Protein AF-0000000072932424 (afdb_homodimer)

Organism: Fusarium oxysporum f. sp. lycopersici (strain 4287 / CBS 123668 / FGSC 9935 / NRRL 34936) (NCBI:txid426428)

Structure (mmCIF, N/CA/C/O backbone):
data_AF-0000000072932424-model_v1
#
loop_
_entity.id
_entity.type
_entity.pdbx_description
1 polymer 'Transcription factor domain-containing protein'
#
loop_
_atom_site.group_PDB
_atom_site.id
_atom_site.type_symbol
_atom_site.label_atom_id
_atom_site.label_alt_id
_atom_site.label_comp_id
_atom_site.label_asym_id
_atom_site.label_entity_id
_atom_site.label_seq_id
_atom_site.pdbx_PDB_ins_code
_atom_site.Cartn_x
_atom_site.Cartn_y
_atom_site.Cartn_z
_atom_site.occupancy
_atom_site.B_iso_or_equiv
_atom_site.auth_seq_id
_atom_site.auth_comp_id
_atom_site.auth_asym_id
_atom_site.auth_atom_id
_atom_site.pdbx_PDB_model_num
ATOM 1 N N . MET A 1 1 ? -32.938 29.938 24.125 1 25.39 1 MET A N 1
ATOM 2 C CA . MET A 1 1 ? -32.781 28.484 24.234 1 25.39 1 MET A CA 1
ATOM 3 C C . MET A 1 1 ? -31.391 28.062 23.812 1 25.39 1 MET A C 1
ATOM 5 O O . MET A 1 1 ? -30.984 26.922 24.078 1 25.39 1 MET A O 1
ATOM 9 N N . PRO A 1 2 ? -30.734 28.734 22.828 1 35.12 2 PRO A N 1
ATOM 10 C CA . PRO A 1 2 ? -29.391 28.469 22.312 1 35.12 2 PRO A CA 1
ATOM 11 C C . PRO A 1 2 ? -28.297 28.75 23.328 1 35.12 2 PRO A C 1
ATOM 13 O O . PRO A 1 2 ? -27.281 28.062 23.359 1 35.12 2 PRO A O 1
ATOM 16 N N . GLU A 1 3 ? -28.484 29.766 24.156 1 39.59 3 GLU A N 1
ATOM 17 C CA . GLU A 1 3 ? -27.5 30.188 25.156 1 39.59 3 GLU A CA 1
ATOM 18 C C . GLU A 1 3 ? -27.312 29.125 26.234 1 39.59 3 GLU A C 1
ATOM 20 O O . GLU A 1 3 ? -26.188 28.906 26.703 1 39.59 3 GLU A O 1
ATOM 25 N N . THR A 1 4 ? -28.406 28.484 26.609 1 40.88 4 THR A N 1
ATOM 26 C CA . THR A 1 4 ? -28.344 27.5 27.688 1 40.88 4 THR A CA 1
ATOM 27 C C . THR A 1 4 ? -27.578 26.266 27.25 1 40.88 4 THR A C 1
ATOM 29 O O . THR A 1 4 ? -26.922 25.609 28.062 1 40.88 4 THR A O 1
ATOM 32 N N . TYR A 1 5 ? -27.719 25.859 25.953 1 35.03 5 TYR A N 1
ATOM 33 C CA . TYR A 1 5 ? -27.016 24.688 25.438 1 35.03 5 TYR A CA 1
ATOM 34 C C . TYR A 1 5 ? -25.516 24.938 25.359 1 35.03 5 TYR A C 1
ATOM 36 O O . TYR A 1 5 ? -24.719 24.078 25.766 1 35.03 5 TYR A O 1
ATOM 44 N N . LEU A 1 6 ? -25.094 26.109 25 1 36.03 6 LEU A N 1
ATOM 45 C CA . LEU A 1 6 ? -23.672 26.469 24.984 1 36.03 6 LEU A CA 1
ATOM 46 C C . LEU A 1 6 ? -23.094 26.469 26.391 1 36.03 6 LEU A C 1
ATOM 48 O O . LEU A 1 6 ? -21.969 26.031 26.609 1 36.03 6 LEU A O 1
ATOM 52 N N . ARG A 1 7 ? -23.875 26.938 27.359 1 44.59 7 ARG A N 1
ATOM 53 C CA . ARG A 1 7 ? -23.422 27 28.75 1 44.59 7 ARG A CA 1
ATOM 54 C C . ARG A 1 7 ? -23.25 25.594 29.328 1 44.59 7 ARG A C 1
ATOM 56 O O . ARG A 1 7 ? -22.312 25.344 30.078 1 44.59 7 ARG A O 1
ATOM 63 N N . ASN A 1 8 ? -24.141 24.641 28.906 1 40.78 8 ASN A N 1
ATOM 64 C CA . ASN A 1 8 ? -24.016 23.266 29.391 1 40.78 8 ASN A CA 1
ATOM 65 C C . ASN A 1 8 ? -22.844 22.547 28.766 1 40.78 8 ASN A C 1
ATOM 67 O O . ASN A 1 8 ? -22.156 21.75 29.422 1 40.78 8 ASN A O 1
ATOM 71 N N . LEU A 1 9 ? -22.531 22.812 27.516 1 39.12 9 LEU A N 1
ATOM 72 C CA . LEU A 1 9 ? -21.359 22.25 26.859 1 39.12 9 LEU A CA 1
ATOM 73 C C . LEU A 1 9 ? -20.078 22.797 27.5 1 39.12 9 LEU A C 1
ATOM 75 O O . LEU A 1 9 ? -19.125 22.047 27.719 1 39.12 9 LEU A O 1
ATOM 79 N N . ASP A 1 10 ? -20.109 24.109 27.859 1 40 10 ASP A N 1
ATOM 80 C CA . ASP A 1 10 ? -18.984 24.703 28.578 1 40 10 ASP A CA 1
ATOM 81 C C . ASP A 1 10 ? -18.812 24.062 29.953 1 40 10 ASP A C 1
ATOM 83 O O . ASP A 1 10 ? -17.688 23.781 30.375 1 40 10 ASP A O 1
ATOM 87 N N . ARG A 1 11 ? -19.922 23.922 30.656 1 43.84 11 ARG A N 1
ATOM 88 C CA . ARG A 1 11 ? -19.844 23.297 31.969 1 43.84 11 ARG A CA 1
ATOM 89 C C . ARG A 1 11 ? -19.344 21.859 31.875 1 43.84 11 ARG A C 1
ATOM 91 O O . ARG A 1 11 ? -18.5 21.438 32.656 1 43.84 11 ARG A O 1
ATOM 98 N N . SER A 1 12 ? -19.812 21.172 30.875 1 40.94 12 SER A N 1
ATOM 99 C CA . SER A 1 12 ? -19.391 19.797 30.703 1 40.94 12 SER A CA 1
ATOM 100 C C . SER A 1 12 ? -17.938 19.719 30.266 1 40.94 12 SER A C 1
ATOM 102 O O . SER A 1 12 ? -17.234 18.734 30.578 1 40.94 12 SER A O 1
ATOM 104 N N . LEU A 1 13 ? -17.484 20.672 29.516 1 40.72 13 LEU A N 1
ATOM 105 C CA . LEU A 1 13 ? -16.078 20.75 29.125 1 40.72 13 LEU A CA 1
ATOM 106 C C . LEU A 1 13 ? -15.203 21.031 30.344 1 40.72 13 LEU A C 1
ATOM 108 O O . LEU A 1 13 ? -14.141 20.438 30.5 1 40.72 13 LEU A O 1
ATOM 112 N N . ASN A 1 14 ? -15.688 22 31.25 1 41.03 14 ASN A N 1
ATOM 113 C CA . ASN A 1 14 ? -14.945 22.266 32.469 1 41.03 14 ASN A CA 1
ATOM 114 C C . ASN A 1 14 ? -14.906 21.047 33.375 1 41.03 14 ASN A C 1
ATOM 116 O O . ASN A 1 14 ? -13.875 20.734 34 1 41.03 14 ASN A O 1
ATOM 120 N N . GLU A 1 15 ? -15.977 20.344 33.469 1 41.69 15 GLU A N 1
ATOM 121 C CA . GLU A 1 15 ? -16 19.141 34.281 1 41.69 15 GLU A CA 1
ATOM 122 C C . GLU A 1 15 ? -15.094 18.047 33.719 1 41.69 15 GLU A C 1
ATOM 124 O O . GLU A 1 15 ? -14.422 17.328 34.438 1 41.69 15 GLU A O 1
ATOM 129 N N . LEU A 1 16 ? -15.062 17.922 32.438 1 38.97 16 LEU A N 1
ATOM 130 C CA . LEU A 1 16 ? -14.188 16.938 31.797 1 38.97 16 LEU A CA 1
ATOM 131 C C . LEU A 1 16 ? -12.719 17.281 32.062 1 38.97 16 LEU A C 1
ATOM 133 O O . LEU A 1 16 ? -11.914 16.391 32.344 1 38.97 16 LEU A O 1
ATOM 137 N N . THR A 1 17 ? -12.383 18.594 31.953 1 37.59 17 THR A N 1
ATOM 138 C CA . THR A 1 17 ? -11.016 19 32.25 1 37.59 17 THR A CA 1
ATOM 139 C C . THR A 1 17 ? -10.648 18.625 33.688 1 37.59 17 THR A C 1
ATOM 141 O O . THR A 1 17 ? -9.547 18.141 33.969 1 37.59 17 THR A O 1
ATOM 144 N N . ASP A 1 18 ? -11.594 18.891 34.594 1 38.75 18 ASP A N 1
ATOM 145 C CA . ASP A 1 18 ? -11.336 18.562 36 1 38.75 18 ASP A CA 1
ATOM 146 C C . ASP A 1 18 ? -11.258 17.047 36.188 1 38.75 18 ASP A C 1
ATOM 148 O O . ASP A 1 18 ? -10.438 16.562 36.969 1 38.75 18 ASP A O 1
ATOM 152 N N . ALA A 1 19 ? -12.133 16.328 35.531 1 36.34 19 ALA A N 1
ATOM 153 C CA . ALA A 1 19 ? -12.117 14.883 35.688 1 36.34 19 ALA A CA 1
ATOM 154 C C . ALA A 1 19 ? -10.852 14.273 35.094 1 36.34 19 ALA A C 1
ATOM 156 O O . ALA A 1 19 ? -10.305 13.312 35.656 1 36.34 19 ALA A O 1
ATOM 157 N N . ILE A 1 20 ? -10.422 14.719 34.031 1 36.28 20 ILE A N 1
ATOM 158 C CA . ILE A 1 20 ? -9.18 14.242 33.438 1 36.28 20 ILE A CA 1
ATOM 159 C C . ILE A 1 20 ? -8.016 14.469 34.406 1 36.28 20 ILE A C 1
ATOM 161 O O . ILE A 1 20 ? -7.129 13.625 34.531 1 36.28 20 ILE A O 1
ATOM 165 N N . ARG A 1 21 ? -8.031 15.609 35.156 1 32.84 21 ARG A N 1
ATOM 166 C CA . ARG A 1 21 ? -6.969 15.891 36.125 1 32.84 21 ARG A CA 1
ATOM 167 C C . ARG A 1 21 ? -6.961 14.867 37.25 1 32.84 21 ARG A C 1
ATOM 169 O O . ARG A 1 21 ? -5.914 14.594 37.844 1 32.84 21 ARG A O 1
ATOM 176 N N . THR A 1 22 ? -8.195 14.492 37.656 1 33.91 22 THR A N 1
ATOM 177 C CA . THR A 1 22 ? -8.227 13.672 38.875 1 33.91 22 THR A CA 1
ATOM 178 C C . THR A 1 22 ? -8.109 12.195 38.531 1 33.91 22 THR A C 1
ATOM 180 O O . THR A 1 22 ? -8.102 11.344 39.406 1 33.91 22 THR A O 1
ATOM 183 N N . HIS A 1 23 ? -8.391 11.891 37.375 1 28.73 23 HIS A N 1
ATOM 184 C CA . HIS A 1 23 ? -8.352 10.445 37.188 1 28.73 23 HIS A CA 1
ATOM 185 C C . HIS A 1 23 ? -6.918 9.922 37.219 1 28.73 23 HIS A C 1
ATOM 187 O O . HIS A 1 23 ? -6.078 10.32 36.438 1 28.73 23 HIS A O 1
ATOM 193 N N . ARG A 1 24 ? -6.457 9.703 38.5 1 29.39 24 ARG A N 1
ATOM 194 C CA . ARG A 1 24 ? -5.184 9.031 38.719 1 29.39 24 ARG A CA 1
ATOM 195 C C . ARG A 1 24 ? -5.223 7.594 38.219 1 29.39 24 ARG A C 1
ATOM 197 O O . ARG A 1 24 ? -6.082 6.809 38.625 1 29.39 24 ARG A O 1
ATOM 204 N N . PHE A 1 25 ? -4.797 7.32 37.031 1 27.06 25 PHE A N 1
ATOM 205 C CA . PHE A 1 25 ? -4.555 5.934 36.656 1 27.06 25 PHE A CA 1
ATOM 206 C C . PHE A 1 25 ? -3.822 5.18 37.75 1 27.06 25 PHE A C 1
ATOM 208 O O . PHE A 1 25 ? -2.938 5.734 38.406 1 27.06 25 PHE A O 1
ATOM 215 N N . HIS A 1 26 ? -4.438 4.414 38.562 1 26.11 26 HIS A N 1
ATOM 216 C CA . HIS A 1 26 ? -3.779 3.566 39.562 1 26.11 26 HIS A CA 1
ATOM 217 C C . HIS A 1 26 ? -2.494 2.963 39 1 26.11 26 HIS A C 1
ATOM 219 O O . HIS A 1 26 ? -2.484 2.432 37.906 1 26.11 26 HIS A O 1
ATOM 225 N N . GLN A 1 27 ? -1.383 3.463 39.5 1 25.78 27 GLN A N 1
ATOM 226 C CA . GLN A 1 27 ? -0.039 2.949 39.25 1 25.78 27 GLN A CA 1
ATOM 227 C C . GLN A 1 27 ? 0.043 1.457 39.562 1 25.78 27 GLN A C 1
ATOM 229 O O . GLN A 1 27 ? -0.094 1.052 40.719 1 25.78 27 GLN A O 1
ATOM 234 N N . ALA A 1 28 ? -0.387 0.563 38.875 1 27.19 28 ALA A N 1
ATOM 235 C CA . ALA A 1 28 ? 0.003 -0.812 39.156 1 27.19 28 ALA A CA 1
ATOM 236 C C . ALA A 1 28 ? 1.5 -0.908 39.438 1 27.19 28 ALA A C 1
ATOM 238 O O . ALA A 1 28 ? 2.285 -0.104 38.938 1 27.19 28 ALA A O 1
ATOM 239 N N . ASP A 1 29 ? 1.888 -1.549 40.531 1 25.7 29 ASP A N 1
ATOM 240 C CA . ASP A 1 29 ? 3.254 -1.86 40.969 1 25.7 29 ASP A CA 1
ATOM 241 C C . ASP A 1 29 ? 4.105 -2.281 39.75 1 25.7 29 ASP A C 1
ATOM 243 O O . ASP A 1 29 ? 3.607 -2.932 38.844 1 25.7 29 ASP A O 1
ATOM 247 N N . PRO A 1 30 ? 5.219 -1.57 39.531 1 28.61 30 PRO A N 1
ATOM 248 C CA . PRO A 1 30 ? 6.141 -1.949 38.438 1 28.61 30 PRO A CA 1
ATOM 249 C C . PRO A 1 30 ? 6.445 -3.445 38.438 1 28.61 30 PRO A C 1
ATOM 251 O O . PRO A 1 30 ? 6.852 -4.008 39.469 1 28.61 30 PRO A O 1
ATOM 254 N N . ILE A 1 31 ? 5.668 -4.293 38.094 1 27.62 31 ILE A N 1
ATOM 255 C CA . ILE A 1 31 ? 6.172 -5.656 37.969 1 27.62 31 ILE A CA 1
ATOM 256 C C . ILE A 1 31 ? 7.594 -5.641 37.438 1 27.62 31 ILE A C 1
ATOM 258 O O . ILE A 1 31 ? 7.859 -5.004 36.406 1 27.62 31 ILE A O 1
ATOM 262 N N . SER A 1 32 ? 8.594 -5.922 38.281 1 27.42 32 SER A N 1
ATOM 263 C CA . SER A 1 32 ? 10 -6.16 38 1 27.42 32 SER A CA 1
ATOM 264 C C . SER A 1 32 ? 10.164 -7.012 36.75 1 27.42 32 SER A C 1
ATOM 266 O O . SER A 1 32 ? 10.062 -8.234 36.781 1 27.42 32 SER A O 1
ATOM 268 N N . ALA A 1 33 ? 9.469 -6.844 35.875 1 27.28 33 ALA A N 1
ATOM 269 C CA . ALA A 1 33 ? 9.688 -7.656 34.688 1 27.28 33 ALA A CA 1
ATOM 270 C C . ALA A 1 33 ? 11.141 -7.559 34.219 1 27.28 33 ALA A C 1
ATOM 272 O O . ALA A 1 33 ? 11.586 -6.5 33.781 1 27.28 33 ALA A O 1
ATOM 273 N N . SER A 1 34 ? 12.055 -8.219 34.875 1 26.33 34 SER A N 1
ATOM 274 C CA . SER A 1 34 ? 13.391 -8.5 34.375 1 26.33 34 SER A CA 1
ATOM 275 C C . SER A 1 34 ? 13.336 -8.977 32.906 1 26.33 34 SER A C 1
ATOM 277 O O . SER A 1 34 ? 13.078 -10.156 32.656 1 26.33 34 SER A O 1
ATOM 279 N N . ASN A 1 35 ? 12.609 -8.469 32.188 1 28.42 35 ASN A N 1
ATOM 280 C CA . ASN A 1 35 ? 12.695 -8.875 30.797 1 28.42 35 ASN A CA 1
ATOM 281 C C . ASN A 1 35 ? 14.125 -8.758 30.266 1 28.42 35 ASN A C 1
ATOM 283 O O . ASN A 1 35 ? 14.688 -7.668 30.234 1 28.42 35 ASN A O 1
ATOM 287 N N . PRO A 1 36 ? 14.914 -9.742 30.359 1 30.69 36 PRO A N 1
ATOM 288 C CA . PRO A 1 36 ? 16.328 -9.648 29.969 1 30.69 36 PRO A CA 1
ATOM 289 C C . PRO A 1 36 ? 16.516 -8.922 28.641 1 30.69 36 PRO A C 1
ATOM 291 O O . PRO A 1 36 ? 17.656 -8.648 28.25 1 30.69 36 PRO A O 1
ATOM 294 N N . TRP A 1 37 ? 15.617 -9.188 27.781 1 29.22 37 TRP A N 1
ATOM 295 C CA . TRP A 1 37 ? 15.945 -8.422 26.594 1 29.22 37 TRP A CA 1
ATOM 296 C C . TRP A 1 37 ? 15.852 -6.922 26.859 1 29.22 37 TRP A C 1
ATOM 298 O O . TRP A 1 37 ? 14.766 -6.336 26.781 1 29.22 37 TRP A O 1
ATOM 308 N N . THR A 1 38 ? 16.297 -6.543 28.141 1 27.67 38 THR A N 1
ATOM 309 C CA . THR A 1 38 ? 16.438 -5.102 28.328 1 27.67 38 THR A CA 1
ATOM 310 C C . THR A 1 38 ? 17 -4.445 27.078 1 27.67 38 THR A C 1
ATOM 312 O O . THR A 1 38 ? 17.875 -5.004 26.406 1 27.67 38 THR A O 1
ATOM 315 N N . HIS A 1 39 ? 16.266 -3.639 26.625 1 27.67 39 HIS A N 1
ATOM 316 C CA . HIS A 1 39 ? 16.844 -2.715 25.656 1 27.67 39 HIS A CA 1
ATOM 317 C C . HIS A 1 39 ? 18.219 -2.227 26.109 1 27.67 39 HIS A C 1
ATOM 319 O O . HIS A 1 39 ? 18.328 -1.532 27.125 1 27.67 39 HIS A O 1
ATOM 325 N N . ASP A 1 40 ? 19.141 -3.01 26.391 1 26.95 40 ASP A N 1
ATOM 326 C CA . ASP A 1 40 ? 20.422 -2.342 26.578 1 26.95 40 ASP A CA 1
ATOM 327 C C . ASP A 1 40 ? 20.5 -1.066 25.75 1 26.95 40 ASP A C 1
ATOM 329 O O . ASP A 1 40 ? 20.469 -1.122 24.516 1 26.95 40 ASP A O 1
ATOM 333 N N . ARG A 1 41 ? 20.141 -0.042 26.359 1 25.86 41 ARG A N 1
ATOM 334 C CA . ARG A 1 41 ? 20.609 1.26 25.891 1 25.86 41 ARG A CA 1
ATOM 335 C C . ARG A 1 41 ? 22.125 1.258 25.688 1 25.86 41 ARG A C 1
ATOM 337 O O . ARG A 1 41 ? 22.891 1.396 26.641 1 25.86 41 ARG A O 1
ATOM 344 N N . ARG A 1 42 ? 22.812 0.437 25.031 1 26.98 42 ARG A N 1
ATOM 345 C CA . ARG A 1 42 ? 24.156 0.942 24.781 1 26.98 42 ARG A CA 1
ATOM 346 C C . ARG A 1 42 ? 24.172 2.467 24.75 1 26.98 42 ARG A C 1
ATOM 348 O O . ARG A 1 42 ? 23.219 3.094 24.281 1 26.98 42 ARG A O 1
ATOM 355 N N . PRO A 1 43 ? 24.953 3.082 25.688 1 23.34 43 PRO A N 1
ATOM 356 C CA . PRO A 1 43 ? 25.094 4.523 25.469 1 23.34 43 PRO A CA 1
ATOM 357 C C . PRO A 1 43 ? 25 4.902 24 1 23.34 43 PRO A C 1
ATOM 359 O O . PRO A 1 43 ? 25.5 4.176 23.141 1 23.34 43 PRO A O 1
ATOM 362 N N . VAL A 1 44 ? 23.891 5.57 23.672 1 25.48 44 VAL A N 1
ATOM 363 C CA . VAL A 1 44 ? 24.031 6.332 22.438 1 25.48 44 VAL A CA 1
ATOM 364 C C . VAL A 1 44 ? 25.469 6.793 22.266 1 25.48 44 VAL A C 1
ATOM 366 O O . VAL A 1 44 ? 25.922 7.703 22.969 1 25.48 44 VAL A O 1
ATOM 369 N N . THR A 1 45 ? 26.531 6.031 22.578 1 26.25 45 THR A N 1
ATOM 370 C CA . THR A 1 45 ? 27.703 6.719 22.031 1 26.25 45 THR A CA 1
ATOM 371 C C . THR A 1 45 ? 27.281 7.711 20.953 1 26.25 45 THR A C 1
ATOM 373 O O . THR A 1 45 ? 26.219 7.582 20.359 1 26.25 45 THR A O 1
ATOM 376 N N . GLN A 1 46 ? 28.328 8.602 20.625 1 23.89 46 GLN A N 1
ATOM 377 C CA . GLN A 1 46 ? 28.078 9.625 19.609 1 23.89 46 GLN A CA 1
ATOM 378 C C . GLN A 1 46 ? 27.188 9.094 18.5 1 23.89 46 GLN A C 1
ATOM 380 O O . GLN A 1 46 ? 27.406 7.988 18 1 23.89 46 GLN A O 1
ATOM 385 N N . CYS A 1 47 ? 25.922 9.312 18.656 1 26.44 47 CYS A N 1
ATOM 386 C CA . CYS A 1 47 ? 25.016 9.312 17.516 1 26.44 47 CYS A CA 1
ATOM 387 C C . CYS A 1 47 ? 25.781 9.297 16.203 1 26.44 47 CYS A C 1
ATOM 389 O O . CYS A 1 47 ? 26.297 10.328 15.766 1 26.44 47 CYS A O 1
ATOM 391 N N . GLN A 1 48 ? 26.625 8.359 16.141 1 27.84 48 GLN A N 1
ATOM 392 C CA . GLN A 1 48 ? 27.078 8.438 14.758 1 27.84 48 GLN A CA 1
ATOM 393 C C . GLN A 1 48 ? 25.953 8.914 13.836 1 27.84 48 GLN A C 1
ATOM 395 O O . GLN A 1 48 ? 24.781 8.625 14.07 1 27.84 48 GLN A O 1
ATOM 400 N N . SER A 1 49 ? 26.156 9.953 13.125 1 29.25 49 SER A N 1
ATOM 401 C CA . SER A 1 49 ? 25.281 10.57 12.133 1 29.25 49 SER A CA 1
ATOM 402 C C . SER A 1 49 ? 24.375 9.539 11.469 1 29.25 49 SER A C 1
ATOM 404 O O . SER A 1 49 ? 24.859 8.57 10.875 1 29.25 49 SER A O 1
ATOM 406 N N . GLN A 1 50 ? 23.484 8.969 12.242 1 32.84 50 GLN A N 1
ATOM 407 C CA . GLN A 1 50 ? 22.484 8.234 11.484 1 32.84 50 GLN A CA 1
ATOM 408 C C . GLN A 1 50 ? 22.516 8.641 10.008 1 32.84 50 GLN A C 1
ATOM 410 O O . GLN A 1 50 ? 22.438 9.82 9.68 1 32.84 50 GLN A O 1
ATOM 415 N N . PRO A 1 51 ? 23.125 7.879 9.289 1 34.84 51 PRO A N 1
ATOM 416 C CA . PRO A 1 51 ? 23.094 8.375 7.914 1 34.84 51 PRO A CA 1
ATOM 417 C C . PRO A 1 51 ? 21.734 8.961 7.527 1 34.84 51 PRO A C 1
ATOM 419 O O . PRO A 1 51 ? 20.703 8.477 7.977 1 34.84 51 PRO A O 1
ATOM 422 N N . GLU A 1 52 ? 21.594 10.266 7.5 1 37.12 52 GLU A N 1
ATOM 423 C CA . GLU A 1 52 ? 20.484 10.977 6.855 1 37.12 52 GLU A CA 1
ATOM 424 C C . GLU A 1 52 ? 19.734 10.055 5.895 1 37.12 52 GLU A C 1
ATOM 426 O O . GLU A 1 52 ? 20.344 9.336 5.105 1 37.12 52 GLU A O 1
ATOM 431 N N . TYR A 1 53 ? 18.781 9.375 6.441 1 37.72 53 TYR A N 1
ATOM 432 C CA . TYR A 1 53 ? 17.969 8.742 5.398 1 37.72 53 TYR A CA 1
ATOM 433 C C . TYR A 1 53 ? 18.203 9.422 4.051 1 37.72 53 TYR A C 1
ATOM 435 O O . TYR A 1 53 ? 18.141 10.648 3.945 1 37.72 53 TYR A O 1
ATOM 443 N N . PRO A 1 54 ? 19.047 8.961 3.379 1 41.97 54 PRO A N 1
ATOM 444 C CA . PRO A 1 54 ? 19.219 9.672 2.105 1 41.97 54 PRO A CA 1
ATOM 445 C C . PRO A 1 54 ? 17.891 10.18 1.539 1 41.97 54 PRO A C 1
ATOM 447 O O . PRO A 1 54 ? 16.953 9.398 1.334 1 41.97 54 PRO A O 1
ATOM 450 N N . ALA A 1 55 ? 17.453 11.344 2.141 1 44.62 55 ALA A N 1
ATOM 451 C CA . ALA A 1 55 ? 16.328 12.047 1.506 1 44.62 55 ALA A CA 1
ATOM 452 C C . ALA A 1 55 ? 16.266 11.742 0.012 1 44.62 55 ALA A C 1
ATOM 454 O O . ALA A 1 55 ? 17.297 11.492 -0.62 1 44.62 55 ALA A O 1
ATOM 455 N N . ARG A 1 56 ? 15.172 11.383 -0.416 1 54.31 56 ARG A N 1
ATOM 456 C CA . ARG A 1 56 ? 14.922 11.344 -1.853 1 54.31 56 ARG A CA 1
ATOM 457 C C . ARG A 1 56 ? 15.656 12.477 -2.568 1 54.31 56 ARG A C 1
ATOM 459 O O . ARG A 1 56 ? 15.414 13.648 -2.289 1 54.31 56 ARG A O 1
ATOM 466 N N . ARG A 1 57 ? 16.844 12.203 -2.91 1 54.94 57 ARG A N 1
ATOM 467 C CA . ARG A 1 57 ? 17.484 13.273 -3.664 1 54.94 57 ARG A CA 1
ATOM 468 C C . ARG A 1 57 ? 16.812 13.477 -5.016 1 54.94 57 ARG A C 1
ATOM 470 O O . ARG A 1 57 ? 16.516 12.508 -5.715 1 54.94 57 ARG A O 1
ATOM 477 N N . GLY A 1 58 ? 16.094 14.508 -5.074 1 61.59 58 GLY A N 1
ATOM 478 C CA . GLY A 1 58 ? 15.516 14.859 -6.363 1 61.59 58 GLY A CA 1
ATOM 479 C C . GLY A 1 58 ? 16.531 14.852 -7.492 1 61.59 58 GLY A C 1
ATOM 480 O O . GLY A 1 58 ? 17.734 14.758 -7.246 1 61.59 58 GLY A O 1
ATOM 481 N N . ALA A 1 59 ? 16.109 14.711 -8.609 1 65.62 59 ALA A N 1
ATOM 482 C CA . ALA A 1 59 ? 16.969 14.867 -9.781 1 65.62 59 ALA A CA 1
ATOM 483 C C . ALA A 1 59 ? 17.844 16.109 -9.664 1 65.62 59 ALA A C 1
ATOM 485 O O . ALA A 1 59 ? 17.438 17.109 -9.055 1 65.62 59 ALA A O 1
ATOM 486 N N . PRO A 1 60 ? 19.062 16.094 -10.078 1 68.62 60 PRO A N 1
ATOM 487 C CA . PRO A 1 60 ? 19.984 17.234 -9.977 1 68.62 60 PRO A CA 1
ATOM 488 C C . PRO A 1 60 ? 19.391 18.531 -10.531 1 68.62 60 PRO A C 1
ATOM 490 O O . PRO A 1 60 ? 19.75 19.609 -10.078 1 68.62 60 PRO A O 1
ATOM 493 N N . ASP A 1 61 ? 18.516 18.359 -11.414 1 77.06 61 ASP A N 1
ATOM 494 C CA . ASP A 1 61 ? 17.969 19.562 -12.039 1 77.06 61 ASP A CA 1
ATOM 495 C C . ASP A 1 61 ? 16.656 19.969 -11.383 1 77.06 61 ASP A C 1
ATOM 497 O O . ASP A 1 61 ? 16.016 20.922 -11.82 1 77.06 61 ASP A O 1
ATOM 501 N N . SER A 1 62 ? 16.375 19.281 -10.305 1 79.69 62 SER A N 1
ATOM 502 C CA . SER A 1 62 ? 15.117 19.578 -9.633 1 79.69 62 SER A CA 1
ATOM 503 C C . SER A 1 62 ? 15.227 20.844 -8.789 1 79.69 62 SER A C 1
ATOM 505 O O . SER A 1 62 ? 16.25 21.078 -8.141 1 79.69 62 SER A O 1
ATOM 507 N N . LEU A 1 63 ? 14.227 21.656 -8.875 1 79.5 63 LEU A N 1
ATOM 508 C CA . LEU A 1 63 ? 14.188 22.859 -8.062 1 79.5 63 LEU A CA 1
ATOM 509 C C . LEU A 1 63 ? 14.211 22.516 -6.574 1 79.5 63 LEU A C 1
ATOM 511 O O . LEU A 1 63 ? 14.844 23.203 -5.777 1 79.5 63 LEU A O 1
ATOM 515 N N . VAL A 1 64 ? 13.453 21.484 -6.254 1 78.12 64 VAL A N 1
ATOM 516 C CA . VAL A 1 64 ? 13.367 20.953 -4.898 1 78.12 64 VAL A CA 1
ATOM 517 C C . VAL A 1 64 ? 13.25 19.438 -4.945 1 78.12 64 VAL A C 1
ATOM 519 O O . VAL A 1 64 ? 12.727 18.875 -5.91 1 78.12 64 VAL A O 1
ATOM 522 N N . GLU A 1 65 ? 13.734 18.844 -3.928 1 73.69 65 GLU A N 1
ATOM 523 C CA . GLU A 1 65 ? 13.703 17.391 -3.871 1 73.69 65 GLU A CA 1
ATOM 524 C C . GLU A 1 65 ? 12.273 16.859 -3.85 1 73.69 65 GLU A C 1
ATOM 526 O O . GLU A 1 65 ? 11.961 15.859 -4.492 1 73.69 65 GLU A O 1
ATOM 531 N N . ASP A 1 66 ? 11.477 17.516 -3.01 1 76.44 66 ASP A N 1
ATOM 532 C CA . ASP A 1 66 ? 10.062 17.172 -2.93 1 76.44 66 ASP A CA 1
ATOM 533 C C . ASP A 1 66 ? 9.266 18.312 -2.285 1 76.44 66 ASP A C 1
ATOM 535 O O . ASP A 1 66 ? 9.797 19.391 -2.039 1 76.44 66 ASP A O 1
ATOM 539 N N . SER A 1 67 ? 8.023 18.109 -2.117 1 80.81 67 SER A N 1
ATOM 540 C CA . SER A 1 67 ? 7.141 19.188 -1.685 1 80.81 67 SER A CA 1
ATOM 541 C C . SER A 1 67 ? 7.145 19.328 -0.166 1 80.81 67 SER A C 1
ATOM 543 O O . SER A 1 67 ? 6.422 20.156 0.386 1 80.81 67 SER A O 1
ATOM 545 N N . THR A 1 68 ? 7.977 18.547 0.581 1 85.75 68 THR A N 1
ATOM 546 C CA . THR A 1 68 ? 7.945 18.547 2.039 1 85.75 68 THR A CA 1
ATOM 547 C C . THR A 1 68 ? 8.617 19.812 2.584 1 85.75 68 THR A C 1
ATOM 549 O O . THR A 1 68 ? 9.406 20.453 1.888 1 85.75 68 THR A O 1
ATOM 552 N N . VAL A 1 69 ? 8.281 20.125 3.775 1 86.62 69 VAL A N 1
ATOM 553 C CA . VAL A 1 69 ? 8.891 21.266 4.434 1 86.62 69 VAL A CA 1
ATOM 554 C C . VAL A 1 69 ? 10.367 20.984 4.711 1 86.62 69 VAL A C 1
ATOM 556 O O . VAL A 1 69 ? 11.203 21.891 4.66 1 86.62 69 VAL A O 1
ATOM 559 N N . GLU A 1 70 ? 10.648 19.766 4.984 1 83.69 70 GLU A N 1
ATOM 560 C CA . GLU A 1 70 ? 12.031 19.375 5.219 1 83.69 70 GLU A CA 1
ATOM 561 C C . GLU A 1 70 ? 12.883 19.594 3.975 1 83.69 70 GLU A C 1
ATOM 563 O O . GLU A 1 70 ? 14.023 20.062 4.066 1 83.69 70 GLU A O 1
ATOM 568 N N . ALA A 1 71 ? 12.312 19.219 2.879 1 83.88 71 ALA A N 1
ATOM 569 C CA . ALA A 1 71 ? 13.023 19.438 1.625 1 83.88 71 ALA A CA 1
ATOM 570 C C . ALA A 1 71 ? 13.234 20.938 1.381 1 83.88 71 ALA A C 1
ATOM 572 O O . ALA A 1 71 ? 14.273 21.344 0.856 1 83.88 71 ALA A O 1
ATOM 573 N N . PHE A 1 72 ? 12.336 21.719 1.733 1 84.81 72 PHE A N 1
ATOM 574 C CA . PHE A 1 72 ? 12.406 23.172 1.64 1 84.81 72 PHE A CA 1
ATOM 575 C C . PHE A 1 72 ? 13.57 23.719 2.467 1 84.81 72 PHE A C 1
ATOM 577 O O . PHE A 1 72 ? 14.375 24.5 1.972 1 84.81 72 PHE A O 1
ATOM 584 N N . ILE A 1 73 ? 13.664 23.234 3.65 1 86.44 73 ILE A N 1
ATOM 585 C CA . ILE A 1 73 ? 14.703 23.688 4.566 1 86.44 73 ILE A CA 1
ATOM 586 C C . ILE A 1 73 ? 16.062 23.188 4.102 1 86.44 73 ILE A C 1
ATOM 588 O O . ILE A 1 73 ? 17.062 23.906 4.184 1 86.44 73 ILE A O 1
ATOM 592 N N . ARG A 1 74 ? 16.062 22 3.631 1 84.5 74 ARG A N 1
ATOM 593 C CA . ARG A 1 74 ? 17.312 21.438 3.127 1 84.5 74 ARG A CA 1
ATOM 594 C C . ARG A 1 74 ? 17.828 22.25 1.941 1 84.5 74 ARG A C 1
ATOM 596 O O . ARG A 1 74 ? 19.031 22.516 1.834 1 84.5 74 ARG A O 1
ATOM 603 N N . ARG A 1 75 ? 16.984 22.594 1.094 1 84.19 75 ARG A N 1
ATOM 604 C CA . ARG A 1 75 ? 17.359 23.391 -0.066 1 84.19 75 ARG A CA 1
ATOM 605 C C . ARG A 1 75 ? 17.859 24.766 0.357 1 84.19 75 ARG A C 1
ATOM 607 O O . ARG A 1 75 ? 18.781 25.312 -0.241 1 84.19 75 ARG A O 1
ATOM 614 N N . LEU A 1 76 ? 17.234 25.344 1.298 1 86.81 76 LEU A N 1
ATOM 615 C CA . LEU A 1 76 ? 17.656 26.625 1.855 1 86.81 76 LEU A CA 1
ATOM 616 C C . LEU A 1 76 ? 19.078 26.531 2.408 1 86.81 76 LEU A C 1
ATOM 618 O O . LEU A 1 76 ? 19.906 27.406 2.143 1 86.81 76 LEU A O 1
ATOM 622 N N . ARG A 1 77 ? 19.344 25.453 3.035 1 83.25 77 ARG A N 1
ATOM 623 C CA . ARG A 1 77 ? 20.672 25.234 3.611 1 83.25 77 ARG A CA 1
ATOM 624 C C . ARG A 1 77 ? 21.719 25.062 2.52 1 83.25 77 ARG A C 1
ATOM 626 O O . ARG A 1 77 ? 22.828 25.594 2.633 1 83.25 77 ARG A O 1
ATOM 633 N N . GLU A 1 78 ? 21.375 24.359 1.565 1 80.19 78 GLU A N 1
ATOM 634 C CA . GLU A 1 78 ? 22.297 24.109 0.455 1 80.19 78 GLU A CA 1
ATOM 635 C C . GLU A 1 78 ? 22.641 25.406 -0.281 1 80.19 78 GLU A C 1
ATOM 637 O O . GLU A 1 78 ? 23.781 25.594 -0.712 1 80.19 78 GLU A O 1
ATOM 642 N N . ALA A 1 79 ? 21.75 26.219 -0.495 1 76.44 79 ALA A N 1
ATOM 643 C CA . ALA A 1 79 ? 21.938 27.438 -1.273 1 76.44 79 ALA A CA 1
ATOM 644 C C . ALA A 1 79 ? 22.828 28.438 -0.538 1 76.44 79 ALA A C 1
ATOM 646 O O . ALA A 1 79 ? 23.547 29.219 -1.165 1 76.44 79 ALA A O 1
ATOM 647 N N . VAL A 1 80 ? 22.859 28.594 0.684 1 72.5 80 VAL A N 1
ATOM 648 C CA . VAL A 1 80 ? 23.609 29.609 1.436 1 72.5 80 VAL A CA 1
ATOM 649 C C . VAL A 1 80 ? 25 29.062 1.782 1 72.5 80 VAL A C 1
ATOM 651 O O . VAL A 1 80 ? 25.828 29.781 2.354 1 72.5 80 VAL A O 1
ATOM 654 N N . GLY A 1 81 ? 25.531 28.125 0.912 1 65.06 81 GLY A N 1
ATOM 655 C CA . GLY A 1 81 ? 26.891 27.609 1.032 1 65.06 81 GLY A CA 1
ATOM 656 C C . GLY A 1 81 ? 27.188 27.016 2.398 1 65.06 81 GLY A C 1
ATOM 657 O O . GLY A 1 81 ? 28.344 26.875 2.787 1 65.06 81 GLY A O 1
ATOM 658 N N . GLN A 1 82 ? 26.578 27.391 3.252 1 51.97 82 GLN A N 1
ATOM 659 C CA . GLN A 1 82 ? 26.891 26.812 4.555 1 51.97 82 GLN A CA 1
ATOM 660 C C . GLN A 1 82 ? 27.266 25.328 4.43 1 51.97 82 GLN A C 1
ATOM 662 O O . GLN A 1 82 ? 26.375 24.484 4.262 1 51.97 82 GLN A O 1
ATOM 667 N N . GLU A 1 83 ? 28.359 25.25 3.494 1 42.19 83 GLU A N 1
ATOM 668 C CA . GLU A 1 83 ? 29.125 24.016 3.654 1 42.19 83 GLU A CA 1
ATOM 669 C C . GLU A 1 83 ? 29.172 23.578 5.117 1 42.19 83 GLU A C 1
ATOM 671 O O . GLU A 1 83 ? 30 22.75 5.5 1 42.19 83 GLU A O 1
ATOM 676 N N . THR A 1 84 ? 29.25 24.719 5.98 1 36.41 84 THR A N 1
ATOM 677 C CA . THR A 1 84 ? 29.688 24.234 7.293 1 36.41 84 THR A CA 1
ATOM 678 C C . THR A 1 84 ? 29.344 22.766 7.473 1 36.41 84 THR A C 1
ATOM 680 O O . THR A 1 84 ? 28.422 22.25 6.836 1 36.41 84 THR A O 1
ATOM 683 N N . ASN A 1 85 ? 30.406 22.203 8.141 1 35.22 85 ASN A N 1
ATOM 684 C CA . ASN A 1 85 ? 30.531 20.859 8.688 1 35.22 85 ASN A CA 1
ATOM 685 C C . ASN A 1 85 ? 29.156 20.281 9.062 1 35.22 85 ASN A C 1
ATOM 687 O O . ASN A 1 85 ? 28.969 19.062 9.039 1 35.22 85 ASN A O 1
ATOM 691 N N . HIS A 1 86 ? 28.734 20.922 10.312 1 33.56 86 HIS A N 1
ATOM 692 C CA . HIS A 1 86 ? 27.859 20.234 11.25 1 33.56 86 HIS A CA 1
ATOM 693 C C . HIS A 1 86 ? 26.484 20.016 10.633 1 33.56 86 HIS A C 1
ATOM 695 O O . HIS A 1 86 ? 25.734 20.969 10.383 1 33.56 86 HIS A O 1
ATOM 701 N N . ALA A 1 87 ? 26.234 19.359 9.711 1 40.72 87 ALA A N 1
ATOM 702 C CA . ALA A 1 87 ? 25.094 18.5 9.367 1 40.72 87 ALA A CA 1
ATOM 703 C C . ALA A 1 87 ? 24.062 18.484 10.5 1 40.72 87 ALA A C 1
ATOM 705 O O . ALA A 1 87 ? 24.172 17.672 11.422 1 40.72 87 ALA A O 1
ATOM 706 N N . THR A 1 88 ? 23.797 19.594 11.062 1 40.59 88 THR A N 1
ATOM 707 C CA . THR A 1 88 ? 22.766 19.359 12.055 1 40.59 88 THR A CA 1
ATOM 708 C C . THR A 1 88 ? 21.578 18.641 11.422 1 40.59 88 THR A C 1
ATOM 710 O O . THR A 1 88 ? 20.938 19.156 10.508 1 40.59 88 THR A O 1
ATOM 713 N N . PRO A 1 89 ? 21.656 17.578 11.461 1 44.22 89 PRO A N 1
ATOM 714 C CA . PRO A 1 89 ? 20.547 16.766 10.961 1 44.22 89 PRO A CA 1
ATOM 715 C C . PRO A 1 89 ? 19.188 17.375 11.297 1 44.22 89 PRO A C 1
ATOM 717 O O . PRO A 1 89 ? 19.047 18.062 12.312 1 44.22 89 PRO A O 1
ATOM 720 N N . ILE A 1 90 ? 18.5 17.953 10.195 1 48.88 90 ILE A N 1
ATOM 721 C CA . ILE A 1 90 ? 17.094 18.156 10.562 1 48.88 90 ILE A CA 1
ATOM 722 C C . ILE A 1 90 ? 16.719 17.219 11.703 1 48.88 90 ILE A C 1
ATOM 724 O O . ILE A 1 90 ? 16.922 16.016 11.617 1 48.88 90 ILE A O 1
ATOM 728 N N . PRO A 1 91 ? 16.656 17.844 12.93 1 46.66 91 PRO A N 1
ATOM 729 C CA . PRO A 1 91 ? 16.328 16.953 14.047 1 46.66 91 PRO A CA 1
ATOM 730 C C . PRO A 1 91 ? 15.461 15.773 13.633 1 46.66 91 PRO A C 1
ATOM 732 O O . PRO A 1 91 ? 14.625 15.906 12.734 1 46.66 91 PRO A O 1
ATOM 735 N N . PRO A 1 92 ? 15.945 14.695 13.969 1 50.28 92 PRO A N 1
ATOM 736 C CA . PRO A 1 92 ? 15.117 13.516 13.695 1 50.28 92 PRO A CA 1
ATOM 737 C C . PRO A 1 92 ? 13.656 13.719 14.078 1 50.28 92 PRO A C 1
ATOM 739 O O . PRO A 1 92 ? 13.352 14.5 14.984 1 50.28 92 PRO A O 1
ATOM 742 N N . ARG A 1 93 ? 12.891 13.438 13.234 1 60.81 93 ARG A N 1
ATOM 743 C CA . ARG A 1 93 ? 11.469 13.469 13.539 1 60.81 93 ARG A CA 1
ATOM 744 C C . ARG A 1 93 ? 11.203 12.992 14.969 1 60.81 93 ARG A C 1
ATOM 746 O O . ARG A 1 93 ? 11.43 11.828 15.289 1 60.81 93 ARG A O 1
ATOM 753 N N . ASP A 1 94 ? 11.078 13.945 15.828 1 69.25 94 ASP A N 1
ATOM 754 C CA . ASP A 1 94 ? 10.719 13.648 17.219 1 69.25 94 ASP A CA 1
ATOM 755 C C . ASP A 1 94 ? 9.375 12.93 17.297 1 69.25 94 ASP A C 1
ATOM 757 O O . ASP A 1 94 ? 8.367 13.43 16.781 1 69.25 94 ASP A O 1
ATOM 761 N N . HIS A 1 95 ? 9.391 11.68 17.625 1 69.75 95 HIS A N 1
ATOM 762 C CA . HIS A 1 95 ? 8.148 10.953 17.828 1 69.75 95 HIS A CA 1
ATOM 763 C C . HIS A 1 95 ? 8.156 10.227 19.172 1 69.75 95 HIS A C 1
ATOM 765 O O . HIS A 1 95 ? 9.227 9.898 19.703 1 69.75 95 HIS A O 1
ATOM 771 N N . GLY A 1 96 ? 6.969 10.18 19.719 1 70.62 96 GLY A N 1
ATOM 772 C CA . GLY A 1 96 ? 6.824 9.438 20.953 1 70.62 96 GLY A CA 1
ATOM 773 C C . GLY A 1 96 ? 7.055 7.945 20.781 1 70.62 96 GLY A C 1
ATOM 774 O O . GLY A 1 96 ? 6.887 7.406 19.688 1 70.62 96 GLY A O 1
ATOM 775 N N . GLU A 1 97 ? 7.547 7.309 21.828 1 68.44 97 GLU A N 1
ATOM 776 C CA . GLU A 1 97 ? 7.777 5.867 21.812 1 68.44 97 GLU A CA 1
ATOM 777 C C . GLU A 1 97 ? 6.469 5.098 21.969 1 68.44 97 GLU A C 1
ATOM 779 O O . GLU A 1 97 ? 5.594 5.508 22.734 1 68.44 97 GLU A O 1
ATOM 784 N N . GLU A 1 98 ? 6.289 4.176 21.125 1 65.44 98 GLU A N 1
ATOM 785 C CA . GLU A 1 98 ? 5.152 3.268 21.25 1 65.44 98 GLU A CA 1
ATOM 786 C C . GLU A 1 98 ? 5.445 2.15 22.25 1 65.44 98 GLU A C 1
ATOM 788 O O . GLU A 1 98 ? 6.449 1.441 22.109 1 65.44 98 GLU A O 1
ATOM 793 N N . ARG A 1 99 ? 4.633 1.954 23.188 1 56.44 99 ARG A N 1
ATOM 794 C CA . ARG A 1 99 ? 4.871 0.979 24.25 1 56.44 99 ARG A CA 1
ATOM 795 C C . ARG A 1 99 ? 3.941 -0.222 24.109 1 56.44 99 ARG A C 1
ATOM 797 O O . ARG A 1 99 ? 3.971 -1.137 24.922 1 56.44 99 ARG A O 1
ATOM 804 N N . SER A 1 100 ? 3.148 -0.181 23.078 1 52.97 100 SER A N 1
ATOM 805 C CA . SER A 1 100 ? 2.141 -1.227 22.938 1 52.97 100 SER A CA 1
ATOM 806 C C . SER A 1 100 ? 2.785 -2.605 22.844 1 52.97 100 SER A C 1
ATOM 808 O O . SER A 1 100 ? 2.215 -3.594 23.312 1 52.97 100 SER A O 1
ATOM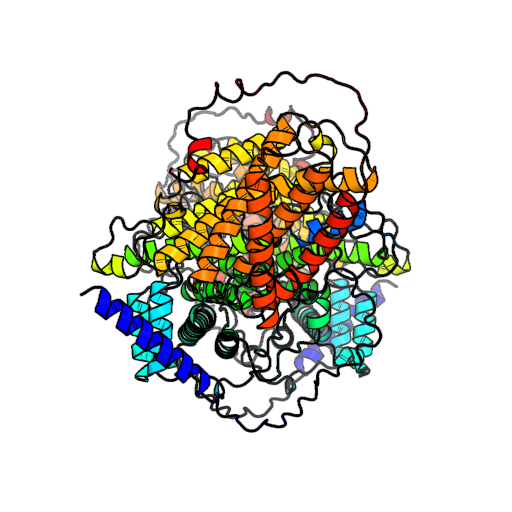 810 N N . ALA A 1 101 ? 3.861 -2.646 22.234 1 53.41 101 ALA A N 1
ATOM 811 C CA . ALA A 1 101 ? 4.512 -3.945 22.062 1 53.41 101 ALA A CA 1
ATOM 812 C C . ALA A 1 101 ? 4.875 -4.559 23.406 1 53.41 101 ALA A C 1
ATOM 814 O O . ALA A 1 101 ? 4.984 -5.777 23.531 1 53.41 101 ALA A O 1
ATOM 815 N N . THR A 1 102 ? 5.086 -3.625 24.328 1 42.88 102 THR A N 1
ATOM 816 C CA . THR A 1 102 ? 5.457 -4.086 25.656 1 42.88 102 THR A CA 1
ATOM 817 C C . THR A 1 102 ? 4.215 -4.297 26.516 1 42.88 102 THR A C 1
ATOM 819 O O . THR A 1 102 ? 4.301 -4.879 27.609 1 42.88 102 THR A O 1
ATOM 822 N N . LEU A 1 103 ? 3.139 -3.66 26.141 1 48.78 103 LEU A N 1
ATOM 823 C CA . LEU A 1 103 ? 1.901 -3.754 26.906 1 48.78 103 LEU A CA 1
ATOM 824 C C . LEU A 1 103 ? 1.25 -5.121 26.719 1 48.78 103 LEU A C 1
ATOM 826 O O . LEU A 1 103 ? 0.667 -5.398 25.672 1 48.78 103 LEU A O 1
ATOM 830 N N . LEU A 1 104 ? 2.051 -6.09 26.906 1 47.84 104 LEU A N 1
ATOM 831 C CA . LEU A 1 104 ? 1.784 -7.504 26.641 1 47.84 104 LEU A CA 1
ATOM 832 C C . LEU A 1 104 ? 0.335 -7.848 26.969 1 47.84 104 LEU A C 1
ATOM 834 O O . LEU A 1 104 ? -0.341 -8.516 26.188 1 47.84 104 LEU A O 1
ATOM 838 N N . SER A 1 105 ? -0.191 -7.852 28.344 1 50.56 105 SER A N 1
ATOM 839 C CA . SER A 1 105 ? -1.271 -8.734 28.766 1 50.56 105 SER A CA 1
ATOM 840 C C . SER A 1 105 ? -2.621 -8.031 28.703 1 50.56 105 SER A C 1
ATOM 842 O O . SER A 1 105 ? -2.729 -6.848 29.047 1 50.56 105 SER A O 1
ATOM 844 N N . ARG A 1 106 ? -3.627 -8.445 27.875 1 52.62 106 ARG A N 1
ATOM 845 C CA . ARG A 1 106 ? -5.031 -8.055 27.812 1 52.62 106 ARG A CA 1
ATOM 846 C C . ARG A 1 106 ? -5.535 -7.617 29.188 1 52.62 106 ARG A C 1
ATOM 848 O O . ARG A 1 106 ? -6.445 -6.793 29.281 1 52.62 106 ARG A O 1
ATOM 855 N N . GLU A 1 107 ? -4.844 -8.117 30.141 1 53.44 107 GLU A N 1
ATOM 856 C CA . GLU A 1 107 ? -5.309 -7.844 31.5 1 53.44 107 GLU A CA 1
ATOM 857 C C . GLU A 1 107 ? -5.09 -6.379 31.875 1 53.44 107 GLU A C 1
ATOM 859 O O . GLU A 1 107 ? -5.766 -5.852 32.75 1 53.44 107 GLU A O 1
ATOM 864 N N . SER A 1 108 ? -4.355 -5.766 30.984 1 61.28 108 SER A N 1
ATOM 865 C CA . SER A 1 108 ? -3.994 -4.398 31.328 1 61.28 108 SER A CA 1
ATOM 866 C C . SER A 1 108 ? -4.879 -3.389 30.609 1 61.28 108 SER A C 1
ATOM 868 O O . SER A 1 108 ? -4.824 -2.191 30.891 1 61.28 108 SER A O 1
ATOM 870 N N . LEU A 1 109 ? -5.848 -3.967 29.875 1 77.62 109 LEU A N 1
ATOM 871 C CA . LEU A 1 109 ? -6.711 -3.045 29.141 1 77.62 109 LEU A CA 1
ATOM 872 C C . LEU A 1 109 ? -7.832 -2.525 30.031 1 77.62 109 LEU A C 1
ATOM 874 O O . LEU A 1 109 ? -8.508 -3.307 30.703 1 77.62 109 LEU A O 1
ATOM 878 N N . SER A 1 110 ? -7.902 -1.255 30.312 1 81.56 110 SER A N 1
ATOM 879 C CA . SER A 1 110 ? -8.953 -0.659 31.125 1 81.56 110 SER A CA 1
ATOM 880 C C . SER A 1 110 ? -9.641 0.49 30.406 1 81.56 110 SER A C 1
ATOM 882 O O . SER A 1 110 ? -8.977 1.384 29.875 1 81.56 110 SER A O 1
ATOM 884 N N . LEU A 1 111 ? -11 0.351 30.344 1 87.88 111 LEU A N 1
ATOM 885 C CA . LEU A 1 111 ? -11.781 1.454 29.797 1 87.88 111 LEU A CA 1
ATOM 886 C C . LEU A 1 111 ? -11.891 2.592 30.797 1 87.88 111 LEU A C 1
ATOM 888 O O . LEU A 1 111 ? -11.945 2.354 32 1 87.88 111 LEU A O 1
ATOM 892 N N . PRO A 1 112 ? -11.883 3.787 30.359 1 88.12 112 PRO A N 1
ATOM 893 C CA . PRO A 1 112 ? -12.102 4.898 31.297 1 88.12 112 PRO A CA 1
ATOM 894 C C . PRO A 1 112 ? -13.5 4.895 31.906 1 88.12 112 PRO A C 1
ATOM 896 O O . PRO A 1 112 ? -14.383 4.176 31.422 1 88.12 112 PRO A O 1
ATOM 899 N N . PRO A 1 113 ? -13.688 5.637 33 1 88.69 113 PRO A N 1
ATOM 900 C CA . PRO A 1 113 ? -15.016 5.695 33.594 1 88.69 113 PRO A CA 1
ATOM 901 C C . PRO A 1 113 ? -16.094 6.121 32.625 1 88.69 113 PRO A C 1
ATOM 903 O O . PRO A 1 113 ? -15.844 6.945 31.734 1 88.69 113 PRO A O 1
ATOM 906 N N . TYR A 1 114 ? -17.344 5.652 32.844 1 91.94 114 TYR A N 1
ATOM 907 C CA . TYR A 1 114 ? -18.453 5.809 31.922 1 91.94 114 TYR A CA 1
ATOM 908 C C . TYR A 1 114 ? -18.75 7.281 31.672 1 91.94 114 TYR A C 1
ATOM 910 O O . TYR A 1 114 ? -18.969 7.691 30.531 1 91.94 114 TYR A O 1
ATOM 918 N N . GLU A 1 115 ? -18.781 8.07 32.688 1 89 115 GLU A N 1
ATOM 919 C CA . GLU A 1 115 ? -19.125 9.477 32.562 1 89 115 GLU A CA 1
ATOM 920 C C . GLU A 1 115 ? -18.125 10.211 31.688 1 89 115 GLU A C 1
ATOM 922 O O . GLU A 1 115 ? -18.5 11 30.812 1 89 115 GLU A O 1
ATOM 927 N N . TYR A 1 116 ? -16.875 9.883 31.938 1 89.38 116 TYR A N 1
ATOM 928 C CA . TYR A 1 116 ? -15.812 10.5 31.141 1 89.38 116 TYR A CA 1
ATOM 929 C C . TYR A 1 116 ? -15.875 10.039 29.688 1 89.38 116 TYR A C 1
ATOM 931 O O . TYR A 1 116 ? -15.781 10.859 28.781 1 89.38 116 TYR A O 1
ATOM 939 N N . ALA A 1 117 ? -16 8.789 29.484 1 92.44 117 ALA A N 1
ATOM 940 C CA . ALA A 1 117 ? -16.078 8.227 28.141 1 92.44 117 ALA A CA 1
ATOM 941 C C . ALA A 1 117 ? -17.266 8.789 27.359 1 92.44 117 ALA A C 1
ATOM 943 O O . ALA A 1 117 ? -17.188 9.023 26.156 1 92.44 117 ALA A O 1
ATOM 944 N N . THR A 1 118 ? -18.344 8.984 28.031 1 93 118 THR A N 1
ATOM 945 C CA . THR A 1 118 ? -19.547 9.523 27.406 1 93 118 THR A CA 1
ATOM 946 C C . THR A 1 118 ? -19.297 10.945 26.906 1 93 118 THR A C 1
ATOM 948 O O . THR A 1 118 ? -19.766 11.312 25.828 1 93 118 THR A O 1
ATOM 951 N N . GLN A 1 119 ? -18.594 11.695 27.641 1 90.25 119 GLN A N 1
ATOM 952 C CA . GLN A 1 119 ? -18.234 13.039 27.203 1 90.25 119 GLN A CA 1
ATOM 953 C C . GLN A 1 119 ? -17.328 13 25.969 1 90.25 119 GLN A C 1
ATOM 955 O O . GLN A 1 119 ? -17.516 13.797 25.047 1 90.25 119 GLN A O 1
ATOM 960 N N . LEU A 1 120 ? -16.359 12.117 26 1 91.31 120 LEU A N 1
ATOM 961 C CA . LEU A 1 120 ? -15.461 11.977 24.859 1 91.31 120 LEU A CA 1
ATOM 962 C C . LEU A 1 120 ? -16.219 11.578 23.594 1 91.31 120 LEU A C 1
ATOM 964 O O . LEU A 1 120 ? -15.992 12.133 22.531 1 91.31 120 LEU A O 1
ATOM 968 N N . VAL A 1 121 ? -17.094 10.648 23.75 1 92.69 121 VAL A N 1
ATOM 969 C CA . VAL A 1 121 ? -17.875 10.172 22.609 1 92.69 121 VAL A CA 1
ATOM 970 C C . VAL A 1 121 ? -18.766 11.289 22.094 1 92.69 121 VAL A C 1
ATOM 972 O O . VAL A 1 121 ? -18.969 11.422 20.875 1 92.69 121 VAL A O 1
ATOM 975 N N . ALA A 1 122 ? -19.328 12.062 22.984 1 89 122 ALA A N 1
ATOM 976 C CA . ALA A 1 122 ? -20.156 13.195 22.578 1 89 122 ALA A CA 1
ATOM 977 C C . ALA A 1 122 ? -19.344 14.203 21.766 1 89 122 ALA A C 1
ATOM 979 O O . ALA A 1 122 ? -19.844 14.75 20.781 1 89 122 ALA A O 1
ATOM 980 N N . ARG A 1 123 ? -18.172 14.406 22.172 1 86.94 123 ARG A N 1
ATOM 981 C CA . ARG A 1 123 ? -17.297 15.312 21.438 1 86.94 123 ARG A CA 1
ATOM 982 C C . ARG A 1 123 ? -16.906 14.727 20.094 1 86.94 123 ARG A C 1
ATOM 984 O O . ARG A 1 123 ? -16.812 15.445 19.094 1 86.94 123 ARG A O 1
ATOM 991 N N . ALA A 1 124 ? -16.594 13.445 20.094 1 89.69 124 ALA A N 1
ATOM 992 C CA . ALA A 1 124 ? -16.281 12.766 18.828 1 89.69 124 ALA A CA 1
ATOM 993 C C . ALA A 1 124 ? -17.422 12.906 17.828 1 89.69 124 ALA A C 1
ATOM 995 O O . ALA A 1 124 ? -17.188 13.148 16.641 1 89.69 124 ALA A O 1
ATOM 996 N N . GLU A 1 125 ? -18.594 12.805 18.281 1 86.75 125 GLU A N 1
ATOM 997 C CA . GLU A 1 125 ? -19.781 12.898 17.438 1 86.75 125 GLU A CA 1
ATOM 998 C C . GLU A 1 125 ? -19.938 14.289 16.844 1 86.75 125 GLU A C 1
ATOM 1000 O O . GLU A 1 125 ? -20.516 14.453 15.766 1 86.75 125 GLU A O 1
ATOM 1005 N N . GLN A 1 126 ? -19.359 15.172 17.516 1 80.75 126 GLN A N 1
ATOM 1006 C CA . GLN A 1 126 ? -19.516 16.547 17.062 1 80.75 126 GLN A CA 1
ATOM 1007 C C . GLN A 1 126 ? -18.344 16.969 16.172 1 80.75 126 GLN A C 1
ATOM 1009 O O . GLN A 1 126 ? -18.516 17.75 15.227 1 80.75 126 GLN A O 1
ATOM 1014 N N . GLU A 1 127 ? -17.219 16.391 16.422 1 82.69 127 GLU A N 1
ATOM 1015 C CA . GLU A 1 127 ? -16.031 17 15.844 1 82.69 127 GLU A CA 1
ATOM 1016 C C . GLU A 1 127 ? -15.43 16.125 14.742 1 82.69 127 GLU A C 1
ATOM 1018 O O . GLU A 1 127 ? -14.617 16.594 13.945 1 82.69 127 GLU A O 1
ATOM 1023 N N . PHE A 1 128 ? -15.789 14.859 14.633 1 82.81 128 PHE A N 1
ATOM 1024 C CA . PHE A 1 128 ? -15.172 13.945 13.68 1 82.81 128 PHE A CA 1
ATOM 1025 C C . PHE A 1 128 ? -15.922 13.961 12.352 1 82.81 128 PHE A C 1
ATOM 1027 O O . PHE A 1 128 ? -15.883 12.984 11.602 1 82.81 128 PHE A O 1
ATOM 1034 N N . GLY A 1 129 ? -16.516 15.039 11.953 1 81.38 129 GLY A N 1
ATOM 1035 C CA . GLY A 1 129 ? -17.406 15.055 10.805 1 81.38 129 GLY A CA 1
ATOM 1036 C C . GLY A 1 129 ? -16.688 15.297 9.492 1 81.38 129 GLY A C 1
ATOM 1037 O O . GLY A 1 129 ? -17.312 15.312 8.43 1 81.38 129 GLY A O 1
ATOM 1038 N N . ASP A 1 130 ? -15.383 15.477 9.516 1 85.44 130 ASP A N 1
ATOM 1039 C CA . ASP A 1 130 ? -14.656 15.688 8.273 1 85.44 130 ASP A CA 1
ATOM 1040 C C . ASP A 1 130 ? -14.438 14.375 7.527 1 85.44 130 ASP A C 1
ATOM 1042 O O . ASP A 1 130 ? -14.227 14.367 6.312 1 85.44 130 ASP A O 1
ATOM 1046 N N . CYS A 1 131 ? -14.383 13.273 8.234 1 92.75 131 CYS A N 1
ATOM 1047 C CA . CYS A 1 131 ? -14.297 11.938 7.66 1 92.75 131 CYS A CA 1
ATOM 1048 C C . CYS A 1 131 ? -15.375 11.023 8.234 1 92.75 131 CYS A C 1
ATOM 1050 O O . CYS A 1 131 ? -16.125 11.43 9.125 1 92.75 131 CYS A O 1
ATOM 1052 N N . HIS A 1 132 ? -15.516 9.898 7.609 1 95 132 HIS A N 1
ATOM 1053 C CA . HIS A 1 132 ? -16.422 8.883 8.133 1 95 132 HIS A CA 1
ATOM 1054 C C . HIS A 1 132 ? -15.672 7.887 9.016 1 95 132 HIS A C 1
ATOM 1056 O O . HIS A 1 132 ? -15.125 6.898 8.516 1 95 132 HIS A O 1
ATOM 1062 N N . THR A 1 133 ? -15.805 8.156 10.281 1 90.81 133 THR A N 1
ATOM 1063 C CA . THR A 1 133 ? -15.031 7.375 11.242 1 90.81 133 THR A CA 1
ATOM 1064 C C . THR A 1 133 ? -15.828 6.164 11.719 1 90.81 133 THR A C 1
ATOM 1066 O O . THR A 1 133 ? -15.258 5.105 11.992 1 90.81 133 THR A O 1
ATOM 1069 N N . PHE A 1 134 ? -17.094 6.309 11.898 1 92.5 134 PHE A N 1
ATOM 1070 C CA . PHE A 1 134 ? -17.969 5.254 12.383 1 92.5 134 PHE A CA 1
ATOM 1071 C C . PHE A 1 134 ? -19.438 5.594 12.102 1 92.5 134 PHE A C 1
ATOM 1073 O O . PHE A 1 134 ? -19.75 6.73 11.75 1 92.5 134 PHE A O 1
ATOM 1080 N N . LEU A 1 135 ? -20.266 4.566 12.164 1 95.69 135 LEU A N 1
ATOM 1081 C CA . LEU A 1 135 ? -21.703 4.773 12.164 1 95.69 135 LEU A CA 1
ATOM 1082 C C . LEU A 1 135 ? -22.156 5.352 13.5 1 95.69 135 LEU A C 1
ATOM 1084 O O . LEU A 1 135 ? -22.031 4.707 14.539 1 95.69 135 LEU A O 1
ATOM 1088 N N . ARG A 1 136 ? -22.75 6.508 13.469 1 94.5 136 ARG A N 1
ATOM 1089 C CA . ARG A 1 136 ? -22.953 7.328 14.664 1 94.5 136 ARG A CA 1
ATOM 1090 C C . ARG A 1 136 ? -23.875 6.641 15.656 1 94.5 136 ARG A C 1
ATOM 1092 O O . ARG A 1 136 ? -23.484 6.355 16.781 1 94.5 136 ARG A O 1
ATOM 1099 N N . LYS A 1 137 ? -25.125 6.301 15.258 1 94.75 137 LYS A N 1
ATOM 1100 C CA . LYS A 1 137 ? -26.094 5.699 16.156 1 94.75 137 LYS A CA 1
ATOM 1101 C C . LYS A 1 137 ? -25.672 4.301 16.578 1 94.75 137 LYS A C 1
ATOM 1103 O O . LYS A 1 137 ? -25.797 3.93 17.75 1 94.75 137 LYS A O 1
ATOM 1108 N N . SER A 1 138 ? -25.203 3.568 15.617 1 94.81 138 SER A N 1
ATOM 1109 C CA . SER A 1 138 ? -24.75 2.209 15.898 1 94.81 138 SER A CA 1
ATOM 1110 C C . SER A 1 138 ? -23.578 2.203 16.875 1 94.81 138 SER A C 1
ATOM 1112 O O . SER A 1 138 ? -23.516 1.354 17.766 1 94.81 138 SER A O 1
ATOM 1114 N N . PHE A 1 139 ? -22.672 3.143 16.688 1 95.56 139 PHE A N 1
ATOM 1115 C CA . PHE A 1 139 ? -21.516 3.25 17.578 1 95.56 139 PHE A CA 1
ATOM 1116 C C . PHE A 1 139 ? -21.953 3.561 19 1 95.56 139 PHE A C 1
ATOM 1118 O O . PHE A 1 139 ? -21.469 2.947 19.953 1 95.56 139 PHE A O 1
ATOM 1125 N N . LEU A 1 140 ? -22.875 4.52 19.156 1 95.25 140 LEU A N 1
ATOM 1126 C CA . LEU A 1 140 ? -23.359 4.91 20.469 1 95.25 140 LEU A CA 1
ATOM 1127 C C . LEU A 1 140 ? -24.062 3.746 21.156 1 95.25 140 LEU A C 1
ATOM 1129 O O . LEU A 1 140 ? -23.922 3.549 22.359 1 95.25 140 LEU A O 1
ATOM 1133 N N . ARG A 1 141 ? -24.828 3.041 20.391 1 95 141 ARG A N 1
ATOM 1134 C CA . ARG A 1 141 ? -25.516 1.876 20.938 1 95 141 ARG A CA 1
ATOM 1135 C C . ARG A 1 141 ? -24.516 0.855 21.469 1 95 141 ARG A C 1
ATOM 1137 O O . ARG A 1 141 ? -24.672 0.346 22.578 1 95 141 ARG A O 1
ATOM 1144 N N . ARG A 1 142 ? -23.469 0.575 20.672 1 95 142 ARG A N 1
ATOM 1145 C CA . ARG A 1 142 ? -22.453 -0.4 21.078 1 95 142 ARG A CA 1
ATOM 1146 C C . ARG A 1 142 ? -21.641 0.128 22.25 1 95 142 ARG A C 1
ATOM 1148 O O . ARG A 1 142 ? -21.203 -0.643 23.109 1 95 142 ARG A O 1
ATOM 1155 N N . PHE A 1 143 ? -21.453 1.432 22.312 1 96 143 PHE A N 1
ATOM 1156 C CA . PHE A 1 143 ? -20.75 2.084 23.406 1 96 143 PHE A CA 1
ATOM 1157 C C . PHE A 1 143 ? -21.484 1.873 24.719 1 96 143 PHE A C 1
ATOM 1159 O O . PHE A 1 143 ? -20.891 1.407 25.703 1 96 143 PHE A O 1
ATOM 1166 N N . HIS A 1 144 ? -22.781 2.119 24.734 1 95.62 144 HIS A N 1
ATOM 1167 C CA . HIS A 1 144 ? -23.562 1.939 25.953 1 95.62 144 HIS A CA 1
ATOM 1168 C C . HIS A 1 144 ? -23.641 0.467 26.328 1 95.62 144 HIS A C 1
ATOM 1170 O O . HIS A 1 144 ? -23.594 0.13 27.516 1 95.62 144 HIS A O 1
ATOM 1176 N N . ALA A 1 145 ? -23.719 -0.373 25.328 1 93.94 145 ALA A N 1
ATOM 1177 C CA . ALA A 1 145 ? -23.766 -1.809 25.578 1 93.94 145 ALA A CA 1
ATOM 1178 C C . ALA A 1 145 ? -22.469 -2.295 26.219 1 93.94 145 ALA A C 1
ATOM 1180 O O . ALA A 1 145 ? -22.5 -3.176 27.094 1 93.94 145 ALA A O 1
ATOM 1181 N N . THR A 1 146 ? -21.391 -1.78 25.766 1 93.88 146 THR A N 1
ATOM 1182 C CA . THR A 1 146 ? -20.078 -2.148 26.312 1 93.88 146 THR A CA 1
ATOM 1183 C C . THR A 1 146 ? -20 -1.788 27.781 1 93.88 146 THR A C 1
ATOM 1185 O O . THR A 1 146 ? -19.578 -2.609 28.609 1 93.88 146 THR A O 1
ATOM 1188 N N . TYR A 1 147 ? -20.422 -0.618 28.219 1 93.12 147 TYR A N 1
ATOM 1189 C CA . TYR A 1 147 ? -20.312 -0.156 29.594 1 93.12 147 TYR A CA 1
ATOM 1190 C C . TYR A 1 147 ? -21.375 -0.797 30.469 1 93.12 147 TYR A C 1
ATOM 1192 O O . TYR A 1 147 ? -21.266 -0.805 31.703 1 93.12 147 TYR A O 1
ATOM 1200 N N . ARG A 1 148 ? -22.406 -1.357 29.859 1 92.19 148 ARG A N 1
ATOM 1201 C CA . ARG A 1 148 ? -23.375 -2.137 30.609 1 92.19 148 ARG A CA 1
ATOM 1202 C C . ARG A 1 148 ? -22.875 -3.555 30.859 1 92.19 148 ARG A C 1
ATOM 1204 O O . ARG A 1 148 ? -23.5 -4.316 31.609 1 92.19 148 ARG A O 1
ATOM 1211 N N . GLY A 1 149 ? -21.719 -3.887 30.25 1 85.19 149 GLY A N 1
ATOM 1212 C CA . GLY A 1 149 ? -21.094 -5.18 30.484 1 85.19 149 GLY A CA 1
ATOM 1213 C C . GLY A 1 149 ? -21.594 -6.266 29.562 1 85.19 149 GLY A C 1
ATOM 1214 O O . GLY A 1 149 ? -21.453 -7.457 29.859 1 85.19 149 GLY A O 1
ATOM 1215 N N . GLN A 1 150 ? -22.188 -5.883 28.531 1 83.31 150 GLN A N 1
ATOM 1216 C CA . GLN A 1 150 ? -22.656 -6.895 27.594 1 83.31 150 GLN A CA 1
ATOM 1217 C C . GLN A 1 150 ? -21.484 -7.664 26.984 1 83.31 150 GLN A C 1
ATOM 1219 O O . GLN A 1 150 ? -20.594 -7.07 26.375 1 83.31 150 GLN A O 1
ATOM 1224 N N . GLN A 1 151 ? -21.578 -8.875 27.078 1 75.25 151 GLN A N 1
ATOM 1225 C CA . GLN A 1 151 ? -20.453 -9.742 26.719 1 75.25 151 GLN A CA 1
ATOM 1226 C C . GLN A 1 151 ? -20.188 -9.68 25.219 1 75.25 151 GLN A C 1
ATOM 1228 O O . GLN A 1 151 ? -19.031 -9.766 24.781 1 75.25 151 GLN A O 1
ATOM 1233 N N . SER A 1 152 ? -21.172 -9.594 24.438 1 74.25 152 SER A N 1
ATOM 1234 C CA . SER A 1 152 ? -21.016 -9.547 22.984 1 74.25 152 SER A CA 1
ATOM 1235 C C . SER A 1 152 ? -20.078 -8.422 22.562 1 74.25 152 SER A C 1
ATOM 1237 O O . SER A 1 152 ? -19.328 -8.562 21.609 1 74.25 152 SER A O 1
ATOM 1239 N N . GLU A 1 153 ? -20.109 -7.363 23.312 1 80.19 153 GLU A N 1
ATOM 1240 C CA . GLU A 1 153 ? -19.297 -6.203 22.984 1 80.19 153 GLU A CA 1
ATOM 1241 C C . GLU A 1 153 ? -17.938 -6.254 23.703 1 80.19 153 GLU A C 1
ATOM 1243 O O . GLU A 1 153 ? -16.906 -5.941 23.109 1 80.19 153 GLU A O 1
ATOM 1248 N N . THR A 1 154 ? -17.984 -6.723 24.859 1 78.12 154 THR A N 1
ATOM 1249 C CA . THR A 1 154 ? -16.781 -6.691 25.672 1 78.12 154 THR A CA 1
ATOM 1250 C C . THR A 1 154 ? -15.773 -7.734 25.188 1 78.12 154 THR A C 1
ATOM 1252 O O . THR A 1 154 ? -14.578 -7.613 25.438 1 78.12 154 THR A O 1
ATOM 1255 N N . TYR A 1 155 ? -16.344 -8.656 24.438 1 75.75 155 TYR A N 1
ATOM 1256 C CA . TYR A 1 155 ? -15.445 -9.711 23.953 1 75.75 155 TYR A CA 1
ATOM 1257 C C . TYR A 1 155 ? -15.117 -9.508 22.469 1 75.75 155 TYR A C 1
ATOM 1259 O O . TYR A 1 155 ? -14.352 -10.273 21.891 1 75.75 155 TYR A O 1
ATOM 1267 N N . ASP A 1 156 ? -15.656 -8.508 21.953 1 86.06 156 ASP A N 1
ATOM 1268 C CA . ASP A 1 156 ? -15.359 -8.18 20.547 1 86.06 156 ASP A CA 1
ATOM 1269 C C . ASP A 1 156 ? -14.094 -7.332 20.438 1 86.06 156 ASP A C 1
ATOM 1271 O O . ASP A 1 156 ? -14.148 -6.113 20.594 1 86.06 156 ASP A O 1
ATOM 1275 N N . ARG A 1 157 ? -13.023 -7.945 20.141 1 85.69 157 ARG A N 1
ATOM 1276 C CA . ARG A 1 157 ? -11.719 -7.297 20.062 1 85.69 157 ARG A CA 1
ATOM 1277 C C . ARG A 1 157 ? -11.727 -6.16 19.047 1 85.69 157 ARG A C 1
ATOM 1279 O O . ARG A 1 157 ? -11.164 -5.09 19.297 1 85.69 157 ARG A O 1
ATOM 1286 N N . LYS A 1 158 ? -12.312 -6.395 17.906 1 87.31 158 LYS A N 1
ATOM 1287 C CA . LYS A 1 158 ? -12.352 -5.391 16.844 1 87.31 158 LYS A CA 1
ATOM 1288 C C . LYS A 1 158 ? -13.109 -4.145 17.281 1 87.31 158 LYS A C 1
ATOM 1290 O O . LYS A 1 158 ? -12.688 -3.021 17 1 87.31 158 LYS A O 1
ATOM 1295 N N . TRP A 1 159 ? -14.148 -4.406 18 1 92.44 159 TRP A N 1
ATOM 1296 C CA . TRP A 1 159 ? -14.945 -3.297 18.516 1 92.44 159 TRP A CA 1
ATOM 1297 C C . TRP A 1 159 ? -14.156 -2.492 19.531 1 92.44 159 TRP A C 1
ATOM 1299 O O . TRP A 1 159 ? -14.109 -1.262 19.469 1 92.44 159 TRP A O 1
ATOM 1309 N N . LEU A 1 160 ? -13.594 -3.148 20.484 1 92.12 160 LEU A N 1
ATOM 1310 C CA . LEU A 1 160 ? -12.859 -2.465 21.531 1 92.12 160 LEU A CA 1
ATOM 1311 C C . LEU A 1 160 ? -11.695 -1.668 20.953 1 92.12 160 LEU A C 1
ATOM 1313 O O . LEU A 1 160 ? -11.383 -0.573 21.438 1 92.12 160 LEU A O 1
ATOM 1317 N N . CYS A 1 161 ? -11.039 -2.26 19.984 1 93.12 161 CYS A N 1
ATOM 1318 C CA . CYS A 1 161 ? -9.961 -1.562 19.297 1 93.12 161 CYS A CA 1
ATOM 1319 C C . CYS A 1 161 ? -10.43 -0.22 18.75 1 93.12 161 CYS A C 1
ATOM 1321 O O . CYS A 1 161 ? -9.82 0.815 19.016 1 93.12 161 CYS A O 1
ATOM 1323 N N . ARG A 1 162 ? -11.5 -0.199 18.031 1 95.69 162 ARG A N 1
ATOM 1324 C CA . ARG A 1 162 ? -12.047 1.021 17.438 1 95.69 162 ARG A CA 1
ATOM 1325 C C . ARG A 1 162 ? -12.492 1.997 18.531 1 95.69 162 ARG A C 1
ATOM 1327 O O . ARG A 1 162 ? -12.289 3.207 18.406 1 95.69 162 ARG A O 1
ATOM 1334 N N . LEU A 1 163 ? -13.141 1.419 19.578 1 96.31 163 LEU A N 1
ATOM 1335 C CA . LEU A 1 163 ? -13.578 2.264 20.672 1 96.31 163 LEU A CA 1
ATOM 1336 C C . LEU A 1 163 ? -12.398 2.994 21.312 1 96.31 163 LEU A C 1
ATOM 1338 O O . LEU A 1 163 ? -12.461 4.207 21.516 1 96.31 163 LEU A O 1
ATOM 1342 N N . PHE A 1 164 ? -11.32 2.293 21.609 1 94.5 164 PHE A N 1
ATOM 1343 C CA . PHE A 1 164 ? -10.141 2.898 22.219 1 94.5 164 PHE A CA 1
ATOM 1344 C C . PHE A 1 164 ? -9.562 3.98 21.312 1 94.5 164 PHE A C 1
ATOM 1346 O O . PHE A 1 164 ? -9.148 5.039 21.781 1 94.5 164 PHE A O 1
ATOM 1353 N N . PHE A 1 165 ? -9.531 3.727 20.031 1 95.75 165 PHE A N 1
ATOM 1354 C CA . PHE A 1 165 ? -8.984 4.715 19.109 1 95.75 165 PHE A CA 1
ATOM 1355 C C . PHE A 1 165 ? -9.852 5.965 19.078 1 95.75 165 PHE A C 1
ATOM 1357 O O . PHE A 1 165 ? -9.336 7.086 19.047 1 95.75 165 PHE A O 1
ATOM 1364 N N . VAL A 1 166 ? -11.18 5.77 19.016 1 96.31 166 VAL A N 1
ATOM 1365 C CA . VAL A 1 166 ? -12.086 6.91 19.016 1 96.31 166 VAL A CA 1
ATOM 1366 C C . VAL A 1 166 ? -11.906 7.727 20.281 1 96.31 166 VAL A C 1
ATOM 1368 O O . VAL A 1 166 ? -11.828 8.961 20.234 1 96.31 166 VAL A O 1
ATOM 1371 N N . LEU A 1 167 ? -11.844 7.027 21.422 1 94.69 167 LEU A N 1
ATOM 1372 C CA . LEU A 1 167 ? -11.656 7.715 22.703 1 94.69 167 LEU A CA 1
ATOM 1373 C C . LEU A 1 167 ? -10.305 8.422 22.734 1 94.69 167 LEU A C 1
ATOM 1375 O O . LEU A 1 167 ? -10.195 9.539 23.25 1 94.69 167 LEU A O 1
ATOM 1379 N N . ALA A 1 168 ? -9.281 7.789 22.203 1 93.06 168 ALA A N 1
ATOM 1380 C CA . ALA A 1 168 ? -7.953 8.391 22.172 1 93.06 168 ALA A CA 1
ATOM 1381 C C . ALA A 1 168 ? -7.957 9.68 21.344 1 93.06 168 ALA A C 1
ATOM 1383 O O . ALA A 1 168 ? -7.41 10.695 21.781 1 93.06 168 ALA A O 1
ATOM 1384 N N . LEU A 1 169 ? -8.547 9.633 20.219 1 92.44 169 LEU A N 1
ATOM 1385 C CA . LEU A 1 169 ? -8.602 10.797 19.328 1 92.44 169 LEU A CA 1
ATOM 1386 C C . LEU A 1 169 ? -9.414 11.922 19.969 1 92.44 169 LEU A C 1
ATOM 1388 O O . LEU A 1 169 ? -9.039 13.094 19.875 1 92.44 169 LEU A O 1
ATOM 1392 N N . ALA A 1 170 ? -10.539 11.516 20.5 1 91.69 170 ALA A N 1
ATOM 1393 C CA . ALA A 1 170 ? -11.383 12.508 21.172 1 91.69 170 ALA A CA 1
ATOM 1394 C C . ALA A 1 170 ? -10.641 13.18 22.328 1 91.69 170 ALA A C 1
ATOM 1396 O O . ALA A 1 170 ? -10.727 14.391 22.5 1 91.69 170 ALA A O 1
ATOM 1397 N N . GLU A 1 171 ? -9.953 12.406 23.109 1 89.25 171 GLU A N 1
ATOM 1398 C CA . GLU A 1 171 ? -9.219 12.953 24.25 1 89.25 171 GLU A CA 1
ATOM 1399 C C . GLU A 1 171 ? -8.125 13.914 23.797 1 89.25 171 GLU A C 1
ATOM 1401 O O . GLU A 1 171 ? -7.949 14.984 24.375 1 89.25 171 GLU A O 1
ATOM 1406 N N . CYS A 1 172 ? -7.457 13.562 22.797 1 86 172 CYS A N 1
ATOM 1407 C CA . CYS A 1 172 ? -6.355 14.375 22.281 1 86 172 CYS A CA 1
ATOM 1408 C C . CYS A 1 172 ? -6.871 15.672 21.672 1 86 172 CYS A C 1
ATOM 1410 O O . CYS A 1 172 ? -6.238 16.719 21.812 1 86 172 CYS A O 1
ATOM 1412 N N . THR A 1 173 ? -7.953 15.656 21 1 81.56 173 THR A N 1
ATOM 1413 C CA . THR A 1 173 ? -8.414 16.797 20.219 1 81.56 173 THR A CA 1
ATOM 1414 C C . THR A 1 173 ? -9.281 17.719 21.078 1 81.56 173 THR A C 1
ATOM 1416 O O . THR A 1 173 ? -9.359 18.922 20.812 1 81.56 173 THR A O 1
ATOM 1419 N N . THR A 1 174 ? -9.883 17.188 22.016 1 73.81 174 THR A N 1
ATOM 1420 C CA . THR A 1 174 ? -10.906 18 22.656 1 73.81 174 THR A CA 1
ATOM 1421 C C . THR A 1 174 ? -10.445 18.469 24.047 1 73.81 174 THR A C 1
ATOM 1423 O O . THR A 1 174 ? -10.836 19.531 24.5 1 73.81 174 THR A O 1
ATOM 1426 N N . THR A 1 175 ? -9.57 17.75 24.672 1 68.31 175 THR A N 1
ATOM 1427 C CA . THR A 1 175 ? -9.211 18.109 26.031 1 68.31 175 THR A CA 1
ATOM 1428 C C . THR A 1 175 ? -8.078 19.125 26.062 1 68.31 175 THR A C 1
ATOM 1430 O O . THR A 1 175 ? -7.812 19.75 27.094 1 68.31 175 THR A O 1
ATOM 1433 N N . THR A 1 176 ? -7.59 19.375 24.953 1 70.62 176 THR A N 1
ATOM 1434 C CA . THR A 1 176 ? -6.43 20.266 24.922 1 70.62 176 THR A CA 1
ATOM 1435 C C . THR A 1 176 ? -6.805 21.609 24.297 1 70.62 176 THR A C 1
ATOM 1437 O O . THR A 1 176 ? -5.973 22.516 24.234 1 70.62 176 THR A O 1
ATOM 1440 N N . LYS A 1 177 ? -8.055 21.766 24.016 1 75.88 177 LYS A N 1
ATOM 1441 C CA . LYS A 1 177 ? -8.508 23 23.375 1 75.88 177 LYS A CA 1
ATOM 1442 C C . LYS A 1 177 ? -8.703 24.109 24.406 1 75.88 177 LYS A C 1
ATOM 1444 O O . LYS A 1 177 ? -9.555 24 25.297 1 75.88 177 LYS A O 1
ATOM 1449 N N . GLN A 1 178 ? -7.793 25.125 24.359 1 79.75 178 GLN A N 1
ATOM 1450 C CA . GLN A 1 178 ? -7.84 26.312 25.203 1 79.75 178 GLN A CA 1
ATOM 1451 C C . GLN A 1 178 ? -7.414 27.547 24.422 1 79.75 178 GLN A C 1
ATOM 1453 O O . GLN A 1 178 ? -6.5 27.484 23.594 1 79.75 178 GLN A O 1
ATOM 1458 N N . PRO A 1 179 ? -8.117 28.609 24.672 1 87.31 179 PRO A N 1
ATOM 1459 C CA . PRO A 1 179 ? -7.719 29.844 23.984 1 87.31 179 PRO A CA 1
ATOM 1460 C C . PRO A 1 179 ? -6.281 30.25 24.281 1 87.31 179 PRO A C 1
ATOM 1462 O O . PRO A 1 179 ? -5.816 30.094 25.422 1 87.31 179 PRO A O 1
ATOM 1465 N N . ILE A 1 180 ? -5.641 30.703 23.297 1 86.25 180 ILE A N 1
ATOM 1466 C CA . ILE A 1 180 ? -4.285 31.219 23.422 1 86.25 180 ILE A CA 1
ATOM 1467 C C . ILE A 1 180 ? -4.309 32.75 23.281 1 86.25 180 ILE A C 1
ATOM 1469 O O . ILE A 1 180 ? -4.879 33.281 22.328 1 86.25 180 ILE A O 1
ATOM 1473 N N . GLN A 1 181 ? -3.746 33.406 24.25 1 84.69 181 GLN A N 1
ATOM 1474 C CA . GLN A 1 181 ? -3.646 34.875 24.156 1 84.69 181 GLN A CA 1
ATOM 1475 C C . GLN A 1 181 ? -2.615 35.281 23.109 1 84.69 181 GLN A C 1
ATOM 1477 O O . GLN A 1 181 ? -1.452 34.875 23.188 1 84.69 181 GLN A O 1
ATOM 1482 N N . LEU A 1 182 ? -3.141 36 22.172 1 84.69 182 LEU A N 1
ATOM 1483 C CA . LEU A 1 182 ? -2.258 36.438 21.094 1 84.69 182 LEU A CA 1
ATOM 1484 C C . LEU A 1 182 ? -1.478 37.688 21.516 1 84.69 182 LEU A C 1
ATOM 1486 O O . LEU A 1 182 ? -2.068 38.688 21.922 1 84.69 182 LEU A O 1
ATOM 1490 N N . THR A 1 183 ? -0.162 37.625 21.672 1 79.88 183 THR A N 1
ATOM 1491 C CA . THR A 1 183 ? 0.702 38.75 22 1 79.88 183 THR A CA 1
ATOM 1492 C C . THR A 1 183 ? 1.723 38.969 20.891 1 79.88 183 THR A C 1
ATOM 1494 O O . THR A 1 183 ? 2.141 38.031 20.219 1 79.88 183 THR A O 1
ATOM 1497 N N . SER A 1 184 ? 1.98 40.219 20.594 1 73.88 184 SER A N 1
ATOM 1498 C CA . SER A 1 184 ? 2.979 40.562 19.594 1 73.88 184 SER A CA 1
ATOM 1499 C C . SER A 1 184 ? 4.359 40.719 20.219 1 73.88 184 SER A C 1
ATOM 1501 O O . SER A 1 184 ? 5.309 41.125 19.531 1 73.88 184 SER A O 1
ATOM 1503 N N . ASP A 1 185 ? 4.621 40.406 21.453 1 65.38 185 ASP A N 1
ATOM 1504 C CA . ASP A 1 185 ? 5.895 40.625 22.125 1 65.38 185 ASP A CA 1
ATOM 1505 C C . ASP A 1 185 ? 7 39.781 21.516 1 65.38 185 ASP A C 1
ATOM 1507 O O . ASP A 1 185 ? 6.816 38.562 21.312 1 65.38 185 ASP A O 1
ATOM 1511 N N . LYS A 1 186 ? 8.055 40.312 20.875 1 59.03 186 LYS A N 1
ATOM 1512 C CA . LYS A 1 186 ? 9.203 39.75 20.172 1 59.03 186 LYS A CA 1
ATOM 1513 C C . LYS A 1 186 ? 10.078 38.938 21.125 1 59.03 186 LYS A C 1
ATOM 1515 O O . LYS A 1 186 ? 11.008 38.25 20.688 1 59.03 186 LYS A O 1
ATOM 1520 N N . THR A 1 187 ? 9.961 38.969 22.453 1 50.12 187 THR A N 1
ATOM 1521 C CA . THR A 1 187 ? 10.977 38.406 23.328 1 50.12 187 THR A CA 1
ATOM 1522 C C . THR A 1 187 ? 10.805 36.906 23.453 1 50.12 187 THR A C 1
ATOM 1524 O O . THR A 1 187 ? 10.75 36.375 24.562 1 50.12 187 THR A O 1
ATOM 1527 N N . VAL A 1 188 ? 10.367 36.25 22.453 1 55.78 188 VAL A N 1
ATOM 1528 C CA . VAL A 1 188 ? 10.07 34.844 22.719 1 55.78 188 VAL A CA 1
ATOM 1529 C C . VAL A 1 188 ? 11.352 34.031 22.625 1 55.78 188 VAL A C 1
ATOM 1531 O O . VAL A 1 188 ? 12.195 34.281 21.766 1 55.78 188 VAL A O 1
ATOM 1534 N N . ALA A 1 189 ? 11.695 33.156 23.641 1 54.56 189 ALA A N 1
ATOM 1535 C CA . ALA A 1 189 ? 12.812 32.219 23.875 1 54.56 189 ALA A CA 1
ATOM 1536 C C . ALA A 1 189 ? 13.07 31.359 22.656 1 54.56 189 ALA A C 1
ATOM 1538 O O . ALA A 1 189 ? 12.133 30.875 22.016 1 54.56 189 ALA A O 1
ATOM 1539 N N . PRO A 1 190 ? 14.273 31.188 22.203 1 56.41 190 PRO A N 1
ATOM 1540 C CA . PRO A 1 190 ? 14.656 30.312 21.094 1 56.41 190 PRO A CA 1
ATOM 1541 C C . PRO A 1 190 ? 14.281 28.859 21.328 1 56.41 190 PRO A C 1
ATOM 1543 O O . PRO A 1 190 ? 14.156 28.438 22.484 1 56.41 190 PRO A O 1
ATOM 1546 N N . ALA A 1 191 ? 13.938 28.141 20.281 1 58.12 191 ALA A N 1
ATOM 1547 C CA . ALA A 1 191 ? 13.578 26.719 20.297 1 58.12 191 ALA A CA 1
ATOM 1548 C C . ALA A 1 191 ? 14.625 25.906 21.062 1 58.12 191 ALA A C 1
ATOM 1550 O O . ALA A 1 191 ? 14.289 24.922 21.703 1 58.12 191 ALA A O 1
ATOM 1551 N N . THR A 1 192 ? 15.969 26.25 20.953 1 50.25 192 THR A N 1
ATOM 1552 C CA . THR A 1 192 ? 17.062 25.5 21.547 1 50.25 192 THR A CA 1
ATOM 1553 C C . THR A 1 192 ? 16.891 25.375 23.062 1 50.25 192 THR A C 1
ATOM 1555 O O . THR A 1 192 ? 17.344 24.406 23.656 1 50.25 192 THR A O 1
ATOM 1558 N N . GLN A 1 193 ? 16.391 26.328 23.562 1 45.75 193 GLN A N 1
ATOM 1559 C CA . GLN A 1 193 ? 16.234 26.312 25 1 45.75 193 GLN A CA 1
ATOM 1560 C C . GLN A 1 193 ? 15.094 25.406 25.438 1 45.75 193 GLN A C 1
ATOM 1562 O O . GLN A 1 193 ? 14.953 25.094 26.625 1 45.75 193 GLN A O 1
ATOM 1567 N N . MET A 1 194 ? 14.375 25 24.438 1 48.19 194 MET A N 1
ATOM 1568 C CA . MET A 1 194 ? 13.227 24.156 24.734 1 48.19 194 MET A CA 1
ATOM 1569 C C . MET A 1 194 ? 13.609 22.672 24.656 1 48.19 194 MET A C 1
ATOM 1571 O O . MET A 1 194 ? 12.781 21.797 24.922 1 48.19 194 MET A O 1
ATOM 1575 N N . GLU A 1 195 ? 14.812 22.375 24.016 1 48.5 195 GLU A N 1
ATOM 1576 C CA . GLU A 1 195 ? 15.273 20.984 23.891 1 48.5 195 GLU A CA 1
ATOM 1577 C C . GLU A 1 195 ? 15.156 20.25 25.234 1 48.5 195 GLU A C 1
ATOM 1579 O O . GLU A 1 195 ? 14.961 19.047 25.266 1 48.5 195 GLU A O 1
ATOM 1584 N N . GLY A 1 196 ? 15.383 21.047 26.312 1 40.81 196 GLY A N 1
ATOM 1585 C CA . GLY A 1 196 ? 15.336 20.453 27.641 1 40.81 196 GLY A CA 1
ATOM 1586 C C . GLY A 1 196 ? 13.93 20.094 28.094 1 40.81 196 GLY A C 1
ATOM 1587 O O . GLY A 1 196 ? 13.711 19.734 29.25 1 40.81 196 GLY A O 1
ATOM 1588 N N . PHE A 1 197 ? 13.109 20.562 27.391 1 41.75 197 PHE A N 1
ATOM 1589 C CA . PHE A 1 197 ? 11.789 20.203 27.891 1 41.75 197 PHE A CA 1
ATOM 1590 C C . PHE A 1 197 ? 11.508 18.719 27.672 1 41.75 197 PHE A C 1
ATOM 1592 O O . PHE A 1 197 ? 11.234 18.297 26.547 1 41.75 197 PHE A O 1
ATOM 1599 N N . ALA A 1 198 ? 12.305 18 28.328 1 41.56 198 ALA A N 1
ATOM 1600 C CA . ALA A 1 198 ? 11.891 16.609 28.453 1 41.56 198 ALA A CA 1
ATOM 1601 C C . ALA A 1 198 ? 10.383 16.484 28.625 1 41.56 198 ALA A C 1
ATOM 1603 O O . ALA A 1 198 ? 9.773 17.281 29.359 1 41.56 198 ALA A O 1
ATOM 1604 N N . PRO A 1 199 ? 9.711 15.945 27.656 1 41.97 199 PRO A N 1
ATOM 1605 C CA . PRO A 1 199 ? 8.328 15.719 28.094 1 41.97 199 PRO A CA 1
ATOM 1606 C C . PRO A 1 199 ? 8.211 15.492 29.594 1 41.97 199 PRO A C 1
ATOM 1608 O O . PRO A 1 199 ? 9.023 14.766 30.172 1 41.97 199 PRO A O 1
ATOM 1611 N N . SER A 1 200 ? 7.957 16.391 30.375 1 36.47 200 SER A N 1
ATOM 1612 C CA . SER A 1 200 ? 7.738 16.031 31.766 1 36.47 200 SER A CA 1
ATOM 1613 C C . SER A 1 200 ? 7.297 14.57 31.891 1 36.47 200 SER A C 1
ATOM 1615 O O . SER A 1 200 ? 6.535 14.078 31.062 1 36.47 200 SER A O 1
ATOM 1617 N N . GLU A 1 201 ? 8.156 13.711 32.531 1 40.22 201 GLU A N 1
ATOM 1618 C CA . GLU A 1 201 ? 7.953 12.305 32.844 1 40.22 201 GLU A CA 1
ATOM 1619 C C . GLU A 1 201 ? 6.48 11.922 32.75 1 40.22 201 GLU A C 1
ATOM 1621 O O . GLU A 1 201 ? 6.148 10.812 32.312 1 40.22 201 GLU A O 1
ATOM 1626 N N . ASN A 1 202 ? 5.598 12.594 33.531 1 39.31 202 ASN A N 1
ATOM 1627 C CA . ASN A 1 202 ? 4.215 12.25 33.844 1 39.31 202 ASN A CA 1
ATOM 1628 C C . ASN A 1 202 ? 3.26 12.664 32.75 1 39.31 202 ASN A C 1
ATOM 1630 O O . ASN A 1 202 ? 2.045 12.508 32.875 1 39.31 202 ASN A O 1
ATOM 1634 N N . MET A 1 203 ? 3.559 13.523 31.906 1 44.09 203 MET A N 1
ATOM 1635 C CA . MET A 1 203 ? 2.457 14.039 31.094 1 44.09 203 MET A CA 1
ATOM 1636 C C . MET A 1 203 ? 2.307 13.242 29.812 1 44.09 203 MET A C 1
ATOM 1638 O O . MET A 1 203 ? 2.914 13.57 28.797 1 44.09 203 MET A O 1
ATOM 1642 N N . LEU A 1 204 ? 2.201 12.055 30.031 1 51.91 204 LEU A N 1
ATOM 1643 C CA . LEU A 1 204 ? 1.72 11.422 28.812 1 51.91 204 LEU A CA 1
ATOM 1644 C C . LEU A 1 204 ? 0.697 12.305 28.109 1 51.91 204 LEU A C 1
ATOM 1646 O O . LEU A 1 204 ? -0.205 12.852 28.75 1 51.91 204 LEU A O 1
ATOM 1650 N N . SER A 1 205 ? 1.001 12.797 26.906 1 62.03 205 SER A N 1
ATOM 1651 C CA . SER A 1 205 ? 0.087 13.57 26.062 1 62.03 205 SER A CA 1
ATOM 1652 C C . SER A 1 205 ? -1.316 12.977 26.094 1 62.03 205 SER A C 1
ATOM 1654 O O . SER A 1 205 ? -1.492 11.797 26.406 1 62.03 205 SER A O 1
ATOM 1656 N N . SER A 1 206 ? -2.381 13.734 26.266 1 78.69 206 SER A N 1
ATOM 1657 C CA . SER A 1 206 ? -3.801 13.406 26.188 1 78.69 206 SER A CA 1
ATOM 1658 C C . SER A 1 206 ? -4.074 12.406 25.062 1 78.69 206 SER A C 1
ATOM 1660 O O . SER A 1 206 ? -3.639 12.602 23.922 1 78.69 206 SER A O 1
ATOM 1662 N N . GLY A 1 207 ? -4.562 11.164 25.469 1 86.56 207 GLY A N 1
ATOM 1663 C CA . GLY A 1 207 ? -5.016 10.188 24.5 1 86.56 207 GLY A CA 1
ATOM 1664 C C . GLY A 1 207 ? -4.008 9.078 24.25 1 86.56 207 GLY A C 1
ATOM 1665 O O . GLY A 1 207 ? -4.336 8.062 23.641 1 86.56 207 GLY A O 1
ATOM 1666 N N . VAL A 1 208 ? -2.742 9.164 24.781 1 85 208 VAL A N 1
ATOM 1667 C CA . VAL A 1 208 ? -1.663 8.234 24.453 1 85 208 VAL A CA 1
ATOM 1668 C C . VAL A 1 208 ? -1.969 6.863 25.047 1 85 208 VAL A C 1
ATOM 1670 O O . VAL A 1 208 ? -1.792 5.84 24.391 1 85 208 VAL A O 1
ATOM 1673 N N . GLU A 1 209 ? -2.408 6.887 26.297 1 84.5 209 GLU A N 1
ATOM 1674 C CA . GLU A 1 209 ? -2.701 5.613 26.953 1 84.5 209 GLU A CA 1
ATOM 1675 C C . GLU A 1 209 ? -3.797 4.855 26.203 1 84.5 209 GLU A C 1
ATOM 1677 O O . GLU A 1 209 ? -3.682 3.648 25.969 1 84.5 209 GLU A O 1
ATOM 1682 N N . LEU A 1 210 ? -4.887 5.512 25.906 1 90 210 LEU A N 1
ATOM 1683 C CA . LEU A 1 210 ? -5.996 4.906 25.188 1 90 210 LEU A CA 1
ATOM 1684 C C . LEU A 1 210 ? -5.547 4.445 23.797 1 90 210 LEU A C 1
ATOM 1686 O O . LEU A 1 210 ? -5.98 3.396 23.312 1 90 210 LEU A O 1
ATOM 1690 N N . PHE A 1 211 ? -4.656 5.223 23.25 1 91.38 211 PHE A N 1
ATOM 1691 C CA . PHE A 1 211 ? -4.09 4.867 21.953 1 91.38 211 PHE A CA 1
ATOM 1692 C C . PHE A 1 211 ? -3.299 3.568 22.047 1 91.38 211 PHE A C 1
ATOM 1694 O O . PHE A 1 211 ? -3.459 2.676 21.219 1 91.38 211 PHE A O 1
ATOM 1701 N N . GLU A 1 212 ? -2.516 3.465 22.984 1 87.62 212 GLU A N 1
ATOM 1702 C CA . GLU A 1 212 ? -1.697 2.271 23.172 1 87.62 212 GLU A CA 1
ATOM 1703 C C . GLU A 1 212 ? -2.564 1.039 23.422 1 87.62 212 GLU A C 1
ATOM 1705 O O . GLU A 1 212 ? -2.248 -0.053 22.938 1 87.62 212 GLU A O 1
ATOM 1710 N N . HIS A 1 213 ? -3.666 1.203 24.156 1 87.88 213 HIS A N 1
ATOM 1711 C CA . HIS A 1 213 ? -4.609 0.105 24.328 1 87.88 213 HIS A CA 1
ATOM 1712 C C . HIS A 1 213 ? -5.207 -0.326 22.984 1 87.88 213 HIS A C 1
ATOM 1714 O O . HIS A 1 213 ? -5.336 -1.522 22.719 1 87.88 213 HIS A O 1
ATOM 1720 N N . GLY A 1 214 ? -5.594 0.696 22.172 1 90.69 214 GLY A N 1
ATOM 1721 C CA . GLY A 1 214 ? -6.113 0.391 20.859 1 90.69 214 GLY A CA 1
ATOM 1722 C C . GLY A 1 214 ? -5.121 -0.36 19.984 1 90.69 214 GLY A C 1
ATOM 1723 O O . GLY A 1 214 ? -5.488 -1.314 19.297 1 90.69 214 GLY A O 1
ATOM 1724 N N . LEU A 1 215 ? -3.824 -0.005 20.047 1 89 215 LEU A N 1
ATOM 1725 C CA . LEU A 1 215 ? -2.783 -0.633 19.25 1 89 215 LEU A CA 1
ATOM 1726 C C . LEU A 1 215 ? -2.578 -2.086 19.656 1 89 215 LEU A C 1
ATOM 1728 O O . LEU A 1 215 ? -2.322 -2.947 18.812 1 89 215 LEU A O 1
ATOM 1732 N N . THR A 1 216 ? -2.676 -2.309 20.922 1 83.88 216 THR A N 1
ATOM 1733 C CA . THR A 1 216 ? -2.512 -3.666 21.422 1 83.88 216 THR A CA 1
ATOM 1734 C C . THR A 1 216 ? -3.602 -4.582 20.875 1 83.88 216 THR A C 1
ATOM 1736 O O . THR A 1 216 ? -3.359 -5.77 20.641 1 83.88 216 THR A O 1
ATOM 1739 N N . LEU A 1 217 ? -4.758 -4 20.672 1 86.31 217 LEU A N 1
ATOM 1740 C CA . LEU A 1 217 ? -5.902 -4.785 20.203 1 86.31 217 LEU A CA 1
ATOM 1741 C C . LEU A 1 217 ? -5.941 -4.848 18.688 1 86.31 217 LEU A C 1
ATOM 1743 O O . LEU A 1 217 ? -6.66 -5.668 18.109 1 86.31 217 LEU A O 1
ATOM 1747 N N . LEU A 1 218 ? -5.059 -3.965 18.078 1 87.19 218 LEU A N 1
ATOM 1748 C CA . LEU A 1 218 ? -5.102 -3.881 16.625 1 87.19 218 LEU A CA 1
ATOM 1749 C C . LEU A 1 218 ? -4.508 -5.133 15.992 1 87.19 218 LEU A C 1
ATOM 1751 O O . LEU A 1 218 ? -3.305 -5.379 16.094 1 87.19 218 LEU A O 1
ATOM 1755 N N . ASN A 1 219 ? -5.223 -6.133 15.617 1 77.81 219 ASN A N 1
ATOM 1756 C CA . ASN A 1 219 ? -4.832 -7.34 14.898 1 77.81 219 ASN A CA 1
ATOM 1757 C C . ASN A 1 219 ? -5.629 -7.5 13.602 1 77.81 219 ASN A C 1
ATOM 1759 O O . ASN A 1 219 ? -6.789 -7.914 13.633 1 77.81 219 ASN A O 1
ATOM 1763 N N . THR A 1 220 ? -4.988 -7.121 12.641 1 69.44 220 THR A N 1
ATOM 1764 C CA . THR A 1 220 ? -5.699 -7.16 11.367 1 69.44 220 THR A CA 1
ATOM 1765 C C . THR A 1 220 ? -5.77 -8.586 10.828 1 69.44 220 THR A C 1
ATOM 1767 O O . THR A 1 220 ? -4.738 -9.234 10.641 1 69.44 220 THR A O 1
ATOM 1770 N N . SER A 1 221 ? -6.895 -9.094 10.758 1 78.12 221 SER A N 1
ATOM 1771 C CA . SER A 1 221 ? -7.141 -10.375 10.109 1 78.12 221 SER A CA 1
ATOM 1772 C C . SER A 1 221 ? -7.121 -10.242 8.586 1 78.12 221 SER A C 1
ATOM 1774 O O . SER A 1 221 ? -8.164 -10.078 7.961 1 78.12 221 SER A O 1
ATOM 1776 N N . TYR A 1 222 ? -6.031 -10.422 7.977 1 85 222 TYR A N 1
ATOM 1777 C CA . TYR A 1 222 ? -5.906 -10.188 6.543 1 85 222 TYR A CA 1
ATOM 1778 C C . TYR A 1 222 ? -6.672 -11.234 5.75 1 85 222 TYR A C 1
ATOM 1780 O O . TYR A 1 222 ? -7.164 -10.953 4.652 1 85 222 TYR A O 1
ATOM 1788 N N . GLU A 1 223 ? -6.816 -12.438 6.32 1 86.88 223 GLU A N 1
ATOM 1789 C CA . GLU A 1 223 ? -7.465 -13.523 5.582 1 86.88 223 GLU A CA 1
ATOM 1790 C C . GLU A 1 223 ? -8.984 -13.359 5.578 1 86.88 223 GLU A C 1
ATOM 1792 O O . GLU A 1 223 ? -9.656 -13.797 4.641 1 86.88 223 GLU A O 1
ATOM 1797 N N . GLU A 1 224 ? -9.445 -12.719 6.617 1 85.62 224 GLU A N 1
ATOM 1798 C CA . GLU A 1 224 ? -10.883 -12.461 6.715 1 85.62 224 GLU A CA 1
ATOM 1799 C C . GLU A 1 224 ? -11.148 -11.016 7.137 1 85.62 224 GLU A C 1
ATOM 1801 O O . GLU A 1 224 ? -11.719 -10.773 8.203 1 85.62 224 GLU A O 1
ATOM 1806 N N . PRO A 1 225 ? -10.828 -10.172 6.191 1 88.69 225 PRO A N 1
ATOM 1807 C CA . PRO A 1 225 ? -10.977 -8.758 6.547 1 88.69 225 PRO A CA 1
ATOM 1808 C C . PRO A 1 225 ? -12.43 -8.312 6.594 1 88.69 225 PRO A C 1
ATOM 1810 O O . PRO A 1 225 ? -13.289 -8.898 5.922 1 88.69 225 PRO A O 1
ATOM 1813 N N . THR A 1 226 ? -12.727 -7.375 7.387 1 90.69 226 THR A N 1
ATOM 1814 C CA . THR A 1 226 ? -14.047 -6.746 7.488 1 90.69 226 THR A CA 1
ATOM 1815 C C . THR A 1 226 ? -13.938 -5.234 7.32 1 90.69 226 THR A C 1
ATOM 1817 O O . THR A 1 226 ? -12.836 -4.68 7.344 1 90.69 226 THR A O 1
ATOM 1820 N N . VAL A 1 227 ? -15.078 -4.617 7.125 1 94.38 227 VAL A N 1
ATOM 1821 C CA . VAL A 1 227 ? -15.102 -3.164 7.004 1 94.38 227 VAL A CA 1
ATOM 1822 C C . VAL A 1 227 ? -14.609 -2.527 8.305 1 94.38 227 VAL A C 1
ATOM 1824 O O . VAL A 1 227 ? -13.953 -1.482 8.273 1 94.38 227 VAL A O 1
ATOM 1827 N N . ASP A 1 228 ? -14.867 -3.189 9.453 1 93.69 228 ASP A N 1
ATOM 1828 C CA . ASP A 1 228 ? -14.422 -2.709 10.758 1 93.69 228 ASP A CA 1
ATOM 1829 C C . ASP A 1 228 ? -12.898 -2.613 10.82 1 93.69 228 ASP A C 1
ATOM 1831 O O . ASP A 1 228 ? -12.359 -1.733 11.492 1 93.69 228 ASP A O 1
ATOM 1835 N N . ASP A 1 229 ? -12.273 -3.549 10.172 1 94.12 229 ASP A N 1
ATOM 1836 C CA . ASP A 1 229 ? -10.812 -3.525 10.148 1 94.12 229 ASP A CA 1
ATOM 1837 C C . ASP A 1 229 ? -10.297 -2.279 9.43 1 94.12 229 ASP A C 1
ATOM 1839 O O . ASP A 1 229 ? -9.297 -1.688 9.852 1 94.12 229 ASP A O 1
ATOM 1843 N N . VAL A 1 230 ? -10.914 -1.915 8.305 1 96.5 230 VAL A N 1
ATOM 1844 C CA . VAL A 1 230 ? -10.531 -0.721 7.562 1 96.5 230 VAL A CA 1
ATOM 1845 C C . VAL A 1 230 ? -10.734 0.518 8.43 1 96.5 230 VAL A C 1
ATOM 1847 O O . VAL A 1 230 ? -9.859 1.389 8.492 1 96.5 230 VAL A O 1
ATOM 1850 N N . GLU A 1 231 ? -11.844 0.573 9.148 1 96.69 231 GLU A N 1
ATOM 1851 C CA . GLU A 1 231 ? -12.133 1.684 10.047 1 96.69 231 GLU A CA 1
ATOM 1852 C C . GLU A 1 231 ? -11.078 1.776 11.156 1 96.69 231 GLU A C 1
ATOM 1854 O O . GLU A 1 231 ? -10.617 2.869 11.492 1 96.69 231 GLU A O 1
ATOM 1859 N N . ALA A 1 232 ? -10.758 0.633 11.672 1 96.31 232 ALA A N 1
ATOM 1860 C CA . ALA A 1 232 ? -9.758 0.595 12.742 1 96.31 232 ALA A CA 1
ATOM 1861 C C . ALA A 1 232 ? -8.414 1.118 12.258 1 96.31 232 ALA A C 1
ATOM 1863 O O . ALA A 1 232 ? -7.738 1.871 12.961 1 96.31 232 ALA A O 1
ATOM 1864 N N . LEU A 1 233 ? -8.031 0.713 11.078 1 96.75 233 LEU A N 1
ATOM 1865 C CA . LEU A 1 233 ? -6.758 1.148 10.516 1 96.75 233 LEU A CA 1
ATOM 1866 C C . LEU A 1 233 ? -6.77 2.646 10.234 1 96.75 233 LEU A C 1
ATOM 1868 O O . LEU A 1 233 ? -5.77 3.334 10.453 1 96.75 233 LEU A O 1
ATOM 1872 N N . ASN A 1 234 ? -7.84 3.152 9.719 1 97.19 234 ASN A N 1
ATOM 1873 C CA . ASN A 1 234 ? -7.965 4.59 9.516 1 97.19 234 ASN A CA 1
ATOM 1874 C C . ASN A 1 234 ? -7.809 5.355 10.828 1 97.19 234 ASN A C 1
ATOM 1876 O O . ASN A 1 234 ? -7.121 6.375 10.875 1 97.19 234 ASN A O 1
ATOM 1880 N N . LEU A 1 235 ? -8.5 4.82 11.82 1 96.62 235 LEU A N 1
ATOM 1881 C CA . LEU A 1 235 ? -8.43 5.434 13.141 1 96.62 235 LEU A CA 1
ATOM 1882 C C . LEU A 1 235 ? -7.012 5.352 13.703 1 96.62 235 LEU A C 1
ATOM 1884 O O . LEU A 1 235 ? -6.508 6.32 14.273 1 96.62 235 LEU A O 1
ATOM 1888 N N . ALA A 1 236 ? -6.422 4.203 13.555 1 95.5 236 ALA A N 1
ATOM 1889 C CA . ALA A 1 236 ? -5.047 4.035 14.008 1 95.5 236 ALA A CA 1
ATOM 1890 C C . ALA A 1 236 ? -4.121 5.051 13.344 1 95.5 236 ALA A C 1
ATOM 1892 O O . ALA A 1 236 ? -3.268 5.648 14.008 1 95.5 236 ALA A O 1
ATOM 1893 N N . SER A 1 237 ? -4.281 5.223 12.07 1 95.94 237 SER A N 1
ATOM 1894 C CA . SER A 1 237 ? -3.475 6.176 11.312 1 95.94 237 SER A CA 1
ATOM 1895 C C . SER A 1 237 ? -3.607 7.586 11.891 1 95.94 237 SER A C 1
ATOM 1897 O O . SER A 1 237 ? -2.607 8.273 12.094 1 95.94 237 SER A O 1
ATOM 1899 N N . HIS A 1 238 ? -4.805 7.969 12.195 1 93.94 238 HIS A N 1
ATOM 1900 C CA . HIS A 1 238 ? -5.055 9.289 12.758 1 93.94 238 HIS A CA 1
ATOM 1901 C C . HIS A 1 238 ? -4.441 9.422 14.148 1 93.94 238 HIS A C 1
ATOM 1903 O O . HIS A 1 238 ? -3.863 10.461 14.484 1 93.94 238 HIS A O 1
ATOM 1909 N N . CYS A 1 239 ? -4.562 8.406 14.906 1 92.62 239 CYS A N 1
ATOM 1910 C CA . CYS A 1 239 ? -4.105 8.43 16.297 1 92.62 239 CYS A CA 1
ATOM 1911 C C . CYS A 1 239 ? -2.584 8.469 16.359 1 92.62 239 CYS A C 1
ATOM 1913 O O . CYS A 1 239 ? -2.016 8.914 17.359 1 92.62 239 CYS A O 1
ATOM 1915 N N . CYS A 1 240 ? -1.916 8.047 15.32 1 92.31 240 CYS A N 1
ATOM 1916 C CA . CYS A 1 240 ? -0.457 8.062 15.297 1 92.31 240 CYS A CA 1
ATOM 1917 C C . CYS A 1 240 ? 0.077 9.477 15.477 1 92.31 240 CYS A C 1
ATOM 1919 O O . CYS A 1 240 ? 1.149 9.68 16.047 1 92.31 240 CYS A O 1
ATOM 1921 N N . TYR A 1 241 ? -0.667 10.453 15.094 1 88.31 241 TYR A N 1
ATOM 1922 C CA . TYR A 1 241 ? -0.213 11.836 15.148 1 88.31 241 TYR A CA 1
ATOM 1923 C C . TYR A 1 241 ? -0.207 12.344 16.594 1 88.31 241 TYR A C 1
ATOM 1925 O O . TYR A 1 241 ? 0.409 13.375 16.891 1 88.31 241 TYR A O 1
ATOM 1933 N N . ILE A 1 242 ? -0.971 11.609 17.469 1 82.88 242 ILE A N 1
ATOM 1934 C CA . ILE A 1 242 ? -0.923 11.961 18.875 1 82.88 242 ILE A CA 1
ATOM 1935 C C . ILE A 1 242 ? 0.521 11.922 19.375 1 82.88 242 ILE A C 1
ATOM 1937 O O . ILE A 1 242 ? 0.931 12.75 20.188 1 82.88 242 ILE A O 1
ATOM 1941 N N . LEU A 1 243 ? 1.289 11.023 18.797 1 83.44 243 LEU A N 1
ATOM 1942 C CA . LEU A 1 243 ? 2.689 10.852 19.172 1 83.44 243 LEU A CA 1
ATOM 1943 C C . LEU A 1 243 ? 3.611 11.328 18.047 1 83.44 243 LEU A C 1
ATOM 1945 O O . LEU A 1 243 ? 4.809 11.031 18.062 1 83.44 243 LEU A O 1
ATOM 1949 N N . ASN A 1 244 ? 3.047 12.031 17.125 1 89.06 244 ASN A N 1
ATOM 1950 C CA . ASN A 1 244 ? 3.787 12.531 15.977 1 89.06 244 ASN A CA 1
ATOM 1951 C C . ASN A 1 244 ? 4.508 11.406 15.242 1 89.06 244 ASN A C 1
ATOM 1953 O O . ASN A 1 244 ? 5.625 11.594 14.75 1 89.06 244 ASN A O 1
ATOM 1957 N N . ARG A 1 245 ? 3.906 10.227 15.273 1 91.06 245 ARG A N 1
ATOM 1958 C CA . ARG A 1 245 ? 4.43 9.086 14.523 1 91.06 245 ARG A CA 1
ATOM 1959 C C . ARG A 1 245 ? 3.914 9.086 13.094 1 91.06 245 ARG A C 1
ATOM 1961 O O . ARG A 1 245 ? 3.057 8.273 12.734 1 91.06 245 ARG A O 1
ATOM 1968 N N . ARG A 1 246 ? 4.48 9.852 12.312 1 92.19 246 ARG A N 1
ATOM 1969 C CA . ARG A 1 246 ? 3.971 10.148 10.984 1 92.19 246 ARG A CA 1
ATOM 1970 C C . ARG A 1 246 ? 4.191 8.977 10.031 1 92.19 246 ARG A C 1
ATOM 1972 O O . ARG A 1 246 ? 3.352 8.703 9.172 1 92.19 246 ARG A O 1
ATOM 1979 N N . MET A 1 247 ? 5.332 8.273 10.195 1 91.94 247 MET A N 1
ATOM 1980 C CA . MET A 1 247 ? 5.594 7.137 9.312 1 91.94 247 MET A CA 1
ATOM 1981 C C . MET A 1 247 ? 4.668 5.969 9.633 1 91.94 247 MET A C 1
ATOM 1983 O O . MET A 1 247 ? 4.25 5.234 8.742 1 91.94 247 MET A O 1
ATOM 1987 N N . SER A 1 248 ? 4.395 5.805 10.938 1 92.44 248 SER A N 1
ATOM 1988 C CA . SER A 1 248 ? 3.402 4.801 11.32 1 92.44 248 SER A CA 1
ATOM 1989 C C . SER A 1 248 ? 2.033 5.129 10.734 1 92.44 248 SER A C 1
ATOM 1991 O O . SER A 1 248 ? 1.31 4.23 10.305 1 92.44 248 SER A O 1
ATOM 1993 N N . ALA A 1 249 ? 1.712 6.441 10.82 1 95.31 249 ALA A N 1
ATOM 1994 C CA . ALA A 1 249 ? 0.456 6.867 10.211 1 95.31 249 ALA A CA 1
ATOM 1995 C C . ALA A 1 249 ? 0.413 6.488 8.734 1 95.31 249 ALA A C 1
ATOM 1997 O O . ALA A 1 249 ? -0.599 5.98 8.242 1 95.31 249 ALA A O 1
ATOM 1998 N N . TYR A 1 250 ? 1.498 6.699 8.023 1 95.88 250 TYR A N 1
ATOM 1999 C CA . TYR A 1 250 ? 1.629 6.355 6.613 1 95.88 250 TYR A CA 1
ATOM 2000 C C . TYR A 1 250 ? 1.443 4.855 6.398 1 95.88 250 TYR A C 1
ATOM 2002 O O . TYR A 1 250 ? 0.756 4.438 5.465 1 95.88 250 TYR A O 1
ATOM 2010 N N . ALA A 1 251 ? 2.021 4.105 7.242 1 94 251 ALA A N 1
ATOM 2011 C CA . ALA A 1 251 ? 1.946 2.648 7.137 1 94 251 ALA A CA 1
ATOM 2012 C C . ALA A 1 251 ? 0.515 2.158 7.332 1 94 251 ALA A C 1
ATOM 2014 O O . ALA A 1 251 ? 0.008 1.371 6.527 1 94 251 ALA A O 1
ATOM 2015 N N . TYR A 1 252 ? -0.171 2.613 8.367 1 95.31 252 TYR A N 1
ATOM 2016 C CA . TYR A 1 252 ? -1.53 2.166 8.648 1 95.31 252 TYR A CA 1
ATOM 2017 C C . TYR A 1 252 ? -2.494 2.633 7.566 1 95.31 252 TYR A C 1
ATOM 2019 O O . TYR A 1 252 ? -3.432 1.913 7.211 1 95.31 252 TYR A O 1
ATOM 2027 N N . ALA A 1 253 ? -2.275 3.85 7.09 1 96.94 253 ALA A N 1
ATOM 2028 C CA . ALA A 1 253 ? -3.129 4.352 6.016 1 96.94 253 ALA A CA 1
ATOM 2029 C C . ALA A 1 253 ? -3.023 3.469 4.777 1 96.94 253 ALA A C 1
ATOM 2031 O O . ALA A 1 253 ? -4.031 3.182 4.125 1 96.94 253 ALA A O 1
ATOM 2032 N N . GLY A 1 254 ? -1.819 3.119 4.445 1 95.25 254 GLY A N 1
ATOM 2033 C CA . GLY A 1 254 ? -1.626 2.229 3.311 1 95.25 254 GLY A CA 1
ATOM 2034 C C . GLY A 1 254 ? -2.311 0.886 3.482 1 95.25 254 GLY A C 1
ATOM 2035 O O . GLY A 1 254 ? -2.924 0.371 2.545 1 95.25 254 GLY A O 1
ATOM 2036 N N . GLN A 1 255 ? -2.184 0.327 4.633 1 94.5 255 GLN A N 1
ATOM 2037 C CA . GLN A 1 255 ? -2.838 -0.943 4.93 1 94.5 255 GLN A CA 1
ATOM 2038 C C . GLN A 1 255 ? -4.355 -0.819 4.82 1 94.5 255 GLN A C 1
ATOM 2040 O O . GLN A 1 255 ? -5.027 -1.739 4.348 1 94.5 255 GLN A O 1
ATOM 2045 N N . SER A 1 256 ? -4.84 0.291 5.312 1 96.44 256 SER A N 1
ATOM 2046 C CA . SER A 1 256 ? -6.273 0.536 5.234 1 96.44 256 SER A CA 1
ATOM 2047 C C . SER A 1 256 ? -6.766 0.506 3.793 1 96.44 256 SER A C 1
ATOM 2049 O O . SER A 1 256 ? -7.77 -0.141 3.486 1 96.44 256 SER A O 1
ATOM 2051 N N . VAL A 1 257 ? -6.09 1.139 2.906 1 95.12 257 VAL A N 1
ATOM 2052 C CA . VAL A 1 257 ? -6.477 1.215 1.502 1 95.12 257 VAL A CA 1
ATOM 2053 C C . VAL A 1 257 ? -6.398 -0.173 0.87 1 95.12 257 VAL A C 1
ATOM 2055 O O . VAL A 1 257 ? -7.293 -0.57 0.118 1 95.12 257 VAL A O 1
ATOM 2058 N N . ARG A 1 258 ? -5.363 -0.882 1.146 1 93.88 258 ARG A N 1
ATOM 2059 C CA . ARG A 1 258 ? -5.188 -2.207 0.563 1 93.88 258 ARG A CA 1
ATOM 2060 C C . ARG A 1 258 ? -6.27 -3.166 1.044 1 93.88 258 ARG A C 1
ATOM 2062 O O . ARG A 1 258 ? -6.793 -3.963 0.262 1 93.88 258 ARG A O 1
ATOM 2069 N N . LEU A 1 259 ? -6.566 -3.094 2.326 1 94.31 259 LEU A N 1
ATOM 2070 C CA . LEU A 1 259 ? -7.641 -3.924 2.857 1 94.31 259 LEU A CA 1
ATOM 2071 C C . LEU A 1 259 ? -8.977 -3.545 2.232 1 94.31 259 LEU A C 1
ATOM 2073 O O . LEU A 1 259 ? -9.82 -4.414 1.977 1 94.31 259 LEU A O 1
ATOM 2077 N N . ALA A 1 260 ? -9.203 -2.252 2.094 1 93.69 260 ALA A N 1
ATOM 2078 C CA . ALA A 1 260 ? -10.43 -1.786 1.448 1 93.69 260 ALA A CA 1
ATOM 2079 C C . ALA A 1 260 ? -10.547 -2.354 0.036 1 93.69 260 ALA A C 1
ATOM 2081 O O . ALA A 1 260 ? -11.648 -2.719 -0.398 1 93.69 260 ALA A O 1
ATOM 2082 N N . HIS A 1 261 ? -9.492 -2.475 -0.648 1 89.94 261 HIS A N 1
ATOM 2083 C CA . HIS A 1 261 ? -9.484 -3.059 -1.985 1 89.94 261 HIS A CA 1
ATOM 2084 C C . HIS A 1 261 ? -9.844 -4.539 -1.941 1 89.94 261 HIS A C 1
ATOM 2086 O O . HIS A 1 261 ? -10.555 -5.035 -2.818 1 89.94 261 HIS A O 1
ATOM 2092 N N . CYS A 1 262 ? -9.281 -5.215 -0.963 1 89.81 262 CYS A N 1
ATOM 2093 C CA . CYS A 1 262 ? -9.602 -6.633 -0.809 1 89.81 262 CYS A CA 1
ATOM 2094 C C . CYS A 1 262 ? -11.102 -6.836 -0.621 1 89.81 262 CYS A C 1
ATOM 2096 O O . CYS A 1 262 ? -11.656 -7.84 -1.072 1 89.81 262 CYS A O 1
ATOM 2098 N N . LEU A 1 263 ? -11.711 -5.832 0.014 1 90.88 263 LEU A N 1
ATOM 2099 C CA . LEU A 1 263 ? -13.133 -5.918 0.313 1 90.88 263 LEU A CA 1
ATOM 2100 C C . LEU A 1 263 ? -13.969 -5.352 -0.833 1 90.88 263 LEU A C 1
ATOM 2102 O O . LEU A 1 263 ? -15.195 -5.391 -0.79 1 90.88 263 LEU A O 1
ATOM 2106 N N . GLY A 1 264 ? -13.328 -4.793 -1.85 1 87.81 264 GLY A N 1
ATOM 2107 C CA . GLY A 1 264 ? -14.016 -4.207 -2.988 1 87.81 264 GLY A CA 1
ATOM 2108 C C . GLY A 1 264 ? -14.75 -2.926 -2.645 1 87.81 264 GLY A C 1
ATOM 2109 O O . GLY A 1 264 ? -15.797 -2.627 -3.229 1 87.81 264 GLY A O 1
ATOM 2110 N N . LEU A 1 265 ? -14.227 -2.164 -1.671 1 92.19 265 LEU A N 1
ATOM 2111 C CA . LEU A 1 265 ? -14.93 -0.964 -1.229 1 92.19 265 LEU A CA 1
ATOM 2112 C C . LEU A 1 265 ? -14.797 0.153 -2.258 1 92.19 265 LEU A C 1
ATOM 2114 O O . LEU A 1 265 ? -15.531 1.138 -2.211 1 92.19 265 LEU A O 1
ATOM 2118 N N . ASP A 1 266 ? -13.891 0.072 -3.139 1 89.5 266 ASP A N 1
ATOM 2119 C CA . ASP A 1 266 ? -13.656 1.103 -4.145 1 89.5 266 ASP A CA 1
ATOM 2120 C C . ASP A 1 266 ? -14.609 0.946 -5.324 1 89.5 266 ASP A C 1
ATOM 2122 O O . ASP A 1 266 ? -14.547 1.718 -6.285 1 89.5 266 ASP A O 1
ATOM 2126 N N . HIS A 1 267 ? -15.508 -0.013 -5.23 1 84.81 267 HIS A N 1
ATOM 2127 C CA . HIS A 1 267 ? -16.562 -0.233 -6.219 1 84.81 267 HIS A CA 1
ATOM 2128 C C . HIS A 1 267 ? -17.938 -0.126 -5.582 1 84.81 267 HIS A C 1
ATOM 2130 O O . HIS A 1 267 ? -18.078 -0.282 -4.367 1 84.81 267 HIS A O 1
ATOM 2136 N N . PRO A 1 268 ? -18.891 0.101 -6.508 1 85.44 268 PRO A N 1
ATOM 2137 C CA . PRO A 1 268 ? -20.25 0.104 -5.949 1 85.44 268 PRO A CA 1
ATOM 2138 C C . PRO A 1 268 ? -20.609 -1.223 -5.289 1 85.44 268 PRO A C 1
ATOM 2140 O O . PRO A 1 268 ? -20.328 -2.289 -5.844 1 85.44 268 PRO A O 1
ATOM 2143 N N . ALA A 1 269 ? -21.188 -1.114 -4.145 1 86.56 269 ALA A N 1
ATOM 2144 C CA . ALA A 1 269 ? -21.578 -2.309 -3.4 1 86.56 269 ALA A CA 1
ATOM 2145 C C . ALA A 1 269 ? -22.703 -3.049 -4.109 1 86.56 269 ALA A C 1
ATOM 2147 O O . ALA A 1 269 ? -23.469 -2.449 -4.867 1 86.56 269 ALA A O 1
ATOM 2148 N N . PRO A 1 270 ? -22.766 -4.359 -3.846 1 81.94 270 PRO A N 1
ATOM 2149 C CA . PRO A 1 270 ? -23.891 -5.113 -4.41 1 81.94 270 PRO A CA 1
ATOM 2150 C C . PRO A 1 270 ? -25.25 -4.559 -3.988 1 81.94 270 PRO A C 1
ATOM 2152 O O . PRO A 1 270 ? -25.422 -4.133 -2.842 1 81.94 270 PRO A O 1
ATOM 2155 N N . THR A 1 271 ? -26.188 -4.645 -4.84 1 85.62 271 THR A N 1
ATOM 2156 C CA . THR A 1 271 ? -27.516 -4.098 -4.605 1 85.62 271 THR A CA 1
ATOM 2157 C C . THR A 1 271 ? -28.281 -4.941 -3.586 1 85.62 271 THR A C 1
ATOM 2159 O O . THR A 1 271 ? -29.312 -4.516 -3.062 1 85.62 271 THR A O 1
ATOM 2162 N N . SER A 1 272 ? -27.719 -6.086 -3.287 1 86.38 272 SER A N 1
ATOM 2163 C CA . SER A 1 272 ? -28.344 -6.957 -2.305 1 86.38 272 SER A CA 1
ATOM 2164 C C . SER A 1 272 ? -28.172 -6.414 -0.89 1 86.38 272 SER A C 1
ATOM 2166 O O . SER A 1 272 ? -28.922 -6.777 0.016 1 86.38 272 SER A O 1
ATOM 2168 N N . LEU A 1 273 ? -27.266 -5.543 -0.722 1 89.94 273 LEU A N 1
ATOM 2169 C CA . LEU A 1 273 ? -27.047 -4.949 0.592 1 89.94 273 LEU A CA 1
ATOM 2170 C C . LEU A 1 273 ? -28 -3.793 0.839 1 89.94 273 LEU A C 1
ATOM 2172 O O . LEU A 1 273 ? -28.5 -3.178 -0.109 1 89.94 273 LEU A O 1
ATOM 2176 N N . SER A 1 274 ? -28.281 -3.523 2.119 1 92.75 274 SER A N 1
ATOM 2177 C CA . SER A 1 274 ? -29.109 -2.383 2.467 1 92.75 274 SER A CA 1
ATOM 2178 C C . SER A 1 274 ? -28.484 -1.071 2.02 1 92.75 274 SER A C 1
ATOM 2180 O O . SER A 1 274 ? -27.266 -0.984 1.878 1 92.75 274 SER A O 1
ATOM 2182 N N . LYS A 1 275 ? -29.297 -0.059 1.762 1 94.19 275 LYS A N 1
ATOM 2183 C CA . LYS A 1 275 ? -28.781 1.25 1.359 1 94.19 275 LYS A CA 1
ATOM 2184 C C . LYS A 1 275 ? -27.844 1.82 2.412 1 94.19 275 LYS A C 1
ATOM 2186 O O . LYS A 1 275 ? -26.875 2.518 2.078 1 94.19 275 LYS A O 1
ATOM 2191 N N . LEU A 1 276 ? -28.172 1.541 3.635 1 95.69 276 LEU A N 1
ATOM 2192 C CA . LEU A 1 276 ? -27.297 1.961 4.727 1 95.69 276 LEU A CA 1
ATOM 2193 C C . LEU A 1 276 ? -25.906 1.355 4.578 1 95.69 276 LEU A C 1
ATOM 2195 O O . LEU A 1 276 ? -24.906 2.062 4.68 1 95.69 276 LEU A O 1
ATOM 2199 N N . GLU A 1 277 ? -25.906 0.042 4.332 1 95.06 277 GLU A N 1
ATOM 2200 C CA . GLU A 1 277 ? -24.625 -0.655 4.207 1 95.06 277 GLU A CA 1
ATOM 2201 C C . GLU A 1 277 ? -23.875 -0.195 2.967 1 95.06 277 GLU A C 1
ATOM 2203 O O . GLU A 1 277 ? -22.641 -0.083 2.99 1 95.06 277 GLU A O 1
ATOM 2208 N N . GLN A 1 278 ? -24.547 0.053 1.914 1 93.94 278 GLN A N 1
ATOM 2209 C CA . GLN A 1 278 ? -23.922 0.545 0.69 1 93.94 278 GLN A CA 1
ATOM 2210 C C . GLN A 1 278 ? -23.234 1.889 0.923 1 93.94 278 GLN A C 1
ATOM 2212 O O . GLN A 1 278 ? -22.094 2.08 0.53 1 93.94 278 GLN A O 1
ATOM 2217 N N . GLU A 1 279 ? -23.953 2.787 1.58 1 96.44 279 GLU A N 1
ATOM 2218 C CA . GLU A 1 279 ? -23.406 4.113 1.849 1 96.44 279 GLU A CA 1
ATOM 2219 C C . GLU A 1 279 ? -22.25 4.043 2.854 1 96.44 279 GLU A C 1
ATOM 2221 O O . GLU A 1 279 ? -21.281 4.781 2.736 1 96.44 279 GLU A O 1
ATOM 2226 N N . HIS A 1 280 ? -22.422 3.203 3.848 1 96.75 280 HIS A N 1
ATOM 2227 C CA . HIS A 1 280 ? -21.359 3.012 4.828 1 96.75 280 HIS A CA 1
ATOM 2228 C C . HIS A 1 280 ? -20.062 2.561 4.156 1 96.75 280 HIS A C 1
ATOM 2230 O O . HIS A 1 280 ? -19 3.131 4.402 1 96.75 280 HIS A O 1
ATOM 2236 N N . ARG A 1 281 ? -20.156 1.54 3.291 1 95.44 281 ARG A N 1
ATOM 2237 C CA . ARG A 1 281 ? -19 1.019 2.566 1 95.44 281 ARG A CA 1
ATOM 2238 C C . ARG A 1 281 ? -18.375 2.1 1.701 1 95.44 281 ARG A C 1
ATOM 2240 O O . ARG A 1 281 ? -17.141 2.232 1.669 1 95.44 281 ARG A O 1
ATOM 2247 N N . LYS A 1 282 ? -19.219 2.818 1.041 1 94.81 282 LYS A N 1
ATOM 2248 C CA . LYS A 1 282 ? -18.75 3.906 0.182 1 94.81 282 LYS A CA 1
ATOM 2249 C C . LYS A 1 282 ? -17.984 4.949 0.982 1 94.81 282 LYS A C 1
ATOM 2251 O O . LYS A 1 282 ? -16.891 5.363 0.579 1 94.81 282 LYS A O 1
ATOM 2256 N N . ARG A 1 283 ? -18.453 5.379 2.086 1 96.75 283 ARG A N 1
ATOM 2257 C CA . ARG A 1 283 ? -17.844 6.434 2.879 1 96.75 283 ARG A CA 1
ATOM 2258 C C . ARG A 1 283 ? -16.562 5.934 3.561 1 96.75 283 ARG A C 1
ATOM 2260 O O . ARG A 1 283 ? -15.617 6.695 3.744 1 96.75 283 ARG A O 1
ATOM 2267 N N . VAL A 1 284 ? -16.594 4.668 3.965 1 97.12 284 VAL A N 1
ATOM 2268 C CA . VAL A 1 284 ? -15.375 4.094 4.539 1 97.12 284 VAL A CA 1
ATOM 2269 C C . VAL A 1 284 ? -14.258 4.102 3.502 1 97.12 284 VAL A C 1
ATOM 2271 O O . VAL A 1 284 ? -13.109 4.43 3.82 1 97.12 284 VAL A O 1
ATOM 2274 N N . TRP A 1 285 ? -14.562 3.752 2.26 1 95.38 285 TRP A N 1
ATOM 2275 C CA . TRP A 1 285 ? -13.578 3.807 1.186 1 95.38 285 TRP A CA 1
ATOM 2276 C C . TRP A 1 285 ? -13.016 5.215 1.029 1 95.38 285 TRP A C 1
ATOM 2278 O O . TRP A 1 285 ? -11.797 5.41 1.006 1 95.38 285 TRP A O 1
ATOM 2288 N N . TRP A 1 286 ? -13.898 6.164 0.905 1 95.62 286 TRP A N 1
ATOM 2289 C CA . TRP A 1 286 ? -13.461 7.535 0.659 1 95.62 286 TRP A CA 1
ATOM 2290 C C . TRP A 1 286 ? -12.648 8.062 1.833 1 95.62 286 TRP A C 1
ATOM 2292 O O . TRP A 1 286 ? -11.719 8.852 1.644 1 95.62 286 TRP A O 1
ATOM 2302 N N . THR A 1 287 ? -13.039 7.641 3.025 1 97 287 THR A N 1
ATOM 2303 C CA . THR A 1 287 ? -12.242 8.031 4.184 1 97 287 THR A CA 1
ATOM 2304 C C . THR A 1 287 ? -10.828 7.449 4.086 1 97 287 THR A C 1
ATOM 2306 O O . THR A 1 287 ? -9.844 8.148 4.328 1 97 287 THR A O 1
ATOM 2309 N N . ALA A 1 288 ? -10.742 6.156 3.768 1 96.69 288 ALA A N 1
ATOM 2310 C CA . ALA A 1 288 ? -9.43 5.535 3.584 1 96.69 288 ALA A CA 1
ATOM 2311 C C . ALA A 1 288 ? -8.625 6.266 2.516 1 96.69 288 ALA A C 1
ATOM 2313 O O . ALA A 1 288 ? -7.426 6.508 2.693 1 96.69 288 ALA A O 1
ATOM 2314 N N . PHE A 1 289 ? -9.258 6.609 1.467 1 95.69 289 PHE A N 1
ATOM 2315 C CA . PHE A 1 289 ? -8.656 7.355 0.37 1 95.69 289 PHE A CA 1
ATOM 2316 C C . PHE A 1 289 ? -8.086 8.68 0.866 1 95.69 289 PHE A C 1
ATOM 2318 O O . PHE A 1 289 ? -6.93 9.008 0.587 1 95.69 289 PHE A O 1
ATOM 2325 N N . CYS A 1 290 ? -8.859 9.398 1.576 1 96.19 290 CYS A N 1
ATOM 2326 C CA . CYS A 1 290 ? -8.461 10.727 2.039 1 96.19 290 CYS A CA 1
ATOM 2327 C C . CYS A 1 290 ? -7.328 10.633 3.051 1 96.19 290 CYS A C 1
ATOM 2329 O O . CYS A 1 290 ? -6.371 11.406 2.99 1 96.19 290 CYS A O 1
ATOM 2331 N N . VAL A 1 291 ? -7.469 9.727 3.986 1 97.06 291 VAL A N 1
ATOM 2332 C CA . VAL A 1 291 ? -6.449 9.578 5.016 1 97.06 291 VAL A CA 1
ATOM 2333 C C . VAL A 1 291 ? -5.102 9.258 4.371 1 97.06 291 VAL A C 1
ATOM 2335 O O . VAL A 1 291 ? -4.086 9.875 4.703 1 97.06 291 VAL A O 1
ATOM 2338 N N . ASP A 1 292 ? -5.105 8.383 3.479 1 96.31 292 ASP A N 1
ATOM 2339 C CA . ASP A 1 292 ? -3.867 8.023 2.795 1 96.31 292 ASP A CA 1
ATOM 2340 C C . ASP A 1 292 ? -3.314 9.203 1.997 1 96.31 292 ASP A C 1
ATOM 2342 O O . ASP A 1 292 ? -2.109 9.453 2.008 1 96.31 292 ASP A O 1
ATOM 2346 N N . ARG A 1 293 ? -4.148 9.914 1.305 1 95.25 293 ARG A N 1
ATOM 2347 C CA . ARG A 1 293 ? -3.701 11.016 0.457 1 95.25 293 ARG A CA 1
ATOM 2348 C C . ARG A 1 293 ? -3.156 12.164 1.296 1 95.25 293 ARG A C 1
ATOM 2350 O O . ARG A 1 293 ? -2.17 12.805 0.918 1 95.25 293 ARG A O 1
ATOM 2357 N N . MET A 1 294 ? -3.842 12.445 2.338 1 95.81 294 MET A N 1
ATOM 2358 C CA . MET A 1 294 ? -3.389 13.523 3.209 1 95.81 294 MET A CA 1
ATOM 2359 C C . MET A 1 294 ? -1.985 13.242 3.738 1 95.81 294 MET A C 1
ATOM 2361 O O . MET A 1 294 ? -1.12 14.117 3.711 1 95.81 294 MET A O 1
ATOM 2365 N N . ILE A 1 295 ? -1.795 12.047 4.117 1 95.94 295 ILE A N 1
ATOM 2366 C CA . ILE A 1 295 ? -0.535 11.695 4.758 1 95.94 295 ILE A CA 1
ATOM 2367 C C . ILE A 1 295 ? 0.558 11.547 3.703 1 95.94 295 ILE A C 1
ATOM 2369 O O . ILE A 1 295 ? 1.664 12.062 3.867 1 95.94 295 ILE A O 1
ATOM 2373 N N . SER A 1 296 ? 0.271 10.812 2.604 1 94 296 SER A N 1
ATOM 2374 C CA . SER A 1 296 ? 1.267 10.578 1.562 1 94 296 SER A CA 1
ATOM 2375 C C . SER A 1 296 ? 1.74 11.891 0.943 1 94 296 SER A C 1
ATOM 2377 O O . SER A 1 296 ? 2.939 12.086 0.736 1 94 296 SER A O 1
ATOM 2379 N N . THR A 1 297 ? 0.861 12.812 0.717 1 93.25 297 THR A N 1
ATOM 2380 C CA . THR A 1 297 ? 1.229 14.086 0.098 1 93.25 297 THR A CA 1
ATOM 2381 C C . THR A 1 297 ? 2.004 14.961 1.078 1 93.25 297 THR A C 1
ATOM 2383 O O . THR A 1 297 ? 2.9 15.703 0.678 1 93.25 297 THR A O 1
ATOM 2386 N N . GLU A 1 298 ? 1.628 14.867 2.34 1 93.19 298 GLU A N 1
ATOM 2387 C CA . GLU A 1 298 ? 2.363 15.625 3.35 1 93.19 298 GLU A CA 1
ATOM 2388 C C . GLU A 1 298 ? 3.805 15.133 3.463 1 93.19 298 GLU A C 1
ATOM 2390 O O . GLU A 1 298 ? 4.719 15.93 3.691 1 93.19 298 GLU A O 1
ATOM 2395 N N . LEU A 1 299 ? 4.004 13.883 3.293 1 91.06 299 LEU A N 1
ATOM 2396 C CA . LEU A 1 299 ? 5.32 13.266 3.422 1 91.06 299 LEU A CA 1
ATOM 2397 C C . LEU A 1 299 ? 6.012 13.172 2.064 1 91.06 299 LEU A C 1
ATOM 2399 O O . LEU A 1 299 ? 7.16 12.734 1.979 1 91.06 299 LEU A O 1
ATOM 2403 N N . ALA A 1 300 ? 5.281 13.594 0.987 1 90.31 300 ALA A N 1
ATOM 2404 C CA . ALA A 1 300 ? 5.77 13.469 -0.384 1 90.31 300 ALA A CA 1
ATOM 2405 C C . ALA A 1 300 ? 6.125 12.023 -0.709 1 90.31 300 ALA A C 1
ATOM 2407 O O . ALA A 1 300 ? 7.188 11.758 -1.279 1 90.31 300 ALA A O 1
ATOM 2408 N N . LEU A 1 301 ? 5.379 11.109 -0.211 1 90.56 301 LEU A N 1
ATOM 2409 C CA . LEU A 1 301 ? 5.52 9.688 -0.507 1 90.56 301 LEU A CA 1
ATOM 2410 C C . LEU A 1 301 ? 4.387 9.203 -1.408 1 90.56 301 LEU A C 1
ATOM 2412 O O . LEU A 1 301 ? 3.408 9.922 -1.62 1 90.56 301 LEU A O 1
ATOM 2416 N N . HIS A 1 302 ? 4.531 8.023 -1.914 1 88.62 302 HIS A N 1
ATOM 2417 C CA . HIS A 1 302 ? 3.531 7.492 -2.836 1 88.62 302 HIS A CA 1
ATOM 2418 C C . HIS A 1 302 ? 2.279 7.043 -2.09 1 88.62 302 HIS A C 1
ATOM 2420 O O . HIS A 1 302 ? 2.371 6.406 -1.039 1 88.62 302 HIS A O 1
ATOM 2426 N N . PRO A 1 303 ? 1.158 7.453 -2.604 1 91.69 303 PRO A N 1
ATOM 2427 C CA . PRO A 1 303 ? -0.061 6.883 -2.023 1 91.69 303 PRO A CA 1
ATOM 2428 C C . PRO A 1 303 ? -0.196 5.387 -2.285 1 91.69 303 PRO A C 1
ATOM 2430 O O . PRO A 1 303 ? 0.49 4.844 -3.154 1 91.69 303 PRO A O 1
ATOM 2433 N N . ALA A 1 304 ? -1.028 4.766 -1.488 1 90.31 304 ALA A N 1
ATOM 2434 C CA . ALA A 1 304 ? -1.246 3.33 -1.633 1 90.31 304 ALA A CA 1
ATOM 2435 C C . ALA A 1 304 ? -1.995 3.016 -2.924 1 90.31 304 ALA A C 1
ATOM 2437 O O . ALA A 1 304 ? -1.915 1.899 -3.441 1 90.31 304 ALA A O 1
ATOM 2438 N N . TYR A 1 305 ? -2.711 3.928 -3.391 1 86.19 305 TYR A N 1
ATOM 2439 C CA . TYR A 1 305 ? -3.498 3.768 -4.605 1 86.19 305 TYR A CA 1
ATOM 2440 C C . TYR A 1 305 ? -3.549 5.07 -5.398 1 86.19 305 TYR A C 1
ATOM 2442 O O . TYR A 1 305 ? -3.848 6.129 -4.844 1 86.19 305 TYR A O 1
ATOM 2450 N N . THR A 1 306 ? -3.199 5.012 -6.613 1 76.62 306 THR A N 1
ATOM 2451 C CA . THR A 1 306 ? -3.139 6.238 -7.402 1 76.62 306 THR A CA 1
ATOM 2452 C C . THR A 1 306 ? -4.449 6.465 -8.148 1 76.62 306 THR A C 1
ATOM 2454 O O . THR A 1 306 ? -4.75 7.59 -8.555 1 76.62 306 THR A O 1
ATOM 2457 N N . GLY A 1 307 ? -5.18 5.477 -8.258 1 71.69 307 GLY A N 1
ATOM 2458 C CA . GLY A 1 307 ? -6.441 5.629 -8.953 1 71.69 307 GLY A CA 1
ATOM 2459 C C . GLY A 1 307 ? -7.523 6.27 -8.102 1 71.69 307 GLY A C 1
ATOM 2460 O O . GLY A 1 307 ? -7.289 6.598 -6.941 1 71.69 307 GLY A O 1
ATOM 2461 N N . LEU A 1 308 ? -8.586 6.859 -8.688 1 58.78 308 LEU A N 1
ATOM 2462 C CA . LEU A 1 308 ? -9.68 7.465 -7.945 1 58.78 308 LEU A CA 1
ATOM 2463 C C . LEU A 1 308 ? -10.781 6.445 -7.66 1 58.78 308 LEU A C 1
ATOM 2465 O O . LEU A 1 308 ? -11.602 6.645 -6.762 1 58.78 308 LEU A O 1
ATOM 2469 N N . GLY A 1 309 ? -10.703 5.203 -7.895 1 56.59 309 GLY A N 1
ATOM 2470 C CA . GLY A 1 309 ? -11.812 4.27 -7.77 1 56.59 309 GLY A CA 1
ATOM 2471 C C . GLY A 1 309 ? -12.805 4.375 -8.906 1 56.59 309 GLY A C 1
ATOM 2472 O O . GLY A 1 309 ? -13.547 5.355 -9 1 56.59 309 GLY A O 1
ATOM 2473 N N . GLN A 1 310 ? -12.656 3.738 -9.977 1 57.19 310 GLN A N 1
ATOM 2474 C CA . GLN A 1 310 ? -13.484 3.812 -11.172 1 57.19 310 GLN A CA 1
ATOM 2475 C C . GLN A 1 310 ? -14.961 3.59 -10.836 1 57.19 310 GLN A C 1
ATOM 2477 O O . GLN A 1 310 ? -15.289 2.709 -10.039 1 57.19 310 GLN A O 1
ATOM 2482 N N . GLU A 1 311 ? -15.781 4.602 -10.898 1 68.94 311 GLU A N 1
ATOM 2483 C CA . GLU A 1 311 ? -17.234 4.527 -11.039 1 68.94 311 GLU A CA 1
ATOM 2484 C C . GLU A 1 311 ? -17.922 4.598 -9.68 1 68.94 311 GLU A C 1
ATOM 2486 O O . GLU A 1 311 ? -19.125 4.305 -9.57 1 68.94 311 GLU A O 1
ATOM 2491 N N . LEU A 1 312 ? -17.031 4.867 -8.562 1 84.56 312 LEU A N 1
ATOM 2492 C CA . LEU A 1 312 ? -17.734 4.992 -7.293 1 84.56 312 LEU A CA 1
ATOM 2493 C C . LEU A 1 312 ? -18.188 6.434 -7.062 1 84.56 312 LEU A C 1
ATOM 2495 O O . LEU A 1 312 ? -17.391 7.363 -7.191 1 84.56 312 LEU A O 1
ATOM 2499 N N . GLY A 1 313 ? -19.391 6.727 -7.004 1 88.44 313 GLY A N 1
ATOM 2500 C CA . GLY A 1 313 ? -19.922 8.055 -6.73 1 88.44 313 GLY A CA 1
ATOM 2501 C C . GLY A 1 313 ? -19.484 8.602 -5.383 1 88.44 313 GLY A C 1
ATOM 2502 O O . GLY A 1 313 ? -18.938 7.867 -4.559 1 88.44 313 GLY A O 1
ATOM 2503 N N . TYR A 1 314 ? -19.641 9.891 -5.133 1 93.44 314 TYR A N 1
ATOM 2504 C CA . TYR A 1 314 ? -19.344 10.539 -3.865 1 93.44 314 TYR A CA 1
ATOM 2505 C C . TYR A 1 314 ? -20.375 10.18 -2.805 1 93.44 314 TYR A C 1
ATOM 2507 O O . TYR A 1 314 ? -21.438 9.648 -3.121 1 93.44 314 TYR A O 1
ATOM 2515 N N . PRO A 1 315 ? -19.969 10.359 -1.509 1 94.75 315 PRO A N 1
ATOM 2516 C CA . PRO A 1 315 ? -20.969 10.156 -0.457 1 94.75 315 PRO A CA 1
ATOM 2517 C C . PRO A 1 315 ? -22.281 10.891 -0.736 1 94.75 315 PRO A C 1
ATOM 2519 O O . PRO A 1 315 ? -22.266 12.016 -1.24 1 94.75 315 PRO A O 1
ATOM 2522 N N . ASP A 1 316 ? -23.344 10.188 -0.498 1 93.44 316 ASP A N 1
ATOM 2523 C CA . ASP A 1 316 ? -24.672 10.719 -0.819 1 93.44 316 ASP A CA 1
ATOM 2524 C C . ASP A 1 316 ? -25.719 10.203 0.162 1 93.44 316 ASP A C 1
ATOM 2526 O O . ASP A 1 316 ? -25.672 9.055 0.589 1 93.44 316 ASP A O 1
ATOM 2530 N N . SER A 1 317 ? -26.562 11.078 0.5 1 91.44 317 SER A N 1
ATOM 2531 C CA . SER A 1 317 ? -27.609 10.68 1.425 1 91.44 317 SER A CA 1
ATOM 2532 C C . SER A 1 317 ? -28.906 10.383 0.686 1 91.44 317 SER A C 1
ATOM 2534 O O . SER A 1 317 ? -29.922 10.055 1.308 1 91.44 317 SER A O 1
ATOM 2536 N N . SER A 1 318 ? -28.734 10.398 -0.634 1 88.31 318 SER A N 1
ATOM 2537 C CA . SER A 1 318 ? -29.953 10.156 -1.403 1 88.31 318 SER A CA 1
ATOM 2538 C C . SER A 1 318 ? -30.406 8.711 -1.265 1 88.31 318 SER A C 1
ATOM 2540 O O . SER A 1 318 ? -29.594 7.781 -1.338 1 88.31 318 SER A O 1
ATOM 2542 N N . GLY A 1 319 ? -31.594 8.453 -0.892 1 88.06 319 GLY A N 1
ATOM 2543 C CA . GLY A 1 319 ? -32.156 7.125 -0.825 1 88.06 319 GLY A CA 1
ATOM 2544 C C . GLY A 1 319 ? -32.219 6.559 0.582 1 88.06 319 GLY A C 1
ATOM 2545 O O . GLY A 1 319 ? -32.812 5.508 0.818 1 88.06 319 GLY A O 1
ATOM 2546 N N . LEU A 1 320 ? -31.484 7.191 1.444 1 94.44 320 LEU A N 1
ATOM 2547 C CA . LEU A 1 320 ? -31.516 6.75 2.834 1 94.44 320 LEU A CA 1
ATOM 2548 C C . LEU A 1 320 ? -32.781 7.207 3.527 1 94.44 320 LEU A C 1
ATOM 2550 O O . LEU A 1 320 ? -33.344 8.273 3.213 1 94.44 320 LEU A O 1
ATOM 2554 N N . THR A 1 321 ? -33.281 6.387 4.395 1 94.88 321 THR A N 1
ATOM 2555 C CA . THR A 1 321 ? -34.375 6.82 5.266 1 94.88 321 THR A CA 1
ATOM 2556 C C . THR A 1 321 ? -33.875 7.852 6.277 1 94.88 321 THR A C 1
ATOM 2558 O O . THR A 1 321 ? -32.688 7.992 6.484 1 94.88 321 THR A O 1
ATOM 2561 N N . ALA A 1 322 ? -34.812 8.547 6.836 1 93.5 322 ALA A N 1
ATOM 2562 C CA . ALA A 1 322 ? -34.469 9.562 7.828 1 93.5 322 ALA A CA 1
ATOM 2563 C C . ALA A 1 322 ? -33.656 8.953 8.969 1 93.5 322 ALA A C 1
ATOM 2565 O O . ALA A 1 322 ? -32.688 9.57 9.469 1 93.5 322 ALA A O 1
ATOM 2566 N N . GLU A 1 323 ? -34.031 7.812 9.391 1 93.44 323 GLU A N 1
ATOM 2567 C CA . GLU A 1 323 ? -33.312 7.125 10.469 1 93.44 323 GLU A CA 1
ATOM 2568 C C . GLU A 1 323 ? -31.906 6.719 10.047 1 93.44 323 GLU A C 1
ATOM 2570 O O . GLU A 1 323 ? -30.969 6.832 10.828 1 93.44 323 GLU A O 1
ATOM 2575 N N . GLU A 1 324 ? -31.781 6.273 8.844 1 94.69 324 GLU A N 1
ATOM 2576 C CA . GLU A 1 324 ? -30.484 5.855 8.305 1 94.69 324 GLU A CA 1
ATOM 2577 C C . GLU A 1 324 ? -29.547 7.051 8.133 1 94.69 324 GLU A C 1
ATOM 2579 O O . GLU A 1 324 ? -28.344 6.93 8.32 1 94.69 324 GLU A O 1
ATOM 2584 N N . GLU A 1 325 ? -30.109 8.117 7.754 1 94.31 325 GLU A N 1
ATOM 2585 C CA . GLU A 1 325 ? -29.328 9.328 7.535 1 94.31 325 GLU A CA 1
ATOM 2586 C C . GLU A 1 325 ? -28.641 9.781 8.82 1 94.31 325 GLU A C 1
ATOM 2588 O O . GLU A 1 325 ? -27.562 10.383 8.781 1 94.31 325 GLU A O 1
ATOM 2593 N N . GLU A 1 326 ? -29.219 9.484 9.93 1 93.19 326 GLU A N 1
ATOM 2594 C CA . GLU A 1 326 ? -28.672 9.891 11.227 1 93.19 326 GLU A CA 1
ATOM 2595 C C . GLU A 1 326 ? -27.391 9.125 11.547 1 93.19 326 GLU A C 1
ATOM 2597 O O . GLU A 1 326 ? -26.641 9.523 12.438 1 93.19 326 GLU A O 1
ATOM 2602 N N . GLU A 1 327 ? -27.125 8.078 10.805 1 95.12 327 GLU A N 1
ATOM 2603 C CA . GLU A 1 327 ? -25.922 7.277 11 1 95.12 327 GLU A CA 1
ATOM 2604 C C . GLU A 1 327 ? -24.703 7.984 10.43 1 95.12 327 GLU A C 1
ATOM 2606 O O . GLU A 1 327 ? -23.562 7.617 10.742 1 95.12 327 GLU A O 1
ATOM 2611 N N . PHE A 1 328 ? -24.938 9.023 9.617 1 94.69 328 PHE A N 1
ATOM 2612 C CA . PHE A 1 328 ? -23.844 9.633 8.875 1 94.69 328 PHE A CA 1
ATOM 2613 C C . PHE A 1 328 ? -23.766 11.133 9.156 1 94.69 328 PHE A C 1
ATOM 2615 O O . PHE A 1 328 ? -24.75 11.742 9.562 1 94.69 328 PHE A O 1
ATOM 2622 N N . PHE A 1 329 ? -22.594 11.68 9.055 1 89.62 329 PHE A N 1
ATOM 2623 C CA . PHE A 1 329 ? -22.422 13.133 8.992 1 89.62 329 PHE A CA 1
ATOM 2624 C C . PHE A 1 329 ? -22.797 13.656 7.609 1 89.62 329 PHE A C 1
ATOM 2626 O O . PHE A 1 329 ? -23.109 12.875 6.703 1 89.62 329 PHE A O 1
ATOM 2633 N N . ASP A 1 330 ? -22.844 14.992 7.5 1 88.31 330 ASP A N 1
ATOM 2634 C CA . ASP A 1 330 ? -23.156 15.625 6.227 1 88.31 330 ASP A CA 1
ATOM 2635 C C . ASP A 1 330 ? -22.172 15.203 5.145 1 88.31 330 ASP A C 1
ATOM 2637 O O . ASP A 1 330 ? -20.969 15.438 5.273 1 88.31 330 ASP A O 1
ATOM 2641 N N . PRO A 1 331 ? -22.656 14.539 4.078 1 93.12 331 PRO A N 1
ATOM 2642 C CA . PRO A 1 331 ? -21.75 14.047 3.037 1 93.12 331 PRO A CA 1
ATOM 2643 C C . PRO A 1 331 ? -21.016 15.164 2.305 1 93.12 331 PRO A C 1
ATOM 2645 O O . PRO A 1 331 ? -19.984 14.922 1.681 1 93.12 331 PRO A O 1
ATOM 2648 N N . VAL A 1 332 ? -21.516 16.406 2.418 1 92.06 332 VAL A N 1
ATOM 2649 C CA . VAL A 1 332 ? -20.953 17.531 1.672 1 92.06 332 VAL A CA 1
ATOM 2650 C C . VAL A 1 332 ? -19.531 17.812 2.137 1 92.06 332 VAL A C 1
ATOM 2652 O O . VAL A 1 332 ? -18.656 18.125 1.324 1 92.06 332 VAL A O 1
ATOM 2655 N N . LEU A 1 333 ? -19.297 17.734 3.402 1 92 333 LEU A N 1
ATOM 2656 C CA . LEU A 1 333 ? -17.984 18.047 3.945 1 92 333 LEU A CA 1
ATOM 2657 C C . LEU A 1 333 ? -16.969 16.953 3.572 1 92 333 LEU A C 1
ATOM 2659 O O . LEU A 1 333 ? -15.82 17.25 3.246 1 92 333 LEU A O 1
ATOM 2663 N N . LEU A 1 334 ? -17.422 15.664 3.645 1 94.56 334 LEU A N 1
ATOM 2664 C CA . LEU A 1 334 ? -16.547 14.586 3.209 1 94.56 334 LEU A CA 1
ATOM 2665 C C . LEU A 1 334 ? -16.234 14.703 1.722 1 94.56 334 LEU A C 1
ATOM 2667 O O . LEU A 1 334 ? -15.102 14.445 1.3 1 94.56 334 LEU A O 1
ATOM 2671 N N . THR A 1 335 ? -17.188 15.062 0.937 1 94.94 335 THR A N 1
ATOM 2672 C CA . THR A 1 335 ? -16.969 15.266 -0.491 1 94.94 335 THR A CA 1
ATOM 2673 C C . THR A 1 335 ? -15.961 16.375 -0.729 1 94.94 335 THR A C 1
ATOM 2675 O O . THR A 1 335 ? -15.094 16.266 -1.601 1 94.94 335 THR A O 1
ATOM 2678 N N . ALA A 1 336 ? -16.109 17.469 0.035 1 94.75 336 ALA A N 1
ATOM 2679 C CA . ALA A 1 336 ? -15.141 18.562 -0.058 1 94.75 336 ALA A CA 1
ATOM 2680 C C . ALA A 1 336 ? -13.727 18.078 0.247 1 94.75 336 ALA A C 1
ATOM 2682 O O . ALA A 1 336 ? -12.773 18.438 -0.448 1 94.75 336 ALA A O 1
ATOM 2683 N N . LEU A 1 337 ? -13.602 17.266 1.272 1 96 337 LEU A N 1
ATOM 2684 C CA . LEU A 1 337 ? -12.305 16.734 1.644 1 96 337 LEU A CA 1
ATOM 2685 C C . LEU A 1 337 ? -11.742 15.859 0.53 1 96 337 LEU A C 1
ATOM 2687 O O . LEU A 1 337 ? -10.539 15.906 0.243 1 96 337 LEU A O 1
ATOM 2691 N N . ILE A 1 338 ? -12.586 15.008 -0.074 1 94.81 338 ILE A N 1
ATOM 2692 C CA . ILE A 1 338 ? -12.18 14.133 -1.169 1 94.81 338 ILE A CA 1
ATOM 2693 C C . ILE A 1 338 ? -11.602 14.977 -2.311 1 94.81 338 ILE A C 1
ATOM 2695 O O . ILE A 1 338 ? -10.523 14.68 -2.822 1 94.81 338 ILE A O 1
ATOM 2699 N N . LYS A 1 339 ? -12.258 16.016 -2.684 1 93.38 339 LYS A N 1
ATOM 2700 C CA . LYS A 1 339 ? -11.828 16.875 -3.781 1 93.38 339 LYS A CA 1
ATOM 2701 C C . LYS A 1 339 ? -10.5 17.547 -3.459 1 93.38 339 LYS A C 1
ATOM 2703 O O . LYS A 1 339 ? -9.641 17.672 -4.332 1 93.38 339 LYS A O 1
ATOM 2708 N N . LEU A 1 340 ? -10.367 17.969 -2.248 1 95.75 340 LEU A N 1
ATOM 2709 C CA . LEU A 1 340 ? -9.125 18.609 -1.827 1 95.75 340 LEU A CA 1
ATOM 2710 C C . LEU A 1 340 ? -7.969 17.609 -1.864 1 95.75 340 LEU A C 1
ATOM 2712 O O . LEU A 1 340 ? -6.852 17.969 -2.242 1 95.75 340 LEU A O 1
ATOM 2716 N N . CYS A 1 341 ? -8.234 16.406 -1.445 1 94.81 341 CYS A N 1
ATOM 2717 C CA . CYS A 1 341 ? -7.203 15.375 -1.478 1 94.81 341 CYS A CA 1
ATOM 2718 C C . CYS A 1 341 ? -6.801 15.055 -2.91 1 94.81 341 CYS A C 1
ATOM 2720 O O . CYS A 1 341 ? -5.621 14.82 -3.189 1 94.81 341 CYS A O 1
ATOM 2722 N N . GLU A 1 342 ? -7.723 15.055 -3.811 1 92 342 GLU A N 1
ATOM 2723 C CA . GLU A 1 342 ? -7.434 14.805 -5.219 1 92 342 GLU A CA 1
ATOM 2724 C C . GLU A 1 342 ? -6.535 15.898 -5.797 1 92 342 GLU A C 1
ATOM 2726 O O . GLU A 1 342 ? -5.539 15.602 -6.461 1 92 342 GLU A O 1
ATOM 2731 N N . ILE A 1 343 ? -6.852 17.094 -5.531 1 94.06 343 ILE A N 1
ATOM 2732 C CA . ILE A 1 343 ? -6.094 18.188 -6.137 1 94.06 343 ILE A CA 1
ATOM 2733 C C . ILE A 1 343 ? -4.723 18.297 -5.465 1 94.06 343 ILE A C 1
ATOM 2735 O O . ILE A 1 343 ? -3.74 18.672 -6.105 1 94.06 343 ILE A O 1
ATOM 2739 N N . LYS A 1 344 ? -4.66 18.016 -4.172 1 95.19 344 LYS A N 1
ATOM 2740 C CA . LYS A 1 344 ? -3.371 18.047 -3.486 1 95.19 344 LYS A CA 1
ATOM 2741 C C . LYS A 1 344 ? -2.383 17.078 -4.125 1 95.19 344 LYS A C 1
ATOM 2743 O O . LYS A 1 344 ? -1.183 17.359 -4.184 1 95.19 344 LYS A O 1
ATOM 2748 N N . THR A 1 345 ? -2.869 15.953 -4.559 1 91.56 345 THR A N 1
ATOM 2749 C CA . THR A 1 345 ? -2.018 15 -5.258 1 91.56 345 THR A CA 1
ATOM 2750 C C . THR A 1 345 ? -1.444 15.617 -6.531 1 91.56 345 THR A C 1
ATOM 2752 O O . THR A 1 345 ? -0.266 15.438 -6.84 1 91.56 345 THR A O 1
ATOM 2755 N N . ASP A 1 346 ? -2.227 16.344 -7.23 1 90.75 346 ASP A N 1
ATOM 2756 C CA . ASP A 1 346 ? -1.771 17.047 -8.43 1 90.75 346 ASP A CA 1
ATOM 2757 C C . ASP A 1 346 ? -0.694 18.078 -8.086 1 90.75 346 ASP A C 1
ATOM 2759 O O . ASP A 1 346 ? 0.249 18.266 -8.859 1 90.75 346 ASP A O 1
ATOM 2763 N N . VAL A 1 347 ? -0.899 18.688 -6.992 1 94.31 347 VAL A N 1
ATOM 2764 C CA . VAL A 1 347 ? 0.051 19.703 -6.535 1 94.31 347 VAL A CA 1
ATOM 2765 C C . VAL A 1 347 ? 1.413 19.047 -6.289 1 94.31 347 VAL A C 1
ATOM 2767 O O . VAL A 1 347 ? 2.432 19.531 -6.801 1 94.31 347 VAL A O 1
ATOM 2770 N N . VAL A 1 348 ? 1.441 17.984 -5.562 1 92.81 348 VAL A N 1
ATOM 2771 C CA . VAL A 1 348 ? 2.684 17.312 -5.207 1 92.81 348 VAL A CA 1
ATOM 2772 C C . VAL A 1 348 ? 3.359 16.766 -6.469 1 92.81 348 VAL A C 1
ATOM 2774 O O . VAL A 1 348 ? 4.582 16.859 -6.613 1 92.81 348 VAL A O 1
ATOM 2777 N N . ASN A 1 349 ? 2.604 16.266 -7.375 1 87.62 349 ASN A N 1
ATOM 2778 C CA . ASN A 1 349 ? 3.15 15.781 -8.633 1 87.62 349 ASN A CA 1
ATOM 2779 C C . ASN A 1 349 ? 3.758 16.906 -9.461 1 87.62 349 ASN A C 1
ATOM 2781 O O . ASN A 1 349 ? 4.801 16.734 -10.094 1 87.62 349 ASN A O 1
ATOM 2785 N N . THR A 1 350 ? 3.105 18 -9.508 1 90.81 350 THR A N 1
ATOM 2786 C CA . THR A 1 350 ? 3.6 19.156 -10.25 1 90.81 350 THR A CA 1
ATOM 2787 C C . THR A 1 350 ? 4.91 19.656 -9.656 1 90.81 350 THR A C 1
ATOM 2789 O O . THR A 1 350 ? 5.852 19.969 -10.383 1 90.81 350 THR A O 1
ATOM 2792 N N . VAL A 1 351 ? 4.953 19.75 -8.336 1 92 351 VAL A N 1
ATOM 2793 C CA . VAL A 1 351 ? 6.148 20.219 -7.645 1 92 351 VAL A CA 1
ATOM 2794 C C . VAL A 1 351 ? 7.324 19.297 -7.949 1 92 351 VAL A C 1
ATOM 2796 O O . VAL A 1 351 ? 8.453 19.75 -8.141 1 92 351 VAL A O 1
ATOM 2799 N N . SER A 1 352 ? 7.059 18.016 -8.008 1 84.94 352 SER A N 1
ATOM 2800 C CA . SER A 1 352 ? 8.109 17.031 -8.242 1 84.94 352 SER A CA 1
ATOM 2801 C C . SER A 1 352 ? 8.695 17.188 -9.648 1 84.94 352 SER A C 1
ATOM 2803 O O . SER A 1 352 ? 9.812 16.734 -9.906 1 84.94 352 SER A O 1
ATOM 2805 N N . ARG A 1 353 ? 8.039 17.891 -10.523 1 85 353 ARG A N 1
ATOM 2806 C CA . ARG A 1 353 ? 8.484 18.047 -11.906 1 85 353 ARG A CA 1
ATOM 2807 C C . ARG A 1 353 ? 9.172 19.391 -12.117 1 85 353 ARG A C 1
ATOM 2809 O O . ARG A 1 353 ? 9.742 19.641 -13.18 1 85 353 ARG A O 1
ATOM 2816 N N . LEU A 1 354 ? 9.125 20.188 -11.172 1 89.25 354 LEU A N 1
ATOM 2817 C CA . LEU A 1 354 ? 9.703 21.531 -11.305 1 89.25 354 LEU A CA 1
ATOM 2818 C C . LEU A 1 354 ? 11.219 21.453 -11.391 1 89.25 354 LEU A C 1
ATOM 2820 O O . LEU A 1 354 ? 11.867 20.844 -10.547 1 89.25 354 LEU A O 1
ATOM 2824 N N . LYS A 1 355 ? 11.719 22.078 -12.43 1 87.44 355 LYS A N 1
ATOM 2825 C CA . LYS A 1 355 ? 13.156 22.156 -12.664 1 87.44 355 LYS A CA 1
ATOM 2826 C C . LYS A 1 355 ? 13.648 23.594 -12.633 1 87.44 355 LYS A C 1
ATOM 2828 O O . LYS A 1 355 ? 12.852 24.531 -12.672 1 87.44 355 LYS A O 1
ATOM 2833 N N . HIS A 1 356 ? 14.961 23.734 -12.57 1 85.06 356 HIS A N 1
ATOM 2834 C CA . HIS A 1 356 ? 15.562 25.062 -12.531 1 85.06 356 HIS A CA 1
ATOM 2835 C C . HIS A 1 356 ? 15.211 25.875 -13.781 1 85.06 356 HIS A C 1
ATOM 2837 O O . HIS A 1 356 ? 14.992 27.078 -13.703 1 85.06 356 HIS A O 1
ATOM 2843 N N . LYS A 1 357 ? 15.125 25.188 -14.859 1 82 357 LYS A N 1
ATOM 2844 C CA . LYS A 1 357 ? 14.836 25.859 -16.125 1 82 357 LYS A CA 1
ATOM 2845 C C . LYS A 1 357 ? 13.422 26.453 -16.125 1 82 357 LYS A C 1
ATOM 2847 O O . LYS A 1 357 ? 13.141 27.391 -16.875 1 82 357 LYS A O 1
ATOM 2852 N N . ASP A 1 358 ? 12.625 25.938 -15.281 1 83.06 358 ASP A N 1
ATOM 2853 C CA . ASP A 1 358 ? 11.219 26.328 -15.289 1 83.06 358 ASP A CA 1
ATOM 2854 C C . ASP A 1 358 ? 11.016 27.672 -14.617 1 83.06 358 ASP A C 1
ATOM 2856 O O . ASP A 1 358 ? 9.953 28.297 -14.758 1 83.06 358 ASP A O 1
ATOM 2860 N N . ILE A 1 359 ? 11.984 28.234 -13.992 1 83.5 359 ILE A N 1
ATOM 2861 C CA . ILE A 1 359 ? 11.875 29.469 -13.211 1 83.5 359 ILE A CA 1
ATOM 2862 C C . ILE A 1 359 ? 11.672 30.641 -14.156 1 83.5 359 ILE A C 1
ATOM 2864 O O . ILE A 1 359 ? 11.047 31.641 -13.789 1 83.5 359 ILE A O 1
ATOM 2868 N N . THR A 1 360 ? 12.203 30.5 -15.359 1 81.62 360 THR A N 1
ATOM 2869 C CA . THR A 1 360 ? 12.078 31.578 -16.328 1 81.62 360 THR A CA 1
ATOM 2870 C C . THR A 1 360 ? 10.633 31.75 -16.781 1 81.62 360 THR A C 1
ATOM 2872 O O . THR A 1 360 ? 10.172 32.875 -17 1 81.62 360 THR A O 1
ATOM 2875 N N . GLU A 1 361 ? 9.945 30.594 -16.906 1 84.06 361 GLU A N 1
ATOM 2876 C CA . GLU A 1 361 ? 8.523 30.578 -17.25 1 84.06 361 GLU A CA 1
ATOM 2877 C C . GLU A 1 361 ? 7.766 29.531 -16.438 1 84.06 361 GLU A C 1
ATOM 2879 O O . GLU A 1 361 ? 7.25 28.562 -17 1 84.06 361 GLU A O 1
ATOM 2884 N N . PRO A 1 362 ? 7.621 29.875 -15.195 1 86.69 362 PRO A N 1
ATOM 2885 C CA . PRO A 1 362 ? 7.066 28.844 -14.32 1 86.69 362 PRO A CA 1
ATOM 2886 C C . PRO A 1 362 ? 5.598 28.547 -14.617 1 86.69 362 PRO A C 1
ATOM 2888 O O . PRO A 1 362 ? 5.113 27.438 -14.328 1 86.69 362 PRO A O 1
ATOM 2891 N N . TYR A 1 363 ? 4.895 29.484 -15.234 1 84.75 363 TYR A N 1
ATOM 2892 C CA . TYR A 1 363 ? 3.465 29.328 -15.469 1 84.75 363 TYR A CA 1
ATOM 2893 C C . TYR A 1 363 ? 3.197 28.188 -16.438 1 84.75 363 TYR A C 1
ATOM 2895 O O . TYR A 1 363 ? 2.141 27.547 -16.391 1 84.75 363 TYR A O 1
ATOM 2903 N N . GLN A 1 364 ? 4.137 27.891 -17.281 1 85 364 GLN A N 1
ATOM 2904 C CA . GLN A 1 364 ? 3.963 26.812 -18.234 1 85 364 GLN A CA 1
ATOM 2905 C C . GLN A 1 364 ? 3.77 25.469 -17.516 1 85 364 GLN A C 1
ATOM 2907 O O . GLN A 1 364 ? 2.953 24.656 -17.938 1 85 364 GLN A O 1
ATOM 2912 N N . VAL A 1 365 ? 4.441 25.297 -16.422 1 89.69 365 VAL A N 1
ATOM 2913 C CA . VAL A 1 365 ? 4.371 24.047 -15.68 1 89.69 365 VAL A CA 1
ATOM 2914 C C . VAL A 1 365 ? 3.271 24.125 -14.625 1 89.69 365 VAL A C 1
ATOM 2916 O O . VAL A 1 365 ? 2.635 23.125 -14.305 1 89.69 365 VAL A O 1
ATOM 2919 N N . LEU A 1 366 ? 2.938 25.344 -14.188 1 92.25 366 LEU A N 1
ATOM 2920 C CA . LEU A 1 366 ? 2.055 25.516 -13.039 1 92.25 366 LEU A CA 1
ATOM 2921 C C . LEU A 1 366 ? 0.61 25.703 -13.484 1 92.25 366 LEU A C 1
ATOM 2923 O O . LEU A 1 366 ? -0.32 25.516 -12.703 1 92.25 366 LEU A O 1
ATOM 2927 N N . ARG A 1 367 ? 0.381 26.078 -14.695 1 87.62 367 ARG A N 1
ATOM 2928 C CA . ARG A 1 367 ? -0.898 26.578 -15.18 1 87.62 367 ARG A CA 1
ATOM 2929 C C . ARG A 1 367 ? -2.021 25.578 -14.906 1 87.62 367 ARG A C 1
ATOM 2931 O O . ARG A 1 367 ? -3.068 25.953 -14.375 1 87.62 367 ARG A O 1
ATOM 2938 N N . GLN A 1 368 ? -1.769 24.344 -15.297 1 88.38 368 GLN A N 1
ATOM 2939 C CA . GLN A 1 368 ? -2.814 23.344 -15.156 1 88.38 368 GLN A CA 1
ATOM 2940 C C . GLN A 1 368 ? -3.205 23.141 -13.695 1 88.38 368 GLN A C 1
ATOM 2942 O O . GLN A 1 368 ? -4.391 23.031 -13.375 1 88.38 368 GLN A O 1
ATOM 2947 N N . CYS A 1 369 ? -2.283 23.078 -12.867 1 92.44 369 CYS A N 1
ATOM 2948 C CA . CYS A 1 369 ? -2.533 22.859 -11.445 1 92.44 369 CYS A CA 1
ATOM 2949 C C . CYS A 1 369 ? -3.209 24.078 -10.828 1 92.44 369 CYS A C 1
ATOM 2951 O O . CYS A 1 369 ? -4.109 23.938 -9.992 1 92.44 369 CYS A O 1
ATOM 2953 N N . LEU A 1 370 ? -2.791 25.297 -11.188 1 91.94 370 LEU A N 1
ATOM 2954 C CA . LEU A 1 370 ? -3.389 26.516 -10.672 1 91.94 370 LEU A CA 1
ATOM 2955 C C . LEU A 1 370 ? -4.848 26.625 -11.102 1 91.94 370 LEU A C 1
ATOM 2957 O O . LEU A 1 370 ? -5.703 27.016 -10.305 1 91.94 370 LEU A O 1
ATOM 2961 N N . GLN A 1 371 ? -5.082 26.266 -12.328 1 88.56 371 GLN A N 1
ATOM 2962 C CA . GLN A 1 371 ? -6.461 26.266 -12.805 1 88.56 371 GLN A CA 1
ATOM 2963 C C . GLN A 1 371 ? -7.301 25.219 -12.07 1 88.56 371 GLN A C 1
ATOM 2965 O O . GLN A 1 371 ? -8.469 25.469 -11.766 1 88.56 371 GLN A O 1
ATOM 2970 N N . GLY A 1 372 ? -6.676 24.109 -11.844 1 91.19 372 GLY A N 1
ATOM 2971 C CA . GLY A 1 372 ? -7.352 23.078 -11.07 1 91.19 372 GLY A CA 1
ATOM 2972 C C . GLY A 1 372 ? -7.684 23.516 -9.656 1 91.19 372 GLY A C 1
ATOM 2973 O O . GLY A 1 372 ? -8.766 23.219 -9.148 1 91.19 372 GLY A O 1
ATOM 2974 N N . LEU A 1 373 ? -6.781 24.203 -9.008 1 92.69 373 LEU A N 1
ATOM 2975 C CA . LEU A 1 373 ? -6.992 24.719 -7.66 1 92.69 373 LEU A CA 1
ATOM 2976 C C . LEU A 1 373 ? -8.117 25.75 -7.645 1 92.69 373 LEU A C 1
ATOM 2978 O O . LEU A 1 373 ? -8.945 25.75 -6.73 1 92.69 373 LEU A O 1
ATOM 2982 N N . ASP A 1 374 ? -8.094 26.531 -8.617 1 90.69 374 ASP A N 1
ATOM 2983 C CA . ASP A 1 374 ? -9.148 27.547 -8.719 1 90.69 374 ASP A CA 1
ATOM 2984 C C . ASP A 1 374 ? -10.516 26.891 -8.883 1 90.69 374 ASP A C 1
ATOM 2986 O O . ASP A 1 374 ? -11.477 27.266 -8.219 1 90.69 374 ASP A O 1
ATOM 2990 N N . ARG A 1 375 ? -10.562 25.906 -9.773 1 89.31 375 ARG A N 1
ATOM 2991 C CA . ARG A 1 375 ? -11.812 25.172 -9.977 1 89.31 375 ARG A CA 1
ATOM 2992 C C . ARG A 1 375 ? -12.25 24.469 -8.688 1 89.31 375 ARG A C 1
ATOM 2994 O O . ARG A 1 375 ? -13.43 24.5 -8.336 1 89.31 375 ARG A O 1
ATOM 3001 N N . CYS A 1 376 ? -11.352 23.891 -8.047 1 92.69 376 CYS A N 1
ATOM 3002 C CA . CYS A 1 376 ? -11.641 23.219 -6.785 1 92.69 376 CYS A CA 1
ATOM 3003 C C . CYS A 1 376 ? -12.234 24.188 -5.773 1 92.69 376 CYS A C 1
ATOM 3005 O O . CYS A 1 376 ? -13.227 23.875 -5.117 1 92.69 376 CYS A O 1
ATOM 3007 N N . GLY A 1 377 ? -11.664 25.391 -5.66 1 91.25 377 GLY A N 1
ATOM 3008 C CA . GLY A 1 377 ? -12.164 26.391 -4.742 1 91.25 377 GLY A CA 1
ATOM 3009 C C . GLY A 1 377 ? -13.594 26.812 -5.031 1 91.25 377 GLY A C 1
ATOM 3010 O O . GLY A 1 377 ? -14.391 27.016 -4.109 1 91.25 377 GLY A O 1
ATOM 3011 N N . ARG A 1 378 ? -13.93 26.812 -6.289 1 89.81 378 ARG A N 1
ATOM 3012 C CA . ARG A 1 378 ? -15.266 27.219 -6.695 1 89.81 378 ARG A CA 1
ATOM 3013 C C . ARG A 1 378 ? -16.281 26.125 -6.414 1 89.81 378 ARG A C 1
ATOM 3015 O O . ARG A 1 378 ? -17.453 26.406 -6.172 1 89.81 378 ARG A O 1
ATOM 3022 N N . GLU A 1 379 ? -15.82 24.938 -6.387 1 90.81 379 GLU A N 1
ATOM 3023 C CA . GLU A 1 379 ? -16.719 23.797 -6.207 1 90.81 379 GLU A CA 1
ATOM 3024 C C . GLU A 1 379 ? -16.906 23.484 -4.727 1 90.81 379 GLU A C 1
ATOM 3026 O O . GLU A 1 379 ? -17.844 22.75 -4.359 1 90.81 379 GLU A O 1
ATOM 3031 N N . LEU A 1 380 ? -16.047 24.016 -3.887 1 93.12 380 LEU A N 1
ATOM 3032 C CA . LEU A 1 380 ? -16.188 23.781 -2.453 1 93.12 380 LEU A CA 1
ATOM 3033 C C . LEU A 1 380 ? -17.422 24.484 -1.901 1 93.12 380 LEU A C 1
ATOM 3035 O O . LEU A 1 380 ? -17.812 25.547 -2.393 1 93.12 380 LEU A O 1
ATOM 3039 N N . PRO A 1 381 ? -18.078 23.891 -0.922 1 91.31 381 PRO A N 1
ATOM 3040 C CA . PRO A 1 381 ? -19.219 24.562 -0.297 1 91.31 381 PRO A CA 1
ATOM 3041 C C . PRO A 1 381 ? -18.844 25.938 0.274 1 91.31 381 PRO A C 1
ATOM 3043 O O . PRO A 1 381 ? -17.766 26.109 0.831 1 91.31 381 PRO A O 1
ATOM 3046 N N . GLU A 1 382 ? -19.781 26.812 0.244 1 88.56 382 GLU A N 1
ATOM 3047 C CA . GLU A 1 382 ? -19.562 28.188 0.701 1 88.56 382 GLU A CA 1
ATOM 3048 C C . GLU A 1 382 ? -19.203 28.219 2.184 1 88.56 382 GLU A C 1
ATOM 3050 O O . GLU A 1 382 ? -18.422 29.062 2.617 1 88.56 382 GLU A O 1
ATOM 3055 N N . ARG A 1 383 ? -19.719 27.375 2.881 1 88 383 ARG A N 1
ATOM 3056 C CA . ARG A 1 383 ? -19.516 27.359 4.328 1 88 383 ARG A CA 1
ATOM 3057 C C . ARG A 1 383 ? -18.062 27.078 4.676 1 88 383 ARG A C 1
ATOM 3059 O O . ARG A 1 383 ? -17.609 27.375 5.781 1 88 383 ARG A O 1
ATOM 3066 N N . VAL A 1 384 ? -17.297 26.484 3.773 1 89.81 384 VAL A N 1
ATOM 3067 C CA . VAL A 1 384 ? -15.883 26.234 4 1 89.81 384 VAL A CA 1
ATOM 3068 C C . VAL A 1 384 ? -15.148 27.547 4.234 1 89.81 384 VAL A C 1
ATOM 3070 O O . VAL A 1 384 ? -14.227 27.609 5.047 1 89.81 384 VAL A O 1
ATOM 3073 N N . PHE A 1 385 ? -15.625 28.594 3.611 1 86.75 385 PHE A N 1
ATOM 3074 C CA . PHE A 1 385 ? -14.906 29.859 3.701 1 86.75 385 PHE A CA 1
ATOM 3075 C C . PHE A 1 385 ? -15.664 30.859 4.574 1 86.75 385 PHE A C 1
ATOM 3077 O O . PHE A 1 385 ? -15.062 31.734 5.188 1 86.75 385 PHE A O 1
ATOM 3084 N N . SER A 1 386 ? -16.922 30.703 4.668 1 82.69 386 SER A N 1
ATOM 3085 C CA . SER A 1 386 ? -17.734 31.641 5.434 1 82.69 386 SER A CA 1
ATOM 3086 C C . SER A 1 386 ? -17.938 31.156 6.867 1 82.69 386 SER A C 1
ATOM 3088 O O . SER A 1 386 ? -18.297 31.938 7.746 1 82.69 386 SER A O 1
ATOM 3090 N N . GLY A 1 387 ? -17.672 29.953 7.055 1 79.81 387 GLY A N 1
ATOM 3091 C CA . GLY A 1 387 ? -17.875 29.391 8.375 1 79.81 387 GLY A CA 1
ATOM 3092 C C . GLY A 1 387 ? -19.094 28.484 8.461 1 79.81 387 GLY A C 1
ATOM 3093 O O . GLY A 1 387 ? -20.062 28.688 7.742 1 79.81 387 GLY A O 1
ATOM 3094 N N . GLY A 1 388 ? -19.047 27.562 9.359 1 74 388 GLY A N 1
ATOM 3095 C CA . GLY A 1 388 ? -20.125 26.609 9.547 1 74 388 GLY A CA 1
ATOM 3096 C C . GLY A 1 388 ? -21.25 27.141 10.422 1 74 388 GLY A C 1
ATOM 3097 O O . GLY A 1 388 ? -21.156 28.25 10.953 1 74 388 GLY A O 1
ATOM 3098 N N . SER A 1 389 ? -22.312 26.297 10.461 1 73.81 389 SER A N 1
ATOM 3099 C CA . SER A 1 389 ? -23.516 26.656 11.203 1 73.81 389 SER A CA 1
ATOM 3100 C C . SER A 1 389 ? -23.344 26.375 12.695 1 73.81 389 SER A C 1
ATOM 3102 O O . SER A 1 389 ? -24.094 26.891 13.516 1 73.81 389 SER A O 1
ATOM 3104 N N . SER A 1 390 ? -22.438 25.531 12.992 1 77.94 390 SER A N 1
ATOM 3105 C CA . SER A 1 390 ? -22.125 25.172 14.375 1 77.94 390 SER A CA 1
ATOM 3106 C C . SER A 1 390 ? -20.625 25.266 14.648 1 77.94 390 SER A C 1
ATOM 3108 O O . SER A 1 390 ? -19.828 25.344 13.719 1 77.94 390 SER A O 1
ATOM 3110 N N . LEU A 1 391 ? -20.328 25.234 15.922 1 71.62 391 LEU A N 1
ATOM 3111 C CA . LEU A 1 391 ? -18.922 25.344 16.297 1 71.62 391 LEU A CA 1
ATOM 3112 C C . LEU A 1 391 ? -18.109 24.172 15.758 1 71.62 391 LEU A C 1
ATOM 3114 O O . LEU A 1 391 ? -17.078 24.359 15.109 1 71.62 391 LEU A O 1
ATOM 3118 N N . PRO A 1 392 ? -18.672 22.969 15.922 1 76.81 392 PRO A N 1
ATOM 3119 C CA . PRO A 1 392 ? -17.891 21.844 15.383 1 76.81 392 PRO A CA 1
ATOM 3120 C C . PRO A 1 392 ? -17.797 21.875 13.859 1 76.81 392 PRO A C 1
ATOM 3122 O O . PRO A 1 392 ? -16.75 21.547 13.297 1 76.81 392 PRO A O 1
ATOM 3125 N N . GLU A 1 393 ? -18.797 22.297 13.289 1 84.75 393 GLU A N 1
ATOM 3126 C CA . GLU A 1 393 ? -18.766 22.406 11.828 1 84.75 393 GLU A CA 1
ATOM 3127 C C . GLU A 1 393 ? -17.812 23.484 11.375 1 84.75 393 GLU A C 1
ATOM 3129 O O . GLU A 1 393 ? -17.172 23.359 10.336 1 84.75 393 GLU A O 1
ATOM 3134 N N . ASN A 1 394 ? -17.797 24.516 12.211 1 87.56 394 ASN A N 1
ATOM 3135 C CA . ASN A 1 394 ? -16.875 25.609 11.891 1 87.56 394 ASN A CA 1
ATOM 3136 C C . ASN A 1 394 ? -15.422 25.125 11.891 1 87.56 394 ASN A C 1
ATOM 3138 O O . ASN A 1 394 ? -14.625 25.562 11.062 1 87.56 394 ASN A O 1
ATOM 3142 N N . ARG A 1 395 ? -15.141 24.328 12.852 1 89.62 395 ARG A N 1
ATOM 3143 C CA . ARG A 1 395 ? -13.773 23.828 12.922 1 89.62 395 ARG A CA 1
ATOM 3144 C C . ARG A 1 395 ? -13.445 22.984 11.688 1 89.62 395 ARG A C 1
ATOM 3146 O O . ARG A 1 395 ? -12.344 23.062 11.148 1 89.62 395 ARG A O 1
ATOM 3153 N N . ILE A 1 396 ? -14.391 22.172 11.273 1 90.94 396 ILE A N 1
ATOM 3154 C CA . ILE A 1 396 ? -14.211 21.328 10.102 1 90.94 396 ILE A CA 1
ATOM 3155 C C . ILE A 1 396 ? -14.031 22.203 8.859 1 90.94 396 ILE A C 1
ATOM 3157 O O . ILE A 1 396 ? -13.148 21.953 8.039 1 90.94 396 ILE A O 1
ATOM 3161 N N . CYS A 1 397 ? -14.859 23.219 8.766 1 92.06 397 CYS A N 1
ATOM 3162 C CA . CYS A 1 397 ? -14.781 24.141 7.633 1 92.06 397 CYS A CA 1
ATOM 3163 C C . CYS A 1 397 ? -13.438 24.859 7.609 1 92.06 397 CYS A C 1
ATOM 3165 O O . CYS A 1 397 ? -12.828 25 6.547 1 92.06 397 CYS A O 1
ATOM 3167 N N . SER A 1 398 ? -13.008 25.297 8.766 1 93.25 398 SER A N 1
ATOM 3168 C CA . SER A 1 398 ? -11.703 25.938 8.859 1 93.25 398 SER A CA 1
ATOM 3169 C C . SER A 1 398 ? -10.594 25 8.406 1 93.25 398 SER A C 1
ATOM 3171 O O . SER A 1 398 ? -9.656 25.422 7.719 1 93.25 398 SER A O 1
ATOM 3173 N N . SER A 1 399 ? -10.688 23.719 8.828 1 93.69 399 SER A N 1
ATOM 3174 C CA . SER A 1 399 ? -9.688 22.734 8.43 1 93.69 399 SER A CA 1
ATOM 3175 C C . SER A 1 399 ? -9.664 22.547 6.914 1 93.69 399 SER 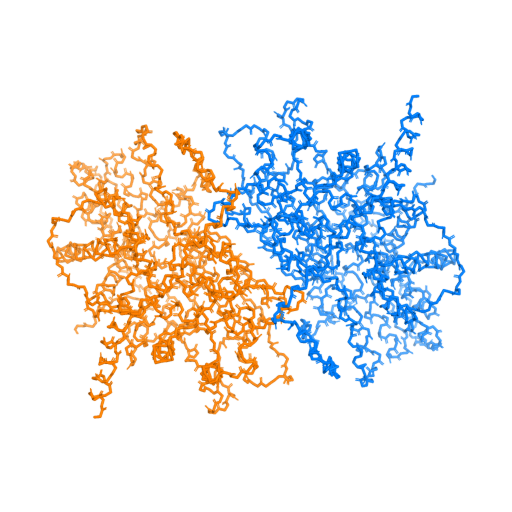A C 1
ATOM 3177 O O . SER A 1 399 ? -8.594 22.406 6.32 1 93.69 399 SER A O 1
ATOM 3179 N N . LEU A 1 400 ? -10.797 22.516 6.312 1 95.12 400 LEU A N 1
ATOM 3180 C CA . LEU A 1 400 ? -10.883 22.391 4.863 1 95.12 400 LEU A CA 1
ATOM 3181 C C . LEU A 1 400 ? -10.297 23.625 4.168 1 95.12 400 LEU A C 1
ATOM 3183 O O . LEU A 1 400 ? -9.586 23.484 3.174 1 95.12 400 LEU A O 1
ATOM 3187 N N . ALA A 1 401 ? -10.594 24.766 4.691 1 95.56 401 ALA A N 1
ATOM 3188 C CA . ALA A 1 401 ? -10.047 26 4.133 1 95.56 401 ALA A CA 1
ATOM 3189 C C . ALA A 1 401 ? -8.523 26.031 4.238 1 95.56 401 ALA A C 1
ATOM 3191 O O . ALA A 1 401 ? -7.836 26.438 3.303 1 95.56 401 ALA A O 1
ATOM 3192 N N . LEU A 1 402 ? -8.055 25.641 5.414 1 96.56 402 LEU A N 1
ATOM 3193 C CA . LEU A 1 402 ? -6.613 25.578 5.625 1 96.56 402 LEU A CA 1
ATOM 3194 C C . LEU A 1 402 ? -5.957 24.672 4.59 1 96.56 402 LEU A C 1
ATOM 3196 O O . LEU A 1 402 ? -4.918 25.016 4.023 1 96.56 402 LEU A O 1
ATOM 3200 N N . ARG A 1 403 ? -6.594 23.562 4.367 1 97 403 ARG A N 1
ATOM 3201 C CA . ARG A 1 403 ? -6.055 22.609 3.408 1 97 403 ARG A CA 1
ATOM 3202 C C . ARG A 1 403 ? -6.066 23.188 1.995 1 97 403 ARG A C 1
ATOM 3204 O O . ARG A 1 403 ? -5.137 22.953 1.218 1 97 403 ARG A O 1
ATOM 3211 N N . TYR A 1 404 ? -7.086 23.859 1.703 1 96.94 404 TYR A N 1
ATOM 3212 C CA . TYR A 1 404 ? -7.191 24.484 0.387 1 96.94 404 TYR A CA 1
ATOM 3213 C C . TYR A 1 404 ? -6.066 25.484 0.161 1 96.94 404 TYR A C 1
ATOM 3215 O O . TYR A 1 404 ? -5.363 25.422 -0.849 1 96.94 404 TYR A O 1
ATOM 3223 N N . HIS A 1 405 ? -5.855 26.375 1.045 1 96.44 405 HIS A N 1
ATOM 3224 C CA . HIS A 1 405 ? -4.812 27.375 0.916 1 96.44 405 HIS A CA 1
ATOM 3225 C C . HIS A 1 405 ? -3.424 26.75 0.954 1 96.44 405 HIS A C 1
ATOM 3227 O O . HIS A 1 405 ? -2.5 27.219 0.296 1 96.44 405 HIS A O 1
ATOM 3233 N N . GLN A 1 406 ? -3.332 25.703 1.769 1 97.38 406 GLN A N 1
ATOM 3234 C CA . GLN A 1 406 ? -2.055 25.016 1.865 1 97.38 406 GLN A CA 1
ATOM 3235 C C . GLN A 1 406 ? -1.622 24.453 0.509 1 97.38 406 GLN A C 1
ATOM 3237 O O . GLN A 1 406 ? -0.428 24.406 0.207 1 97.38 406 GLN A O 1
ATOM 3242 N N . CYS A 1 407 ? -2.553 24.062 -0.305 1 96.44 407 CYS A N 1
ATOM 3243 C CA . CYS A 1 407 ? -2.229 23.562 -1.638 1 96.44 407 CYS A CA 1
ATOM 3244 C C . CYS A 1 407 ? -1.509 24.625 -2.457 1 96.44 407 CYS A C 1
ATOM 3246 O O . CYS A 1 407 ? -0.542 24.328 -3.16 1 96.44 407 CYS A O 1
ATOM 3248 N N . TYR A 1 408 ? -1.926 25.875 -2.342 1 96 408 TYR A N 1
ATOM 3249 C CA . TYR A 1 408 ? -1.253 26.969 -3.039 1 96 408 TYR A CA 1
ATOM 3250 C C . TYR A 1 408 ? 0.163 27.156 -2.51 1 96 408 TYR A C 1
ATOM 3252 O O . TYR A 1 408 ? 1.104 27.344 -3.287 1 96 408 TYR A O 1
ATOM 3260 N N . ILE A 1 409 ? 0.293 27.125 -1.23 1 96.62 409 ILE A N 1
ATOM 3261 C CA . ILE A 1 409 ? 1.6 27.328 -0.614 1 96.62 409 ILE A CA 1
ATOM 3262 C C . ILE A 1 409 ? 2.562 26.25 -1.073 1 96.62 409 ILE A C 1
ATOM 3264 O O . ILE A 1 409 ? 3.684 26.531 -1.497 1 96.62 409 ILE A O 1
ATOM 3268 N N . MET A 1 410 ? 2.088 25.016 -1.013 1 96.06 410 MET A N 1
ATOM 3269 C CA . MET A 1 410 ? 2.926 23.875 -1.387 1 96.06 410 MET A CA 1
ATOM 3270 C C . MET A 1 410 ? 3.34 23.969 -2.852 1 96.06 410 MET A C 1
ATOM 3272 O O . MET A 1 410 ? 4.473 23.625 -3.201 1 96.06 410 MET A O 1
ATOM 3276 N N . LEU A 1 411 ? 2.471 24.391 -3.672 1 94.69 411 LEU A N 1
ATOM 3277 C CA . LEU A 1 411 ? 2.709 24.453 -5.109 1 94.69 411 LEU A CA 1
ATOM 3278 C C . LEU A 1 411 ? 3.732 25.531 -5.441 1 94.69 411 LEU A C 1
ATOM 3280 O O . LEU A 1 411 ? 4.57 25.359 -6.328 1 94.69 411 LEU A O 1
ATOM 3284 N N . LEU A 1 412 ? 3.744 26.672 -4.723 1 94.69 412 LEU A N 1
ATOM 3285 C CA . LEU A 1 412 ? 4.438 27.859 -5.195 1 94.69 412 LEU A CA 1
ATOM 3286 C C . LEU A 1 412 ? 5.68 28.141 -4.352 1 94.69 412 LEU A C 1
ATOM 3288 O O . LEU A 1 412 ? 6.555 28.891 -4.762 1 94.69 412 LEU A O 1
ATOM 3292 N N . ARG A 1 413 ? 5.777 27.547 -3.186 1 94.75 413 ARG A N 1
ATOM 3293 C CA . ARG A 1 413 ? 6.871 27.828 -2.258 1 94.75 413 ARG A CA 1
ATOM 3294 C C . ARG A 1 413 ? 8.219 27.5 -2.891 1 94.75 413 ARG A C 1
ATOM 3296 O O . ARG A 1 413 ? 9.211 28.188 -2.643 1 94.75 413 ARG A O 1
ATOM 3303 N N . PRO A 1 414 ? 8.312 26.438 -3.725 1 92.69 414 PRO A N 1
ATOM 3304 C CA . PRO A 1 414 ? 9.617 26.188 -4.332 1 92.69 414 PRO A CA 1
ATOM 3305 C C . PRO A 1 414 ? 10.102 27.328 -5.211 1 92.69 414 PRO A C 1
ATOM 3307 O O . PRO A 1 414 ? 11.305 27.609 -5.262 1 92.69 414 PRO A O 1
ATOM 3310 N N . ILE A 1 415 ? 9.258 27.969 -5.906 1 92.12 415 ILE A N 1
ATOM 3311 C CA . ILE A 1 415 ? 9.602 29.078 -6.777 1 92.12 415 ILE A CA 1
ATOM 3312 C C . ILE A 1 415 ? 10.055 30.281 -5.938 1 92.12 415 ILE A C 1
ATOM 3314 O O . ILE A 1 415 ? 11.055 30.922 -6.258 1 92.12 415 ILE A O 1
ATOM 3318 N N . LEU A 1 416 ? 9.32 30.531 -4.906 1 92.81 416 LEU A N 1
ATOM 3319 C CA . LEU A 1 416 ? 9.695 31.594 -3.986 1 92.81 416 LEU A CA 1
ATOM 3320 C C . LEU A 1 416 ? 11.047 31.312 -3.346 1 92.81 416 LEU A C 1
ATOM 3322 O O . LEU A 1 416 ? 11.867 32.219 -3.199 1 92.81 416 LEU A O 1
ATOM 3326 N N . LEU A 1 417 ? 11.203 30.078 -2.967 1 91.88 417 LEU A N 1
ATOM 3327 C CA . LEU A 1 417 ? 12.461 29.672 -2.359 1 91.88 417 LEU A CA 1
ATOM 3328 C C . LEU A 1 417 ? 13.633 29.906 -3.314 1 91.88 417 LEU A C 1
ATOM 3330 O O . LEU A 1 417 ? 14.695 30.359 -2.898 1 91.88 417 LEU A O 1
ATOM 3334 N N . HIS A 1 418 ? 13.453 29.594 -4.543 1 90.81 418 HIS A N 1
ATOM 3335 C CA . HIS A 1 418 ? 14.5 29.812 -5.535 1 90.81 418 HIS A CA 1
ATOM 3336 C C . HIS A 1 418 ? 14.891 31.281 -5.625 1 90.81 418 HIS A C 1
ATOM 3338 O O . HIS A 1 418 ? 16.078 31.609 -5.684 1 90.81 418 HIS A O 1
ATOM 3344 N N . GLN A 1 419 ? 13.969 32.125 -5.68 1 90 419 GLN A N 1
ATOM 3345 C CA . GLN A 1 419 ? 14.219 33.562 -5.742 1 90 419 GLN A CA 1
ATOM 3346 C C . GLN A 1 419 ? 14.945 34.031 -4.488 1 90 419 GLN A C 1
ATOM 3348 O O . GLN A 1 419 ? 15.914 34.781 -4.578 1 90 419 GLN A O 1
ATOM 3353 N N . PHE A 1 420 ? 14.445 33.594 -3.408 1 91.81 420 PHE A N 1
ATOM 3354 C CA . PHE A 1 420 ? 15 33.969 -2.115 1 91.81 420 PHE A CA 1
ATOM 3355 C C . PHE A 1 420 ? 16.453 33.562 -2 1 91.81 420 PHE A C 1
ATOM 3357 O O . PHE A 1 420 ? 17.312 34.344 -1.62 1 91.81 420 PHE A O 1
ATOM 3364 N N . THR A 1 421 ? 16.703 32.281 -2.355 1 89.25 421 THR A N 1
ATOM 3365 C CA . THR A 1 421 ? 18.047 31.75 -2.23 1 89.25 421 THR A CA 1
ATOM 3366 C C . THR A 1 421 ? 18.984 32.375 -3.266 1 89.25 421 THR A C 1
ATOM 3368 O O . THR A 1 421 ? 20.172 32.562 -3.008 1 89.25 421 THR A O 1
ATOM 3371 N N . PHE A 1 422 ? 18.406 32.688 -4.391 1 86.81 422 PHE A N 1
ATOM 3372 C CA . PHE A 1 422 ? 19.188 33.406 -5.402 1 86.81 422 PHE A CA 1
ATOM 3373 C C . PHE A 1 422 ? 19.656 34.75 -4.879 1 86.81 422 PHE A C 1
ATOM 3375 O O . PHE A 1 422 ? 20.828 35.094 -5.055 1 86.81 422 PHE A O 1
ATOM 3382 N N . MET A 1 423 ? 18.828 35.469 -4.219 1 87.38 423 MET A N 1
ATOM 3383 C CA . MET A 1 423 ? 19.156 36.781 -3.637 1 87.38 423 MET A CA 1
ATOM 3384 C C . MET A 1 423 ? 20.203 36.625 -2.537 1 87.38 423 MET A C 1
ATOM 3386 O O . MET A 1 423 ? 21.109 37.438 -2.418 1 87.38 423 MET A O 1
ATOM 3390 N N . LEU A 1 424 ? 20.047 35.562 -1.801 1 85.5 424 LEU A N 1
ATOM 3391 C CA . LEU A 1 424 ? 20.969 35.312 -0.693 1 85.5 424 LEU A CA 1
ATOM 3392 C C . LEU A 1 424 ? 22.359 34.969 -1.207 1 85.5 424 LEU A C 1
ATOM 3394 O O . LEU A 1 424 ? 23.359 35.406 -0.652 1 85.5 424 LEU A O 1
ATOM 3398 N N . ARG A 1 425 ? 22.344 34.219 -2.215 1 83.31 425 ARG A N 1
ATOM 3399 C CA . ARG A 1 425 ? 23.609 33.719 -2.73 1 83.31 425 ARG A CA 1
ATOM 3400 C C . ARG A 1 425 ? 24.344 34.75 -3.545 1 83.31 425 ARG A C 1
ATOM 3402 O O . ARG A 1 425 ? 25.562 34.906 -3.418 1 83.31 425 ARG A O 1
ATOM 3409 N N . ASN A 1 426 ? 23.562 35.438 -4.41 1 81.5 426 ASN A N 1
ATOM 3410 C CA . ASN A 1 426 ? 24.188 36.312 -5.379 1 81.5 426 ASN A CA 1
ATOM 3411 C C . ASN A 1 426 ? 24.188 37.781 -4.895 1 81.5 426 ASN A C 1
ATOM 3413 O O . ASN A 1 426 ? 24.922 38.625 -5.43 1 81.5 426 ASN A O 1
ATOM 3417 N N . LYS A 1 427 ? 23.422 38.094 -3.891 1 80.38 427 LYS A N 1
ATOM 3418 C CA . LYS A 1 427 ? 23.328 39.406 -3.307 1 80.38 427 LYS A CA 1
ATOM 3419 C C . LYS A 1 427 ? 22.922 40.438 -4.355 1 80.38 427 LYS A C 1
ATOM 3421 O O . LYS A 1 427 ? 23.469 41.562 -4.395 1 80.38 427 LYS A O 1
ATOM 3426 N N . ILE A 1 428 ? 22.125 39.938 -5.324 1 81 428 ILE A N 1
ATOM 3427 C CA . ILE A 1 428 ? 21.594 40.844 -6.355 1 81 428 ILE A CA 1
ATOM 3428 C C . ILE A 1 428 ? 20.078 40.625 -6.488 1 81 428 ILE A C 1
ATOM 3430 O O . ILE A 1 428 ? 19.562 39.594 -6.102 1 81 428 ILE A O 1
ATOM 3434 N N . VAL A 1 429 ? 19.469 41.656 -6.871 1 82.44 429 VAL A N 1
ATOM 3435 C CA . VAL A 1 429 ? 18.047 41.594 -7.141 1 82.44 429 VAL A CA 1
ATOM 3436 C C . VAL A 1 429 ? 17.797 41.594 -8.648 1 82.44 429 VAL A C 1
ATOM 3438 O O . VAL A 1 429 ? 18.453 42.344 -9.375 1 82.44 429 VAL A O 1
ATOM 3441 N N . VAL A 1 430 ? 17.156 40.656 -9.086 1 77.75 430 VAL A N 1
ATOM 3442 C CA . VAL A 1 430 ? 16.828 40.594 -10.508 1 77.75 430 VAL A CA 1
ATOM 3443 C C . VAL A 1 430 ? 15.383 41.062 -10.719 1 77.75 430 VAL A C 1
ATOM 3445 O O . VAL A 1 430 ? 14.516 40.812 -9.883 1 77.75 430 VAL A O 1
ATOM 3448 N N . ALA A 1 431 ? 15.227 41.719 -11.852 1 78.25 431 ALA A N 1
ATOM 3449 C CA . ALA A 1 431 ? 13.875 42.156 -12.188 1 78.25 431 ALA A CA 1
ATOM 3450 C C . ALA A 1 431 ? 12.914 40.969 -12.281 1 78.25 431 ALA A C 1
ATOM 3452 O O . ALA A 1 431 ? 13.258 39.938 -12.828 1 78.25 431 ALA A O 1
ATOM 3453 N N . LEU A 1 432 ? 11.812 41.156 -11.688 1 83.19 432 LEU A N 1
ATOM 3454 C CA . LEU A 1 432 ? 10.82 40.094 -11.633 1 83.19 432 LEU A CA 1
ATOM 3455 C C . LEU A 1 432 ? 9.867 40.156 -12.82 1 83.19 432 LEU A C 1
ATOM 3457 O O . LEU A 1 432 ? 9.406 41.25 -13.18 1 83.19 432 LEU A O 1
ATOM 3461 N N . SER A 1 433 ? 9.703 39.125 -13.508 1 82.62 433 SER A N 1
ATOM 3462 C CA . SER A 1 433 ? 8.672 39.062 -14.539 1 82.62 433 SER A CA 1
ATOM 3463 C C . SER A 1 433 ? 7.281 39.219 -13.938 1 82.62 433 SER A C 1
ATOM 3465 O O . SER A 1 433 ? 7.086 39 -12.742 1 82.62 433 SER A O 1
ATOM 3467 N N . ASP A 1 434 ? 6.281 39.531 -14.742 1 81.62 434 ASP A N 1
ATOM 3468 C CA . ASP A 1 434 ? 4.898 39.656 -14.297 1 81.62 434 ASP A CA 1
ATOM 3469 C C . ASP A 1 434 ? 4.379 38.312 -13.75 1 81.62 434 ASP A C 1
ATOM 3471 O O . ASP A 1 434 ? 3.58 38.312 -12.805 1 81.62 434 ASP A O 1
ATOM 3475 N N . GLU A 1 435 ? 4.848 37.281 -14.367 1 83.81 435 GLU A N 1
ATOM 3476 C CA . GLU A 1 435 ? 4.426 35.969 -13.93 1 83.81 435 GLU A CA 1
ATOM 3477 C C . GLU A 1 435 ? 4.906 35.656 -12.516 1 83.81 435 GLU A C 1
ATOM 3479 O O . GLU A 1 435 ? 4.141 35.188 -11.68 1 83.81 435 GLU A O 1
ATOM 3484 N N . LEU A 1 436 ? 6.133 35.969 -12.289 1 88.62 436 LEU A N 1
ATOM 3485 C CA . LEU A 1 436 ? 6.707 35.719 -10.977 1 88.62 436 LEU A CA 1
ATOM 3486 C C . LEU A 1 436 ? 6.062 36.594 -9.914 1 88.62 436 LEU A C 1
ATOM 3488 O O . LEU A 1 436 ? 5.82 36.125 -8.789 1 88.62 436 LEU A O 1
ATOM 3492 N N . TYR A 1 437 ? 5.797 37.812 -10.32 1 89 437 TYR A N 1
ATOM 3493 C CA . TYR A 1 437 ? 5.109 38.719 -9.414 1 89 437 TYR A CA 1
ATOM 3494 C C . TYR A 1 437 ? 3.756 38.188 -8.992 1 89 437 TYR A C 1
ATOM 3496 O O . TYR A 1 437 ? 3.408 38.188 -7.812 1 89 437 TYR A O 1
ATOM 3504 N N . THR A 1 438 ? 3.035 37.688 -9.969 1 87.62 438 THR A N 1
ATOM 3505 C CA . THR A 1 438 ? 1.709 37.125 -9.711 1 87.62 438 THR A CA 1
ATOM 3506 C C . THR A 1 438 ? 1.797 35.875 -8.836 1 87.62 438 THR A C 1
ATOM 3508 O O . THR A 1 438 ? 1.028 35.719 -7.887 1 87.62 438 THR A O 1
ATOM 3511 N N . ILE A 1 439 ? 2.689 35.031 -9.125 1 89.5 439 ILE A N 1
ATOM 3512 C CA . ILE A 1 439 ? 2.887 33.781 -8.398 1 89.5 439 ILE A CA 1
ATOM 3513 C C . ILE A 1 439 ? 3.26 34.062 -6.945 1 89.5 439 ILE A C 1
ATOM 3515 O O . ILE A 1 439 ? 2.703 33.469 -6.02 1 89.5 439 ILE A O 1
ATOM 3519 N N . ASN A 1 440 ? 4.199 35 -6.762 1 93.12 440 ASN A N 1
ATOM 3520 C CA . ASN A 1 440 ? 4.609 35.406 -5.422 1 93.12 440 ASN A CA 1
ATOM 3521 C C . ASN A 1 440 ? 3.438 35.938 -4.609 1 93.12 440 ASN A C 1
ATOM 3523 O O . ASN A 1 440 ? 3.283 35.594 -3.434 1 93.12 440 ASN A O 1
ATOM 3527 N N . SER A 1 441 ? 2.648 36.719 -5.277 1 91.56 441 SER A N 1
ATOM 3528 C CA . SER A 1 441 ? 1.532 37.344 -4.598 1 91.56 441 SER A CA 1
ATOM 3529 C C . SER A 1 441 ? 0.464 36.344 -4.199 1 91.56 441 SER A C 1
ATOM 3531 O O . SER A 1 441 ? -0.137 36.469 -3.129 1 91.56 441 SER A O 1
ATOM 3533 N N . ILE A 1 442 ? 0.219 35.375 -5.062 1 91.94 442 ILE A N 1
ATOM 3534 C CA . ILE A 1 442 ? -0.74 34.312 -4.75 1 91.94 442 ILE A CA 1
ATOM 3535 C C . ILE A 1 442 ? -0.253 33.5 -3.543 1 91.94 442 ILE A C 1
ATOM 3537 O O . ILE A 1 442 ? -1.036 33.188 -2.645 1 91.94 442 ILE A O 1
ATOM 3541 N N . CYS A 1 443 ? 0.987 33.188 -3.543 1 94.56 443 CYS A N 1
ATOM 3542 C CA . CYS A 1 443 ? 1.569 32.406 -2.445 1 94.56 443 CYS A CA 1
ATOM 3543 C C . CYS A 1 443 ? 1.448 33.156 -1.129 1 94.56 443 CYS A C 1
ATOM 3545 O O . CYS A 1 443 ? 1.061 32.594 -0.111 1 94.56 443 CYS A O 1
ATOM 3547 N N . LEU A 1 444 ? 1.771 34.438 -1.177 1 95.62 444 LEU A N 1
ATOM 3548 C CA . LEU A 1 444 ? 1.694 35.281 0.016 1 95.62 444 LEU A CA 1
ATOM 3549 C C . LEU A 1 444 ? 0.258 35.375 0.516 1 95.62 444 LEU A C 1
ATOM 3551 O O . LEU A 1 444 ? 0.009 35.312 1.722 1 95.62 444 LEU A O 1
ATOM 3555 N N . GLN A 1 445 ? -0.62 35.562 -0.395 1 93.81 445 GLN A N 1
ATOM 3556 C CA . GLN A 1 445 ? -2.021 35.688 -0.004 1 93.81 445 GLN A CA 1
ATOM 3557 C C . GLN A 1 445 ? -2.516 34.375 0.641 1 93.81 445 GLN A C 1
ATOM 3559 O O . GLN A 1 445 ? -3.305 34.406 1.587 1 93.81 445 GLN A O 1
ATOM 3564 N N . ALA A 1 446 ? -2.146 33.25 0.09 1 95.56 446 ALA A N 1
ATOM 3565 C CA . ALA A 1 446 ? -2.504 31.969 0.685 1 95.56 446 ALA A CA 1
ATOM 3566 C C . ALA A 1 446 ? -1.952 31.844 2.102 1 95.56 446 ALA A C 1
ATOM 3568 O O . ALA A 1 446 ? -2.643 31.359 3.004 1 95.56 446 ALA A O 1
ATOM 3569 N N . ALA A 1 447 ? -0.771 32.281 2.283 1 97.44 447 ALA A N 1
ATOM 3570 C CA . ALA A 1 447 ? -0.143 32.25 3.602 1 97.44 447 ALA A CA 1
ATOM 3571 C C . ALA A 1 447 ? -0.885 33.125 4.586 1 97.44 447 ALA A C 1
ATOM 3573 O O . ALA A 1 447 ? -1.1 32.75 5.742 1 97.44 447 ALA A O 1
ATOM 3574 N N . ARG A 1 448 ? -1.254 34.344 4.137 1 96.06 448 ARG A N 1
ATOM 3575 C CA . ARG A 1 448 ? -2.012 35.281 4.965 1 96.06 448 ARG A CA 1
ATOM 3576 C C . ARG A 1 448 ? -3.33 34.656 5.418 1 96.06 448 ARG A C 1
ATOM 3578 O O . ARG A 1 448 ? -3.697 34.781 6.59 1 96.06 448 ARG A O 1
ATOM 3585 N N . SER A 1 449 ? -3.945 34.062 4.484 1 94.81 449 SER A N 1
ATOM 3586 C CA . SER A 1 449 ? -5.238 33.438 4.785 1 94.81 449 SER A CA 1
ATOM 3587 C C . SER A 1 449 ? -5.098 32.344 5.828 1 94.81 449 SER A C 1
ATOM 3589 O O . SER A 1 449 ? -5.859 32.281 6.793 1 94.81 449 SER A O 1
ATOM 3591 N N . ASN A 1 450 ? -4.18 31.453 5.648 1 96.88 450 ASN A N 1
ATOM 3592 C CA . ASN A 1 450 ? -3.961 30.359 6.605 1 96.88 450 ASN A CA 1
ATOM 3593 C C . ASN A 1 450 ? -3.576 30.906 7.98 1 96.88 450 ASN A C 1
ATOM 3595 O O . ASN A 1 450 ? -4.07 30.422 9 1 96.88 450 ASN A O 1
ATOM 3599 N N . ALA A 1 451 ? -2.715 31.891 7.984 1 96.88 451 ALA A N 1
ATOM 3600 C CA . ALA A 1 451 ? -2.305 32.469 9.258 1 96.88 451 ALA A CA 1
ATOM 3601 C C . ALA A 1 451 ? -3.496 33.094 9.992 1 96.88 451 ALA A C 1
ATOM 3603 O O . ALA A 1 451 ? -3.646 32.906 11.203 1 96.88 451 ALA A O 1
ATOM 3604 N N . ARG A 1 452 ? -4.281 33.781 9.289 1 94.69 452 ARG A N 1
ATOM 3605 C CA . ARG A 1 452 ? -5.449 34.406 9.883 1 94.69 452 ARG A CA 1
ATOM 3606 C C . ARG A 1 452 ? -6.395 33.375 10.477 1 94.69 452 ARG A C 1
ATOM 3608 O O . ARG A 1 452 ? -6.875 33.531 11.602 1 94.69 452 ARG A O 1
ATOM 3615 N N . ILE A 1 453 ? -6.688 32.312 9.711 1 94.88 453 ILE A N 1
ATOM 3616 C CA . ILE A 1 453 ? -7.586 31.266 10.172 1 94.88 453 ILE A CA 1
ATOM 3617 C C . ILE A 1 453 ? -7.023 30.625 11.445 1 94.88 453 ILE A C 1
ATOM 3619 O O . ILE A 1 453 ? -7.754 30.422 12.414 1 94.88 453 ILE A O 1
ATOM 3623 N N . LEU A 1 454 ? -5.781 30.375 11.445 1 96.12 454 LEU A N 1
ATOM 3624 C CA . LEU A 1 454 ? -5.164 29.672 12.578 1 96.12 454 LEU A CA 1
ATOM 3625 C C . LEU A 1 454 ? -5.129 30.578 13.805 1 96.12 454 LEU A C 1
ATOM 3627 O O . LEU A 1 454 ? -5.309 30.094 14.93 1 96.12 454 LEU A O 1
ATOM 3631 N N . LEU A 1 455 ? -4.863 31.891 13.617 1 95.19 455 LEU A N 1
ATOM 3632 C CA . LEU A 1 455 ? -4.887 32.812 14.734 1 95.19 455 LEU A CA 1
ATOM 3633 C C . LEU A 1 455 ? -6.293 32.938 15.312 1 95.19 455 LEU A C 1
ATOM 3635 O O . LEU A 1 455 ? -6.465 33.031 16.531 1 95.19 455 LEU A O 1
ATOM 3639 N N . GLU A 1 456 ? -7.27 32.938 14.453 1 92.56 456 GLU A N 1
ATOM 3640 C CA . GLU A 1 456 ? -8.656 32.969 14.914 1 92.56 456 GLU A CA 1
ATOM 3641 C C . GLU A 1 456 ? -8.984 31.703 15.711 1 92.56 456 GLU A C 1
ATOM 3643 O O . GLU A 1 456 ? -9.664 31.766 16.734 1 92.56 456 GLU A O 1
ATOM 3648 N N . LEU A 1 457 ? -8.555 30.562 15.211 1 91.94 457 LEU A N 1
ATOM 3649 C CA . LEU A 1 457 ? -8.773 29.312 15.914 1 91.94 457 LEU A CA 1
ATOM 3650 C C . LEU A 1 457 ? -8.078 29.312 17.266 1 91.94 457 LEU A C 1
ATOM 3652 O O . LEU A 1 457 ? -8.625 28.828 18.266 1 91.94 457 LEU A O 1
ATOM 3656 N N . ALA A 1 458 ? -6.895 29.859 17.297 1 93.25 458 ALA A N 1
ATOM 3657 C CA . ALA A 1 458 ? -6.145 29.953 18.547 1 93.25 458 ALA A CA 1
ATOM 3658 C C . ALA A 1 458 ? -6.879 30.812 19.562 1 93.25 458 ALA A C 1
ATOM 3660 O O . ALA A 1 458 ? -6.98 30.453 20.734 1 93.25 458 ALA A O 1
ATOM 3661 N N . GLN A 1 459 ? -7.359 31.891 19.109 1 91.31 459 GLN A N 1
ATOM 3662 C CA . GLN A 1 459 ? -8.07 32.812 19.984 1 91.31 459 GLN A CA 1
ATOM 3663 C C . GLN A 1 459 ? -9.375 32.219 20.484 1 91.31 459 GLN A C 1
ATOM 3665 O O . GLN A 1 459 ? -9.789 32.438 21.625 1 91.31 459 GLN A O 1
ATOM 3670 N N . ALA A 1 460 ? -10.039 31.453 19.625 1 87.94 460 ALA A N 1
ATOM 3671 C CA . ALA A 1 460 ? -11.328 30.844 19.969 1 87.94 460 ALA A CA 1
ATOM 3672 C C . ALA A 1 460 ? -11.133 29.578 20.797 1 87.94 460 ALA A C 1
ATOM 3674 O O . ALA A 1 460 ? -12.102 29.016 21.312 1 87.94 460 ALA A O 1
ATOM 3675 N N . GLY A 1 461 ? -9.922 29.172 21 1 87.75 461 GLY A N 1
ATOM 3676 C CA . GLY A 1 461 ? -9.656 27.953 21.734 1 87.75 461 GLY A CA 1
ATOM 3677 C C . GLY A 1 461 ? -9.992 26.688 20.953 1 87.75 461 GLY A C 1
ATOM 3678 O O . GLY A 1 461 ? -10.398 25.688 21.531 1 87.75 461 GLY A O 1
ATOM 3679 N N . GLU A 1 462 ? -9.891 26.781 19.625 1 88.62 462 GLU A N 1
ATOM 3680 C CA . GLU A 1 462 ? -10.258 25.656 18.766 1 88.62 462 GLU A CA 1
ATOM 3681 C C . GLU A 1 462 ? -9.023 25.016 18.141 1 88.62 462 GLU A C 1
ATOM 3683 O O . GLU A 1 462 ? -9.141 24.047 17.375 1 88.62 462 GLU A O 1
ATOM 3688 N N . LEU A 1 463 ? -7.852 25.5 18.562 1 89.75 463 LEU A N 1
ATOM 3689 C CA . LEU A 1 463 ? -6.609 24.891 18.094 1 89.75 463 LEU A CA 1
ATOM 3690 C C . LEU A 1 463 ? -6.332 23.594 18.844 1 89.75 463 LEU A C 1
ATOM 3692 O O . LEU A 1 463 ? -6.539 23.516 20.062 1 89.75 463 LEU A O 1
ATOM 3696 N N . VAL A 1 464 ? -5.996 22.594 18.125 1 85.38 464 VAL A N 1
ATOM 3697 C CA . VAL A 1 464 ? -5.594 21.344 18.766 1 85.38 464 VAL A CA 1
ATOM 3698 C C . VAL A 1 464 ? -4.137 21.438 19.219 1 85.38 464 VAL A C 1
ATOM 3700 O O . VAL A 1 464 ? -3.223 21.422 18.391 1 85.38 464 VAL A O 1
ATOM 3703 N N . ARG A 1 465 ? -3.9 21.5 20.453 1 79.12 465 ARG A N 1
ATOM 3704 C CA . ARG A 1 465 ? -2.596 21.797 21.031 1 79.12 465 ARG A CA 1
ATOM 3705 C C . ARG A 1 465 ? -1.555 20.781 20.594 1 79.12 465 ARG A C 1
ATOM 3707 O O . ARG A 1 465 ? -0.403 21.125 20.328 1 79.12 465 ARG A O 1
ATOM 3714 N N . TYR A 1 466 ? -1.976 19.531 20.5 1 78.56 466 TYR A N 1
ATOM 3715 C CA . TYR A 1 466 ? -1.032 18.484 20.125 1 78.56 466 TYR A CA 1
ATOM 3716 C C . TYR A 1 466 ? -1.238 18.062 18.672 1 78.56 466 TYR A C 1
ATOM 3718 O O . TYR A 1 466 ? -0.724 17.031 18.25 1 78.56 466 TYR A O 1
ATOM 3726 N N . GLY A 1 467 ? -1.995 18.922 18.016 1 83.56 467 GLY A N 1
ATOM 3727 C CA . GLY A 1 467 ? -2.285 18.609 16.625 1 83.56 467 GLY A CA 1
ATOM 3728 C C . GLY A 1 467 ? -1.105 18.828 15.695 1 83.56 467 GLY A C 1
ATOM 3729 O O . GLY A 1 467 ? -0.344 19.781 15.883 1 83.56 467 GLY A O 1
ATOM 3730 N N . TYR A 1 468 ? -0.878 17.984 14.766 1 90.75 468 TYR A N 1
ATOM 3731 C CA . TYR A 1 468 ? 0.19 18.109 13.781 1 90.75 468 TYR A CA 1
ATOM 3732 C C . TYR A 1 468 ? -0.185 19.125 12.703 1 90.75 468 TYR A C 1
ATOM 3734 O O . TYR A 1 468 ? 0.632 19.969 12.32 1 90.75 468 TYR A O 1
ATOM 3742 N N . TRP A 1 469 ? -1.311 19.094 12.211 1 93.88 469 TRP A N 1
ATOM 3743 C CA . TRP A 1 469 ? -1.706 19.797 10.992 1 93.88 469 TRP A CA 1
ATOM 3744 C C . TRP A 1 469 ? -1.772 21.297 11.234 1 93.88 469 TRP A C 1
ATOM 3746 O O . TRP A 1 469 ? -1.311 22.094 10.406 1 93.88 469 TRP A O 1
ATOM 3756 N N . ASP A 1 470 ? -2.371 21.688 12.352 1 94.25 470 ASP A N 1
ATOM 3757 C CA . ASP A 1 470 ? -2.395 23.109 12.672 1 94.25 470 ASP A CA 1
ATOM 3758 C C . ASP A 1 470 ? -0.98 23.672 12.758 1 94.25 470 ASP A C 1
ATOM 3760 O O . ASP A 1 470 ? -0.709 24.766 12.234 1 94.25 470 ASP A O 1
ATOM 3764 N N . SER A 1 471 ? -0.154 22.922 13.391 1 94.5 471 SER A N 1
ATOM 3765 C CA . SER A 1 471 ? 1.238 23.344 13.516 1 94.5 471 SER A CA 1
ATOM 3766 C C . SER A 1 471 ? 1.905 23.453 12.148 1 94.5 471 SER A C 1
ATOM 3768 O O . SER A 1 471 ? 2.6 24.422 11.867 1 94.5 471 SER A O 1
ATOM 3770 N N . ALA A 1 472 ? 1.709 22.469 11.32 1 95.25 472 ALA A N 1
ATOM 3771 C CA . ALA A 1 472 ? 2.33 22.422 10 1 95.25 472 ALA A CA 1
ATOM 3772 C C . ALA A 1 472 ? 1.859 23.578 9.133 1 95.25 472 ALA A C 1
ATOM 3774 O O . ALA A 1 472 ? 2.658 24.203 8.43 1 95.25 472 ALA A O 1
ATOM 3775 N N . HIS A 1 473 ? 0.599 23.859 9.156 1 96.88 473 HIS A N 1
ATOM 3776 C CA . HIS A 1 473 ? 0.049 24.953 8.367 1 96.88 473 HIS A CA 1
ATOM 3777 C C . HIS A 1 473 ? 0.542 26.297 8.891 1 96.88 473 HIS A C 1
ATOM 3779 O O . HIS A 1 473 ? 0.819 27.203 8.102 1 96.88 473 HIS A O 1
ATOM 3785 N N . LEU A 1 474 ? 0.572 26.359 10.18 1 97.12 474 LEU A N 1
ATOM 3786 C CA . LEU A 1 474 ? 1.06 27.609 10.766 1 97.12 474 LEU A CA 1
ATOM 3787 C C . LEU A 1 474 ? 2.518 27.844 10.391 1 97.12 474 LEU A C 1
ATOM 3789 O O . LEU A 1 474 ? 2.883 28.953 9.992 1 97.12 474 LEU A O 1
ATOM 3793 N N . PHE A 1 475 ? 3.307 26.938 10.539 1 97.06 475 PHE A N 1
ATOM 3794 C CA . PHE A 1 475 ? 4.703 27.047 10.133 1 97.06 475 PHE A CA 1
ATOM 3795 C C . PHE A 1 475 ? 4.816 27.5 8.688 1 97.06 475 PHE A C 1
ATOM 3797 O O . PHE A 1 475 ? 5.59 28.406 8.367 1 97.06 475 PHE A O 1
ATOM 3804 N N . SER A 1 476 ? 4.133 26.766 7.801 1 97.19 476 SER A N 1
ATOM 3805 C CA . SER A 1 476 ? 4.199 27.062 6.375 1 97.19 476 SER A CA 1
ATOM 3806 C C . SER A 1 476 ? 3.846 28.516 6.098 1 97.19 476 SER A C 1
ATOM 3808 O O . SER A 1 476 ? 4.5 29.188 5.289 1 97.19 476 SER A O 1
ATOM 3810 N N . SER A 1 477 ? 2.855 28.984 6.738 1 97.81 477 SER A N 1
ATOM 3811 C CA . SER A 1 477 ? 2.42 30.359 6.562 1 97.81 477 SER A CA 1
ATOM 3812 C C . SER A 1 477 ? 3.475 31.344 7.066 1 97.81 477 SER A C 1
ATOM 3814 O O . SER A 1 477 ? 3.807 32.312 6.383 1 97.81 477 SER A O 1
ATOM 3816 N N . LEU A 1 478 ? 3.984 31.062 8.234 1 97.62 478 LEU A N 1
ATOM 3817 C CA . LEU A 1 478 ? 4.965 31.953 8.844 1 97.62 478 LEU A CA 1
ATOM 3818 C C . LEU A 1 478 ? 6.262 31.969 8.047 1 97.62 478 LEU A C 1
ATOM 3820 O O . LEU A 1 478 ? 6.918 33 7.93 1 97.62 478 LEU A O 1
ATOM 3824 N N . ALA A 1 479 ? 6.625 30.812 7.551 1 97.19 479 ALA A N 1
ATOM 3825 C CA . ALA A 1 479 ? 7.82 30.734 6.715 1 97.19 479 ALA A CA 1
ATOM 3826 C C . ALA A 1 479 ? 7.684 31.625 5.484 1 97.19 479 ALA A C 1
ATOM 3828 O O . ALA A 1 479 ? 8.617 32.344 5.129 1 97.19 479 ALA A O 1
ATOM 3829 N N . ILE A 1 480 ? 6.551 31.609 4.832 1 97.25 480 ILE A N 1
ATOM 3830 C CA . ILE A 1 480 ? 6.312 32.406 3.637 1 97.25 480 ILE A CA 1
ATOM 3831 C C . ILE A 1 480 ? 6.301 33.875 4.004 1 97.25 480 ILE A C 1
ATOM 3833 O O . ILE A 1 480 ? 6.852 34.719 3.277 1 97.25 480 ILE A O 1
ATOM 3837 N N . LEU A 1 481 ? 5.656 34.25 5.125 1 97 481 LEU A N 1
ATOM 3838 C CA . LEU A 1 481 ? 5.621 35.625 5.566 1 97 481 LEU A CA 1
ATOM 3839 C C . LEU A 1 481 ? 7.031 36.156 5.828 1 97 481 LEU A C 1
ATOM 3841 O O . LEU A 1 481 ? 7.348 37.281 5.477 1 97 481 LEU A O 1
ATOM 3845 N N . THR A 1 482 ? 7.828 35.344 6.402 1 95.88 482 THR A N 1
ATOM 3846 C CA . THR A 1 482 ? 9.203 35.719 6.691 1 95.88 482 THR A CA 1
ATOM 3847 C C . THR A 1 482 ? 9.992 35.938 5.398 1 95.88 482 THR A C 1
ATOM 3849 O O . THR A 1 482 ? 10.695 36.938 5.258 1 95.88 482 THR A O 1
ATOM 3852 N N . ILE A 1 483 ? 9.859 35.031 4.516 1 95.06 483 ILE A N 1
ATOM 3853 C CA . ILE A 1 483 ? 10.562 35.125 3.238 1 95.06 483 ILE A CA 1
ATOM 3854 C C . ILE A 1 483 ? 10.086 36.375 2.479 1 95.06 483 ILE A C 1
ATOM 3856 O O . ILE A 1 483 ? 10.906 37.125 1.946 1 95.06 483 ILE A O 1
ATOM 3860 N N . ALA A 1 484 ? 8.797 36.562 2.422 1 95.12 484 ALA A N 1
ATOM 3861 C CA . ALA A 1 484 ? 8.227 37.688 1.71 1 95.12 484 ALA A CA 1
ATOM 3862 C C . ALA A 1 484 ? 8.734 39 2.295 1 95.12 484 ALA A C 1
ATOM 3864 O O . ALA A 1 484 ? 9.094 39.938 1.554 1 95.12 484 ALA A O 1
ATOM 3865 N N . GLN A 1 485 ? 8.75 39.094 3.574 1 93.88 485 GLN A N 1
ATOM 3866 C CA . GLN A 1 485 ? 9.234 40.281 4.234 1 93.88 485 GLN A CA 1
ATOM 3867 C C . GLN A 1 485 ? 10.695 40.562 3.896 1 93.88 485 GLN A C 1
ATOM 3869 O O . GLN A 1 485 ? 11.07 41.688 3.596 1 93.88 485 GLN A O 1
ATOM 3874 N N . SER A 1 486 ? 11.469 39.531 3.934 1 92.19 486 SER A N 1
ATOM 3875 C CA . SER A 1 486 ? 12.891 39.656 3.658 1 92.19 486 SER A CA 1
ATOM 3876 C C . SER A 1 486 ? 13.141 40.062 2.209 1 92.19 486 SER A C 1
ATOM 3878 O O . SER A 1 486 ? 14.016 40.906 1.931 1 92.19 486 SER A O 1
ATOM 3880 N N . MET A 1 487 ? 12.414 39.5 1.338 1 92.12 487 MET A N 1
ATOM 3881 C CA . MET A 1 487 ? 12.57 39.812 -0.079 1 92.12 487 MET A CA 1
ATOM 3882 C C . MET A 1 487 ? 12.125 41.25 -0.369 1 92.12 487 MET A C 1
ATOM 3884 O O . MET A 1 487 ? 12.781 41.969 -1.136 1 92.12 487 MET A O 1
ATOM 3888 N N . ARG A 1 488 ? 11.086 41.719 0.252 1 90.69 488 ARG A N 1
ATOM 3889 C CA . ARG A 1 488 ? 10.531 43.031 0.022 1 90.69 488 ARG A CA 1
ATOM 3890 C C . ARG A 1 488 ? 11.484 44.125 0.526 1 90.69 488 ARG A C 1
ATOM 3892 O O . ARG A 1 488 ? 11.531 45.219 -0.026 1 90.69 488 ARG A O 1
ATOM 3899 N N . ASN A 1 489 ? 12.211 43.781 1.525 1 87.31 489 ASN A N 1
ATOM 3900 C CA . ASN A 1 489 ? 13.203 44.719 2.035 1 87.31 489 ASN A CA 1
ATOM 3901 C C . ASN A 1 489 ? 14.25 45.062 0.98 1 87.31 489 ASN A C 1
ATOM 3903 O O . ASN A 1 489 ? 14.805 46.156 0.981 1 87.31 489 ASN A O 1
ATOM 3907 N N . ASN A 1 490 ? 14.469 44.156 0.072 1 85.75 490 ASN A N 1
ATOM 3908 C CA . ASN A 1 490 ? 15.453 44.375 -0.981 1 85.75 490 ASN A CA 1
ATOM 3909 C C . ASN A 1 490 ? 14.797 44.688 -2.32 1 85.75 490 ASN A C 1
ATOM 3911 O O . ASN A 1 490 ? 15.383 45.344 -3.166 1 85.75 490 ASN A O 1
ATOM 3915 N N . GLN A 1 491 ? 13.625 44.188 -2.443 1 88 491 GLN A N 1
ATOM 3916 C CA . GLN A 1 491 ? 12.852 44.375 -3.668 1 88 491 GLN A CA 1
ATOM 3917 C C . GLN A 1 491 ? 11.391 44.656 -3.359 1 88 491 GLN A C 1
ATOM 3919 O O . GLN A 1 491 ? 10.547 43.75 -3.398 1 88 491 GLN A O 1
ATOM 3924 N N . PRO A 1 492 ? 11.008 45.844 -3.193 1 84 492 PRO A N 1
ATOM 3925 C CA . PRO A 1 492 ? 9.664 46.219 -2.74 1 84 492 PRO A CA 1
ATOM 3926 C C . PRO A 1 492 ? 8.57 45.781 -3.709 1 84 492 PRO A C 1
ATOM 3928 O O . PRO A 1 492 ? 7.418 45.594 -3.305 1 84 492 PRO A O 1
ATOM 3931 N N . ASP A 1 493 ? 8.938 45.594 -4.973 1 85.12 493 ASP A N 1
ATOM 3932 C CA . ASP A 1 493 ? 7.934 45.219 -5.969 1 85.12 493 ASP A CA 1
ATOM 3933 C C . ASP A 1 493 ? 7.887 43.719 -6.18 1 85.12 493 ASP A C 1
ATOM 3935 O O . ASP A 1 493 ? 7.375 43.25 -7.195 1 85.12 493 ASP A O 1
ATOM 3939 N N . ALA A 1 494 ? 8.422 43 -5.234 1 90.38 494 ALA A N 1
ATOM 3940 C CA . ALA A 1 494 ? 8.461 41.562 -5.379 1 90.38 494 ALA A CA 1
ATOM 3941 C C . ALA A 1 494 ? 7.082 40.938 -5.137 1 90.38 494 ALA A C 1
ATOM 3943 O O . ALA A 1 494 ? 6.809 39.812 -5.582 1 90.38 494 ALA A O 1
ATOM 3944 N N . PHE A 1 495 ? 6.238 41.625 -4.359 1 92.56 495 PHE A N 1
ATOM 3945 C CA . PHE A 1 495 ? 4.891 41.188 -4.02 1 92.56 495 PHE A CA 1
ATOM 3946 C C . PHE A 1 495 ? 3.893 42.312 -4.16 1 92.56 495 PHE A C 1
ATOM 3948 O O . PHE A 1 495 ? 4.27 43.5 -4.105 1 92.56 495 PHE A O 1
ATOM 3955 N N . SER A 1 496 ? 2.652 41.938 -4.395 1 85.81 496 SER A N 1
ATOM 3956 C CA . SER A 1 496 ? 1.581 42.906 -4.312 1 85.81 496 SER A CA 1
ATOM 3957 C C . SER A 1 496 ? 1.236 43.25 -2.863 1 85.81 496 SER A C 1
ATOM 3959 O O . SER A 1 496 ? 0.425 42.562 -2.246 1 85.81 496 SER A O 1
ATOM 3961 N N . CYS A 1 497 ? 1.885 44.281 -2.303 1 87.44 497 CYS A N 1
ATOM 3962 C CA . CYS A 1 497 ? 1.692 44.562 -0.886 1 87.44 497 CYS A CA 1
ATOM 3963 C C . CYS A 1 497 ? 1.838 46.062 -0.607 1 87.44 497 CYS A C 1
ATOM 3965 O O . CYS A 1 497 ? 2.754 46.719 -1.119 1 87.44 497 CYS A O 1
ATOM 3967 N N . THR A 1 498 ? 0.948 46.656 0.162 1 87.62 498 THR A N 1
ATOM 3968 C CA . THR A 1 498 ? 1.042 48.031 0.642 1 87.62 498 THR A CA 1
ATOM 3969 C C . THR A 1 498 ? 1.824 48.094 1.95 1 87.62 498 THR A C 1
ATOM 3971 O O . THR A 1 498 ? 2.141 47.062 2.543 1 87.62 498 THR A O 1
ATOM 3974 N N . ARG A 1 499 ? 2.1 49.312 2.357 1 88.69 499 ARG A N 1
ATOM 3975 C CA . ARG A 1 499 ? 2.783 49.469 3.633 1 88.69 499 ARG A CA 1
ATOM 3976 C C . ARG A 1 499 ? 1.921 49 4.789 1 88.69 499 ARG A C 1
ATOM 3978 O O . ARG A 1 499 ? 2.438 48.469 5.773 1 88.69 499 ARG A O 1
ATOM 3985 N N . GLU A 1 500 ? 0.659 49.188 4.637 1 90.69 500 GLU A N 1
ATOM 3986 C CA . GLU A 1 500 ? -0.28 48.688 5.645 1 90.69 500 GLU A CA 1
ATOM 3987 C C . GLU A 1 500 ? -0.289 47.188 5.707 1 90.69 500 GLU A C 1
ATOM 3989 O O . GLU A 1 500 ? -0.357 46.594 6.789 1 90.69 500 GLU A O 1
ATOM 3994 N N . ASP A 1 501 ? -0.193 46.594 4.543 1 90.38 501 ASP A N 1
ATOM 3995 C CA . ASP A 1 501 ? -0.133 45.125 4.477 1 90.38 501 ASP A CA 1
ATOM 3996 C C . ASP A 1 501 ? 1.112 44.594 5.18 1 90.38 501 ASP A C 1
ATOM 3998 O O . ASP A 1 501 ? 1.057 43.562 5.863 1 90.38 501 ASP A O 1
ATOM 4002 N N . MET A 1 502 ? 2.15 45.281 4.988 1 91.19 502 MET A N 1
ATOM 4003 C CA . MET A 1 502 ? 3.42 44.875 5.57 1 91.19 502 MET A CA 1
ATOM 4004 C C . MET A 1 502 ? 3.361 44.906 7.094 1 91.19 502 MET A C 1
ATOM 4006 O O . MET A 1 502 ? 3.873 44 7.766 1 91.19 502 MET A O 1
ATOM 4010 N N . SER A 1 503 ? 2.76 45.969 7.613 1 91.75 503 SER A N 1
ATOM 4011 C CA . SER A 1 503 ? 2.602 46.094 9.062 1 91.75 503 SER A CA 1
ATOM 4012 C C . SER A 1 503 ? 1.701 45 9.609 1 91.75 503 SER A C 1
ATOM 4014 O O . SER A 1 503 ? 1.981 44.406 10.664 1 91.75 503 SER A O 1
ATOM 4016 N N . ARG A 1 504 ? 0.656 44.75 8.883 1 92.88 504 ARG A N 1
ATOM 4017 C CA . ARG A 1 504 ? -0.254 43.688 9.281 1 92.88 504 ARG A CA 1
ATOM 4018 C C . ARG A 1 504 ? 0.443 42.344 9.242 1 92.88 504 ARG A C 1
ATOM 4020 O O . ARG A 1 504 ? 0.199 41.469 10.094 1 92.88 504 ARG A O 1
ATOM 4027 N N . ASP A 1 505 ? 1.226 42.125 8.188 1 94.75 505 ASP A N 1
ATOM 4028 C CA . ASP A 1 505 ? 1.974 40.875 8.062 1 94.75 505 ASP A CA 1
ATOM 4029 C C . ASP A 1 505 ? 2.924 40.688 9.242 1 94.75 505 ASP A C 1
ATOM 4031 O O . ASP A 1 505 ? 3.07 39.562 9.75 1 94.75 505 ASP A O 1
ATOM 4035 N N . ALA A 1 506 ? 3.6 41.719 9.656 1 93.5 506 ALA A N 1
ATOM 4036 C CA . ALA A 1 506 ? 4.531 41.656 10.781 1 93.5 506 ALA A CA 1
ATOM 4037 C C . ALA A 1 506 ? 3.807 41.281 12.07 1 93.5 506 ALA A C 1
ATOM 4039 O O . ALA A 1 506 ? 4.309 40.5 12.867 1 93.5 506 ALA A O 1
ATOM 4040 N N . ASP A 1 507 ? 2.67 41.906 12.25 1 94.38 507 ASP A N 1
ATOM 4041 C CA . ASP A 1 507 ? 1.859 41.625 13.422 1 94.38 507 ASP A CA 1
ATOM 4042 C C . ASP A 1 507 ? 1.375 40.156 13.406 1 94.38 507 ASP A C 1
ATOM 4044 O O . ASP A 1 507 ? 1.435 39.469 14.43 1 94.38 507 ASP A O 1
ATOM 4048 N N . THR A 1 508 ? 0.887 39.781 12.266 1 95.06 508 THR A N 1
ATOM 4049 C CA . THR A 1 508 ? 0.419 38.406 12.086 1 95.06 508 THR A CA 1
ATOM 4050 C C . THR A 1 508 ? 1.546 37.406 12.352 1 95.06 508 THR A C 1
ATOM 4052 O O . THR A 1 508 ? 1.333 36.375 12.992 1 95.06 508 THR A O 1
ATOM 4055 N N . TYR A 1 509 ? 2.695 37.688 11.812 1 95.94 509 TYR A N 1
ATOM 4056 C CA . TYR A 1 509 ? 3.85 36.844 12.016 1 95.94 509 TYR A CA 1
ATOM 4057 C C . TYR A 1 509 ? 4.176 36.688 13.5 1 95.94 509 TYR A C 1
ATOM 4059 O O . TYR A 1 509 ? 4.371 35.594 14 1 95.94 509 TYR A O 1
ATOM 4067 N N . SER A 1 510 ? 4.242 37.844 14.219 1 94.62 510 SER A N 1
ATOM 4068 C CA . SER A 1 510 ? 4.598 37.844 15.633 1 94.62 510 SER A CA 1
ATOM 4069 C C . SER A 1 510 ? 3.594 37.031 16.453 1 94.62 510 SER A C 1
ATOM 4071 O O . SER A 1 510 ? 3.98 36.219 17.297 1 94.62 510 SER A O 1
ATOM 4073 N N . LYS A 1 511 ? 2.354 37.281 16.219 1 95.25 511 LYS A N 1
ATOM 4074 C CA . LYS A 1 511 ? 1.305 36.531 16.906 1 95.25 511 LYS A CA 1
ATOM 4075 C C . LYS A 1 511 ? 1.376 35.031 16.594 1 95.25 511 LYS A C 1
ATOM 4077 O O . LYS A 1 511 ? 1.247 34.188 17.484 1 95.25 511 LYS A O 1
ATOM 4082 N N . GLY A 1 512 ? 1.496 34.75 15.281 1 96.38 512 GLY A N 1
ATOM 4083 C CA . GLY A 1 512 ? 1.593 33.375 14.867 1 96.38 512 GLY A CA 1
ATOM 4084 C C . GLY A 1 512 ? 2.791 32.656 15.461 1 96.38 512 GLY A C 1
ATOM 4085 O O . GLY A 1 512 ? 2.689 31.484 15.859 1 96.38 512 GLY A O 1
ATOM 4086 N N . ARG A 1 513 ? 3.922 33.281 15.43 1 95.31 513 ARG A N 1
ATOM 4087 C CA . ARG A 1 513 ? 5.125 32.719 16.031 1 95.31 513 ARG A CA 1
ATOM 4088 C C . ARG A 1 513 ? 4.902 32.375 17.5 1 95.31 513 ARG A C 1
ATOM 4090 O O . ARG A 1 513 ? 5.348 31.344 17.984 1 95.31 513 ARG A O 1
ATOM 4097 N N . ASN A 1 514 ? 4.27 33.25 18.203 1 93.31 514 ASN A N 1
ATOM 4098 C CA . ASN A 1 514 ? 3.967 33.031 19.609 1 93.31 514 ASN A CA 1
ATOM 4099 C C . ASN A 1 514 ? 3.062 31.828 19.812 1 93.31 514 ASN A C 1
ATOM 4101 O O . ASN A 1 514 ? 3.211 31.094 20.781 1 93.31 514 ASN A O 1
ATOM 4105 N N . VAL A 1 515 ? 2.074 31.703 18.969 1 93.56 515 VAL A N 1
ATOM 4106 C CA . VAL A 1 515 ? 1.19 30.547 19.031 1 93.56 515 VAL A CA 1
ATOM 4107 C C . VAL A 1 515 ? 2.002 29.266 18.828 1 93.56 515 VAL A C 1
ATOM 4109 O O . VAL A 1 515 ? 1.8 28.281 19.547 1 93.56 515 VAL A O 1
ATOM 4112 N N . LEU A 1 516 ? 2.871 29.266 17.844 1 93.75 516 LEU A N 1
ATOM 4113 C CA . LEU A 1 516 ? 3.715 28.094 17.578 1 93.75 516 LEU A CA 1
ATOM 4114 C C . LEU A 1 516 ? 4.605 27.797 18.766 1 93.75 516 LEU A C 1
ATOM 4116 O O . LEU A 1 516 ? 4.793 26.625 19.125 1 93.75 516 LEU A O 1
ATOM 4120 N N . VAL A 1 517 ? 5.16 28.828 19.406 1 91.94 517 VAL A N 1
ATOM 4121 C CA . VAL A 1 517 ? 5.984 28.672 20.594 1 91.94 517 VAL A CA 1
ATOM 4122 C C . VAL A 1 517 ? 5.148 28.078 21.719 1 91.94 517 VAL A C 1
ATOM 4124 O O . VAL A 1 517 ? 5.617 27.203 22.453 1 91.94 517 VAL A O 1
ATOM 4127 N N . HIS A 1 518 ? 3.961 28.594 21.844 1 89.19 518 HIS A N 1
ATOM 4128 C CA . HIS A 1 518 ? 3.064 28.062 22.859 1 89.19 518 HIS A CA 1
ATOM 4129 C C . HIS A 1 518 ? 2.795 26.578 22.656 1 89.19 518 HIS A C 1
ATOM 4131 O O . HIS A 1 518 ? 2.848 25.797 23.609 1 89.19 518 HIS A O 1
ATOM 4137 N N . MET A 1 519 ? 2.498 26.188 21.469 1 88.81 519 MET A N 1
ATOM 4138 C CA . MET A 1 519 ? 2.244 24.781 21.172 1 88.81 519 MET A CA 1
ATOM 4139 C C . MET A 1 519 ? 3.475 23.938 21.453 1 88.81 519 MET A C 1
ATOM 4141 O O . MET A 1 519 ? 3.363 22.844 22.031 1 88.81 519 MET A O 1
ATOM 4145 N N . ALA A 1 520 ? 4.613 24.406 21.094 1 88.25 520 ALA A N 1
ATOM 4146 C CA . ALA A 1 520 ? 5.859 23.688 21.312 1 88.25 520 ALA A CA 1
ATOM 4147 C C . ALA A 1 520 ? 6.148 23.547 22.812 1 88.25 520 ALA A C 1
ATOM 4149 O O . ALA A 1 520 ? 6.539 22.469 23.266 1 88.25 520 ALA A O 1
ATOM 4150 N N . SER A 1 521 ? 5.945 24.594 23.578 1 84.56 521 SER A N 1
ATOM 4151 C CA . SER A 1 521 ? 6.281 24.625 24.984 1 84.56 521 SER A CA 1
ATOM 4152 C C . SER A 1 521 ? 5.336 23.75 25.812 1 84.56 521 SER A C 1
ATOM 4154 O O . SER A 1 521 ? 5.676 23.312 26.906 1 84.56 521 SER A O 1
ATOM 4156 N N . THR A 1 522 ? 4.191 23.5 25.25 1 79.5 522 THR A N 1
ATOM 4157 C CA . THR A 1 522 ? 3.213 22.688 25.969 1 79.5 522 THR A CA 1
ATOM 4158 C C . THR A 1 522 ? 3.357 21.219 25.609 1 79.5 522 THR A C 1
ATOM 4160 O O . THR A 1 522 ? 2.553 20.391 26.031 1 79.5 522 THR A O 1
ATOM 4163 N N . GLY A 1 523 ? 4.297 20.922 24.766 1 78.56 523 GLY A N 1
ATOM 4164 C CA . GLY A 1 523 ? 4.637 19.516 24.578 1 78.56 523 GLY A CA 1
ATOM 4165 C C . GLY A 1 523 ? 4.355 19.016 23.172 1 78.56 523 GLY A C 1
ATOM 4166 O O . GLY A 1 523 ? 4.508 17.812 22.891 1 78.56 523 GLY A O 1
ATOM 4167 N N . ASN A 1 524 ? 3.85 19.812 22.281 1 85.5 524 ASN A N 1
ATOM 4168 C CA . ASN A 1 524 ? 3.639 19.391 20.906 1 85.5 524 ASN A CA 1
ATOM 4169 C C . ASN A 1 524 ? 4.961 19.141 20.188 1 85.5 524 ASN A C 1
ATOM 4171 O O . ASN A 1 524 ? 5.688 20.078 19.859 1 85.5 524 ASN A O 1
ATOM 4175 N N . MET A 1 525 ? 5.258 17.922 19.906 1 84.25 525 MET A N 1
ATOM 4176 C CA . MET A 1 525 ? 6.535 17.516 19.328 1 84.25 525 MET A CA 1
ATOM 4177 C C . MET A 1 525 ? 6.684 18.062 17.906 1 84.25 525 MET A C 1
ATOM 4179 O O . MET A 1 525 ? 7.77 18.484 17.516 1 84.25 525 MET A O 1
ATOM 4183 N N . ALA A 1 526 ? 5.652 18.062 17.188 1 88.75 526 ALA A N 1
ATOM 4184 C CA . ALA A 1 526 ? 5.695 18.578 15.828 1 88.75 526 ALA A CA 1
ATOM 4185 C C . ALA A 1 526 ? 6.004 20.078 15.828 1 88.75 526 ALA A C 1
ATOM 4187 O O . ALA A 1 526 ? 6.781 20.547 14.992 1 88.75 526 ALA A O 1
ATOM 4188 N N . SER A 1 527 ? 5.402 20.797 16.734 1 90.88 527 SER A N 1
ATOM 4189 C CA . SER A 1 527 ? 5.598 22.234 16.797 1 90.88 527 SER A CA 1
ATOM 4190 C C . SER A 1 527 ? 7.035 22.594 17.172 1 90.88 527 SER A C 1
ATOM 4192 O O . SER A 1 527 ? 7.566 23.609 16.75 1 90.88 527 SER A O 1
ATOM 4194 N N . ARG A 1 528 ? 7.648 21.766 17.953 1 88.31 528 ARG A N 1
ATOM 4195 C CA . ARG A 1 528 ? 9.055 21.984 18.297 1 88.31 528 ARG A CA 1
ATOM 4196 C C . ARG A 1 528 ? 9.922 21.922 17.047 1 88.31 528 ARG A C 1
ATOM 4198 O O . ARG A 1 528 ? 10.812 22.766 16.859 1 88.31 528 ARG A O 1
ATOM 4205 N N . GLN A 1 529 ? 9.672 20.938 16.281 1 87.62 529 GLN A N 1
ATOM 4206 C CA . GLN A 1 529 ? 10.414 20.812 15.023 1 87.62 529 GLN A CA 1
ATOM 4207 C C . GLN A 1 529 ? 10.102 21.969 14.078 1 87.62 529 GLN A C 1
ATOM 4209 O O . GLN A 1 529 ? 11.008 22.516 13.445 1 87.62 529 GLN A O 1
ATOM 4214 N N . HIS A 1 530 ? 8.867 22.328 13.977 1 92.94 530 HIS A N 1
ATOM 4215 C CA . HIS A 1 530 ? 8.461 23.422 13.102 1 92.94 530 HIS A CA 1
ATOM 4216 C C . HIS A 1 530 ? 9.07 24.75 13.555 1 92.94 530 HIS A C 1
ATOM 4218 O O . HIS A 1 530 ? 9.477 25.562 12.727 1 92.94 530 HIS A O 1
ATOM 4224 N N . LEU A 1 531 ? 9.094 24.875 14.844 1 92.31 531 LEU A N 1
ATOM 4225 C CA . LEU A 1 531 ? 9.688 26.094 15.383 1 92.31 531 LEU A CA 1
ATOM 4226 C C . LEU A 1 531 ? 11.18 26.172 15.062 1 92.31 531 LEU A C 1
ATOM 4228 O O . LEU A 1 531 ? 11.688 27.234 14.688 1 92.31 531 LEU A O 1
ATOM 4232 N N . SER A 1 532 ? 11.883 25.062 15.203 1 89.06 532 SER A N 1
ATOM 4233 C CA . SER A 1 532 ? 13.297 25 14.859 1 89.06 532 SER A CA 1
ATOM 4234 C C . SER A 1 532 ? 13.523 25.344 13.391 1 89.06 532 SER A C 1
ATOM 4236 O O . SER A 1 532 ? 14.445 26.094 13.062 1 89.06 532 SER A O 1
ATOM 4238 N N . MET A 1 533 ? 12.719 24.828 12.578 1 91.44 533 MET A N 1
ATOM 4239 C CA . MET A 1 533 ? 12.828 25.109 11.148 1 91.44 533 MET A CA 1
ATOM 4240 C C . MET A 1 533 ? 12.508 26.562 10.844 1 91.44 533 MET A C 1
ATOM 4242 O O . MET A 1 533 ? 13.141 27.188 9.992 1 91.44 533 MET A O 1
ATOM 4246 N N . LEU A 1 534 ? 11.492 27.047 11.555 1 94.38 534 LEU A N 1
ATOM 4247 C CA . LEU A 1 534 ? 11.125 28.453 11.359 1 94.38 534 LEU A CA 1
ATOM 4248 C C . LEU A 1 534 ? 12.273 29.375 11.75 1 94.38 534 LEU A C 1
ATOM 4250 O O . LEU A 1 534 ? 12.531 30.375 11.07 1 94.38 534 LEU A O 1
ATOM 4254 N N . GLU A 1 535 ? 12.938 29.062 12.812 1 91.75 535 GLU A N 1
ATOM 4255 C CA . GLU A 1 535 ? 14.07 29.875 13.273 1 91.75 535 GLU A CA 1
ATOM 4256 C C . GLU A 1 535 ? 15.188 29.875 12.242 1 91.75 535 GLU A C 1
ATOM 4258 O O . GLU A 1 535 ? 15.883 30.891 12.086 1 91.75 535 GLU A O 1
ATOM 4263 N N . GLU A 1 536 ? 15.305 28.828 11.633 1 89.38 536 GLU A N 1
ATOM 4264 C CA . GLU A 1 536 ? 16.297 28.781 10.562 1 89.38 536 GLU A CA 1
ATOM 4265 C C . GLU A 1 536 ? 15.93 29.703 9.414 1 89.38 536 GLU A C 1
ATOM 4267 O O . GLU A 1 536 ? 16.781 30.406 8.875 1 89.38 536 GLU A O 1
ATOM 4272 N N . VAL A 1 537 ? 14.719 29.688 8.992 1 92.81 537 VAL A N 1
ATOM 4273 C CA . VAL A 1 537 ? 14.25 30.578 7.941 1 92.81 537 VAL A CA 1
ATOM 4274 C C . VAL A 1 537 ? 14.438 32.031 8.367 1 92.81 537 VAL A C 1
ATOM 4276 O O . VAL A 1 537 ? 14.867 32.875 7.574 1 92.81 537 VAL A O 1
ATOM 4279 N N . GLU A 1 538 ? 14.156 32.312 9.641 1 92.19 538 GLU A N 1
ATOM 4280 C CA . GLU A 1 538 ? 14.312 33.656 10.195 1 92.19 538 GLU A CA 1
ATOM 4281 C C . GLU A 1 538 ? 15.766 34.125 10.125 1 92.19 538 GLU A C 1
ATOM 4283 O O . GLU A 1 538 ? 16.031 35.281 9.805 1 92.19 538 GLU A O 1
ATOM 4288 N N . ARG A 1 539 ? 16.609 33.25 10.438 1 89.56 539 ARG A N 1
ATOM 4289 C CA . ARG A 1 539 ? 18.031 33.594 10.406 1 89.56 539 ARG A CA 1
ATOM 4290 C C . ARG A 1 539 ? 18.469 34.031 9.008 1 89.56 539 ARG A C 1
ATOM 4292 O O . ARG A 1 539 ? 19.156 35.031 8.836 1 89.56 539 ARG A O 1
ATOM 4299 N N . HIS A 1 540 ? 18.062 33.312 8.086 1 88.44 540 HIS A N 1
ATOM 4300 C CA . HIS A 1 540 ? 18.438 33.625 6.711 1 88.44 540 HIS A CA 1
ATOM 4301 C C . HIS A 1 540 ? 17.703 34.844 6.203 1 88.44 540 HIS A C 1
ATOM 4303 O O . HIS A 1 540 ? 18.25 35.625 5.398 1 88.44 540 HIS A O 1
ATOM 4309 N N . GLY A 1 541 ? 16.5 35 6.609 1 87.88 541 GLY A N 1
ATOM 4310 C CA . GLY A 1 541 ? 15.781 36.219 6.277 1 87.88 541 GLY A CA 1
ATOM 4311 C C . GLY A 1 541 ? 16.453 37.5 6.809 1 87.88 541 GLY A C 1
ATOM 4312 O O . GLY A 1 541 ? 16.516 38.5 6.113 1 87.88 541 GLY A O 1
ATOM 4313 N N . THR A 1 542 ? 16.953 37.344 7.977 1 84.62 542 THR A N 1
ATOM 4314 C CA . THR A 1 542 ? 17.672 38.469 8.594 1 84.62 542 THR A CA 1
ATOM 4315 C C . THR A 1 542 ? 18.938 38.781 7.812 1 84.62 542 THR A C 1
ATOM 4317 O O . THR A 1 542 ? 19.281 39.938 7.633 1 84.62 542 THR A O 1
ATOM 4320 N N . VAL A 1 543 ? 19.562 37.75 7.422 1 80.19 543 VAL A N 1
ATOM 4321 C CA . VAL A 1 543 ? 20.781 37.938 6.637 1 80.19 543 VAL A CA 1
ATOM 4322 C C . VAL A 1 543 ? 20.453 38.688 5.344 1 80.19 543 VAL A C 1
ATOM 4324 O O . VAL A 1 543 ? 21.172 39.625 4.953 1 80.19 543 VAL A O 1
ATOM 4327 N N . LEU A 1 544 ? 19.469 38.344 4.766 1 84.12 544 LEU A N 1
ATOM 4328 C CA . LEU A 1 544 ? 19.078 38.969 3.514 1 84.12 544 LEU A CA 1
ATOM 4329 C C . LEU A 1 544 ? 18.688 40.438 3.75 1 84.12 544 LEU A C 1
ATOM 4331 O O . LEU A 1 544 ? 19.031 41.312 2.961 1 84.12 544 LEU A O 1
ATOM 4335 N N . SER A 1 545 ? 17.969 40.656 4.762 1 82.44 545 SER A N 1
ATOM 4336 C CA . SER A 1 545 ? 17.5 42 5.059 1 82.44 545 SER A CA 1
ATOM 4337 C C . SER A 1 545 ? 18.672 42.938 5.398 1 82.44 545 SER A C 1
ATOM 4339 O O . SER A 1 545 ? 18.609 44.125 5.145 1 82.44 545 SER A O 1
ATOM 4341 N N . ALA A 1 546 ? 19.656 42.312 5.852 1 77.69 546 ALA A N 1
ATOM 4342 C CA . ALA A 1 546 ? 20.844 43.094 6.223 1 77.69 546 ALA A CA 1
ATOM 4343 C C . ALA A 1 546 ? 21.719 43.406 5.004 1 77.69 546 ALA A C 1
ATOM 4345 O O . ALA A 1 546 ? 22.516 44.344 5.012 1 77.69 546 ALA A O 1
ATOM 4346 N N . SER A 1 547 ? 21.734 42.594 3.9 1 76.06 547 SER A N 1
ATOM 4347 C CA . SER A 1 547 ? 22.609 42.656 2.742 1 76.06 547 SER A CA 1
ATOM 4348 C C . SER A 1 547 ? 22.188 43.781 1.794 1 76.06 547 SER A C 1
ATOM 4350 O O . SER A 1 547 ? 22.953 44.188 0.908 1 76.06 547 SER A O 1
ATOM 4352 N N . GLN A 1 548 ? 21.922 45.094 2.096 1 66.44 548 GLN A N 1
ATOM 4353 C CA . GLN A 1 548 ? 21.531 46.156 1.176 1 66.44 548 GLN A CA 1
ATOM 4354 C C . GLN A 1 548 ? 21.938 45.812 -0.258 1 66.44 548 GLN A C 1
ATOM 4356 O O . GLN A 1 548 ? 23.031 46.156 -0.701 1 66.44 548 GLN A O 1
ATOM 4361 N N . LEU A 1 549 ? 21.109 45 -0.976 1 67.25 549 LEU A N 1
ATOM 4362 C CA . LEU A 1 549 ? 21.453 44.469 -2.289 1 67.25 549 LEU A CA 1
ATOM 4363 C C . LEU A 1 549 ? 21.297 45.531 -3.369 1 67.25 549 LEU A C 1
ATOM 4365 O O . LEU A 1 549 ? 20.453 46.438 -3.246 1 67.25 549 LEU A O 1
ATOM 4369 N N . THR A 1 550 ? 22.312 45.812 -4.297 1 60.97 550 THR A N 1
ATOM 4370 C CA . THR A 1 550 ? 22.359 46.781 -5.402 1 60.97 550 THR A CA 1
ATOM 4371 C C . THR A 1 550 ? 21.531 46.281 -6.582 1 60.97 550 THR A C 1
ATOM 4373 O O . THR A 1 550 ? 21.5 45.062 -6.848 1 60.97 550 THR A O 1
ATOM 4376 N N . LEU A 1 551 ? 20.438 46.906 -7.031 1 53.72 551 LEU A N 1
ATOM 4377 C CA . LEU A 1 551 ? 19.688 46.625 -8.25 1 53.72 551 LEU A CA 1
ATOM 4378 C C . LEU A 1 551 ? 20.609 46.688 -9.477 1 53.72 551 LEU A C 1
ATOM 4380 O O . LEU A 1 551 ? 21.391 47.625 -9.633 1 53.72 551 LEU A O 1
ATOM 4384 N N . PRO A 1 552 ? 20.891 45.812 -10.195 1 46.84 552 PRO A N 1
ATOM 4385 C CA . PRO A 1 552 ? 21.453 46.188 -11.484 1 46.84 552 PRO A CA 1
ATOM 4386 C C . PRO A 1 552 ? 20.516 47.125 -12.273 1 46.84 552 PRO A C 1
ATOM 4388 O O . PRO A 1 552 ? 19.297 47 -12.156 1 46.84 552 PRO A O 1
ATOM 4391 N N . PHE A 1 553 ? 20.859 48.438 -12.68 1 35.91 553 PHE A N 1
ATOM 4392 C CA . PHE A 1 553 ? 20.125 49.5 -13.359 1 35.91 553 PHE A CA 1
ATOM 4393 C C . PHE A 1 553 ? 19.516 48.969 -14.656 1 35.91 553 PHE A C 1
ATOM 4395 O O . PHE A 1 553 ? 19.062 49.781 -15.492 1 35.91 553 PHE A O 1
ATOM 4402 N N . SER A 1 554 ? 19.484 47.844 -15.266 1 36.25 554 SER A N 1
ATOM 4403 C CA . SER A 1 554 ? 18.797 47.938 -16.547 1 36.25 554 SER A CA 1
ATOM 4404 C C . SER A 1 554 ? 17.312 48.219 -16.359 1 36.25 554 SER A C 1
ATOM 4406 O O . SER A 1 554 ? 16.625 47.5 -15.641 1 36.25 554 SER A O 1
ATOM 4408 N N . GLN A 1 555 ? 16.812 49.531 -16.5 1 30.09 555 GLN A N 1
ATOM 4409 C CA . GLN A 1 555 ? 15.492 50.125 -16.609 1 30.09 555 GLN A CA 1
ATOM 4410 C C . GLN A 1 555 ? 14.617 49.344 -17.594 1 30.09 555 GLN A C 1
ATOM 4412 O O . GLN A 1 555 ? 14.375 49.781 -18.703 1 30.09 555 GLN A O 1
ATOM 4417 N N . ARG A 1 556 ? 14.656 48.156 -17.953 1 33.38 556 ARG A N 1
ATOM 4418 C CA . ARG A 1 556 ? 13.555 47.844 -18.875 1 33.38 556 ARG A CA 1
ATOM 4419 C C . ARG A 1 556 ? 12.203 48.094 -18.203 1 33.38 556 ARG A C 1
ATOM 4421 O O . ARG A 1 556 ? 11.938 47.531 -17.125 1 33.38 556 ARG A O 1
ATOM 4428 N N . THR A 1 557 ? 11.602 49.312 -18.5 1 27.67 557 THR A N 1
ATOM 4429 C CA . THR A 1 557 ? 10.219 49.656 -18.234 1 27.67 557 THR A CA 1
ATOM 4430 C C . THR A 1 557 ? 9.273 48.531 -18.641 1 27.67 557 THR A C 1
ATOM 4432 O O . THR A 1 557 ? 9.203 48.188 -19.812 1 27.67 557 THR A O 1
ATOM 4435 N N . TYR A 1 558 ? 9.211 47.531 -18.047 1 27.08 558 TYR A N 1
ATOM 4436 C CA . TYR A 1 558 ? 8.172 46.594 -18.469 1 27.08 558 TYR A CA 1
ATOM 4437 C C . TYR A 1 558 ? 6.793 47.219 -18.391 1 27.08 558 TYR A C 1
ATOM 4439 O O . TYR A 1 558 ? 6.48 47.938 -17.438 1 27.08 558 TYR A O 1
ATOM 4447 N N . PRO A 1 559 ? 6.199 47.562 -19.594 1 27.89 559 PRO A N 1
ATOM 4448 C CA . PRO A 1 559 ? 4.836 48.125 -19.609 1 27.89 559 PRO A CA 1
ATOM 4449 C C . PRO A 1 559 ? 3.9 47.375 -18.656 1 27.89 559 PRO A C 1
ATOM 4451 O O . PRO A 1 559 ? 4.113 46.188 -18.375 1 27.89 559 PRO A O 1
ATOM 4454 N N . LYS A 1 560 ? 3.277 48.094 -17.781 1 28.52 560 LYS A N 1
ATOM 4455 C CA . LYS A 1 560 ? 2.18 47.688 -16.906 1 28.52 560 LYS A CA 1
ATOM 4456 C C . LYS A 1 560 ? 1.232 46.719 -17.609 1 28.52 560 LYS A C 1
ATOM 4458 O O . LYS A 1 560 ? 0.443 47.125 -18.469 1 28.52 560 LYS A O 1
ATOM 4463 N N . ILE A 1 561 ? 1.708 45.625 -18.078 1 25.64 561 ILE A N 1
ATOM 4464 C CA . ILE A 1 561 ? 0.736 44.719 -18.656 1 25.64 561 ILE A CA 1
ATOM 4465 C C . ILE A 1 561 ? -0.346 44.375 -17.625 1 25.64 561 ILE A C 1
ATOM 4467 O O . ILE A 1 561 ? -0.168 43.5 -16.797 1 25.64 561 ILE A O 1
ATOM 4471 N N . ALA A 1 562 ? -0.715 45.281 -16.797 1 26.2 562 ALA A N 1
ATOM 4472 C CA . ALA A 1 562 ? -1.851 45.031 -15.914 1 26.2 562 ALA A CA 1
ATOM 4473 C C . ALA A 1 562 ? -3.025 44.438 -16.672 1 26.2 562 ALA A C 1
ATOM 4475 O O . ALA A 1 562 ? -3.729 43.562 -16.156 1 26.2 562 ALA A O 1
ATOM 4476 N N . ASN A 1 563 ? -3.436 45 -17.844 1 23.81 563 ASN A N 1
ATOM 4477 C CA . ASN A 1 563 ? -4.809 44.906 -18.328 1 23.81 563 ASN A CA 1
ATOM 4478 C C . ASN A 1 563 ? -5.059 43.562 -19 1 23.81 563 ASN A C 1
ATOM 4480 O O . ASN A 1 563 ? -6.199 43.219 -19.297 1 23.81 563 ASN A O 1
ATOM 4484 N N . LYS A 1 564 ? -3.994 43 -19.703 1 29.44 564 LYS A N 1
ATOM 4485 C CA . LYS A 1 564 ? -4.484 41.969 -20.594 1 29.44 564 LYS A CA 1
ATOM 4486 C C . LYS A 1 564 ? -4.836 40.688 -19.797 1 29.44 564 LYS A C 1
ATOM 4488 O O . LYS A 1 564 ? -5.27 39.688 -20.375 1 29.44 564 LYS A O 1
ATOM 4493 N N . VAL A 1 565 ? -4.238 40.438 -18.703 1 27.92 565 VAL A N 1
ATOM 4494 C CA . VAL A 1 565 ? -4.703 39.219 -18.031 1 27.92 565 VAL A CA 1
ATOM 4495 C C . VAL A 1 565 ? -6.156 39.406 -17.609 1 27.92 565 VAL A C 1
ATOM 4497 O O . VAL A 1 565 ? -6.734 38.531 -16.969 1 27.92 565 VAL A O 1
ATOM 4500 N N . ARG A 1 566 ? -6.777 40.594 -17.625 1 28.36 566 ARG A N 1
ATOM 4501 C CA . ARG A 1 566 ? -8.203 40.781 -17.391 1 28.36 566 ARG A CA 1
ATOM 4502 C C . ARG A 1 566 ? -9.031 40.094 -18.469 1 28.36 566 ARG A C 1
ATOM 4504 O O . ARG A 1 566 ? -10.211 39.812 -18.266 1 28.36 566 ARG A O 1
ATOM 4511 N N . THR A 1 567 ? -8.805 40.312 -19.75 1 26.48 567 THR A N 1
ATOM 4512 C CA . THR A 1 567 ? -9.891 40.125 -20.703 1 26.48 567 THR A CA 1
ATOM 4513 C C . THR A 1 567 ? -10.195 38.625 -20.891 1 26.48 567 THR A C 1
ATOM 4515 O O . THR A 1 567 ? -11.188 38.281 -21.516 1 26.48 567 THR A O 1
ATOM 4518 N N . ALA A 1 568 ? -9.305 37.75 -21.234 1 25.42 568 ALA A N 1
ATOM 4519 C CA . ALA A 1 568 ? -10.039 36.594 -21.703 1 25.42 568 ALA A CA 1
ATOM 4520 C C . ALA A 1 568 ? -10.938 36.031 -20.594 1 25.42 568 ALA A C 1
ATOM 4522 O O . ALA A 1 568 ? -12.133 35.781 -20.812 1 25.42 568 ALA A O 1
ATOM 4523 N N . SER A 1 569 ? -10.891 34.75 -20.078 1 26.25 569 SER A N 1
ATOM 4524 C CA . SER A 1 569 ? -12.055 34.156 -19.453 1 26.25 569 SER A CA 1
ATOM 4525 C C . SER A 1 569 ? -12.484 34.938 -18.219 1 26.25 569 SER A C 1
ATOM 4527 O O . SER A 1 569 ? -11.719 35.75 -17.688 1 26.25 569 SER A O 1
ATOM 4529 N N . GLY A 1 570 ? -13.781 34.531 -17.406 1 24.61 570 GLY A N 1
ATOM 4530 C CA . GLY A 1 570 ? -14.688 34.844 -16.328 1 24.61 570 GLY A CA 1
ATOM 4531 C C . GLY A 1 570 ? -13.977 35.25 -15.047 1 24.61 570 GLY A C 1
ATOM 4532 O O . GLY A 1 570 ? -12.789 34.969 -14.883 1 24.61 570 GLY A O 1
ATOM 4533 N N . SER A 1 571 ? -14.578 36.312 -14.125 1 26.78 571 SER A N 1
ATOM 4534 C CA . SER A 1 571 ? -14.516 37.156 -12.945 1 26.78 571 SER A CA 1
ATOM 4535 C C . SER A 1 571 ? -13.945 36.406 -11.742 1 26.78 571 SER A C 1
ATOM 4537 O O . SER A 1 571 ? -13.594 37.031 -10.734 1 26.78 571 SER A O 1
ATOM 4539 N N . VAL A 1 572 ? -14.305 35.156 -11.477 1 25.91 572 VAL A N 1
ATOM 4540 C CA . VAL A 1 572 ? -14.508 34.688 -10.109 1 25.91 572 VAL A CA 1
ATOM 4541 C C . VAL A 1 572 ? -13.156 34.531 -9.414 1 25.91 572 VAL A C 1
ATOM 4543 O O . VAL A 1 572 ? -13.094 34.094 -8.266 1 25.91 572 VAL A O 1
ATOM 4546 N N . PHE A 1 573 ? -12.148 34.688 -10.094 1 26.86 573 PHE A N 1
ATOM 4547 C CA . PHE A 1 573 ? -11.047 34.094 -9.352 1 26.86 573 PHE A CA 1
ATOM 4548 C C . PHE A 1 573 ? -10.711 34.906 -8.109 1 26.86 573 PHE A C 1
ATOM 4550 O O . PHE A 1 573 ? -10.312 34.344 -7.086 1 26.86 573 PHE A O 1
ATOM 4557 N N . TRP A 1 574 ? -10.602 36.312 -8.305 1 28.08 574 TRP A N 1
ATOM 4558 C CA . TRP A 1 574 ? -9.992 37.125 -7.273 1 28.08 574 TRP A CA 1
ATOM 4559 C C . TRP A 1 574 ? -10.945 37.312 -6.098 1 28.08 574 TRP A C 1
ATOM 4561 O O . TRP A 1 574 ? -10.57 37.906 -5.082 1 28.08 574 TRP A O 1
ATOM 4571 N N . HIS A 1 575 ? -12.297 37.281 -6.426 1 28.44 575 HIS A N 1
ATOM 4572 C CA . HIS A 1 575 ? -13.219 37.75 -5.395 1 28.44 575 HIS A CA 1
ATOM 4573 C C . HIS A 1 575 ? -13.055 36.938 -4.113 1 28.44 575 HIS A C 1
ATOM 4575 O O . HIS A 1 575 ? -13.625 37.281 -3.076 1 28.44 575 HIS A O 1
ATOM 4581 N N . TRP A 1 576 ? -12.648 35.75 -4.285 1 29.08 576 TRP A N 1
ATOM 4582 C CA . TRP A 1 576 ? -12.828 34.875 -3.129 1 29.08 576 TRP A CA 1
ATOM 4583 C C . TRP A 1 576 ? -11.836 35.219 -2.027 1 29.08 576 TRP A C 1
ATOM 4585 O O . TRP A 1 576 ? -11.898 34.656 -0.927 1 29.08 576 TRP A O 1
ATOM 4595 N N . PHE A 1 577 ? -10.742 35.875 -2.438 1 29.89 577 PHE A N 1
ATOM 4596 C CA . PHE A 1 577 ? -9.875 36.125 -1.29 1 29.89 577 PHE A CA 1
ATOM 4597 C C . PHE A 1 577 ? -10.305 37.375 -0.535 1 29.89 577 PHE A C 1
ATOM 4599 O O . PHE A 1 577 ? -9.586 37.844 0.345 1 29.89 577 PHE A O 1
ATOM 4606 N N . VAL A 1 578 ? -11.266 38.375 -1.097 1 26.56 578 VAL A N 1
ATOM 4607 C CA . VAL A 1 578 ? -11.555 39.625 -0.431 1 26.56 578 VAL A CA 1
ATOM 4608 C C . VAL A 1 578 ? -12.375 39.375 0.828 1 26.56 578 VAL A C 1
ATOM 4610 O O . VAL A 1 578 ? -13.414 38.719 0.775 1 26.56 578 VAL A O 1
ATOM 4613 N N . PRO A 1 579 ? -11.898 39.688 2.041 1 26.94 579 PRO A N 1
ATOM 4614 C CA . PRO A 1 579 ? -12.797 39.688 3.197 1 26.94 579 PRO A CA 1
ATOM 4615 C C . PRO A 1 579 ? -14.055 40.531 2.955 1 26.94 579 PRO A C 1
ATOM 4617 O O . PRO A 1 579 ? -14.047 41.438 2.137 1 26.94 579 PRO A O 1
ATOM 4620 N N . PRO A 1 580 ? -15.359 40.062 2.906 1 25.64 580 PRO A N 1
ATOM 4621 C CA . PRO A 1 580 ? -16.422 41.062 2.824 1 25.64 580 PRO A CA 1
ATOM 4622 C C . PRO A 1 580 ? -16.125 42.344 3.637 1 25.64 580 PRO A C 1
ATOM 4624 O O . PRO A 1 580 ? -15.375 42.281 4.617 1 25.64 580 PRO A O 1
ATOM 4627 N N . PRO A 1 581 ? -16.406 43.625 2.973 1 24.66 581 PRO A N 1
ATOM 4628 C CA . PRO A 1 581 ? -16.359 44.75 3.93 1 24.66 581 PRO A CA 1
ATOM 4629 C C . PRO A 1 581 ? -17.141 44.469 5.203 1 24.66 581 PRO A C 1
ATOM 4631 O O . PRO A 1 581 ? -18.141 43.719 5.168 1 24.66 581 PRO A O 1
ATOM 4634 N N . MET B 1 1 ? 34.906 -36.156 -10.211 1 26.23 1 MET B N 1
ATOM 4635 C CA . MET B 1 1 ? 34.812 -35.219 -9.094 1 26.23 1 MET B CA 1
ATOM 4636 C C . MET B 1 1 ? 33.375 -34.75 -8.906 1 26.23 1 MET B C 1
ATOM 4638 O O . MET B 1 1 ? 33.031 -34.219 -7.844 1 26.23 1 MET B O 1
ATOM 4642 N N . PRO B 1 2 ? 32.562 -34.562 -9.992 1 35.28 2 PRO B N 1
ATOM 4643 C CA . PRO B 1 2 ? 31.172 -34.125 -9.977 1 35.28 2 PRO B CA 1
ATOM 4644 C C . PRO B 1 2 ? 30.234 -35.125 -9.344 1 35.28 2 PRO B C 1
ATOM 4646 O O . PRO B 1 2 ? 29.25 -34.75 -8.695 1 35.28 2 PRO B O 1
ATOM 4649 N N . GLU B 1 3 ? 30.484 -36.406 -9.578 1 39.47 3 GLU B N 1
ATOM 4650 C CA . GLU B 1 3 ? 29.641 -37.5 -9.086 1 39.47 3 GLU B CA 1
ATOM 4651 C C . GLU B 1 3 ? 29.656 -37.562 -7.562 1 39.47 3 GLU B C 1
ATOM 4653 O O . GLU B 1 3 ? 28.641 -37.844 -6.934 1 39.47 3 GLU B O 1
ATOM 4658 N N . THR B 1 4 ? 30.828 -37.344 -6.973 1 41.19 4 THR B N 1
ATOM 4659 C CA . THR B 1 4 ? 30.969 -37.469 -5.523 1 41.19 4 THR B CA 1
ATOM 4660 C C . THR B 1 4 ? 30.219 -36.344 -4.828 1 41.19 4 THR B C 1
ATOM 4662 O O . THR B 1 4 ? 29.734 -36.5 -3.707 1 41.19 4 THR B O 1
ATOM 4665 N N . TYR B 1 5 ? 30.203 -35.094 -5.434 1 35.75 5 TYR B N 1
ATOM 4666 C CA . TYR B 1 5 ? 29.5 -33.969 -4.848 1 35.75 5 TYR B CA 1
ATOM 4667 C C . TYR B 1 5 ? 27.984 -34.188 -4.875 1 35.75 5 TYR B C 1
ATOM 4669 O O . TYR B 1 5 ? 27.297 -33.938 -3.885 1 35.75 5 TYR B O 1
ATOM 4677 N N . LEU B 1 6 ? 27.453 -34.781 -5.93 1 36.28 6 LEU B N 1
ATOM 4678 C CA . LEU B 1 6 ? 26.031 -35.094 -6.012 1 36.28 6 LEU B CA 1
ATOM 4679 C C . LEU B 1 6 ? 25.656 -36.156 -4.992 1 36.28 6 LEU B C 1
ATOM 4681 O O . LEU B 1 6 ? 24.594 -36.094 -4.367 1 36.28 6 LEU B O 1
ATOM 4685 N N . ARG B 1 7 ? 26.531 -37.125 -4.801 1 44.22 7 ARG B N 1
ATOM 4686 C CA . ARG B 1 7 ? 26.281 -38.219 -3.846 1 44.22 7 ARG B CA 1
ATOM 4687 C C . ARG B 1 7 ? 26.266 -37.688 -2.416 1 44.22 7 ARG B C 1
ATOM 4689 O O . ARG B 1 7 ? 25.438 -38.094 -1.598 1 44.22 7 ARG B O 1
ATOM 4696 N N . ASN B 1 8 ? 27.141 -36.688 -2.119 1 40.53 8 ASN B N 1
ATOM 4697 C CA . ASN B 1 8 ? 27.156 -36.094 -0.781 1 40.53 8 ASN B CA 1
ATOM 4698 C C . ASN B 1 8 ? 25.938 -35.219 -0.536 1 40.53 8 ASN B C 1
ATOM 4700 O O . ASN B 1 8 ? 25.391 -35.219 0.569 1 40.53 8 ASN B O 1
ATOM 4704 N N . LEU B 1 9 ? 25.469 -34.5 -1.541 1 38.97 9 LEU B N 1
ATOM 4705 C CA . LEU B 1 9 ? 24.25 -33.75 -1.424 1 38.97 9 LEU B CA 1
ATOM 4706 C C . LEU B 1 9 ? 23.031 -34.656 -1.232 1 38.97 9 LEU B C 1
ATOM 4708 O O . LEU B 1 9 ? 22.156 -34.375 -0.415 1 38.97 9 LEU B O 1
ATOM 4712 N N . ASP B 1 10 ? 23.062 -35.812 -1.95 1 39.78 10 ASP B N 1
ATOM 4713 C CA . ASP B 1 10 ? 22 -36.812 -1.755 1 39.78 10 ASP B CA 1
ATOM 4714 C C . ASP B 1 10 ? 22.047 -37.375 -0.341 1 39.78 10 ASP B C 1
ATOM 4716 O O . ASP B 1 10 ? 21 -37.562 0.289 1 39.78 10 ASP B O 1
ATOM 4720 N N . ARG B 1 11 ? 23.234 -37.719 0.094 1 43.75 11 ARG B N 1
ATOM 4721 C CA . ARG B 1 11 ? 23.375 -38.25 1.445 1 43.75 11 ARG B CA 1
ATOM 4722 C C . ARG B 1 11 ? 22.938 -37.219 2.486 1 43.75 11 ARG B C 1
ATOM 4724 O O . ARG B 1 11 ? 22.219 -37.562 3.434 1 43.75 11 ARG B O 1
ATOM 4731 N N . SER B 1 12 ? 23.312 -36 2.271 1 40.53 12 SER B N 1
ATOM 4732 C CA . SER B 1 12 ? 22.938 -34.969 3.217 1 40.53 12 SER B CA 1
ATOM 4733 C C . SER B 1 12 ? 21.453 -34.688 3.166 1 40.53 12 SER B C 1
ATOM 4735 O O . SER B 1 12 ? 20.859 -34.281 4.168 1 40.53 12 SER B O 1
ATOM 4737 N N . LEU B 1 13 ? 20.859 -34.812 2.025 1 40.34 13 LEU B N 1
ATOM 4738 C CA . LEU B 1 13 ? 19.422 -34.688 1.879 1 40.34 13 LEU B CA 1
ATOM 4739 C C . LEU B 1 13 ? 18.688 -35.781 2.605 1 40.34 13 LEU B C 1
ATOM 4741 O O . LEU B 1 13 ? 17.688 -35.562 3.275 1 40.34 13 LEU B O 1
ATOM 4745 N N . ASN B 1 14 ? 19.219 -37.062 2.451 1 40.59 14 ASN B N 1
ATOM 4746 C CA . ASN B 1 14 ? 18.625 -38.188 3.178 1 40.59 14 ASN B CA 1
ATOM 4747 C C . ASN B 1 14 ? 18.781 -38 4.688 1 40.59 14 ASN B C 1
ATOM 4749 O O . ASN B 1 14 ? 17.844 -38.312 5.441 1 40.59 14 ASN B O 1
ATOM 4753 N N . GLU B 1 15 ? 19.875 -37.531 5.125 1 41.03 15 GLU B N 1
ATOM 4754 C CA . GLU B 1 15 ? 20.078 -37.312 6.555 1 41.03 15 GLU B CA 1
ATOM 4755 C C . GLU B 1 15 ? 19.156 -36.188 7.066 1 41.03 15 GLU B C 1
ATOM 4757 O O . GLU B 1 15 ? 18.625 -36.281 8.18 1 41.03 15 GLU B O 1
ATOM 4762 N N . LEU B 1 16 ? 18.969 -35.188 6.285 1 38.28 16 LEU B N 1
ATOM 4763 C CA . LEU B 1 16 ? 18.078 -34.094 6.691 1 38.28 16 LEU B CA 1
ATOM 4764 C C . LEU B 1 16 ? 16.641 -34.594 6.801 1 38.28 16 LEU B C 1
ATOM 4766 O O . LEU B 1 16 ? 15.93 -34.25 7.746 1 38.28 16 LEU B O 1
ATOM 4770 N N . THR B 1 17 ? 16.203 -35.438 5.84 1 36.88 17 THR B N 1
ATOM 4771 C CA . THR B 1 17 ? 14.867 -36 5.938 1 36.88 17 THR B CA 1
ATOM 4772 C C . THR B 1 17 ? 14.711 -36.812 7.223 1 36.88 17 THR B C 1
ATOM 4774 O O . THR B 1 17 ? 13.68 -36.719 7.891 1 36.88 17 THR B O 1
ATOM 4777 N N . ASP B 1 18 ? 15.75 -37.594 7.535 1 37.81 18 ASP B N 1
ATOM 4778 C CA . ASP B 1 18 ? 15.695 -38.375 8.758 1 37.81 18 ASP B CA 1
ATOM 4779 C C . ASP B 1 18 ? 15.734 -37.5 9.992 1 37.81 18 ASP B C 1
ATOM 4781 O O . ASP B 1 18 ? 15.031 -37.75 10.977 1 37.81 18 ASP B O 1
ATOM 4785 N N . ALA B 1 19 ? 16.562 -36.5 9.938 1 35.59 19 ALA B N 1
ATOM 4786 C CA . ALA B 1 19 ? 16.656 -35.594 11.094 1 35.59 19 ALA B CA 1
ATOM 4787 C C . ALA B 1 19 ? 15.359 -34.812 11.297 1 35.59 19 ALA B C 1
ATOM 4789 O O . ALA B 1 19 ? 14.938 -34.594 12.43 1 35.59 19 ALA B O 1
ATOM 4790 N N . ILE B 1 20 ? 14.773 -34.406 10.297 1 35.34 20 ILE B N 1
ATOM 4791 C CA . ILE B 1 20 ? 13.5 -33.688 10.398 1 35.34 20 ILE B CA 1
ATOM 4792 C C . ILE B 1 20 ? 12.453 -34.594 11.023 1 35.34 20 ILE B C 1
ATOM 4794 O O . ILE B 1 20 ? 11.641 -34.156 11.836 1 35.34 20 ILE B O 1
ATOM 4798 N N . ARG B 1 21 ? 12.492 -35.938 10.703 1 31.75 21 ARG B N 1
ATOM 4799 C CA . ARG B 1 21 ? 11.539 -36.875 11.289 1 31.75 21 ARG B CA 1
ATOM 4800 C C . ARG B 1 21 ? 11.742 -37 12.797 1 31.75 21 ARG B C 1
ATOM 4802 O O . ARG B 1 21 ? 10.805 -37.281 13.531 1 31.75 21 ARG B O 1
ATOM 4809 N N . THR B 1 22 ? 13.039 -36.969 13.188 1 33.09 22 THR B N 1
ATOM 4810 C CA . THR B 1 22 ? 13.281 -37.312 14.594 1 33.09 22 THR B CA 1
ATOM 4811 C C . THR B 1 22 ? 13.227 -36.031 15.445 1 33.09 22 THR B C 1
ATOM 4813 O O . THR B 1 22 ? 13.406 -36.094 16.672 1 33.09 22 THR B O 1
ATOM 4816 N N . HIS B 1 23 ? 13.367 -34.969 14.844 1 27.8 23 HIS B N 1
ATOM 4817 C CA . HIS B 1 23 ? 13.422 -33.844 15.758 1 27.8 23 HIS B CA 1
ATOM 4818 C C . HIS B 1 23 ? 12.07 -33.594 16.422 1 27.8 23 HIS B C 1
ATOM 4820 O O . HIS B 1 23 ? 11.07 -33.375 15.734 1 27.8 23 HIS B O 1
ATOM 4826 N N . ARG B 1 24 ? 11.844 -34.344 17.5 1 29.05 24 ARG B N 1
ATOM 4827 C CA . ARG B 1 24 ? 10.695 -34.125 18.359 1 29.05 24 ARG B CA 1
ATOM 4828 C C . ARG B 1 24 ? 10.781 -32.781 19.047 1 29.05 24 ARG B C 1
ATOM 4830 O O . ARG B 1 24 ? 11.766 -32.469 19.734 1 29.05 24 ARG B O 1
ATOM 4837 N N . PHE B 1 25 ? 10.211 -31.75 18.562 1 26.69 25 PHE B N 1
ATOM 4838 C CA . PHE B 1 25 ? 10.031 -30.531 19.359 1 26.69 25 PHE B CA 1
ATOM 4839 C C . PHE B 1 25 ? 9.547 -30.875 20.766 1 26.69 25 PHE B C 1
ATOM 4841 O O . PHE B 1 25 ? 8.75 -31.797 20.953 1 26.69 25 PHE B O 1
ATOM 4848 N N . HIS B 1 26 ? 10.344 -30.875 21.766 1 25.61 26 HIS B N 1
ATOM 4849 C CA . HIS B 1 26 ? 9.914 -31.062 23.141 1 25.61 26 HIS B CA 1
ATOM 4850 C C . HIS B 1 26 ? 8.602 -30.344 23.422 1 25.61 26 HIS B C 1
ATOM 4852 O O . HIS B 1 26 ? 8.438 -29.172 23.047 1 25.61 26 HIS B O 1
ATOM 4858 N N . GLN B 1 27 ? 7.535 -31.125 23.562 1 25.48 27 GLN B N 1
ATOM 4859 C CA . GLN B 1 27 ? 6.207 -30.703 24 1 25.48 27 GLN B CA 1
ATOM 4860 C C . GLN B 1 27 ? 6.273 -29.906 25.297 1 25.48 27 GLN B C 1
ATOM 4862 O O . GLN B 1 27 ? 6.613 -30.453 26.344 1 25.48 27 GLN B O 1
ATOM 4867 N N . ALA B 1 28 ? 6.73 -28.781 25.406 1 26.8 28 ALA B N 1
ATOM 4868 C CA . ALA B 1 28 ? 6.477 -28.109 26.672 1 26.8 28 ALA B CA 1
ATOM 4869 C C . ALA B 1 28 ? 5.027 -28.297 27.109 1 26.8 28 ALA B C 1
ATOM 4871 O O . ALA B 1 28 ? 4.141 -28.484 26.281 1 26.8 28 ALA B O 1
ATOM 4872 N N . ASP B 1 29 ? 4.824 -28.672 28.375 1 24.97 29 ASP B N 1
ATOM 4873 C CA . ASP B 1 29 ? 3.543 -28.844 29.062 1 24.97 29 ASP B CA 1
ATOM 4874 C C . ASP B 1 29 ? 2.568 -27.734 28.672 1 24.97 29 ASP B C 1
ATOM 4876 O O . ASP B 1 29 ? 2.971 -26.578 28.484 1 24.97 29 ASP B O 1
ATOM 4880 N N . PRO B 1 30 ? 1.421 -28.125 28.109 1 28.52 30 PRO B N 1
ATOM 4881 C CA . PRO B 1 30 ? 0.379 -27.156 27.781 1 28.52 30 PRO B CA 1
ATOM 4882 C C . PRO B 1 30 ? 0.125 -26.156 28.906 1 28.52 30 PRO B C 1
ATOM 4884 O O . PRO B 1 30 ? -0.135 -26.562 30.047 1 28.52 30 PRO B O 1
ATOM 4887 N N . ILE B 1 31 ? 0.895 -25.281 29.234 1 27.39 31 ILE B N 1
ATOM 4888 C CA . ILE B 1 31 ? 0.426 -24.312 30.234 1 27.39 31 ILE B CA 1
ATOM 4889 C C . ILE B 1 31 ? -1.045 -23.984 29.984 1 27.39 31 ILE B C 1
ATOM 4891 O O . ILE B 1 31 ? -1.429 -23.641 28.859 1 27.39 31 ILE B O 1
ATOM 4895 N N . SER B 1 32 ? -1.949 -24.547 30.828 1 27.19 32 SER B N 1
ATOM 4896 C CA . SER B 1 32 ? -3.375 -24.25 30.953 1 27.19 32 SER B CA 1
ATOM 4897 C C . SER B 1 32 ? -3.646 -22.75 30.844 1 27.19 32 SER B C 1
ATOM 4899 O O . SER B 1 32 ? -3.566 -22.031 31.828 1 27.19 32 SER B O 1
ATOM 4901 N N . ALA B 1 33 ? -2.986 -22.094 30.188 1 27.58 33 ALA B N 1
ATOM 4902 C CA . ALA B 1 33 ? -3.387 -20.688 30.156 1 27.58 33 ALA B CA 1
ATOM 4903 C C . ALA B 1 33 ? -4.867 -20.547 29.812 1 27.58 33 ALA B C 1
ATOM 4905 O O . ALA B 1 33 ? -5.301 -20.922 28.719 1 27.58 33 ALA B O 1
ATOM 4906 N N . SER B 1 34 ? -5.738 -20.719 30.797 1 26.34 34 SER B N 1
ATOM 4907 C CA . SER B 1 34 ? -7.133 -20.297 30.75 1 26.34 34 SER B CA 1
ATOM 4908 C C . SER B 1 34 ? -7.277 -18.922 30.109 1 26.34 34 SER B C 1
ATOM 4910 O O . SER B 1 34 ? -7.016 -17.906 30.75 1 26.34 34 SER B O 1
ATOM 4912 N N . ASN B 1 35 ? -6.703 -18.719 29.141 1 28.95 35 ASN B N 1
ATOM 4913 C CA . ASN B 1 35 ? -6.988 -17.438 28.484 1 28.95 35 ASN B CA 1
ATOM 4914 C C . ASN B 1 35 ? -8.484 -17.25 28.266 1 28.95 35 ASN B C 1
ATOM 4916 O O . ASN B 1 35 ? -9.125 -18.016 27.562 1 28.95 35 ASN B O 1
ATOM 4920 N N . PRO B 1 36 ? -9.195 -16.688 29.188 1 30.33 36 PRO B N 1
ATOM 4921 C CA . PRO B 1 36 ? -10.648 -16.562 29.078 1 30.33 36 PRO B CA 1
ATOM 4922 C C . PRO B 1 36 ? -11.094 -16.125 27.688 1 30.33 36 PRO B C 1
ATOM 4924 O O . PRO B 1 36 ? -12.297 -16.094 27.406 1 30.33 36 PRO B O 1
ATOM 4927 N N . TRP B 1 37 ? -10.328 -15.242 27.188 1 28.59 37 TRP B N 1
ATOM 4928 C CA . TRP B 1 37 ? -10.875 -14.953 25.859 1 28.59 37 TRP B CA 1
ATOM 4929 C C . TRP B 1 37 ? -10.812 -16.172 24.953 1 28.59 37 TRP B C 1
ATOM 4931 O O . TRP B 1 37 ? -9.797 -16.438 24.312 1 28.59 37 TRP B O 1
ATOM 4941 N N . THR B 1 38 ? -11.055 -17.391 25.641 1 27.7 38 THR B N 1
ATOM 4942 C CA . THR B 1 38 ? -11.25 -18.531 24.75 1 27.7 38 THR B CA 1
ATOM 4943 C C . THR B 1 38 ? -12.039 -18.125 23.516 1 27.7 38 THR B C 1
ATOM 4945 O O . THR B 1 38 ? -12.945 -17.297 23.594 1 27.7 38 THR B O 1
ATOM 4948 N N . HIS B 1 39 ? -11.453 -18.375 22.516 1 28.42 39 HIS B N 1
ATOM 4949 C CA . HIS B 1 39 ? -12.227 -18.344 21.281 1 28.42 39 HIS B CA 1
ATOM 4950 C C . HIS B 1 39 ? -13.586 -19.016 21.469 1 28.42 39 HIS B C 1
ATOM 4952 O O . HIS B 1 39 ? -13.656 -20.234 21.641 1 28.42 39 HIS B O 1
ATOM 4958 N N . ASP B 1 40 ? -14.344 -18.719 22.406 1 26.2 40 ASP B N 1
ATOM 4959 C CA . ASP B 1 40 ? -15.672 -19.312 22.25 1 26.2 40 ASP B CA 1
ATOM 4960 C C . ASP B 1 40 ? -16.016 -19.5 20.781 1 26.2 40 ASP B C 1
ATOM 4962 O O . ASP B 1 40 ? -16.156 -18.516 20.031 1 26.2 40 ASP B O 1
ATOM 4966 N N . ARG B 1 41 ? -15.711 -20.594 20.359 1 25.53 41 ARG B N 1
ATOM 4967 C CA . ARG B 1 41 ? -16.406 -21.109 19.188 1 25.53 41 ARG B CA 1
ATOM 4968 C C . ARG B 1 41 ? -17.922 -21 19.359 1 25.53 41 ARG B C 1
ATOM 4970 O O . ARG B 1 41 ? -18.547 -21.875 19.969 1 25.53 41 ARG B O 1
ATOM 4977 N N . ARG B 1 42 ? -18.578 -19.969 19.656 1 27.39 42 ARG B N 1
ATOM 4978 C CA . ARG B 1 42 ? -19.984 -20.203 19.359 1 27.39 42 ARG B CA 1
ATOM 4979 C C . ARG B 1 42 ? -20.156 -21.25 18.266 1 27.39 42 ARG B C 1
ATOM 4981 O O . ARG B 1 42 ? -19.328 -21.328 17.344 1 27.39 42 ARG B O 1
ATOM 4988 N N . PRO B 1 43 ? -20.797 -22.391 18.594 1 23.86 43 PRO B N 1
ATOM 4989 C CA . PRO B 1 43 ? -21.109 -23.219 17.438 1 23.86 43 PRO B CA 1
ATOM 4990 C C . PRO B 1 43 ? -21.281 -22.406 16.156 1 23.86 43 PRO B C 1
ATOM 4992 O O . PRO B 1 43 ? -21.875 -21.328 16.188 1 23.86 43 PRO B O 1
ATOM 4995 N N . VAL B 1 44 ? -20.297 -22.562 15.281 1 25.55 44 VAL B N 1
ATOM 4996 C CA . VAL B 1 44 ? -20.703 -22.188 13.922 1 25.55 44 VAL B CA 1
ATOM 4997 C C . VAL B 1 44 ? -22.172 -22.5 13.719 1 25.55 44 VAL B C 1
ATOM 4999 O O . VAL B 1 44 ? -22.562 -23.672 13.602 1 25.55 44 VAL B O 1
ATOM 5002 N N . THR B 1 45 ? -23.125 -22.266 14.656 1 26.58 45 THR B N 1
ATOM 5003 C CA . THR B 1 45 ? -24.406 -22.438 13.984 1 26.58 45 THR B CA 1
ATOM 5004 C C . THR B 1 45 ? -24.25 -22.328 12.469 1 26.58 45 THR B C 1
ATOM 5006 O O . THR B 1 45 ? -23.266 -21.75 11.984 1 26.58 45 THR B O 1
ATOM 5009 N N . GLN B 1 46 ? -25.391 -22.734 11.766 1 24.02 46 GLN B N 1
ATOM 5010 C CA . GLN B 1 46 ? -25.391 -22.703 10.305 1 24.02 46 GLN B CA 1
ATOM 5011 C C . GLN B 1 46 ? -24.609 -21.516 9.781 1 24.02 46 GLN B C 1
ATOM 5013 O O . GLN B 1 46 ? -24.781 -20.391 10.258 1 24.02 46 GLN B O 1
ATOM 5018 N N . CYS B 1 47 ? -23.406 -21.75 9.461 1 26.58 47 CYS B N 1
ATOM 5019 C CA . CYS B 1 47 ? -22.609 -20.922 8.547 1 26.58 47 CYS B CA 1
ATOM 5020 C C . CYS B 1 47 ? -23.5 -19.953 7.793 1 26.58 47 CYS B C 1
ATOM 5022 O O . CYS B 1 47 ? -24.172 -20.328 6.832 1 26.58 47 CYS B O 1
ATOM 5024 N N . GLN B 1 48 ? -24.234 -19.266 8.555 1 28.16 48 GLN B N 1
ATOM 5025 C CA . GLN B 1 48 ? -24.828 -18.312 7.629 1 28.16 48 GLN B CA 1
ATOM 5026 C C . GLN B 1 48 ? -23.844 -17.938 6.516 1 28.16 48 GLN B C 1
ATOM 5028 O O . GLN B 1 48 ? -22.641 -17.891 6.738 1 28.16 48 GLN B O 1
ATOM 5033 N N . SER B 1 49 ? -24.203 -18.141 5.297 1 29.27 49 SER B N 1
ATOM 5034 C CA . SER B 1 49 ? -23.484 -17.844 4.055 1 29.27 49 SER B CA 1
ATOM 5035 C C . SER B 1 49 ? -22.562 -16.641 4.223 1 29.27 49 SER B C 1
ATOM 5037 O O . SER B 1 49 ? -23.016 -15.555 4.613 1 29.27 49 SER B O 1
ATOM 5039 N N . GLN B 1 50 ? -21.516 -16.828 4.984 1 32.97 50 GLN B N 1
ATOM 5040 C CA . GLN B 1 50 ? -20.516 -15.773 4.863 1 32.97 50 GLN B CA 1
ATOM 5041 C C . GLN B 1 50 ? -20.766 -14.914 3.623 1 32.97 50 GLN B C 1
ATOM 5043 O O . GLN B 1 50 ? -20.891 -15.445 2.514 1 32.97 50 GLN B O 1
ATOM 5048 N N . PRO B 1 51 ? -21.375 -13.891 3.82 1 34.94 51 PRO B N 1
ATOM 5049 C CA . PRO B 1 51 ? -21.578 -13.172 2.555 1 34.94 51 PRO B CA 1
ATOM 5050 C C . PRO B 1 51 ? -20.359 -13.25 1.636 1 34.94 51 PRO B C 1
ATOM 5052 O O . PRO B 1 51 ? -19.219 -13.242 2.111 1 34.94 51 PRO B O 1
ATOM 5055 N N . GLU B 1 52 ? -20.344 -14.102 0.63 1 37.28 52 GLU B N 1
ATOM 5056 C CA . GLU B 1 52 ? -19.422 -14.062 -0.504 1 37.28 52 GLU B CA 1
ATOM 5057 C C . GLU B 1 52 ? -18.734 -12.703 -0.595 1 37.28 52 GLU B C 1
ATOM 5059 O O . GLU B 1 52 ? -19.375 -11.664 -0.468 1 37.28 52 GLU B O 1
ATOM 5064 N N . TYR B 1 53 ? -17.641 -12.625 0.093 1 37.97 53 TYR B N 1
ATOM 5065 C CA . TYR B 1 53 ? -16.938 -11.406 -0.275 1 37.97 53 TYR B CA 1
ATOM 5066 C C . TYR B 1 53 ? -17.422 -10.867 -1.613 1 37.97 53 TYR B C 1
ATOM 5068 O O . TYR B 1 53 ? -17.516 -11.609 -2.594 1 37.97 53 TYR B O 1
ATOM 5076 N N . PRO B 1 54 ? -18.312 -10.094 -1.568 1 42 54 PRO B N 1
ATOM 5077 C CA . PRO B 1 54 ? -18.734 -9.641 -2.896 1 42 54 PRO B CA 1
ATOM 5078 C C . PRO B 1 54 ? -17.562 -9.5 -3.867 1 42 54 PRO B C 1
ATOM 5080 O O . PRO B 1 54 ? -16.609 -8.766 -3.588 1 42 54 PRO B O 1
ATOM 5083 N N . ALA B 1 55 ? -17.141 -10.703 -4.398 1 44.44 55 ALA B N 1
ATOM 5084 C CA . ALA B 1 55 ? -16.203 -10.656 -5.52 1 44.44 55 ALA B CA 1
ATOM 5085 C C . ALA B 1 55 ? -16.344 -9.352 -6.297 1 44.44 55 ALA B C 1
ATOM 5087 O O . ALA B 1 55 ? -17.438 -8.789 -6.391 1 44.44 55 ALA B O 1
ATOM 5088 N N . ARG B 1 56 ? -15.305 -8.734 -6.5 1 54.06 56 ARG B N 1
ATOM 5089 C CA . ARG B 1 56 ? -15.273 -7.641 -7.465 1 54.06 56 ARG B CA 1
ATOM 5090 C C . ARG B 1 56 ? -16.172 -7.934 -8.656 1 54.06 56 ARG B C 1
ATOM 5092 O O . ARG B 1 56 ? -15.961 -8.906 -9.383 1 54.06 56 ARG B O 1
ATOM 5099 N N . ARG B 1 57 ? -17.391 -7.609 -8.516 1 54.53 57 ARG B N 1
ATOM 5100 C CA . ARG B 1 57 ? -18.203 -7.832 -9.711 1 54.53 57 ARG B CA 1
ATOM 5101 C C . ARG B 1 57 ? -17.75 -6.941 -10.859 1 54.53 57 ARG B C 1
ATOM 5103 O O . ARG B 1 57 ? -17.484 -5.754 -10.664 1 54.53 57 ARG B O 1
ATOM 5110 N N . GLY B 1 58 ? -17.078 -7.547 -11.75 1 61.31 58 GLY B N 1
ATOM 5111 C CA . GLY B 1 58 ? -16.734 -6.812 -12.953 1 61.31 58 GLY B CA 1
ATOM 5112 C C . GLY B 1 58 ? -17.906 -6.051 -13.547 1 61.31 58 GLY B C 1
ATOM 5113 O O . GLY B 1 58 ? -19.047 -6.242 -13.141 1 61.31 58 GLY B O 1
ATOM 5114 N N . ALA B 1 59 ? -17.641 -5.105 -14.25 1 65.62 59 ALA B N 1
ATOM 5115 C CA . ALA B 1 59 ? -18.672 -4.41 -15.016 1 65.62 59 ALA B CA 1
ATOM 5116 C C . ALA B 1 59 ? -19.594 -5.406 -15.719 1 65.62 59 ALA B C 1
ATOM 5118 O O . ALA B 1 59 ? -19.172 -6.496 -16.094 1 65.62 59 ALA B O 1
ATOM 5119 N N . PRO B 1 60 ? -20.875 -5.176 -15.805 1 68.62 60 PRO B N 1
ATOM 5120 C CA . PRO B 1 60 ? -21.828 -6.086 -16.422 1 68.62 60 PRO B CA 1
ATOM 5121 C C . PRO B 1 60 ? -21.406 -6.523 -17.828 1 68.62 60 PRO B C 1
ATOM 5123 O O . PRO B 1 60 ? -21.75 -7.621 -18.266 1 68.62 60 PRO B O 1
ATOM 5126 N N . ASP B 1 61 ? -20.672 -5.699 -18.422 1 77.56 61 ASP B N 1
ATOM 5127 C CA . ASP B 1 61 ? -20.312 -6.023 -19.797 1 77.56 61 ASP B CA 1
ATOM 5128 C C . ASP B 1 61 ? -18.938 -6.691 -19.859 1 77.56 61 ASP B C 1
ATOM 5130 O O . ASP B 1 61 ? -18.422 -6.988 -20.938 1 77.56 61 ASP B O 1
ATOM 5134 N N . SER B 1 62 ? -18.453 -6.996 -18.672 1 79.94 62 SER B N 1
ATOM 5135 C CA . SER B 1 62 ? -17.125 -7.605 -18.641 1 79.94 62 SER B CA 1
ATOM 5136 C C . SER B 1 62 ? -17.188 -9.086 -18.969 1 79.94 62 SER B C 1
ATOM 5138 O O . SER B 1 62 ? -18.125 -9.789 -18.562 1 79.94 62 SER B O 1
ATOM 5140 N N . LEU B 1 63 ? -16.266 -9.5 -19.766 1 79.81 63 LEU B N 1
ATOM 5141 C CA . LEU B 1 63 ? -16.188 -10.922 -20.109 1 79.81 63 LEU B CA 1
ATOM 5142 C C . LEU B 1 63 ? -15.969 -11.766 -18.859 1 79.81 63 LEU B C 1
ATOM 5144 O O . LEU B 1 63 ? -16.531 -12.859 -18.734 1 79.81 63 LEU B O 1
ATOM 5148 N N . VAL B 1 64 ? -15.109 -11.266 -18.016 1 77.69 64 VAL B N 1
ATOM 5149 C CA . VAL B 1 64 ? -14.797 -11.891 -16.734 1 77.69 64 VAL B CA 1
ATOM 5150 C C . VAL B 1 64 ? -14.578 -10.812 -15.672 1 77.69 64 VAL B C 1
ATOM 5152 O O . VAL B 1 64 ? -14.148 -9.695 -15.992 1 77.69 64 VAL B O 1
ATOM 5155 N N . GLU B 1 65 ? -14.867 -11.164 -14.5 1 73.81 65 GLU B N 1
ATOM 5156 C CA . GLU B 1 65 ? -14.734 -10.203 -13.406 1 73.81 65 GLU B CA 1
ATOM 5157 C C . GLU B 1 65 ? -13.281 -9.773 -13.219 1 73.81 65 GLU B C 1
ATOM 5159 O O . GLU B 1 65 ? -13.008 -8.602 -12.969 1 73.81 65 GLU B O 1
ATOM 5164 N N . ASP B 1 66 ? -12.422 -10.781 -13.234 1 76.12 66 ASP B N 1
ATOM 5165 C CA . ASP B 1 66 ? -10.992 -10.516 -13.148 1 76.12 66 ASP B CA 1
ATOM 5166 C C . ASP B 1 66 ? -10.18 -11.711 -13.648 1 76.12 66 ASP B C 1
ATOM 5168 O O . ASP B 1 66 ? -10.742 -12.664 -14.195 1 76.12 66 ASP B O 1
ATOM 5172 N N . SER B 1 67 ? -8.922 -11.609 -13.578 1 80.94 67 SER B N 1
ATOM 5173 C CA . SER B 1 67 ? -8.047 -12.602 -14.203 1 80.94 67 SER B CA 1
ATOM 5174 C C . SER B 1 67 ? -7.848 -13.812 -13.289 1 80.94 67 SER B C 1
ATOM 5176 O O . SER B 1 67 ? -7.113 -14.742 -13.633 1 80.94 67 SER B O 1
ATOM 5178 N N . THR B 1 68 ? -8.5 -13.867 -12.094 1 85.5 68 THR B N 1
ATOM 5179 C CA . THR B 1 68 ? -8.266 -14.93 -11.125 1 85.5 68 THR B CA 1
ATOM 5180 C C . THR B 1 68 ? -8.922 -16.234 -11.578 1 85.5 68 THR B C 1
ATOM 5182 O O . THR B 1 68 ? -9.852 -16.203 -12.391 1 85.5 68 THR B O 1
ATOM 5185 N N . VAL B 1 69 ? -8.438 -17.281 -11.055 1 86.62 69 VAL B N 1
ATOM 5186 C CA . VAL B 1 69 ? -9.016 -18.594 -11.359 1 86.62 69 VAL B CA 1
ATOM 5187 C C . VAL B 1 69 ? -10.406 -18.688 -10.75 1 86.62 69 VAL B C 1
ATOM 5189 O O . VAL B 1 69 ? -11.305 -19.328 -11.312 1 86.62 69 VAL B O 1
ATOM 5192 N N . GLU B 1 70 ? -10.562 -18.078 -9.625 1 83.81 70 GLU B N 1
ATOM 5193 C CA . GLU B 1 70 ? -11.867 -18.078 -8.984 1 83.81 70 GLU B CA 1
ATOM 5194 C C . GLU B 1 70 ? -12.914 -17.375 -9.852 1 83.81 70 GLU B C 1
ATOM 5196 O O . GLU B 1 70 ? -14.047 -17.844 -9.969 1 83.81 70 GLU B O 1
ATOM 5201 N N . ALA B 1 71 ? -12.484 -16.281 -10.391 1 83.62 71 ALA B N 1
ATOM 5202 C CA . ALA B 1 71 ? -13.383 -15.57 -11.297 1 83.62 71 ALA B CA 1
ATOM 5203 C C . ALA B 1 71 ? -13.719 -16.422 -12.516 1 83.62 71 ALA B C 1
ATOM 5205 O O . ALA B 1 71 ? -14.852 -16.391 -13.008 1 83.62 71 ALA B O 1
ATOM 5206 N N . PHE B 1 72 ? -12.828 -17.156 -12.992 1 84.62 72 PHE B N 1
ATOM 5207 C CA . PHE B 1 72 ? -13.008 -18.094 -14.102 1 84.62 72 PHE B CA 1
ATOM 5208 C C . PHE B 1 72 ? -14.062 -19.125 -13.773 1 84.62 72 PHE B C 1
ATOM 5210 O O . PHE B 1 72 ? -14.984 -19.359 -14.562 1 84.62 72 PHE B O 1
ATOM 5217 N N . ILE B 1 73 ? -13.953 -19.672 -12.609 1 86.44 73 ILE B N 1
ATOM 5218 C CA . ILE B 1 73 ? -14.875 -20.719 -12.18 1 86.44 73 ILE B CA 1
ATOM 5219 C C . ILE B 1 73 ? -16.25 -20.109 -11.922 1 86.44 73 ILE B C 1
ATOM 5221 O O . ILE B 1 73 ? -17.281 -20.734 -12.242 1 86.44 73 ILE B O 1
ATOM 5225 N N . ARG B 1 74 ? -16.25 -18.969 -11.352 1 84.5 74 ARG B N 1
ATOM 5226 C CA . ARG B 1 74 ? -17.516 -18.312 -11.109 1 84.5 74 ARG B CA 1
ATOM 5227 C C . ARG B 1 74 ? -18.25 -18.031 -12.422 1 84.5 74 ARG B C 1
ATOM 5229 O O . ARG B 1 74 ? -19.469 -18.203 -12.508 1 84.5 74 ARG B O 1
ATOM 5236 N N . ARG B 1 75 ? -17.562 -17.578 -13.359 1 84.31 75 ARG B N 1
ATOM 5237 C CA . ARG B 1 75 ? -18.156 -17.312 -14.664 1 84.31 75 ARG B CA 1
ATOM 5238 C C . ARG B 1 75 ? -18.656 -18.594 -15.312 1 84.31 75 ARG B C 1
ATOM 5240 O O . ARG B 1 75 ? -19.703 -18.578 -15.977 1 84.31 75 ARG B O 1
ATOM 5247 N N . LEU B 1 76 ? -17.953 -19.625 -15.195 1 86.88 76 LEU B N 1
ATOM 5248 C CA . LEU B 1 76 ? -18.375 -20.922 -15.695 1 86.88 76 LEU B CA 1
ATOM 5249 C C . LEU B 1 76 ? -19.688 -21.359 -15.047 1 86.88 76 LEU B C 1
ATOM 5251 O O . LEU B 1 76 ? -20.609 -21.797 -15.742 1 86.88 76 LEU B O 1
ATOM 5255 N N . ARG B 1 77 ? -19.781 -21.109 -13.797 1 83.44 77 ARG B N 1
ATOM 5256 C CA . ARG B 1 77 ? -20.984 -21.469 -13.062 1 83.44 77 ARG B CA 1
ATOM 5257 C C . ARG B 1 77 ? -22.172 -20.625 -13.516 1 83.44 77 ARG B C 1
ATOM 5259 O O . ARG B 1 77 ? -23.297 -21.125 -13.664 1 83.44 77 ARG B O 1
ATOM 5266 N N . GLU B 1 78 ? -21.938 -19.422 -13.68 1 80.31 78 GLU B N 1
ATOM 5267 C CA . GLU B 1 78 ? -22.984 -18.484 -14.102 1 80.31 78 GLU B CA 1
ATOM 5268 C C . GLU B 1 78 ? -23.516 -18.844 -15.484 1 80.31 78 GLU B C 1
ATOM 5270 O O . GLU B 1 78 ? -24.719 -18.734 -15.742 1 80.31 78 GLU B O 1
ATOM 5275 N N . ALA B 1 79 ? -22.734 -19.188 -16.359 1 76.69 79 ALA B N 1
ATOM 5276 C CA . ALA B 1 79 ? -23.094 -19.438 -17.75 1 76.69 79 ALA B CA 1
ATOM 5277 C C . ALA B 1 79 ? -23.922 -20.719 -17.875 1 76.69 79 ALA B C 1
ATOM 5279 O O . ALA B 1 79 ? -24.766 -20.828 -18.766 1 76.69 79 ALA B O 1
ATOM 5280 N N . VAL B 1 80 ? -23.797 -21.719 -17.172 1 72.94 80 VAL B N 1
ATOM 5281 C CA . VAL B 1 80 ? -24.484 -23 -17.297 1 72.94 80 VAL B CA 1
ATOM 5282 C C . VAL B 1 80 ? -25.766 -22.984 -16.469 1 72.94 80 VAL B C 1
ATOM 5284 O O . VAL B 1 80 ? -26.531 -23.953 -16.484 1 72.94 80 VAL B O 1
ATOM 5287 N N . GLY B 1 81 ? -26.375 -21.75 -16.25 1 65.31 81 GLY B N 1
ATOM 5288 C CA . GLY B 1 81 ? -27.656 -21.594 -15.586 1 65.31 81 GLY B CA 1
ATOM 5289 C C . GLY B 1 81 ? -27.688 -22.25 -14.219 1 65.31 81 GLY B C 1
ATOM 5290 O O . GLY B 1 81 ? -28.766 -22.531 -13.695 1 65.31 81 GLY B O 1
ATOM 5291 N N . GLN B 1 82 ? -27 -23.125 -14.008 1 52 82 GLN B N 1
ATOM 5292 C CA . GLN B 1 82 ? -27.062 -23.75 -12.695 1 52 82 GLN B CA 1
ATOM 5293 C C . GLN B 1 82 ? -27.406 -22.734 -11.609 1 52 82 GLN B C 1
ATOM 5295 O O . GLN B 1 82 ? -26.547 -21.953 -11.203 1 52 82 GLN B O 1
ATOM 5300 N N . GLU B 1 83 ? -28.641 -22.078 -11.953 1 42.22 83 GLU B N 1
ATOM 5301 C CA . GLU B 1 83 ? -29.359 -21.562 -10.797 1 42.22 83 GLU B CA 1
ATOM 5302 C C . GLU B 1 83 ? -29.141 -22.422 -9.562 1 42.22 83 GLU B C 1
ATOM 5304 O O . GLU B 1 83 ? -29.891 -22.344 -8.586 1 42.22 83 GLU B O 1
ATOM 5309 N N . THR B 1 84 ? -29.031 -23.797 -9.891 1 36.5 84 THR B N 1
ATOM 5310 C CA . THR B 1 84 ? -29.203 -24.594 -8.672 1 36.5 84 THR B CA 1
ATOM 5311 C C . THR B 1 84 ? -28.797 -23.781 -7.441 1 36.5 84 THR B C 1
ATOM 5313 O O . THR B 1 84 ? -28 -22.844 -7.547 1 36.5 84 THR B O 1
ATOM 5316 N N . ASN B 1 85 ? -29.672 -24.062 -6.426 1 35.19 85 ASN B N 1
ATOM 5317 C CA . ASN B 1 85 ? -29.688 -23.641 -5.027 1 35.19 85 ASN B CA 1
ATOM 5318 C C . ASN B 1 85 ? -28.266 -23.422 -4.504 1 35.19 85 ASN B C 1
ATOM 5320 O O . ASN B 1 85 ? -28.078 -22.797 -3.463 1 35.19 85 ASN B O 1
ATOM 5324 N N . HIS B 1 86 ? -27.562 -24.688 -4.41 1 34.69 86 HIS B N 1
ATOM 5325 C CA . HIS B 1 86 ? -26.453 -24.922 -3.494 1 34.69 86 HIS B CA 1
ATOM 5326 C C . HIS B 1 86 ? -25.234 -24.078 -3.877 1 34.69 86 HIS B C 1
ATOM 5328 O O . HIS B 1 86 ? -24.531 -24.406 -4.844 1 34.69 86 HIS B O 1
ATOM 5334 N N . ALA B 1 87 ? -25.234 -22.953 -4.051 1 40.59 87 ALA B N 1
ATOM 5335 C CA . ALA B 1 87 ? -24.203 -21.922 -3.891 1 40.59 87 ALA B CA 1
ATOM 5336 C C . ALA B 1 87 ? -22.969 -22.5 -3.223 1 40.59 87 ALA B C 1
ATOM 5338 O O . ALA B 1 87 ? -22.875 -22.531 -1.994 1 40.59 87 ALA B O 1
ATOM 5339 N N . THR B 1 88 ? -22.547 -23.656 -3.688 1 41.94 88 THR B N 1
ATOM 5340 C CA . THR B 1 88 ? -21.344 -24.078 -2.99 1 41.94 88 THR B CA 1
ATOM 5341 C C . THR B 1 88 ? -20.281 -22.984 -3.043 1 41.94 88 THR B C 1
ATOM 5343 O O . THR B 1 88 ? -19.844 -22.594 -4.125 1 41.94 88 THR B O 1
ATOM 5346 N N . PRO B 1 89 ? -20.328 -22.25 -2.174 1 44.22 89 PRO B N 1
ATOM 5347 C CA . PRO B 1 89 ? -19.281 -21.234 -2.082 1 44.22 89 PRO B CA 1
ATOM 5348 C C . PRO B 1 89 ? -17.906 -21.75 -2.48 1 44.22 89 PRO B C 1
ATOM 5350 O O . PRO B 1 89 ? -17.625 -22.938 -2.318 1 44.22 89 PRO B O 1
ATOM 5353 N N . ILE B 1 90 ? -17.438 -21.281 -3.729 1 50.06 90 ILE B N 1
ATOM 5354 C CA . ILE B 1 90 ? -16.016 -21.562 -3.83 1 50.06 90 ILE B CA 1
ATOM 5355 C C . ILE B 1 90 ? -15.414 -21.703 -2.432 1 50.06 90 ILE B C 1
ATOM 5357 O O . ILE B 1 90 ? -15.586 -20.812 -1.591 1 50.06 90 ILE B O 1
ATOM 5361 N N . PRO B 1 91 ? -15.18 -23.016 -2.07 1 47.47 91 PRO B N 1
ATOM 5362 C CA . PRO B 1 91 ? -14.648 -23.172 -0.713 1 47.47 91 PRO B CA 1
ATOM 5363 C C . PRO B 1 91 ? -13.781 -22 -0.277 1 47.47 91 PRO B C 1
ATOM 5365 O O . PRO B 1 91 ? -13.086 -21.406 -1.103 1 47.47 91 PRO B O 1
ATOM 5368 N N . PRO B 1 92 ? -14.102 -21.516 0.74 1 52.19 92 PRO B N 1
ATOM 5369 C CA . PRO B 1 92 ? -13.25 -20.469 1.297 1 52.19 92 PRO B CA 1
ATOM 5370 C C . PRO B 1 92 ? -11.766 -20.781 1.196 1 52.19 92 PRO B C 1
ATOM 5372 O O . PRO B 1 92 ? -11.383 -21.953 1.17 1 52.19 92 PRO B O 1
ATOM 5375 N N . ARG B 1 93 ? -11.133 -19.953 0.736 1 60.69 93 ARG B N 1
ATOM 5376 C CA . ARG B 1 93 ? -9.688 -20.125 0.735 1 60.69 93 ARG B CA 1
ATOM 5377 C C . ARG B 1 93 ? -9.203 -20.797 2.02 1 60.69 93 ARG B C 1
ATOM 5379 O O . ARG B 1 93 ? -9.336 -20.219 3.105 1 60.69 93 ARG B O 1
ATOM 5386 N N . ASP B 1 94 ? -9.039 -22.031 1.898 1 69.75 94 ASP B N 1
ATOM 5387 C CA . ASP B 1 94 ? -8.461 -22.797 2.994 1 69.75 94 ASP B CA 1
ATOM 5388 C C . ASP B 1 94 ? -7.078 -22.281 3.367 1 69.75 94 ASP B C 1
ATOM 5390 O O . ASP B 1 94 ? -6.195 -22.172 2.51 1 69.75 94 ASP B O 1
ATOM 5394 N N . HIS B 1 95 ? -6.953 -21.703 4.523 1 69.56 95 HIS B N 1
ATOM 5395 C CA . HIS B 1 95 ? -5.641 -21.281 5.012 1 69.56 95 HIS B CA 1
ATOM 5396 C C . HIS B 1 95 ? -5.406 -21.766 6.438 1 69.56 95 HIS B C 1
ATOM 5398 O O . HIS B 1 95 ? -6.359 -22 7.184 1 69.56 95 HIS B O 1
ATOM 5404 N N . GLY B 1 96 ? -4.133 -22.047 6.664 1 70.5 96 GLY B N 1
ATOM 5405 C CA . GLY B 1 96 ? -3.764 -22.438 8.016 1 70.5 96 GLY B CA 1
ATOM 5406 C C . GLY B 1 96 ? -3.92 -21.312 9.031 1 70.5 96 GLY B C 1
ATOM 5407 O O . GLY B 1 96 ? -3.889 -20.141 8.672 1 70.5 96 GLY B O 1
ATOM 5408 N N . GLU B 1 97 ? -4.207 -21.688 10.25 1 68.25 97 GLU B N 1
ATOM 5409 C CA . GLU B 1 97 ? -4.336 -20.703 11.328 1 68.25 97 GLU B CA 1
ATOM 5410 C C . GLU B 1 97 ? -2.971 -20.219 11.789 1 68.25 97 GLU B C 1
ATOM 5412 O O . GLU B 1 97 ? -2.016 -20.984 11.867 1 68.25 97 GLU B O 1
ATOM 5417 N N . GLU B 1 98 ? -2.85 -18.938 11.859 1 64.56 98 GLU B N 1
ATOM 5418 C CA . GLU B 1 98 ? -1.648 -18.344 12.43 1 64.56 98 GLU B CA 1
ATOM 5419 C C . GLU B 1 98 ? -1.714 -18.312 13.953 1 64.56 98 GLU B C 1
ATOM 5421 O O . GLU B 1 98 ? -2.68 -17.812 14.531 1 64.56 98 GLU B O 1
ATOM 5426 N N . ARG B 1 99 ? -0.767 -18.844 14.656 1 52.22 99 ARG B N 1
ATOM 5427 C CA . ARG B 1 99 ? -0.779 -18.953 16.109 1 52.22 99 ARG B CA 1
ATOM 5428 C C . ARG B 1 99 ? 0.189 -17.969 16.75 1 52.22 99 ARG B C 1
ATOM 5430 O O . ARG B 1 99 ? 0.34 -17.938 17.969 1 52.22 99 ARG B O 1
ATOM 5437 N N . SER B 1 100 ? 0.822 -17.172 15.859 1 52.91 100 SER B N 1
ATOM 5438 C CA . SER B 1 100 ? 1.865 -16.281 16.375 1 52.91 100 SER B CA 1
ATOM 5439 C C . SER B 1 100 ? 1.315 -15.328 17.422 1 52.91 100 SER B C 1
ATOM 5441 O O . SER B 1 100 ? 2.023 -14.953 18.359 1 52.91 100 SER B O 1
ATOM 5443 N N . ALA B 1 101 ? 0.147 -14.891 17.219 1 53.31 101 ALA B N 1
ATOM 5444 C CA . ALA B 1 101 ? -0.431 -13.938 18.156 1 53.31 101 ALA B CA 1
ATOM 5445 C C . ALA B 1 101 ? -0.555 -14.539 19.547 1 53.31 101 ALA B C 1
ATOM 5447 O O . ALA B 1 101 ? -0.561 -13.82 20.547 1 53.31 101 ALA B O 1
ATOM 5448 N N . THR B 1 102 ? -0.678 -15.867 19.5 1 43 102 THR B N 1
ATOM 5449 C CA . THR B 1 102 ? -0.82 -16.562 20.781 1 43 102 THR B CA 1
ATOM 5450 C C . THR B 1 102 ? 0.545 -16.953 21.328 1 43 102 THR B C 1
ATOM 5452 O O . THR B 1 102 ? 0.653 -17.375 22.484 1 43 102 THR B O 1
ATOM 5455 N N . LEU B 1 103 ? 1.51 -17 20.453 1 48.66 103 LEU B N 1
ATOM 5456 C CA . LEU B 1 103 ? 2.852 -17.406 20.859 1 48.66 103 LEU B CA 1
ATOM 5457 C C . LEU B 1 103 ? 3.533 -16.297 21.656 1 48.66 103 LEU B C 1
ATOM 5459 O O . LEU B 1 103 ? 3.928 -15.273 21.094 1 48.66 103 LEU B O 1
ATOM 5463 N N . LEU B 1 104 ? 2.83 -15.867 22.641 1 47.56 104 LEU B N 1
ATOM 5464 C CA . LEU B 1 104 ? 3.127 -14.719 23.484 1 47.56 104 LEU B CA 1
ATOM 5465 C C . LEU B 1 104 ? 4.629 -14.594 23.719 1 47.56 104 LEU B C 1
ATOM 5467 O O . LEU B 1 104 ? 5.191 -13.5 23.594 1 47.56 104 LEU B O 1
ATOM 5471 N N . SER B 1 105 ? 5.359 -15.562 24.531 1 50.28 105 SER B N 1
ATOM 5472 C CA . SER B 1 105 ? 6.555 -15.219 25.281 1 50.28 105 SER B CA 1
ATOM 5473 C C . SER B 1 105 ? 7.824 -15.562 24.516 1 50.28 105 SER B C 1
ATOM 5475 O O . SER B 1 105 ? 7.895 -16.609 23.859 1 50.28 105 SER B O 1
ATOM 5477 N N . ARG B 1 106 ? 8.727 -14.609 24.109 1 52.03 106 ARG B N 1
ATOM 5478 C CA . ARG B 1 106 ? 10.078 -14.742 23.578 1 52.03 106 ARG B CA 1
ATOM 5479 C C . ARG B 1 106 ? 10.75 -16 24.094 1 52.03 106 ARG B C 1
ATOM 5481 O O . ARG B 1 106 ? 11.609 -16.578 23.422 1 52.03 106 ARG B O 1
ATOM 5488 N N . GLU B 1 107 ? 10.273 -16.406 25.188 1 53.34 107 GLU B N 1
ATOM 5489 C CA . GLU B 1 107 ? 10.922 -17.547 25.828 1 53.34 107 GLU B CA 1
ATOM 5490 C C . GLU B 1 107 ? 10.68 -18.828 25.031 1 53.34 107 GLU B C 1
ATOM 5492 O O . GLU B 1 107 ? 11.445 -19.781 25.141 1 53.34 107 GLU B O 1
ATOM 5497 N N . SER B 1 108 ? 9.781 -18.656 24.109 1 61.19 108 SER B N 1
ATOM 5498 C CA . SER B 1 108 ? 9.391 -19.875 23.391 1 61.19 108 SER B CA 1
ATOM 5499 C C . SER B 1 108 ? 10.086 -19.969 22.047 1 61.19 108 SER B C 1
ATOM 5501 O O . SER B 1 108 ? 9.992 -20.984 21.359 1 61.19 108 SER B O 1
ATOM 5503 N N . LEU B 1 109 ? 10.969 -18.984 21.828 1 77.31 109 LEU B N 1
ATOM 5504 C CA . LEU B 1 109 ? 11.648 -19.016 20.531 1 77.31 109 LEU B CA 1
ATOM 5505 C C . LEU B 1 109 ? 12.852 -19.953 20.578 1 77.31 109 LEU B C 1
ATOM 5507 O O . LEU B 1 109 ? 13.688 -19.844 21.484 1 77.31 109 LEU B O 1
ATOM 5511 N N . SER B 1 110 ? 12.875 -21.031 19.844 1 81.38 110 SER B N 1
ATOM 5512 C CA . SER B 1 110 ? 13.992 -21.953 19.797 1 81.38 110 SER B CA 1
ATOM 5513 C C . SER B 1 110 ? 14.484 -22.156 18.375 1 81.38 110 SER B C 1
ATOM 5515 O O . SER B 1 110 ? 13.688 -22.422 17.469 1 81.38 110 SER B O 1
ATOM 5517 N N . LEU B 1 111 ? 15.828 -21.922 18.219 1 88 111 LEU B N 1
ATOM 5518 C CA . LEU B 1 111 ? 16.453 -22.234 16.938 1 88 111 LEU B CA 1
ATOM 5519 C C . LEU B 1 111 ? 16.641 -23.734 16.766 1 88 111 LEU B C 1
ATOM 5521 O O . LEU B 1 111 ? 16.891 -24.453 17.734 1 88 111 LEU B O 1
ATOM 5525 N N . PRO B 1 112 ? 16.469 -24.234 15.602 1 88.19 112 PRO B N 1
ATOM 5526 C CA . PRO B 1 112 ? 16.75 -25.656 15.383 1 88.19 112 PRO B CA 1
ATOM 5527 C C . PRO B 1 112 ? 18.234 -26 15.578 1 88.19 112 PRO B C 1
ATOM 5529 O O . PRO B 1 112 ? 19.078 -25.094 15.656 1 88.19 112 PRO B O 1
ATOM 5532 N N . PRO B 1 113 ? 18.531 -27.297 15.742 1 88.94 113 PRO B N 1
ATOM 5533 C CA . PRO B 1 113 ? 19.938 -27.688 15.906 1 88.94 113 PRO B CA 1
ATOM 5534 C C . PRO B 1 113 ? 20.828 -27.188 14.773 1 88.94 113 PRO B C 1
ATOM 5536 O O . PRO B 1 113 ? 20.391 -27.125 13.625 1 88.94 113 PRO B O 1
ATOM 5539 N N . TYR B 1 114 ? 22.109 -26.969 15.086 1 92.12 114 TYR B N 1
ATOM 5540 C CA . TYR B 1 114 ? 23.062 -26.328 14.195 1 92.12 114 TYR B CA 1
ATOM 5541 C C . TYR B 1 114 ? 23.234 -27.125 12.906 1 92.12 114 TYR B C 1
ATOM 5543 O O . TYR B 1 114 ? 23.25 -26.547 11.812 1 92.12 114 TYR B O 1
ATOM 5551 N N . GLU B 1 115 ? 23.344 -28.406 13.023 1 89.06 115 GLU B N 1
ATOM 5552 C CA . GLU B 1 115 ? 23.578 -29.234 11.852 1 89.06 115 GLU B CA 1
ATOM 5553 C C . GLU B 1 115 ? 22.391 -29.172 10.883 1 89.06 115 GLU B C 1
ATOM 5555 O O . GLU B 1 115 ? 22.594 -29.047 9.672 1 89.06 115 GLU B O 1
ATOM 5560 N N . TYR B 1 116 ? 21.25 -29.203 11.461 1 89.56 116 TYR B N 1
ATOM 5561 C CA . TYR B 1 116 ? 20.031 -29.125 10.648 1 89.56 116 TYR B CA 1
ATOM 5562 C C . TYR B 1 116 ? 19.906 -27.75 10.008 1 89.56 116 TYR B C 1
ATOM 5564 O O . TYR B 1 116 ? 19.625 -27.641 8.812 1 89.56 116 TYR B O 1
ATOM 5572 N N . ALA B 1 117 ? 20.094 -26.734 10.758 1 92.62 117 ALA B N 1
ATOM 5573 C CA . ALA B 1 117 ? 20 -25.359 10.258 1 92.62 117 ALA B CA 1
ATOM 5574 C C . ALA B 1 117 ? 21.031 -25.094 9.156 1 92.62 117 ALA B C 1
ATOM 5576 O O . ALA B 1 117 ? 20.75 -24.391 8.195 1 92.62 117 ALA B O 1
ATOM 5577 N N . THR B 1 118 ? 22.188 -25.641 9.305 1 93.19 118 THR B N 1
ATOM 5578 C CA . THR B 1 118 ? 23.234 -25.484 8.312 1 93.19 118 THR B CA 1
ATOM 5579 C C . THR B 1 118 ? 22.828 -26.094 6.977 1 93.19 118 THR B C 1
ATOM 5581 O O . THR B 1 118 ? 23.094 -25.531 5.918 1 93.19 118 THR B O 1
ATOM 5584 N N . GLN B 1 119 ? 22.172 -27.188 7.031 1 90.31 119 GLN B N 1
ATOM 5585 C CA . GLN B 1 119 ? 21.672 -27.812 5.812 1 90.31 119 GLN B CA 1
ATOM 5586 C C . GLN B 1 119 ? 20.609 -26.953 5.148 1 90.31 119 GLN B C 1
ATOM 5588 O O . GLN B 1 119 ? 20.594 -26.797 3.924 1 90.31 119 GLN B O 1
ATOM 5593 N N . LEU B 1 120 ? 19.719 -26.422 5.953 1 91.31 120 LEU B N 1
ATOM 5594 C CA . LEU B 1 120 ? 18.656 -25.562 5.426 1 91.31 120 LEU B CA 1
ATOM 5595 C C . LEU B 1 120 ? 19.25 -24.328 4.762 1 91.31 120 LEU B C 1
ATOM 5597 O O . LEU B 1 120 ? 18.828 -23.938 3.672 1 91.31 120 LEU B O 1
ATOM 5601 N N . VAL B 1 121 ? 20.188 -23.734 5.414 1 92.81 121 VAL B N 1
ATOM 5602 C CA . VAL B 1 121 ? 20.812 -22.531 4.887 1 92.81 121 VAL B CA 1
ATOM 5603 C C . VAL B 1 121 ? 21.547 -22.844 3.59 1 92.81 121 VAL B C 1
ATOM 5605 O O . VAL B 1 121 ? 21.547 -22.047 2.652 1 92.81 121 VAL B O 1
ATOM 5608 N N . ALA B 1 122 ? 22.172 -24 3.547 1 88.88 122 ALA B N 1
ATOM 5609 C CA . ALA B 1 122 ? 22.859 -24.406 2.328 1 88.88 122 ALA B CA 1
ATOM 5610 C C . ALA B 1 122 ? 21.891 -24.562 1.167 1 88.88 122 ALA B C 1
ATOM 5612 O O . ALA B 1 122 ? 22.188 -24.172 0.035 1 88.88 122 ALA B O 1
ATOM 5613 N N . ARG B 1 123 ? 20.766 -25.062 1.463 1 86.94 123 ARG B N 1
ATOM 5614 C CA . ARG B 1 123 ? 19.75 -25.219 0.437 1 86.94 123 ARG B CA 1
ATOM 5615 C C . ARG B 1 123 ? 19.203 -23.844 0.019 1 86.94 123 ARG B C 1
ATOM 5617 O O . ARG B 1 123 ? 18.922 -23.625 -1.16 1 86.94 123 ARG B O 1
ATOM 5624 N N . ALA B 1 124 ? 18.984 -23 0.998 1 89.69 124 ALA B N 1
ATOM 5625 C CA . ALA B 1 124 ? 18.516 -21.656 0.696 1 89.69 124 ALA B CA 1
ATOM 5626 C C . ALA B 1 124 ? 19.5 -20.938 -0.241 1 89.69 124 ALA B C 1
ATOM 5628 O O . ALA B 1 124 ? 19.078 -20.25 -1.176 1 89.69 124 ALA B O 1
ATOM 5629 N N . GLU B 1 125 ? 20.719 -21.125 -0.039 1 86.69 125 GLU B N 1
ATOM 5630 C CA . GLU B 1 125 ? 21.766 -20.484 -0.841 1 86.69 125 GLU B CA 1
ATOM 5631 C C . GLU B 1 125 ? 21.734 -20.984 -2.281 1 86.69 125 GLU B C 1
ATOM 5633 O O . GLU B 1 125 ? 22.141 -20.281 -3.203 1 86.69 125 GLU B O 1
ATOM 5638 N N . GLN B 1 126 ? 21.203 -22.109 -2.387 1 80.5 126 GLN B N 1
ATOM 5639 C CA . GLN B 1 126 ? 21.203 -22.703 -3.719 1 80.5 126 GLN B CA 1
ATOM 5640 C C . GLN B 1 126 ? 19.891 -22.422 -4.445 1 80.5 126 GLN B C 1
ATOM 5642 O O . GLN B 1 126 ? 19.875 -22.266 -5.668 1 80.5 126 GLN B O 1
ATOM 5647 N N . GLU B 1 127 ? 18.859 -22.281 -3.691 1 82.5 127 GLU B N 1
ATOM 5648 C CA . GLU B 1 127 ? 17.562 -22.359 -4.352 1 82.5 127 GLU B CA 1
ATOM 5649 C C . GLU B 1 127 ? 16.859 -21 -4.367 1 82.5 127 GLU B C 1
ATOM 5651 O O . GLU B 1 127 ? 15.906 -20.797 -5.117 1 82.5 127 GLU B O 1
ATOM 5656 N N . PHE B 1 128 ? 17.281 -20.031 -3.564 1 82.62 128 PHE B N 1
ATOM 5657 C CA . PHE B 1 128 ? 16.578 -18.766 -3.449 1 82.62 128 PHE B CA 1
ATOM 5658 C C . PHE B 1 128 ? 17.125 -17.766 -4.465 1 82.62 128 PHE B C 1
ATOM 5660 O O . PHE B 1 128 ? 17.031 -16.547 -4.258 1 82.62 128 PHE B O 1
ATOM 5667 N N . GLY B 1 129 ? 17.578 -18.141 -5.602 1 81.56 129 GLY B N 1
ATOM 5668 C CA . GLY B 1 129 ? 18.297 -17.25 -6.508 1 81.56 129 GLY B CA 1
ATOM 5669 C C . GLY B 1 129 ? 17.391 -16.5 -7.461 1 81.56 129 GLY B C 1
ATOM 5670 O O . GLY B 1 129 ? 17.859 -15.695 -8.266 1 81.56 129 GLY B O 1
ATOM 5671 N N . ASP B 1 130 ? 16.094 -16.719 -7.383 1 85.5 130 ASP B N 1
ATOM 5672 C CA . ASP B 1 130 ? 15.18 -16 -8.266 1 85.5 130 ASP B CA 1
ATOM 5673 C C . ASP B 1 130 ? 14.93 -14.578 -7.754 1 85.5 130 ASP B C 1
ATOM 5675 O O . ASP B 1 130 ? 14.547 -13.695 -8.523 1 85.5 130 ASP B O 1
ATOM 5679 N N . CYS B 1 131 ? 15.047 -14.367 -6.473 1 92.81 131 CYS B N 1
ATOM 5680 C CA . CYS B 1 131 ? 14.953 -13.055 -5.852 1 92.81 131 CYS B CA 1
ATOM 5681 C C . CYS B 1 131 ? 16.156 -12.781 -4.965 1 92.81 131 CYS B C 1
ATOM 5683 O O . CYS B 1 131 ? 17.016 -13.656 -4.789 1 92.81 131 CYS B O 1
ATOM 5685 N N . HIS B 1 132 ? 16.281 -11.562 -4.578 1 95.12 132 HIS B N 1
ATOM 5686 C CA . HIS B 1 132 ? 17.312 -11.195 -3.621 1 95.12 132 HIS B CA 1
ATOM 5687 C C . HIS B 1 132 ? 16.766 -11.203 -2.195 1 95.12 132 HIS B C 1
ATOM 5689 O O . HIS B 1 132 ? 16.203 -10.211 -1.733 1 95.12 132 HIS B O 1
ATOM 5695 N N . THR B 1 133 ? 17.078 -12.305 -1.559 1 91.12 133 THR B N 1
ATOM 5696 C CA . THR B 1 133 ? 16.5 -12.508 -0.231 1 91.12 133 THR B CA 1
ATOM 5697 C C . THR B 1 133 ? 17.438 -11.984 0.848 1 91.12 133 THR B C 1
ATOM 5699 O O . THR B 1 133 ? 17 -11.492 1.888 1 91.12 133 THR B O 1
ATOM 5702 N N . PHE B 1 134 ? 18.719 -12.141 0.673 1 92.5 134 PHE B N 1
ATOM 5703 C CA . PHE B 1 134 ? 19.719 -11.719 1.637 1 92.5 134 PHE B CA 1
ATOM 5704 C C . PHE B 1 134 ? 21.094 -11.656 0.987 1 92.5 134 PHE B C 1
ATOM 5706 O O . PHE B 1 134 ? 21.297 -12.172 -0.117 1 92.5 134 PHE B O 1
ATOM 5713 N N . LEU B 1 135 ? 21.984 -10.922 1.645 1 95.75 135 LEU B N 1
ATOM 5714 C CA . LEU B 1 135 ? 23.391 -10.977 1.286 1 95.75 135 LEU B CA 1
ATOM 5715 C C . LEU B 1 135 ? 24 -12.312 1.693 1 95.75 135 LEU B C 1
ATOM 5717 O O . LEU B 1 135 ? 24.062 -12.641 2.881 1 95.75 135 LEU B O 1
ATOM 5721 N N . ARG B 1 136 ? 24.516 -13.047 0.747 1 94.5 136 ARG B N 1
ATOM 5722 C CA . ARG B 1 136 ? 24.828 -14.469 0.921 1 94.5 136 ARG B CA 1
ATOM 5723 C C . ARG B 1 136 ? 25.938 -14.664 1.95 1 94.5 136 ARG B C 1
ATOM 5725 O O . ARG B 1 136 ? 25.734 -15.312 2.975 1 94.5 136 ARG B O 1
ATOM 5732 N N . LYS B 1 137 ? 27.125 -14.062 1.75 1 94.75 137 LYS B N 1
ATOM 5733 C CA . LYS B 1 137 ? 28.266 -14.242 2.648 1 94.75 137 LYS B CA 1
ATOM 5734 C C . LYS B 1 137 ? 27.984 -13.633 4.016 1 94.75 137 LYS B C 1
ATOM 5736 O O . LYS B 1 137 ? 28.312 -14.219 5.047 1 94.75 137 LYS B O 1
ATOM 5741 N N . SER B 1 138 ? 27.438 -12.453 3.971 1 94.88 138 SER B N 1
ATOM 5742 C CA . SER B 1 138 ? 27.125 -11.758 5.215 1 94.88 138 SER B CA 1
ATOM 5743 C C . SER B 1 138 ? 26.109 -12.547 6.043 1 94.88 138 SER B C 1
ATOM 5745 O O . SER B 1 138 ? 26.219 -12.617 7.27 1 94.88 138 SER B O 1
ATOM 5747 N N . PHE B 1 139 ? 25.125 -13.117 5.367 1 95.56 139 PHE B N 1
ATOM 5748 C CA . PHE B 1 139 ? 24.125 -13.914 6.055 1 95.56 139 PHE B CA 1
ATOM 5749 C C . PHE B 1 139 ? 24.75 -15.133 6.715 1 95.56 139 PHE B C 1
ATOM 5751 O O . PHE B 1 139 ? 24.453 -15.445 7.871 1 95.56 139 PHE B O 1
ATOM 5758 N N . LEU B 1 140 ? 25.609 -15.828 5.98 1 95.31 140 LEU B N 1
ATOM 5759 C CA . LEU B 1 140 ? 26.266 -17.016 6.5 1 95.31 140 LEU B CA 1
ATOM 5760 C C . LEU B 1 140 ? 27.141 -16.688 7.707 1 95.31 140 LEU B C 1
ATOM 5762 O O . LEU B 1 140 ? 27.172 -17.438 8.68 1 95.31 140 LEU B O 1
ATOM 5766 N N . ARG B 1 141 ? 27.812 -15.602 7.594 1 94.88 141 ARG B N 1
ATOM 5767 C CA . ARG B 1 141 ? 28.641 -15.164 8.711 1 94.88 141 ARG B CA 1
ATOM 5768 C C . ARG B 1 141 ? 27.797 -14.93 9.961 1 94.88 141 ARG B C 1
ATOM 5770 O O . ARG B 1 141 ? 28.156 -15.391 11.047 1 94.88 141 ARG B O 1
ATOM 5777 N N . ARG B 1 142 ? 26.656 -14.203 9.773 1 94.94 142 ARG B N 1
ATOM 5778 C CA . ARG B 1 142 ? 25.797 -13.914 10.906 1 94.94 142 ARG B CA 1
ATOM 5779 C C . ARG B 1 142 ? 25.109 -15.18 11.422 1 94.94 142 ARG B C 1
ATOM 5781 O O . ARG B 1 142 ? 24.859 -15.312 12.625 1 94.94 142 ARG B O 1
ATOM 5788 N N . PHE B 1 143 ? 24.859 -16.125 10.531 1 95.94 143 PHE B N 1
ATOM 5789 C CA . PHE B 1 143 ? 24.281 -17.406 10.891 1 95.94 143 PHE B CA 1
ATOM 5790 C C . PHE B 1 143 ? 25.219 -18.188 11.812 1 95.94 143 PHE B C 1
ATOM 5792 O O . PHE B 1 143 ? 24.812 -18.625 12.891 1 95.94 143 PHE B O 1
ATOM 5799 N N . HIS B 1 144 ? 26.484 -18.266 11.461 1 95.56 144 HIS B N 1
ATOM 5800 C CA . HIS B 1 144 ? 27.453 -18.984 12.281 1 95.56 144 HIS B CA 1
ATOM 5801 C C . HIS B 1 144 ? 27.688 -18.266 13.609 1 95.56 144 HIS B C 1
ATOM 5803 O O . HIS B 1 144 ? 27.828 -18.906 14.648 1 95.56 144 HIS B O 1
ATOM 5809 N N . ALA B 1 145 ? 27.672 -16.938 13.539 1 93.81 145 ALA B N 1
ATOM 5810 C CA . ALA B 1 145 ? 27.844 -16.156 14.758 1 93.81 145 ALA B CA 1
ATOM 5811 C C . ALA B 1 145 ? 26.688 -16.375 15.727 1 93.81 145 ALA B C 1
ATOM 5813 O O . ALA B 1 145 ? 26.891 -16.422 16.938 1 93.81 145 ALA B O 1
ATOM 5814 N N . THR B 1 146 ? 25.516 -16.469 15.195 1 93.75 146 THR B N 1
ATOM 5815 C CA . THR B 1 146 ? 24.344 -16.703 16.016 1 93.75 146 THR B CA 1
ATOM 5816 C C . THR B 1 146 ? 24.453 -18.031 16.75 1 93.75 146 THR B C 1
ATOM 5818 O O . THR B 1 146 ? 24.203 -18.109 17.969 1 93.75 146 THR B O 1
ATOM 5821 N N . TYR B 1 147 ? 24.859 -19.125 16.125 1 93.12 147 TYR B N 1
ATOM 5822 C CA . TYR B 1 147 ? 24.938 -20.453 16.719 1 93.12 147 TYR B CA 1
ATOM 5823 C C . TYR B 1 147 ? 26.156 -20.578 17.625 1 93.12 147 TYR B C 1
ATOM 5825 O O . TYR B 1 147 ? 26.219 -21.484 18.453 1 93.12 147 TYR B O 1
ATOM 5833 N N . ARG B 1 148 ? 27.094 -19.688 17.469 1 92 148 ARG B N 1
ATOM 5834 C CA . ARG B 1 148 ? 28.219 -19.641 18.391 1 92 148 ARG B CA 1
ATOM 5835 C C . ARG B 1 148 ? 27.859 -18.875 19.672 1 92 148 ARG B C 1
ATOM 5837 O O . ARG B 1 148 ? 28.641 -18.859 20.625 1 92 148 ARG B O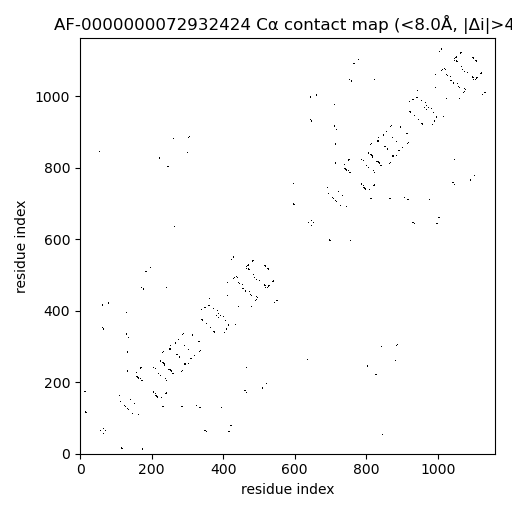 1
ATOM 5844 N N . GLY B 1 149 ? 26.641 -18.281 19.688 1 84.88 149 GLY B N 1
ATOM 5845 C CA . GLY B 1 149 ? 26.156 -17.625 20.875 1 84.88 149 GLY B CA 1
ATOM 5846 C C . GLY B 1 149 ? 26.578 -16.172 20.969 1 84.88 149 GLY B C 1
ATOM 5847 O O . GLY B 1 149 ? 26.562 -15.586 22.062 1 84.88 149 GLY B O 1
ATO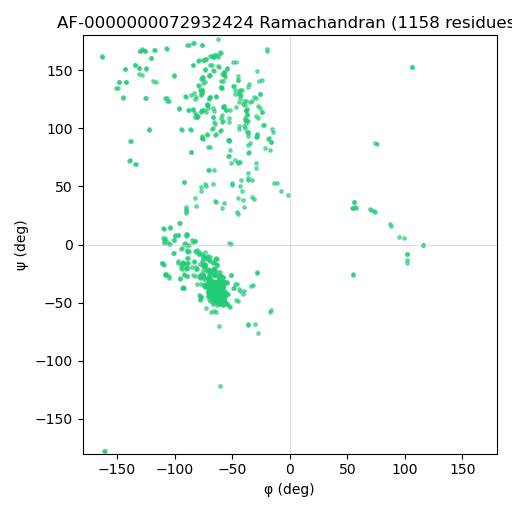M 5848 N N . GLN B 1 150 ? 27 -15.633 19.922 1 83.38 150 GLN B N 1
ATOM 5849 C CA . GLN B 1 150 ? 27.375 -14.227 19.969 1 83.38 150 GLN B CA 1
ATOM 5850 C C . GLN B 1 150 ? 26.188 -13.336 20.281 1 83.38 150 GLN B C 1
ATOM 5852 O O . GLN B 1 150 ? 25.172 -13.375 19.594 1 83.38 150 GLN B O 1
ATOM 5857 N N . GLN B 1 151 ? 26.359 -12.57 21.219 1 74.62 151 GLN B N 1
ATOM 5858 C CA . GLN B 1 151 ? 25.25 -11.781 21.766 1 74.62 151 GLN B CA 1
ATOM 5859 C C . GLN B 1 151 ? 24.75 -10.75 20.75 1 74.62 151 GLN B C 1
ATOM 5861 O O . GLN B 1 151 ? 23.562 -10.453 20.703 1 74.62 151 GLN B O 1
ATOM 5866 N N . SER B 1 152 ? 25.609 -10.172 20.016 1 73.62 152 SER B N 1
ATOM 5867 C CA . SER B 1 152 ? 25.234 -9.164 19.031 1 73.62 152 SER B CA 1
ATOM 5868 C C . SER B 1 152 ? 24.172 -9.688 18.078 1 73.62 152 SER B C 1
ATOM 5870 O O . SER B 1 152 ? 23.297 -8.938 17.656 1 73.62 152 SER B O 1
ATOM 5872 N N . GLU B 1 153 ? 24.234 -10.961 17.812 1 80.12 153 GLU B N 1
ATOM 5873 C CA . GLU B 1 153 ? 23.312 -11.562 16.875 1 80.12 153 GLU B CA 1
ATOM 5874 C C . GLU B 1 153 ? 22.094 -12.133 17.594 1 80.12 153 GLU B C 1
ATOM 5876 O O . GLU B 1 153 ? 20.953 -11.984 17.125 1 80.12 153 GLU B O 1
ATOM 5881 N N . THR B 1 154 ? 22.344 -12.656 18.703 1 78.06 154 THR B N 1
ATOM 5882 C CA . THR B 1 154 ? 21.266 -13.352 19.406 1 78.06 154 THR B CA 1
ATOM 5883 C C . THR B 1 154 ? 20.281 -12.352 20 1 78.06 154 THR B C 1
ATOM 5885 O O . THR B 1 154 ? 19.125 -12.695 20.266 1 78.06 154 THR B O 1
ATOM 5888 N N . TYR B 1 155 ? 20.797 -11.125 20.094 1 75.69 155 TYR B N 1
ATOM 5889 C CA . TYR B 1 155 ? 19.906 -10.125 20.656 1 75.69 155 TYR B CA 1
ATOM 5890 C C . TYR B 1 155 ? 19.344 -9.211 19.578 1 75.69 155 TYR B C 1
ATOM 5892 O O . TYR B 1 155 ? 18.547 -8.305 19.875 1 75.69 155 TYR B O 1
ATOM 5900 N N . ASP B 1 156 ? 19.719 -9.469 18.406 1 86.06 156 ASP B N 1
ATOM 5901 C CA . ASP B 1 156 ? 19.203 -8.695 17.281 1 86.06 156 ASP B CA 1
ATOM 5902 C C . ASP B 1 156 ? 17.891 -9.273 16.781 1 86.06 156 ASP B C 1
ATOM 5904 O O . ASP B 1 156 ? 17.875 -10.219 15.992 1 86.06 156 ASP B O 1
ATOM 5908 N N . ARG B 1 157 ? 16.828 -8.711 17.172 1 85.62 157 ARG B N 1
ATOM 5909 C CA . ARG B 1 157 ? 15.484 -9.188 16.844 1 85.62 157 ARG B CA 1
ATOM 5910 C C . ARG B 1 157 ? 15.273 -9.219 15.336 1 85.62 157 ARG B C 1
ATOM 5912 O O . ARG B 1 157 ? 14.688 -10.156 14.805 1 85.62 157 ARG B O 1
ATOM 5919 N N . LYS B 1 158 ? 15.695 -8.18 14.656 1 87.19 158 LYS B N 1
ATOM 5920 C CA . LYS B 1 158 ? 15.508 -8.086 13.211 1 87.19 158 LYS B CA 1
ATOM 5921 C C . LYS B 1 158 ? 16.25 -9.211 12.492 1 87.19 158 LYS B C 1
ATOM 5923 O O . LYS B 1 158 ? 15.711 -9.797 11.547 1 87.19 158 LYS B O 1
ATOM 5928 N N . TRP B 1 159 ? 17.391 -9.477 12.992 1 92.44 159 TRP B N 1
ATOM 5929 C CA . TRP B 1 159 ? 18.172 -10.555 12.406 1 92.44 159 TRP B CA 1
ATOM 5930 C C . TRP B 1 159 ? 17.5 -11.906 12.625 1 92.44 159 TRP B C 1
ATOM 5932 O O . TRP B 1 159 ? 17.359 -12.695 11.688 1 92.44 159 TRP B O 1
ATOM 5942 N N . LEU B 1 160 ? 17.141 -12.188 13.828 1 92.19 160 LEU B N 1
ATOM 5943 C CA . LEU B 1 160 ? 16.516 -13.477 14.141 1 92.19 160 LEU B CA 1
ATOM 5944 C C . LEU B 1 160 ? 15.234 -13.672 13.344 1 92.19 160 LEU B C 1
ATOM 5946 O O . LEU B 1 160 ? 14.938 -14.789 12.914 1 92.19 160 LEU B O 1
ATOM 5950 N N . CYS B 1 161 ? 14.484 -12.602 13.227 1 93.06 161 CYS B N 1
ATOM 5951 C CA . CYS B 1 161 ? 13.266 -12.648 12.422 1 93.06 161 CYS B CA 1
ATOM 5952 C C . CYS B 1 161 ? 13.562 -13.133 11.008 1 93.06 161 CYS B C 1
ATOM 5954 O O . CYS B 1 161 ? 12.938 -14.078 10.523 1 93.06 161 CYS B O 1
ATOM 5956 N N . ARG B 1 162 ? 14.508 -12.547 10.344 1 95.56 162 ARG B N 1
ATOM 5957 C CA . ARG B 1 162 ? 14.883 -12.914 8.984 1 95.56 162 ARG B CA 1
ATOM 5958 C C . ARG B 1 162 ? 15.422 -14.336 8.93 1 95.56 162 ARG B C 1
ATOM 5960 O O . ARG B 1 162 ? 15.125 -15.086 7.996 1 95.56 162 ARG B O 1
ATOM 5967 N N . LEU B 1 163 ? 16.25 -14.664 9.953 1 96.31 163 LEU B N 1
ATOM 5968 C CA . LEU B 1 163 ? 16.797 -16.016 10.008 1 96.31 163 LEU B CA 1
ATOM 5969 C C . LEU B 1 163 ? 15.68 -17.047 10.07 1 96.31 163 LEU B C 1
ATOM 5971 O O . LEU B 1 163 ? 15.695 -18.031 9.32 1 96.31 163 LEU B O 1
ATOM 5975 N N . PHE B 1 164 ? 14.719 -16.875 10.953 1 94.5 164 PHE B N 1
ATOM 5976 C CA . PHE B 1 164 ? 13.602 -17.797 11.094 1 94.5 164 PHE B CA 1
ATOM 5977 C C . PHE B 1 164 ? 12.828 -17.922 9.781 1 94.5 164 PHE B C 1
ATOM 5979 O O . PHE B 1 164 ? 12.422 -19.016 9.391 1 94.5 164 PHE B O 1
ATOM 5986 N N . PHE B 1 165 ? 12.609 -16.812 9.109 1 95.75 165 PHE B N 1
ATOM 5987 C CA . PHE B 1 165 ? 11.875 -16.844 7.852 1 95.75 165 PHE B CA 1
ATOM 5988 C C . PHE B 1 165 ? 12.656 -17.609 6.793 1 95.75 165 PHE B C 1
ATOM 5990 O O . PHE B 1 165 ? 12.07 -18.391 6.027 1 95.75 165 PHE B O 1
ATOM 5997 N N . VAL B 1 166 ? 13.961 -17.344 6.703 1 96.31 166 VAL B N 1
ATOM 5998 C CA . VAL B 1 166 ? 14.789 -18.047 5.727 1 96.31 166 VAL B CA 1
ATOM 5999 C C . VAL B 1 166 ? 14.75 -19.547 6.008 1 96.31 166 VAL B C 1
ATOM 6001 O O . VAL B 1 166 ? 14.586 -20.359 5.09 1 96.31 166 VAL B O 1
ATOM 6004 N N . LEU B 1 167 ? 14.906 -19.922 7.285 1 94.75 167 LEU B N 1
ATOM 6005 C CA . LEU B 1 167 ? 14.859 -21.328 7.664 1 94.75 167 LEU B CA 1
ATOM 6006 C C . LEU B 1 167 ? 13.492 -21.922 7.367 1 94.75 167 LEU B C 1
ATOM 6008 O O . LEU B 1 167 ? 13.391 -23.062 6.914 1 94.75 167 LEU B O 1
ATOM 6012 N N . ALA B 1 168 ? 12.445 -21.188 7.641 1 93.12 168 ALA B N 1
ATOM 6013 C CA . ALA B 1 168 ? 11.094 -21.656 7.375 1 93.12 168 ALA B CA 1
ATOM 6014 C C . ALA B 1 168 ? 10.891 -21.938 5.887 1 93.12 168 ALA B C 1
ATOM 6016 O O . ALA B 1 168 ? 10.359 -22.984 5.512 1 93.12 168 ALA B O 1
ATOM 6017 N N . LEU B 1 169 ? 11.297 -21.031 5.07 1 92.44 169 LEU B N 1
ATOM 6018 C CA . LEU B 1 169 ? 11.141 -21.172 3.627 1 92.44 169 LEU B CA 1
ATOM 6019 C C . LEU B 1 169 ? 11.969 -22.344 3.105 1 92.44 169 LEU B C 1
ATOM 6021 O O . LEU B 1 169 ? 11.508 -23.109 2.248 1 92.44 169 LEU B O 1
ATOM 6025 N N . ALA B 1 170 ? 13.188 -22.391 3.594 1 91.75 170 ALA B N 1
ATOM 6026 C CA . ALA B 1 170 ? 14.055 -23.484 3.18 1 91.75 170 ALA B CA 1
ATOM 6027 C C . ALA B 1 170 ? 13.461 -24.844 3.574 1 91.75 170 ALA B C 1
ATOM 6029 O O . ALA B 1 170 ? 13.484 -25.797 2.791 1 91.75 170 ALA B O 1
ATOM 6030 N N . GLU B 1 171 ? 12.953 -24.938 4.773 1 89.31 171 GLU B N 1
ATOM 6031 C CA . GLU B 1 171 ? 12.359 -26.188 5.242 1 89.31 171 GLU B CA 1
ATOM 6032 C C . GLU B 1 171 ? 11.148 -26.578 4.402 1 89.31 171 GLU B C 1
ATOM 6034 O O . GLU B 1 171 ? 10.992 -27.75 4.027 1 89.31 171 GLU B O 1
ATOM 6039 N N . CYS B 1 172 ? 10.367 -25.672 4.09 1 86 172 CYS B N 1
ATOM 6040 C CA . CYS B 1 172 ? 9.148 -25.906 3.32 1 86 172 CYS B CA 1
ATOM 6041 C C . CYS B 1 172 ? 9.484 -26.328 1.891 1 86 172 CYS B C 1
ATOM 6043 O O . CYS B 1 172 ? 8.82 -27.188 1.317 1 86 172 CYS B O 1
ATOM 6045 N N . THR B 1 173 ? 10.453 -25.75 1.289 1 81.69 173 THR B N 1
ATOM 6046 C CA . THR B 1 173 ? 10.719 -25.922 -0.133 1 81.69 173 THR B CA 1
ATOM 6047 C C . THR B 1 173 ? 11.648 -27.125 -0.365 1 81.69 173 THR B C 1
ATOM 6049 O O . THR B 1 173 ? 11.617 -27.734 -1.434 1 81.69 173 THR B O 1
ATOM 6052 N N . THR B 1 174 ? 12.406 -27.391 0.584 1 73.88 174 THR B N 1
ATOM 6053 C CA . THR B 1 174 ? 13.461 -28.344 0.268 1 73.88 174 THR B CA 1
ATOM 6054 C C . THR B 1 174 ? 13.18 -29.688 0.92 1 73.88 174 THR B C 1
ATOM 6056 O O . THR B 1 174 ? 13.57 -30.734 0.394 1 73.88 174 THR B O 1
ATOM 6059 N N . THR B 1 175 ? 12.453 -29.734 1.985 1 68.81 175 THR B N 1
ATOM 6060 C CA . THR B 1 175 ? 12.289 -31 2.699 1 68.81 175 THR B CA 1
ATOM 6061 C C . THR B 1 175 ? 11.102 -31.781 2.137 1 68.81 175 THR B C 1
ATOM 6063 O O . THR B 1 175 ? 10.953 -32.969 2.414 1 68.81 175 THR B O 1
ATOM 6066 N N . THR B 1 176 ? 10.438 -31.188 1.302 1 71.31 176 THR B N 1
ATOM 6067 C CA . THR B 1 176 ? 9.227 -31.828 0.801 1 71.31 176 THR B CA 1
ATOM 6068 C C . THR B 1 176 ? 9.422 -32.281 -0.644 1 71.31 176 THR B 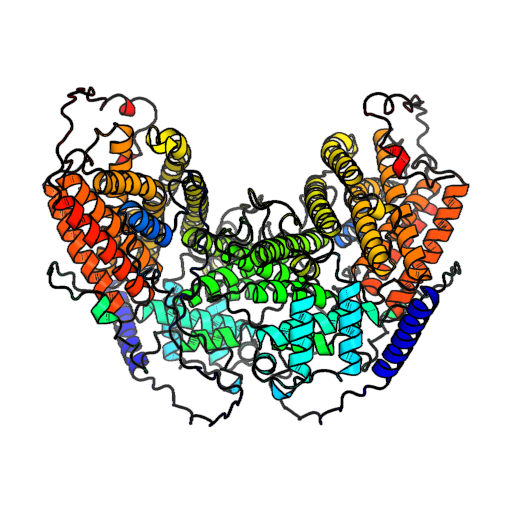C 1
ATOM 6070 O O . THR B 1 176 ? 8.531 -32.906 -1.227 1 71.31 176 THR B O 1
ATOM 6073 N N . LYS B 1 177 ? 10.602 -32.094 -1.141 1 76.12 177 LYS B N 1
ATOM 6074 C CA . LYS B 1 177 ? 10.875 -32.469 -2.529 1 76.12 177 LYS B CA 1
ATOM 6075 C C . LYS B 1 177 ? 11.133 -33.938 -2.676 1 76.12 177 LYS B C 1
ATOM 6077 O O . LYS B 1 177 ? 12.102 -34.469 -2.129 1 76.12 177 LYS B O 1
ATOM 6082 N N . GLN B 1 178 ? 10.18 -34.656 -3.305 1 80 178 GLN B N 1
ATOM 6083 C CA . GLN B 1 178 ? 10.266 -36.062 -3.621 1 80 178 GLN B CA 1
ATOM 6084 C C . GLN B 1 178 ? 9.648 -36.375 -4.984 1 80 178 GLN B C 1
ATOM 6086 O O . GLN B 1 178 ? 8.625 -35.781 -5.352 1 80 178 GLN B O 1
ATOM 6091 N N . PRO B 1 179 ? 10.32 -37.25 -5.68 1 87.62 179 PRO B N 1
ATOM 6092 C CA . PRO B 1 179 ? 9.742 -37.594 -6.98 1 87.62 179 PRO B CA 1
ATOM 6093 C C . PRO B 1 179 ? 8.336 -38.188 -6.859 1 87.62 179 PRO B C 1
ATOM 6095 O O . PRO B 1 179 ? 8.055 -38.938 -5.918 1 87.62 179 PRO B O 1
ATOM 6098 N N . ILE B 1 180 ? 7.523 -37.812 -7.746 1 86.31 180 ILE B N 1
ATOM 6099 C CA . ILE B 1 180 ? 6.172 -38.344 -7.848 1 86.31 180 ILE B CA 1
ATOM 6100 C C . ILE B 1 180 ? 6.074 -39.281 -9.055 1 86.31 180 ILE B C 1
ATOM 6102 O O . ILE B 1 180 ? 6.465 -38.906 -10.164 1 86.31 180 ILE B O 1
ATOM 6106 N N . GLN B 1 181 ? 5.629 -40.469 -8.805 1 84.81 181 GLN B N 1
ATOM 6107 C CA . GLN B 1 181 ? 5.426 -41.406 -9.906 1 84.81 181 GLN B CA 1
ATOM 6108 C C . GLN B 1 181 ? 4.223 -41 -10.758 1 84.81 181 GLN B C 1
ATOM 6110 O O . GLN B 1 181 ? 3.111 -40.875 -10.242 1 84.81 181 GLN B O 1
ATOM 6115 N N . LEU B 1 182 ? 4.562 -40.781 -11.977 1 84.75 182 LEU B N 1
ATOM 6116 C CA . LEU B 1 182 ? 3.5 -40.375 -12.891 1 84.75 182 LEU B CA 1
ATOM 6117 C C . LEU B 1 182 ? 2.713 -41.562 -13.398 1 84.75 182 LEU B C 1
ATOM 6119 O O . LEU B 1 182 ? 3.293 -42.5 -13.945 1 84.75 182 LEU B O 1
ATOM 6123 N N . THR B 1 183 ? 1.455 -41.719 -13.016 1 79.44 183 THR B N 1
ATOM 6124 C CA . THR B 1 183 ? 0.581 -42.781 -13.492 1 79.44 183 THR B CA 1
ATOM 6125 C C . THR B 1 183 ? -0.601 -42.219 -14.273 1 79.44 183 THR B C 1
ATOM 6127 O O . THR B 1 183 ? -1.059 -41.094 -13.977 1 79.44 183 THR B O 1
ATOM 6130 N N . SER B 1 184 ? -0.969 -42.875 -15.344 1 73.19 184 SER B N 1
ATOM 6131 C CA . SER B 1 184 ? -2.123 -42.469 -16.125 1 73.19 184 SER B CA 1
ATOM 6132 C C . SER B 1 184 ? -3.404 -43.125 -15.625 1 73.19 184 SER B C 1
ATOM 6134 O O . SER B 1 184 ? -4.465 -42.969 -16.234 1 73.19 184 SER B O 1
ATOM 6136 N N . ASP B 1 185 ? -3.443 -43.812 -14.508 1 64.25 185 ASP B N 1
ATOM 6137 C CA . ASP B 1 185 ? -4.617 -44.531 -14.039 1 64.25 185 ASP B CA 1
ATOM 6138 C C . ASP B 1 185 ? -5.746 -43.562 -13.672 1 64.25 185 ASP B C 1
ATOM 6140 O O . ASP B 1 185 ? -5.527 -42.594 -12.977 1 64.25 185 ASP B O 1
ATOM 6144 N N . LYS B 1 186 ? -6.93 -43.594 -14.344 1 58.81 186 LYS B N 1
ATOM 6145 C CA . LYS B 1 186 ? -8.141 -42.781 -14.266 1 58.81 186 LYS B CA 1
ATOM 6146 C C . LYS B 1 186 ? -8.812 -42.938 -12.906 1 58.81 186 LYS B C 1
ATOM 6148 O O . LYS B 1 186 ? -9.773 -42.219 -12.602 1 58.81 186 LYS B O 1
ATOM 6153 N N . THR B 1 187 ? -8.484 -43.875 -12.008 1 49.88 187 THR B N 1
ATOM 6154 C CA . THR B 1 187 ? -9.336 -44.156 -10.852 1 49.88 187 THR B CA 1
ATOM 6155 C C . THR B 1 187 ? -9.07 -43.156 -9.727 1 49.88 187 THR B C 1
ATOM 6157 O O . THR B 1 187 ? -8.477 -43.5 -8.711 1 49.88 187 THR B O 1
ATOM 6160 N N . VAL B 1 188 ? -8.875 -41.938 -9.992 1 55.31 188 VAL B N 1
ATOM 6161 C CA . VAL B 1 188 ? -8.445 -41.125 -8.859 1 55.31 188 VAL B CA 1
ATOM 6162 C C . VAL B 1 188 ? -9.672 -40.625 -8.086 1 55.31 188 VAL B C 1
ATOM 6164 O O . VAL B 1 188 ? -10.695 -40.312 -8.688 1 55.31 188 VAL B O 1
ATOM 6167 N N . ALA B 1 189 ? -9.727 -40.812 -6.73 1 53.78 189 ALA B N 1
ATOM 6168 C CA . ALA B 1 189 ? -10.695 -40.438 -5.707 1 53.78 189 ALA B CA 1
ATOM 6169 C C . ALA B 1 189 ? -11.117 -38.969 -5.844 1 53.78 189 ALA B C 1
ATOM 6171 O O . ALA B 1 189 ? -10.273 -38.125 -6.078 1 53.78 189 ALA B O 1
ATOM 6172 N N . PRO B 1 190 ? -12.359 -38.656 -5.871 1 55.47 190 PRO B N 1
ATOM 6173 C CA . PRO B 1 190 ? -12.875 -37.312 -5.918 1 55.47 190 PRO B CA 1
ATOM 6174 C C . PRO B 1 190 ? -12.375 -36.438 -4.762 1 55.47 190 PRO B C 1
ATOM 6176 O O . PRO B 1 190 ? -12.047 -36.969 -3.691 1 55.47 190 PRO B O 1
ATOM 6179 N N . ALA B 1 191 ? -12.133 -35.156 -5.027 1 57.84 191 ALA B N 1
ATOM 6180 C CA . ALA B 1 191 ? -11.68 -34.156 -4.047 1 57.84 191 ALA B CA 1
ATOM 6181 C C . ALA B 1 191 ? -12.531 -34.219 -2.783 1 57.84 191 ALA B C 1
ATOM 6183 O O . ALA B 1 191 ? -12.039 -33.969 -1.68 1 57.84 191 ALA B O 1
ATOM 6184 N N . THR B 1 192 ? -13.922 -34.469 -2.896 1 49.84 192 THR B N 1
ATOM 6185 C CA . THR B 1 192 ? -14.859 -34.469 -1.779 1 49.84 192 THR B CA 1
ATOM 6186 C C . THR B 1 192 ? -14.43 -35.469 -0.702 1 49.84 192 THR B C 1
ATOM 6188 O O . THR B 1 192 ? -14.727 -35.281 0.479 1 49.84 192 THR B O 1
ATOM 6191 N N . GLN B 1 193 ? -13.914 -36.438 -1.142 1 45.56 193 GLN B N 1
ATOM 6192 C CA . GLN B 1 193 ? -13.539 -37.469 -0.173 1 45.56 193 GLN B CA 1
ATOM 6193 C C . GLN B 1 193 ? -12.289 -37.062 0.602 1 45.56 193 GLN B C 1
ATOM 6195 O O . GLN B 1 193 ? -11.953 -37.688 1.611 1 45.56 193 GLN B O 1
ATOM 6200 N N . MET B 1 194 ? -11.703 -36.031 0.096 1 48 194 MET B N 1
ATOM 6201 C CA . MET B 1 194 ? -10.477 -35.562 0.74 1 48 194 MET B CA 1
ATOM 6202 C C . MET B 1 194 ? -10.789 -34.531 1.818 1 48 194 MET B C 1
ATOM 6204 O O . MET B 1 194 ? -9.883 -34.094 2.529 1 48 194 MET B O 1
ATOM 6208 N N . GLU B 1 195 ? -12.047 -33.938 1.783 1 48.53 195 GLU B N 1
ATOM 6209 C CA . GLU B 1 195 ? -12.438 -32.969 2.777 1 48.53 195 GLU B CA 1
ATOM 6210 C C . GLU B 1 195 ? -12.094 -33.406 4.188 1 48.53 195 GLU B C 1
ATOM 6212 O O . GLU B 1 195 ? -11.836 -32.594 5.074 1 48.53 195 GLU B O 1
ATOM 6217 N N . GLY B 1 196 ? -12.203 -34.781 4.371 1 40.81 196 GLY B N 1
ATOM 6218 C CA . GLY B 1 196 ? -11.93 -35.344 5.688 1 40.81 196 GLY B CA 1
ATOM 6219 C C . GLY B 1 196 ? -10.461 -35.312 6.055 1 40.81 196 GLY B C 1
ATOM 6220 O O . GLY B 1 196 ? -10.055 -35.906 7.059 1 40.81 196 GLY B O 1
ATOM 6221 N N . PHE B 1 197 ? -9.773 -35.062 5.125 1 41.47 197 PHE B N 1
ATOM 6222 C CA . PHE B 1 197 ? -8.375 -35.094 5.539 1 41.47 197 PHE B CA 1
ATOM 6223 C C . PHE B 1 197 ? -8.055 -33.906 6.445 1 41.47 197 PHE B C 1
ATOM 6225 O O . PHE B 1 197 ? -7.926 -32.781 5.977 1 41.47 197 PHE B O 1
ATOM 6232 N N . ALA B 1 198 ? -8.703 -33.938 7.531 1 41.28 198 ALA B N 1
ATOM 6233 C CA . ALA B 1 198 ? -8.188 -33.062 8.57 1 41.28 198 ALA B CA 1
ATOM 6234 C C . ALA B 1 198 ? -6.664 -33.031 8.547 1 41.28 198 ALA B C 1
ATOM 6236 O O . ALA B 1 198 ? -6.008 -34.031 8.383 1 41.28 198 ALA B O 1
ATOM 6237 N N . PRO B 1 199 ? -6.105 -31.922 8.172 1 41.81 199 PRO B N 1
ATOM 6238 C CA . PRO B 1 199 ? -4.664 -31.984 8.414 1 41.81 199 PRO B CA 1
ATOM 6239 C C . PRO B 1 199 ? -4.301 -32.906 9.578 1 41.81 199 PRO B C 1
ATOM 6241 O O . PRO B 1 199 ? -4.965 -32.875 10.617 1 41.81 199 PRO B O 1
ATOM 6244 N N . SER B 1 200 ? -3.996 -34.062 9.406 1 36.34 200 SER B N 1
ATOM 6245 C CA . SER B 1 200 ? -3.547 -34.812 10.578 1 36.34 200 SER B CA 1
ATOM 6246 C C . SER B 1 200 ? -2.99 -33.875 11.641 1 36.34 200 SER B C 1
ATOM 6248 O O . SER B 1 200 ? -2.309 -32.906 11.32 1 36.34 200 SER B O 1
ATOM 6250 N N . GLU B 1 201 ? -3.691 -33.781 12.82 1 40.19 201 GLU B N 1
ATOM 6251 C CA . GLU B 1 201 ? -3.352 -33.031 14.023 1 40.19 201 GLU B CA 1
ATOM 6252 C C . GLU B 1 201 ? -1.88 -32.625 14.031 1 40.19 201 GLU B C 1
ATOM 6254 O O . GLU B 1 201 ? -1.53 -31.531 14.484 1 40.19 201 GLU B O 1
ATOM 6259 N N . ASN B 1 202 ? -0.947 -33.594 13.906 1 39.41 202 ASN B N 1
ATOM 6260 C CA . ASN B 1 202 ? 0.486 -33.531 14.172 1 39.41 202 ASN B CA 1
ATOM 6261 C C . ASN B 1 202 ? 1.257 -33 12.977 1 39.41 202 ASN B C 1
ATOM 6263 O O . ASN B 1 202 ? 2.486 -32.938 13 1 39.41 202 ASN B O 1
ATOM 6267 N N . MET B 1 203 ? 0.789 -33 11.836 1 43.91 203 MET B N 1
ATOM 6268 C CA . MET B 1 203 ? 1.728 -32.719 10.758 1 43.91 203 MET B CA 1
ATOM 6269 C C . MET B 1 203 ? 1.77 -31.219 10.445 1 43.91 203 MET B C 1
ATOM 6271 O O . MET B 1 203 ? 1.004 -30.734 9.617 1 43.91 203 MET B O 1
ATOM 6275 N N . LEU B 1 204 ? 2 -30.562 11.445 1 51.88 204 LEU B N 1
ATOM 6276 C CA . LEU B 1 204 ? 2.346 -29.203 11.031 1 51.88 204 LEU B CA 1
ATOM 6277 C C . LEU B 1 204 ? 3.189 -29.234 9.758 1 51.88 204 LEU B C 1
ATOM 6279 O O . LEU B 1 204 ? 4.137 -30.016 9.648 1 51.88 204 LEU B O 1
ATOM 6283 N N . SER B 1 205 ? 2.676 -28.688 8.641 1 62.09 205 SER B N 1
ATOM 6284 C CA . SER B 1 205 ? 3.4 -28.547 7.379 1 62.09 205 SER B CA 1
ATOM 6285 C C . SER B 1 205 ? 4.828 -28.062 7.617 1 62.09 205 SER B C 1
ATOM 6287 O O . SER B 1 205 ? 5.125 -27.484 8.656 1 62.09 205 SER B O 1
ATOM 6289 N N . SER B 1 206 ? 5.848 -28.641 7.02 1 79.06 206 SER B N 1
ATOM 6290 C CA . SER B 1 206 ? 7.258 -28.266 6.996 1 79.06 206 SER B CA 1
ATOM 6291 C C . SER B 1 206 ? 7.43 -26.75 6.941 1 79.06 206 SER B C 1
ATOM 6293 O O . SER B 1 206 ? 6.812 -26.078 6.113 1 79.06 206 SER B O 1
ATOM 6295 N N . GLY B 1 207 ? 8.062 -26.172 8.039 1 86.5 207 GLY B N 1
ATOM 6296 C CA . GLY B 1 207 ? 8.43 -24.766 8.039 1 86.5 207 GLY B CA 1
ATOM 6297 C C . GLY B 1 207 ? 7.469 -23.891 8.828 1 86.5 207 GLY B C 1
ATOM 6298 O O . GLY B 1 207 ? 7.766 -22.734 9.125 1 86.5 207 GLY B O 1
ATOM 6299 N N . VAL B 1 208 ? 6.285 -24.422 9.32 1 85.06 208 VAL B N 1
ATOM 6300 C CA . VAL B 1 208 ? 5.23 -23.625 9.945 1 85.06 208 VAL B CA 1
ATOM 6301 C C . VAL B 1 208 ? 5.711 -23.109 11.297 1 85.06 208 VAL B C 1
ATOM 6303 O O . VAL B 1 208 ? 5.5 -21.938 11.625 1 85.06 208 VAL B O 1
ATOM 6306 N N . GLU B 1 209 ? 6.328 -24 12.039 1 84.56 209 GLU B N 1
ATOM 6307 C CA . GLU B 1 209 ? 6.793 -23.578 13.359 1 84.56 209 GLU B CA 1
ATOM 6308 C C . GLU B 1 209 ? 7.809 -22.453 13.258 1 84.56 209 GLU B C 1
ATOM 6310 O O . GLU B 1 209 ? 7.734 -21.469 14 1 84.56 209 GLU B O 1
ATOM 6315 N N . LEU B 1 210 ? 8.805 -22.625 12.422 1 90.06 210 LEU B N 1
ATOM 6316 C CA . LEU B 1 210 ? 9.828 -21.594 12.211 1 90.06 210 LEU B CA 1
ATOM 6317 C C . LEU B 1 210 ? 9.203 -20.312 11.695 1 90.06 210 LEU B C 1
ATOM 6319 O O . LEU B 1 210 ? 9.625 -19.219 12.078 1 90.06 210 LEU B O 1
ATOM 6323 N N . PHE B 1 211 ? 8.195 -20.5 10.891 1 91.38 211 PHE B N 1
ATOM 6324 C CA . PHE B 1 211 ? 7.469 -19.359 10.367 1 91.38 211 PHE B CA 1
ATOM 6325 C C . PHE B 1 211 ? 6.785 -18.594 11.492 1 91.38 211 PHE B C 1
ATOM 6327 O O . PHE B 1 211 ? 6.875 -17.359 11.562 1 91.38 211 PHE B O 1
ATOM 6334 N N . GLU B 1 212 ? 6.156 -19.25 12.312 1 87.56 212 GLU B N 1
ATOM 6335 C CA . GLU B 1 212 ? 5.449 -18.625 13.43 1 87.56 212 GLU B CA 1
ATOM 6336 C C . GLU B 1 212 ? 6.418 -17.906 14.359 1 87.56 212 GLU B C 1
ATOM 6338 O O . GLU B 1 212 ? 6.102 -16.828 14.891 1 87.56 212 GLU B O 1
ATOM 6343 N N . HIS B 1 213 ? 7.609 -18.469 14.562 1 87.88 213 HIS B N 1
ATOM 6344 C CA . HIS B 1 213 ? 8.641 -17.781 15.344 1 87.88 213 HIS B CA 1
ATOM 6345 C C . HIS B 1 213 ? 9.055 -16.484 14.68 1 87.88 213 HIS B C 1
ATOM 6347 O O . HIS B 1 213 ? 9.219 -15.461 15.352 1 87.88 213 HIS B O 1
ATOM 6353 N N . GLY B 1 214 ? 9.25 -16.562 13.344 1 90.62 214 GLY B N 1
ATOM 6354 C CA . GLY B 1 214 ? 9.586 -15.352 12.609 1 90.62 214 GLY B CA 1
ATOM 6355 C C . GLY B 1 214 ? 8.531 -14.273 12.719 1 90.62 214 GLY B C 1
ATOM 6356 O O . GLY B 1 214 ? 8.852 -13.102 12.898 1 90.62 214 GLY B O 1
ATOM 6357 N N . LEU B 1 215 ? 7.234 -14.648 12.688 1 89 215 LEU B N 1
ATOM 6358 C CA . LEU B 1 215 ? 6.129 -13.703 12.758 1 89 215 LEU B CA 1
ATOM 6359 C C . LEU B 1 215 ? 6.074 -13.023 14.125 1 89 215 LEU B C 1
ATOM 6361 O O . LEU B 1 215 ? 5.754 -11.844 14.227 1 89 215 LEU B O 1
ATOM 6365 N N . THR B 1 216 ? 6.371 -13.781 15.117 1 83.88 216 THR B N 1
ATOM 6366 C CA . THR B 1 216 ? 6.371 -13.242 16.469 1 83.88 216 THR B CA 1
ATOM 6367 C C . THR B 1 216 ? 7.422 -12.141 16.609 1 83.88 216 THR B C 1
ATOM 6369 O O . THR B 1 216 ? 7.227 -11.18 17.344 1 83.88 216 THR B O 1
ATOM 6372 N N . LEU B 1 217 ? 8.492 -12.305 15.867 1 86.31 217 LEU B N 1
ATOM 6373 C CA . LEU B 1 217 ? 9.609 -11.367 15.961 1 86.31 217 LEU B CA 1
ATOM 6374 C C . LEU B 1 217 ? 9.43 -10.211 14.984 1 86.31 217 LEU B C 1
ATOM 6376 O O . LEU B 1 217 ? 10.109 -9.188 15.086 1 86.31 217 LEU B O 1
ATOM 6380 N N . LEU B 1 218 ? 8.414 -10.43 14.07 1 87.25 218 LEU B N 1
ATOM 6381 C CA . LEU B 1 218 ? 8.234 -9.422 13.023 1 87.25 218 LEU B CA 1
ATOM 6382 C C . LEU B 1 218 ? 7.633 -8.141 13.602 1 87.25 218 LEU B C 1
ATOM 6384 O O . LEU B 1 218 ? 6.477 -8.133 14.031 1 87.25 218 LEU B O 1
ATOM 6388 N N . ASN B 1 219 ? 8.344 -7.141 13.984 1 77.62 219 ASN B N 1
ATOM 6389 C CA . ASN B 1 219 ? 7.926 -5.82 14.438 1 77.62 219 ASN B CA 1
ATOM 6390 C C . ASN B 1 219 ? 8.523 -4.715 13.578 1 77.62 219 ASN B C 1
ATOM 6392 O O . ASN B 1 219 ? 9.695 -4.367 13.727 1 77.62 219 ASN B O 1
ATOM 6396 N N . THR B 1 220 ? 7.719 -4.312 12.734 1 69.38 220 THR B N 1
ATOM 6397 C CA . THR B 1 220 ? 8.234 -3.311 11.805 1 69.38 220 THR B CA 1
ATOM 6398 C C . THR B 1 220 ? 8.312 -1.942 12.477 1 69.38 220 THR B C 1
ATOM 6400 O O . THR B 1 220 ? 7.312 -1.432 12.984 1 69.38 220 THR B O 1
ATOM 6403 N N . SER B 1 221 ? 9.445 -1.469 12.617 1 78.25 221 SER B N 1
ATOM 6404 C CA . SER B 1 221 ? 9.68 -0.104 13.078 1 78.25 221 SER B CA 1
ATOM 6405 C C . SER B 1 221 ? 9.414 0.908 11.969 1 78.25 221 SER B C 1
ATOM 6407 O O . SER B 1 221 ? 10.344 1.314 11.258 1 78.25 221 SER B O 1
ATOM 6409 N N . TYR B 1 222 ? 8.273 1.409 11.859 1 85.06 222 TYR B N 1
ATOM 6410 C CA . TYR B 1 222 ? 7.922 2.289 10.75 1 85.06 222 TYR B CA 1
ATOM 6411 C C . TYR B 1 222 ? 8.633 3.633 10.875 1 85.06 222 TYR B C 1
ATOM 6413 O O . TYR B 1 222 ? 8.938 4.273 9.867 1 85.06 222 TYR B O 1
ATOM 6421 N N . GLU B 1 223 ? 8.938 4.055 12.109 1 86.75 223 GLU B N 1
ATOM 6422 C CA . GLU B 1 223 ? 9.531 5.367 12.312 1 86.75 223 GLU B CA 1
ATOM 6423 C C . GLU B 1 223 ? 11.016 5.355 11.961 1 86.75 223 GLU B C 1
ATOM 6425 O O . GLU B 1 223 ? 11.57 6.379 11.555 1 86.75 223 GLU B O 1
ATOM 6430 N N . GLU B 1 224 ? 11.602 4.199 12.133 1 85.62 224 GLU B N 1
ATOM 6431 C CA . GLU B 1 224 ? 13.008 4.039 11.797 1 85.62 224 GLU B CA 1
ATOM 6432 C C . GLU B 1 224 ? 13.242 2.766 10.984 1 85.62 224 GLU B C 1
ATOM 6434 O O . GLU B 1 224 ? 13.945 1.857 11.438 1 85.62 224 GLU B O 1
ATOM 6439 N N . PRO B 1 225 ? 12.734 2.852 9.789 1 88.88 225 PRO B N 1
ATOM 6440 C CA . PRO B 1 225 ? 12.836 1.64 8.969 1 88.88 225 PRO B CA 1
ATOM 6441 C C . PRO B 1 225 ? 14.258 1.391 8.461 1 88.88 225 PRO B C 1
ATOM 6443 O O . PRO B 1 225 ? 15.039 2.334 8.32 1 88.88 225 PRO B O 1
ATOM 6446 N N . THR B 1 226 ? 14.602 0.192 8.273 1 90.69 226 THR B N 1
ATOM 6447 C CA . THR B 1 226 ? 15.875 -0.226 7.691 1 90.69 226 THR B CA 1
ATOM 6448 C C . THR B 1 226 ? 15.648 -1.14 6.492 1 90.69 226 THR B C 1
ATOM 6450 O O . THR B 1 226 ? 14.531 -1.607 6.262 1 90.69 226 THR B O 1
ATOM 6453 N N . VAL B 1 227 ? 16.703 -1.349 5.742 1 94.38 227 VAL B N 1
ATOM 6454 C CA . VAL B 1 227 ? 16.625 -2.25 4.598 1 94.38 227 VAL B CA 1
ATOM 6455 C C . VAL B 1 227 ? 16.281 -3.66 5.074 1 94.38 227 VAL B C 1
ATOM 6457 O O . VAL B 1 227 ? 15.57 -4.398 4.391 1 94.38 227 VAL B O 1
ATOM 6460 N N . ASP B 1 228 ? 16.75 -4.023 6.289 1 93.69 228 ASP B N 1
ATOM 6461 C CA . ASP B 1 228 ? 16.484 -5.328 6.875 1 93.69 228 ASP B CA 1
ATOM 6462 C C . ASP B 1 228 ? 14.984 -5.543 7.074 1 93.69 228 ASP B C 1
ATOM 6464 O O . ASP B 1 228 ? 14.492 -6.664 6.961 1 93.69 228 ASP B O 1
ATOM 6468 N N . ASP B 1 229 ? 14.328 -4.469 7.418 1 94.19 229 ASP B N 1
ATOM 6469 C CA . ASP B 1 229 ? 12.883 -4.566 7.602 1 94.19 229 ASP B CA 1
ATOM 6470 C C . ASP B 1 229 ? 12.188 -4.93 6.293 1 94.19 229 ASP B C 1
ATOM 6472 O O . ASP B 1 229 ? 11.227 -5.703 6.289 1 94.19 229 ASP B O 1
ATOM 6476 N N . VAL B 1 230 ? 12.602 -4.312 5.184 1 96.5 230 VAL B N 1
ATOM 6477 C CA . VAL B 1 230 ? 12.039 -4.609 3.871 1 96.5 230 VAL B CA 1
ATOM 6478 C C . VAL B 1 230 ? 12.289 -6.074 3.521 1 96.5 230 VAL B C 1
ATOM 6480 O O . VAL B 1 230 ? 11.383 -6.77 3.057 1 96.5 230 VAL B O 1
ATOM 6483 N N . GLU B 1 231 ? 13.492 -6.559 3.799 1 96.75 231 GLU B N 1
ATOM 6484 C CA . GLU B 1 231 ? 13.836 -7.957 3.551 1 96.75 231 GLU B CA 1
ATOM 6485 C C . GLU B 1 231 ? 12.953 -8.891 4.379 1 96.75 231 GLU B C 1
ATOM 6487 O O . GLU B 1 231 ? 12.484 -9.914 3.873 1 96.75 231 GLU B O 1
ATOM 6492 N N . ALA B 1 232 ? 12.789 -8.516 5.602 1 96.31 232 ALA B N 1
ATOM 6493 C CA . ALA B 1 232 ? 11.969 -9.336 6.492 1 96.31 232 ALA B CA 1
ATOM 6494 C C . ALA B 1 232 ? 10.531 -9.43 5.984 1 96.31 232 ALA B C 1
ATOM 6496 O O . ALA B 1 232 ? 9.922 -10.5 6.004 1 96.31 232 ALA B O 1
ATOM 6497 N N . LEU B 1 233 ? 10.008 -8.32 5.555 1 96.81 233 LEU B N 1
ATOM 6498 C CA . LEU B 1 233 ? 8.633 -8.297 5.051 1 96.81 233 LEU B CA 1
ATOM 6499 C C . LEU B 1 233 ? 8.516 -9.109 3.768 1 96.81 233 LEU B C 1
ATOM 6501 O O . LEU B 1 233 ? 7.516 -9.805 3.562 1 96.81 233 LEU B O 1
ATOM 6505 N N . ASN B 1 234 ? 9.445 -9 2.887 1 97.19 234 ASN B N 1
ATOM 6506 C CA . ASN B 1 234 ? 9.453 -9.82 1.685 1 97.19 234 ASN B CA 1
ATOM 6507 C C . ASN B 1 234 ? 9.445 -11.312 2.027 1 97.19 234 ASN B C 1
ATOM 6509 O O . ASN B 1 234 ? 8.703 -12.086 1.423 1 97.19 234 ASN B O 1
ATOM 6513 N N . LEU B 1 235 ? 10.312 -11.625 2.979 1 96.62 235 LEU B N 1
ATOM 6514 C CA . LEU B 1 235 ? 10.398 -13.016 3.42 1 96.62 235 LEU B CA 1
ATOM 6515 C C . LEU B 1 235 ? 9.086 -13.461 4.062 1 96.62 235 LEU B C 1
ATOM 6517 O O . LEU B 1 235 ? 8.617 -14.57 3.809 1 96.62 235 LEU B O 1
ATOM 6521 N N . ALA B 1 236 ? 8.57 -12.609 4.902 1 95.5 236 ALA B N 1
ATOM 6522 C CA . ALA B 1 236 ? 7.285 -12.922 5.527 1 95.5 236 ALA B CA 1
ATOM 6523 C C . ALA B 1 236 ? 6.211 -13.188 4.48 1 95.5 236 ALA B C 1
ATOM 6525 O O . ALA B 1 236 ? 5.426 -14.133 4.613 1 95.5 236 ALA B O 1
ATOM 6526 N N . SER B 1 237 ? 6.164 -12.367 3.479 1 95.94 237 SER B N 1
ATOM 6527 C CA . SER B 1 237 ? 5.195 -12.523 2.396 1 95.94 237 SER B CA 1
ATOM 6528 C C . SER B 1 237 ? 5.324 -13.891 1.734 1 95.94 237 SER B C 1
ATOM 6530 O O . SER B 1 237 ? 4.324 -14.578 1.522 1 95.94 237 SER B O 1
ATOM 6532 N N . HIS B 1 238 ? 6.523 -14.297 1.478 1 93.88 238 HIS B N 1
ATOM 6533 C CA . HIS B 1 238 ? 6.766 -15.594 0.859 1 93.88 238 HIS B CA 1
ATOM 6534 C C . HIS B 1 238 ? 6.355 -16.734 1.788 1 93.88 238 HIS B C 1
ATOM 6536 O O . HIS B 1 238 ? 5.766 -17.719 1.345 1 93.88 238 HIS B O 1
ATOM 6542 N N . CYS B 1 239 ? 6.656 -16.578 3.014 1 92.69 239 CYS B N 1
ATOM 6543 C CA . CYS B 1 239 ? 6.41 -17.641 3.986 1 92.69 239 CYS B CA 1
ATOM 6544 C C . CYS B 1 239 ? 4.914 -17.812 4.23 1 92.69 239 CYS B C 1
ATOM 6546 O O . CYS B 1 239 ? 4.473 -18.891 4.664 1 92.69 239 CYS B O 1
ATOM 6548 N N . CYS B 1 240 ? 4.137 -16.812 3.951 1 92.38 240 CYS B N 1
ATOM 6549 C CA . CYS B 1 240 ? 2.693 -16.906 4.145 1 92.38 240 CYS B CA 1
ATOM 6550 C C . CYS B 1 240 ? 2.1 -18.031 3.307 1 92.38 240 CYS B C 1
ATOM 6552 O O . CYS B 1 240 ? 1.111 -18.656 3.703 1 92.38 240 CYS B O 1
ATOM 6554 N N . TYR B 1 241 ? 2.709 -18.375 2.223 1 88.31 241 TYR B N 1
ATOM 6555 C CA . TYR B 1 241 ? 2.176 -19.391 1.321 1 88.31 241 TYR B CA 1
ATOM 6556 C C . TYR B 1 241 ? 2.352 -20.781 1.909 1 88.31 241 TYR B C 1
ATOM 6558 O O . TYR B 1 241 ? 1.722 -21.75 1.453 1 88.31 241 TYR B O 1
ATOM 6566 N N . ILE B 1 242 ? 3.291 -20.859 2.924 1 83 242 ILE B N 1
ATOM 6567 C CA . ILE B 1 242 ? 3.432 -22.141 3.617 1 83 242 ILE B CA 1
ATOM 6568 C C . ILE B 1 242 ? 2.084 -22.562 4.195 1 83 242 ILE B C 1
ATOM 6570 O O . ILE B 1 242 ? 1.746 -23.75 4.188 1 83 242 ILE B O 1
ATOM 6574 N N . LEU B 1 243 ? 1.289 -21.578 4.59 1 83.69 243 LEU B N 1
ATOM 6575 C CA . LEU B 1 243 ? -0.026 -21.828 5.172 1 83.69 243 LEU B CA 1
ATOM 6576 C C . LEU B 1 243 ? -1.133 -21.406 4.215 1 83.69 243 LEU B C 1
ATOM 6578 O O . LEU B 1 243 ? -2.293 -21.281 4.613 1 83.69 243 LEU B O 1
ATOM 6582 N N . ASN B 1 244 ? -0.755 -21.172 2.994 1 89.19 244 ASN B N 1
ATOM 6583 C CA . ASN B 1 244 ? -1.688 -20.734 1.968 1 89.19 244 ASN B CA 1
ATOM 6584 C C . ASN B 1 244 ? -2.434 -19.469 2.402 1 89.19 244 ASN B C 1
ATOM 6586 O O . ASN B 1 244 ? -3.619 -19.312 2.102 1 89.19 244 ASN B O 1
ATOM 6590 N N . ARG B 1 245 ? -1.766 -18.641 3.197 1 91.12 245 ARG B N 1
ATOM 6591 C CA . ARG B 1 245 ? -2.318 -17.344 3.605 1 91.12 245 ARG B CA 1
ATOM 6592 C C . ARG B 1 245 ? -2.021 -16.266 2.57 1 91.12 245 ARG B C 1
ATOM 6594 O O . ARG B 1 245 ? -1.167 -15.406 2.791 1 91.12 245 ARG B O 1
ATOM 6601 N N . ARG B 1 246 ? -2.752 -16.266 1.579 1 92.19 246 ARG B N 1
ATOM 6602 C CA . ARG B 1 246 ? -2.463 -15.469 0.392 1 92.19 246 ARG B CA 1
ATOM 6603 C C . ARG B 1 246 ? -2.74 -13.992 0.646 1 92.19 246 ARG B C 1
ATOM 6605 O O . ARG B 1 246 ? -2.018 -13.125 0.151 1 92.19 246 ARG B O 1
ATOM 6612 N N . MET B 1 247 ? -3.803 -13.688 1.438 1 91.94 247 MET B N 1
ATOM 6613 C CA . MET B 1 247 ? -4.117 -12.289 1.716 1 91.94 247 MET B CA 1
ATOM 6614 C C . MET B 1 247 ? -3.08 -11.672 2.646 1 91.94 247 MET B C 1
ATOM 6616 O O . MET B 1 247 ? -2.75 -10.492 2.521 1 91.94 247 MET B O 1
ATOM 6620 N N . SER B 1 248 ? -2.596 -12.492 3.592 1 92.44 248 SER B N 1
ATOM 6621 C CA . SER B 1 248 ? -1.496 -12.031 4.43 1 92.44 248 SER B CA 1
ATOM 6622 C C . SER B 1 248 ? -0.252 -11.734 3.6 1 92.44 248 SER B C 1
ATOM 6624 O O . SER B 1 248 ? 0.454 -10.758 3.857 1 92.44 248 SER B O 1
ATOM 6626 N N . ALA B 1 249 ? -0.008 -12.664 2.652 1 95.44 249 ALA B N 1
ATOM 6627 C CA . ALA B 1 249 ? 1.111 -12.43 1.744 1 95.44 249 ALA B CA 1
ATOM 6628 C C . ALA B 1 249 ? 0.961 -11.094 1.024 1 95.44 249 ALA B C 1
ATOM 6630 O O . ALA B 1 249 ? 1.921 -10.328 0.921 1 95.44 249 ALA B O 1
ATOM 6631 N N . TYR B 1 250 ? -0.226 -10.797 0.559 1 95.94 250 TYR B N 1
ATOM 6632 C CA . TYR B 1 250 ? -0.541 -9.547 -0.115 1 95.94 250 TYR B CA 1
ATOM 6633 C C . TYR B 1 250 ? -0.293 -8.352 0.803 1 95.94 250 TYR B C 1
ATOM 6635 O O . TYR B 1 250 ? 0.271 -7.34 0.38 1 95.94 250 TYR B O 1
ATOM 6643 N N . ALA B 1 251 ? -0.696 -8.492 2.004 1 94.06 251 ALA B N 1
ATOM 6644 C CA . ALA B 1 251 ? -0.545 -7.418 2.98 1 94.06 251 ALA B CA 1
ATOM 6645 C C . ALA B 1 251 ? 0.929 -7.129 3.256 1 94.06 251 ALA B C 1
ATOM 6647 O O . ALA B 1 251 ? 1.359 -5.973 3.217 1 94.06 251 ALA B O 1
ATOM 6648 N N . TYR B 1 252 ? 1.732 -8.141 3.516 1 95.38 252 TYR B N 1
ATOM 6649 C CA . TYR B 1 252 ? 3.145 -7.957 3.832 1 95.38 252 TYR B CA 1
ATOM 6650 C C . TYR B 1 252 ? 3.908 -7.422 2.625 1 95.38 252 TYR B C 1
ATOM 6652 O O . TYR B 1 252 ? 4.828 -6.617 2.771 1 95.38 252 TYR B O 1
ATOM 6660 N N . ALA B 1 253 ? 3.541 -7.926 1.455 1 97 253 ALA B N 1
ATOM 6661 C CA . ALA B 1 253 ? 4.191 -7.434 0.244 1 97 253 ALA B CA 1
ATOM 6662 C C . ALA B 1 253 ? 3.957 -5.934 0.07 1 97 253 ALA B C 1
ATOM 6664 O O . ALA B 1 253 ? 4.871 -5.195 -0.305 1 97 253 ALA B O 1
ATOM 6665 N N . GLY B 1 254 ? 2.738 -5.535 0.281 1 95.25 254 GLY B N 1
ATOM 6666 C CA . GLY B 1 254 ? 2.434 -4.113 0.2 1 95.25 254 GLY B CA 1
ATOM 6667 C C . GLY B 1 254 ? 3.221 -3.277 1.192 1 95.25 254 GLY B C 1
ATOM 6668 O O . GLY B 1 254 ? 3.715 -2.201 0.85 1 95.25 254 GLY B O 1
ATOM 6669 N N . GLN B 1 255 ? 3.307 -3.752 2.393 1 94.5 255 GLN B N 1
ATOM 6670 C CA . GLN B 1 255 ? 4.078 -3.061 3.42 1 94.5 255 GLN B CA 1
ATOM 6671 C C . GLN B 1 255 ? 5.551 -2.961 3.033 1 94.5 255 GLN B C 1
ATOM 6673 O O . GLN B 1 255 ? 6.195 -1.944 3.289 1 94.5 255 GLN B O 1
ATOM 6678 N N . SER B 1 256 ? 6.027 -4.031 2.475 1 96.44 256 SER B N 1
ATOM 6679 C CA . SER B 1 256 ? 7.418 -4.051 2.035 1 96.44 256 SER B CA 1
ATOM 6680 C C . SER B 1 256 ? 7.691 -2.947 1.018 1 96.44 256 SER B C 1
ATOM 6682 O O . SER B 1 256 ? 8.68 -2.219 1.132 1 96.44 256 SER B O 1
ATOM 6684 N N . VAL B 1 257 ? 6.855 -2.779 0.064 1 95.19 257 VAL B N 1
ATOM 6685 C CA . VAL B 1 257 ? 7.02 -1.784 -0.989 1 95.19 257 VAL B CA 1
ATOM 6686 C C . VAL B 1 257 ? 6.941 -0.381 -0.391 1 95.19 257 VAL B C 1
ATOM 6688 O O . VAL B 1 257 ? 7.738 0.494 -0.738 1 95.19 257 VAL B O 1
ATOM 6691 N N . ARG B 1 258 ? 5.996 -0.164 0.463 1 93.81 258 ARG B N 1
ATOM 6692 C CA . ARG B 1 258 ? 5.82 1.154 1.063 1 93.81 258 ARG B CA 1
ATOM 6693 C C . ARG B 1 258 ? 7.02 1.527 1.926 1 93.81 258 ARG B C 1
ATOM 6695 O O . ARG B 1 258 ? 7.469 2.676 1.911 1 93.81 258 ARG B O 1
ATOM 6702 N N . LEU B 1 259 ? 7.508 0.562 2.68 1 94.25 259 LEU B N 1
ATOM 6703 C CA . LEU B 1 259 ? 8.703 0.808 3.48 1 94.25 259 LEU B CA 1
ATOM 6704 C C . LEU B 1 259 ? 9.906 1.098 2.59 1 94.25 259 LEU B C 1
ATOM 6706 O O . LEU B 1 259 ? 10.75 1.93 2.93 1 94.25 259 LEU B O 1
ATOM 6710 N N . ALA B 1 260 ? 10.008 0.335 1.522 1 93.75 260 ALA B N 1
ATOM 6711 C CA . ALA B 1 260 ? 11.094 0.569 0.572 1 93.75 260 ALA B CA 1
ATOM 6712 C C . ALA B 1 260 ? 11.047 1.99 0.02 1 93.75 260 ALA B C 1
ATOM 6714 O O . ALA B 1 260 ? 12.078 2.629 -0.166 1 93.75 260 ALA B O 1
ATOM 6715 N N . HIS B 1 261 ? 9.906 2.5 -0.189 1 89.94 261 HIS B N 1
ATOM 6716 C CA . HIS B 1 261 ? 9.734 3.871 -0.656 1 89.94 261 HIS B CA 1
ATOM 6717 C C . HIS B 1 261 ? 10.195 4.871 0.399 1 89.94 261 HIS B C 1
ATOM 6719 O O . HIS B 1 261 ? 10.797 5.898 0.068 1 89.94 261 HIS B O 1
ATOM 6725 N N . CYS B 1 262 ? 9.828 4.59 1.625 1 89.81 262 CYS B N 1
ATOM 6726 C CA . CYS B 1 262 ? 10.25 5.461 2.713 1 89.81 262 CYS B CA 1
ATOM 6727 C C . CYS B 1 262 ? 11.773 5.562 2.77 1 89.81 262 CYS B C 1
ATOM 6729 O O . CYS B 1 262 ? 12.312 6.609 3.119 1 89.81 262 CYS B O 1
ATOM 6731 N N . LEU B 1 263 ? 12.406 4.461 2.371 1 90.88 263 LEU B N 1
ATOM 6732 C CA . LEU B 1 263 ? 13.867 4.391 2.426 1 90.88 263 LEU B CA 1
ATOM 6733 C C . LEU B 1 263 ? 14.477 4.898 1.127 1 90.88 263 LEU B C 1
ATOM 6735 O O . LEU B 1 263 ? 15.703 4.98 1.006 1 90.88 263 LEU B O 1
ATOM 6739 N N . GLY B 1 264 ? 13.664 5.211 0.125 1 87.69 264 GLY B N 1
ATOM 6740 C CA . GLY B 1 264 ? 14.141 5.688 -1.162 1 87.69 264 GLY B CA 1
ATOM 6741 C C . GLY B 1 264 ? 14.828 4.613 -1.978 1 87.69 264 GLY B C 1
ATOM 6742 O O . GLY B 1 264 ? 15.75 4.906 -2.748 1 87.69 264 GLY B O 1
ATOM 6743 N N . LEU B 1 265 ? 14.414 3.34 -1.797 1 92.06 265 LEU B N 1
ATOM 6744 C CA . LEU B 1 265 ? 15.094 2.244 -2.479 1 92.06 265 LEU B CA 1
ATOM 6745 C C . LEU B 1 265 ? 14.742 2.223 -3.961 1 92.06 265 LEU B C 1
ATOM 6747 O O . LEU B 1 265 ? 15.414 1.564 -4.758 1 92.06 265 LEU B O 1
ATOM 6751 N N . ASP B 1 266 ? 13.719 2.861 -4.359 1 89.5 266 ASP B N 1
ATOM 6752 C CA . ASP B 1 266 ? 13.273 2.877 -5.75 1 89.5 266 ASP B CA 1
ATOM 6753 C C . ASP B 1 266 ? 14.047 3.906 -6.562 1 89.5 266 ASP B C 1
ATOM 6755 O O . ASP B 1 266 ? 13.797 4.086 -7.758 1 89.5 266 ASP B O 1
ATOM 6759 N N . HIS B 1 267 ? 15.008 4.559 -5.941 1 84.88 267 HIS B N 1
ATOM 6760 C CA . HIS B 1 267 ? 15.914 5.496 -6.594 1 84.88 267 HIS B CA 1
ATOM 6761 C C . HIS B 1 267 ? 17.359 5.047 -6.453 1 84.88 267 HIS B C 1
ATOM 6763 O O . HIS B 1 267 ? 17.703 4.277 -5.551 1 84.88 267 HIS B O 1
ATOM 6769 N N . PRO B 1 268 ? 18.156 5.621 -7.375 1 85.44 268 PRO B N 1
ATOM 6770 C CA . PRO B 1 268 ? 19.562 5.297 -7.207 1 85.44 268 PRO B CA 1
ATOM 6771 C C . PRO B 1 268 ? 20.109 5.746 -5.852 1 85.44 268 PRO B C 1
ATOM 6773 O O . PRO B 1 268 ? 19.828 6.855 -5.402 1 85.44 268 PRO B O 1
ATOM 6776 N N . ALA B 1 269 ? 20.859 4.867 -5.254 1 86.5 269 ALA B N 1
ATOM 6777 C CA . ALA B 1 269 ? 21.422 5.164 -3.943 1 86.5 269 ALA B CA 1
ATOM 6778 C C . ALA B 1 269 ? 22.484 6.258 -4.043 1 86.5 269 ALA B C 1
ATOM 6780 O O . ALA B 1 269 ? 23.094 6.441 -5.098 1 86.5 269 ALA B O 1
ATOM 6781 N N . PRO B 1 270 ? 22.656 6.961 -2.92 1 82.12 270 PRO B N 1
ATOM 6782 C CA . PRO B 1 270 ? 23.734 7.961 -2.91 1 82.12 270 PRO B CA 1
ATOM 6783 C C . PRO B 1 270 ? 25.094 7.359 -3.236 1 82.12 270 PRO B C 1
ATOM 6785 O O . PRO B 1 270 ? 25.406 6.242 -2.809 1 82.12 270 PRO B O 1
ATOM 6788 N N . THR B 1 271 ? 25.906 8.102 -3.879 1 85.56 271 THR B N 1
ATOM 6789 C CA . THR B 1 271 ? 27.219 7.641 -4.316 1 85.56 271 THR B CA 1
ATOM 6790 C C . THR B 1 271 ? 28.172 7.523 -3.129 1 85.56 271 THR B C 1
ATOM 6792 O O . THR B 1 271 ? 29.234 6.918 -3.242 1 85.56 271 THR B O 1
ATOM 6795 N N . SER B 1 272 ? 27.734 8.055 -2.012 1 86.44 272 SER B N 1
ATOM 6796 C CA . SER B 1 272 ? 28.562 7.977 -0.812 1 86.44 272 SER B CA 1
ATOM 6797 C C . SER B 1 272 ? 28.562 6.562 -0.239 1 86.44 272 SER B C 1
ATOM 6799 O O . SER B 1 272 ? 29.469 6.199 0.521 1 86.44 272 SER B O 1
ATOM 6801 N N . LEU B 1 273 ? 27.641 5.781 -0.634 1 90 273 LEU B N 1
ATOM 6802 C CA . LEU B 1 273 ? 27.578 4.402 -0.156 1 90 273 LEU B CA 1
ATOM 6803 C C . LEU B 1 273 ? 28.484 3.498 -0.976 1 90 273 LEU B C 1
ATOM 6805 O O . LEU B 1 273 ? 28.797 3.801 -2.131 1 90 273 LEU B O 1
ATOM 6809 N N . SER B 1 274 ? 28.922 2.408 -0.344 1 92.81 274 SER B N 1
ATOM 6810 C CA . SER B 1 274 ? 29.734 1.433 -1.066 1 92.81 274 SER B CA 1
ATOM 6811 C C . SER B 1 274 ? 28.953 0.825 -2.23 1 92.81 274 SER B C 1
ATOM 6813 O O . SER B 1 274 ? 27.719 0.79 -2.211 1 92.81 274 SER B O 1
ATOM 6815 N N . LYS B 1 275 ? 29.656 0.37 -3.256 1 94.25 275 LYS B N 1
ATOM 6816 C CA . LYS B 1 275 ? 29 -0.26 -4.406 1 94.25 275 LYS B CA 1
ATOM 6817 C C . LYS B 1 275 ? 28.188 -1.479 -3.98 1 94.25 275 LYS B C 1
ATOM 6819 O O . LYS B 1 275 ? 27.141 -1.771 -4.57 1 94.25 275 LYS B O 1
ATOM 6824 N N . LEU B 1 276 ? 28.719 -2.152 -3.006 1 95.75 276 LEU B N 1
ATOM 6825 C CA . LEU B 1 276 ? 27.984 -3.291 -2.455 1 95.75 276 LEU B CA 1
ATOM 6826 C C . LEU B 1 276 ? 26.641 -2.861 -1.912 1 95.75 276 LEU B C 1
ATOM 6828 O O . LEU B 1 276 ? 25.609 -3.486 -2.215 1 95.75 276 LEU B O 1
ATOM 6832 N N . GLU B 1 277 ? 26.688 -1.79 -1.115 1 95 277 GLU B N 1
ATOM 6833 C CA . GLU B 1 277 ? 25.453 -1.311 -0.503 1 95 277 GLU B CA 1
ATOM 6834 C C . GLU B 1 277 ? 24.484 -0.768 -1.556 1 95 277 GLU B C 1
ATOM 6836 O O . GLU B 1 277 ? 23.266 -0.943 -1.442 1 95 277 GLU B O 1
ATOM 6841 N N . GLN B 1 278 ? 24.984 -0.12 -2.547 1 94 278 GLN B N 1
ATOM 6842 C CA . GLN B 1 278 ? 24.156 0.396 -3.631 1 94 278 GLN B CA 1
ATOM 6843 C C . GLN B 1 278 ? 23.438 -0.735 -4.355 1 94 278 GLN B C 1
ATOM 6845 O O . GLN B 1 278 ? 22.219 -0.657 -4.586 1 94 278 GLN B O 1
ATOM 6850 N N . GLU B 1 279 ? 24.156 -1.775 -4.672 1 96.44 279 GLU B N 1
ATOM 6851 C CA . GLU B 1 279 ? 23.578 -2.91 -5.379 1 96.44 279 GLU B CA 1
ATOM 6852 C C . GLU B 1 279 ? 22.594 -3.672 -4.488 1 96.44 279 GLU B C 1
ATOM 6854 O O . GLU B 1 279 ? 21.562 -4.152 -4.957 1 96.44 279 GLU B O 1
ATOM 6859 N N . HIS B 1 280 ? 22.969 -3.822 -3.232 1 96.88 280 HIS B N 1
ATOM 6860 C CA . HIS B 1 280 ? 22.078 -4.473 -2.281 1 96.88 280 HIS B CA 1
ATOM 6861 C C . HIS B 1 280 ? 20.734 -3.76 -2.211 1 96.88 280 HIS B C 1
ATOM 6863 O O . HIS B 1 280 ? 19.688 -4.398 -2.309 1 96.88 280 HIS B O 1
ATOM 6869 N N . ARG B 1 281 ? 20.766 -2.422 -2.064 1 95.38 281 ARG B N 1
ATOM 6870 C CA . ARG B 1 281 ? 19.547 -1.615 -1.995 1 95.38 281 ARG B CA 1
ATOM 6871 C C . ARG B 1 281 ? 18.719 -1.764 -3.268 1 95.38 281 ARG B C 1
ATOM 6873 O O . ARG B 1 281 ? 17.5 -1.915 -3.205 1 95.38 281 ARG B O 1
ATOM 6880 N N . LYS B 1 282 ? 19.406 -1.718 -4.359 1 94.81 282 LYS B N 1
ATOM 6881 C CA . LYS B 1 282 ? 18.75 -1.863 -5.656 1 94.81 282 LYS B CA 1
ATOM 6882 C C . LYS B 1 282 ? 18.047 -3.207 -5.766 1 94.81 282 LYS B C 1
ATOM 6884 O O . LYS B 1 282 ? 16.875 -3.268 -6.18 1 94.81 282 LYS B O 1
ATOM 6889 N N . ARG B 1 283 ? 18.656 -4.27 -5.414 1 96.81 283 ARG B N 1
ATOM 6890 C CA . ARG B 1 283 ? 18.094 -5.605 -5.559 1 96.81 283 ARG B CA 1
ATOM 6891 C C . ARG B 1 283 ? 16.984 -5.844 -4.551 1 96.81 283 ARG B C 1
ATOM 6893 O O . ARG B 1 283 ? 16.016 -6.559 -4.84 1 96.81 283 ARG B O 1
ATOM 6900 N N . VAL B 1 284 ? 17.141 -5.289 -3.355 1 97.12 284 VAL B N 1
ATOM 6901 C CA . VAL B 1 284 ? 16.062 -5.395 -2.371 1 97.12 284 VAL B CA 1
ATOM 6902 C C . VAL B 1 284 ? 14.805 -4.719 -2.906 1 97.12 284 VAL B C 1
ATOM 6904 O O . VAL B 1 284 ? 13.703 -5.246 -2.764 1 97.12 284 VAL B O 1
ATOM 6907 N N . TRP B 1 285 ? 14.945 -3.545 -3.533 1 95.38 285 TRP B N 1
ATOM 6908 C CA . TRP B 1 285 ? 13.805 -2.863 -4.145 1 95.38 285 TRP B CA 1
ATOM 6909 C C . TRP B 1 285 ? 13.141 -3.748 -5.195 1 95.38 285 TRP B C 1
ATOM 6911 O O . TRP B 1 285 ? 11.93 -3.943 -5.172 1 95.38 285 TRP B O 1
ATOM 6921 N N . TRP B 1 286 ? 13.93 -4.238 -6.102 1 95.69 286 TRP B N 1
ATOM 6922 C CA . TRP B 1 286 ? 13.375 -5.023 -7.199 1 95.69 286 TRP B CA 1
ATOM 6923 C C . TRP B 1 286 ? 12.711 -6.293 -6.68 1 95.69 286 TRP B C 1
ATOM 6925 O O . TRP B 1 286 ? 11.719 -6.754 -7.242 1 95.69 286 TRP B O 1
ATOM 6935 N N . THR B 1 287 ? 13.297 -6.852 -5.633 1 97 287 THR B N 1
ATOM 6936 C CA . THR B 1 287 ? 12.648 -8.008 -5.023 1 97 287 THR B CA 1
ATOM 6937 C C . THR B 1 287 ? 11.289 -7.633 -4.457 1 97 287 THR B C 1
ATOM 6939 O O . THR B 1 287 ? 10.305 -8.352 -4.664 1 97 287 THR B O 1
ATOM 6942 N N . ALA B 1 288 ? 11.234 -6.527 -3.717 1 96.69 288 ALA B N 1
ATOM 6943 C CA . ALA B 1 288 ? 9.961 -6.055 -3.191 1 96.69 288 ALA B CA 1
ATOM 6944 C C . ALA B 1 288 ? 8.953 -5.824 -4.316 1 96.69 288 ALA B C 1
ATOM 6946 O O . ALA B 1 288 ? 7.785 -6.199 -4.199 1 96.69 288 ALA B O 1
ATOM 6947 N N . PHE B 1 289 ? 9.398 -5.25 -5.363 1 95.81 289 PHE B N 1
ATOM 6948 C CA . PHE B 1 289 ? 8.586 -5 -6.551 1 95.81 289 PHE B CA 1
ATOM 6949 C C . PHE B 1 289 ? 8.016 -6.305 -7.102 1 95.81 289 PHE B C 1
ATOM 6951 O O . PHE B 1 289 ? 6.812 -6.402 -7.352 1 95.81 289 PHE B O 1
ATOM 6958 N N . CYS B 1 290 ? 8.836 -7.262 -7.262 1 96.19 290 CYS B N 1
ATOM 6959 C CA . CYS B 1 290 ? 8.43 -8.531 -7.859 1 96.19 290 CYS B CA 1
ATOM 6960 C C . CYS B 1 290 ? 7.465 -9.281 -6.945 1 96.19 290 CYS B C 1
ATOM 6962 O O . CYS B 1 290 ? 6.461 -9.82 -7.41 1 96.19 290 CYS B O 1
ATOM 6964 N N . VAL B 1 291 ? 7.805 -9.344 -5.676 1 97.06 291 VAL B N 1
ATOM 6965 C CA . VAL B 1 291 ? 6.961 -10.055 -4.727 1 97.06 291 VAL B CA 1
ATOM 6966 C C . VAL B 1 291 ? 5.559 -9.453 -4.727 1 97.06 291 VAL B C 1
ATOM 6968 O O . VAL B 1 291 ? 4.562 -10.188 -4.801 1 97.06 291 VAL B O 1
ATOM 6971 N N . ASP B 1 292 ? 5.488 -8.211 -4.688 1 96.38 292 ASP B N 1
ATOM 6972 C CA . ASP B 1 292 ? 4.191 -7.543 -4.699 1 96.38 292 ASP B CA 1
ATOM 6973 C C . ASP B 1 292 ? 3.451 -7.805 -6.012 1 96.38 292 ASP B C 1
ATOM 6975 O O . ASP B 1 292 ? 2.246 -8.07 -6.008 1 96.38 292 ASP B O 1
ATOM 6979 N N . ARG B 1 293 ? 4.117 -7.73 -7.121 1 95.31 293 ARG B N 1
ATOM 6980 C CA . ARG B 1 293 ? 3.479 -7.895 -8.422 1 95.31 293 ARG B CA 1
ATOM 6981 C C . ARG B 1 293 ? 2.996 -9.328 -8.617 1 95.31 293 ARG B C 1
ATOM 6983 O O . ARG B 1 293 ? 1.926 -9.555 -9.188 1 95.31 293 ARG B O 1
ATOM 6990 N N . MET B 1 294 ? 3.812 -10.234 -8.219 1 95.81 294 MET B N 1
ATOM 6991 C CA . MET B 1 294 ? 3.428 -11.633 -8.359 1 95.81 294 MET B CA 1
ATOM 6992 C C . MET B 1 294 ? 2.141 -11.922 -7.594 1 95.81 294 MET B C 1
ATOM 6994 O O . MET B 1 294 ? 1.227 -12.555 -8.125 1 95.81 294 MET B O 1
ATOM 6998 N N . ILE B 1 295 ? 2.082 -11.398 -6.441 1 95.94 295 ILE B N 1
ATOM 6999 C CA . ILE B 1 295 ? 0.957 -11.703 -5.566 1 95.94 295 ILE B CA 1
ATOM 7000 C C . ILE B 1 295 ? -0.27 -10.906 -6.004 1 95.94 295 ILE B C 1
ATOM 7002 O O . ILE B 1 295 ? -1.368 -11.453 -6.113 1 95.94 295 ILE B O 1
ATOM 7006 N N . SER B 1 296 ? -0.101 -9.586 -6.238 1 94.06 296 SER B N 1
ATOM 7007 C CA . SER B 1 296 ? -1.224 -8.734 -6.613 1 94.06 296 SER B CA 1
ATOM 7008 C C . SER B 1 296 ? -1.865 -9.211 -7.914 1 94.06 296 SER B C 1
ATOM 7010 O O . SER B 1 296 ? -3.092 -9.273 -8.023 1 94.06 296 SER B O 1
ATOM 7012 N N . THR B 1 297 ? -1.088 -9.617 -8.875 1 93.19 297 THR B N 1
ATOM 7013 C CA . THR B 1 297 ? -1.624 -10.047 -10.156 1 93.19 297 THR B CA 1
ATOM 7014 C C . THR B 1 297 ? -2.301 -11.406 -10.031 1 93.19 297 THR B C 1
ATOM 7016 O O . THR B 1 297 ? -3.289 -11.68 -10.719 1 93.19 297 THR B O 1
ATOM 7019 N N . GLU B 1 298 ? -1.741 -12.242 -9.172 1 93.19 298 GLU B N 1
ATOM 7020 C CA . GLU B 1 298 ? -2.367 -13.539 -8.945 1 93.19 298 GLU B CA 1
ATOM 7021 C C . GLU B 1 298 ? -3.742 -13.383 -8.297 1 93.19 298 GLU B C 1
ATOM 7023 O O . GLU B 1 298 ? -4.66 -14.148 -8.594 1 93.19 298 GLU B O 1
ATOM 7028 N N . LEU B 1 299 ? -3.875 -12.414 -7.469 1 91.19 299 LEU B N 1
ATOM 7029 C CA . LEU B 1 299 ? -5.113 -12.172 -6.742 1 91.19 299 LEU B CA 1
ATOM 7030 C C . LEU B 1 299 ? -5.992 -11.164 -7.477 1 91.19 299 LEU B C 1
ATOM 7032 O O . LEU B 1 299 ? -7.113 -10.883 -7.051 1 91.19 299 LEU B O 1
ATOM 7036 N N . ALA B 1 300 ? -5.461 -10.625 -8.609 1 90.38 300 ALA B N 1
ATOM 7037 C CA . ALA B 1 300 ? -6.137 -9.57 -9.359 1 90.38 300 ALA B CA 1
ATOM 7038 C C . ALA B 1 300 ? -6.445 -8.367 -8.469 1 90.38 300 ALA B C 1
ATOM 7040 O O . ALA B 1 300 ? -7.559 -7.84 -8.5 1 90.38 300 ALA B O 1
ATOM 7041 N N . LEU B 1 301 ? -5.578 -8.07 -7.586 1 90.62 301 LEU B N 1
ATOM 7042 C CA . LEU B 1 301 ? -5.668 -6.895 -6.727 1 90.62 301 LEU B CA 1
ATOM 7043 C C . LEU B 1 301 ? -4.652 -5.836 -7.145 1 90.62 301 LEU B C 1
ATOM 7045 O O . LEU B 1 301 ? -3.756 -6.109 -7.945 1 90.62 301 LEU B O 1
ATOM 7049 N N . HIS B 1 302 ? -4.797 -4.66 -6.602 1 88.81 302 HIS B N 1
ATOM 7050 C CA . HIS B 1 302 ? -3.912 -3.566 -6.98 1 88.81 302 HIS B CA 1
ATOM 7051 C C . HIS B 1 302 ? -2.539 -3.719 -6.336 1 88.81 302 HIS B C 1
ATOM 7053 O O . HIS B 1 302 ? -2.438 -4.047 -5.148 1 88.81 302 HIS B O 1
ATOM 7059 N N . PRO B 1 303 ? -1.543 -3.559 -7.133 1 91.75 303 PRO B N 1
ATOM 7060 C CA . PRO B 1 303 ? -0.218 -3.516 -6.512 1 91.75 303 PRO B CA 1
ATOM 7061 C C . PRO B 1 303 ? -0.022 -2.289 -5.625 1 91.75 303 PRO B C 1
ATOM 7063 O O . PRO B 1 303 ? -0.793 -1.329 -5.711 1 91.75 303 PRO B O 1
ATOM 7066 N N . ALA B 1 304 ? 0.963 -2.393 -4.773 1 90.19 304 ALA B N 1
ATOM 7067 C CA . ALA B 1 304 ? 1.253 -1.287 -3.861 1 90.19 304 ALA B CA 1
ATOM 7068 C C . ALA B 1 304 ? 1.826 -0.09 -4.617 1 90.19 304 ALA B C 1
ATOM 7070 O O . ALA B 1 304 ? 1.736 1.047 -4.148 1 90.19 304 ALA B O 1
ATOM 7071 N N . TYR B 1 305 ? 2.41 -0.333 -5.688 1 85.81 305 TYR B N 1
ATOM 7072 C CA . TYR B 1 305 ? 3.025 0.704 -6.508 1 85.81 305 TYR B CA 1
ATOM 7073 C C . TYR B 1 305 ? 2.881 0.386 -7.988 1 85.81 305 TYR B C 1
ATOM 7075 O O . TYR B 1 305 ? 3.168 -0.732 -8.422 1 85.81 305 TYR B O 1
ATOM 7083 N N . THR B 1 306 ? 2.375 1.286 -8.711 1 76.06 306 THR B N 1
ATOM 7084 C CA . THR B 1 306 ? 2.123 1.015 -10.125 1 76.06 306 THR B CA 1
ATOM 7085 C C . THR B 1 306 ? 3.287 1.495 -10.984 1 76.06 306 THR B C 1
ATOM 7087 O O . THR B 1 306 ? 3.465 1.034 -12.117 1 76.06 306 THR B O 1
ATOM 7090 N N . GLY B 1 307 ? 4.051 2.301 -10.445 1 71.44 307 GLY B N 1
ATOM 7091 C CA . GLY B 1 307 ? 5.18 2.795 -11.211 1 71.44 307 GLY B CA 1
ATOM 7092 C C . GLY B 1 307 ? 6.344 1.823 -11.258 1 71.44 307 GLY B C 1
ATOM 7093 O O . GLY B 1 307 ? 6.277 0.74 -10.672 1 71.44 307 GLY B O 1
ATOM 7094 N N . LEU B 1 308 ? 7.262 1.903 -12.242 1 59.09 308 LEU B N 1
ATOM 7095 C CA . LEU B 1 308 ? 8.43 1.033 -12.336 1 59.09 308 LEU B CA 1
ATOM 7096 C C . LEU B 1 308 ? 9.617 1.637 -11.594 1 59.09 308 LEU B C 1
ATOM 7098 O O . LEU B 1 308 ? 10.57 0.928 -11.25 1 59.09 308 LEU B O 1
ATOM 7102 N N . GLY B 1 309 ? 9.562 2.682 -10.828 1 56.47 309 GLY B N 1
ATOM 7103 C CA . GLY B 1 309 ? 10.727 3.336 -10.25 1 56.47 309 GLY B CA 1
ATOM 7104 C C . GLY B 1 309 ? 11.516 4.145 -11.258 1 56.47 309 GLY B C 1
ATOM 7105 O O . GLY B 1 309 ? 12.141 3.584 -12.164 1 56.47 309 GLY B O 1
ATOM 7106 N N . GLN B 1 310 ? 11.234 5.344 -11.5 1 56.78 310 GLN B N 1
ATOM 7107 C CA . GLN B 1 310 ? 11.875 6.223 -12.477 1 56.78 310 GLN B CA 1
ATOM 7108 C C . GLN B 1 310 ? 13.391 6.242 -12.273 1 56.78 310 GLN B C 1
ATOM 7110 O O . GLN B 1 310 ? 13.875 6.297 -11.141 1 56.78 310 GLN B O 1
ATOM 7115 N N . GLU B 1 311 ? 14.133 5.57 -13.156 1 69.19 311 GLU B N 1
ATOM 7116 C CA . GLU B 1 311 ? 15.547 5.812 -13.414 1 69.19 311 GLU B CA 1
ATOM 7117 C C . GLU B 1 311 ? 16.422 4.809 -12.672 1 69.19 311 GLU B C 1
ATOM 7119 O O . GLU B 1 311 ? 17.641 4.973 -12.602 1 69.19 311 GLU B O 1
ATOM 7124 N N . LEU B 1 312 ? 15.688 3.75 -11.969 1 84.69 312 LEU B N 1
ATOM 7125 C CA . LEU B 1 312 ? 16.562 2.785 -11.312 1 84.69 312 LEU B CA 1
ATOM 7126 C C . LEU B 1 312 ? 16.953 1.665 -12.273 1 84.69 312 LEU B C 1
ATOM 7128 O O . LEU B 1 312 ? 16.094 1.076 -12.93 1 84.69 312 LEU B O 1
ATOM 7132 N N . GLY B 1 313 ? 18.141 1.497 -12.617 1 88.62 313 GLY B N 1
ATOM 7133 C CA . GLY B 1 313 ? 18.609 0.427 -13.477 1 88.62 313 GLY B CA 1
ATOM 7134 C C . GLY B 1 313 ? 18.344 -0.956 -12.914 1 88.62 313 GLY B C 1
ATOM 7135 O O . GLY B 1 313 ? 17.984 -1.096 -11.75 1 88.62 313 GLY B O 1
ATOM 7136 N N . TYR B 1 314 ? 18.453 -2.008 -13.711 1 93.44 314 TYR B N 1
ATOM 7137 C CA . TYR B 1 314 ? 18.297 -3.398 -13.289 1 93.44 314 TYR B CA 1
ATOM 7138 C C . TYR B 1 314 ? 19.5 -3.855 -12.469 1 93.44 314 TYR B C 1
ATOM 7140 O O . TYR B 1 314 ? 20.547 -3.189 -12.453 1 93.44 314 TYR B O 1
ATOM 7148 N N . PRO B 1 315 ? 19.281 -4.945 -11.68 1 94.75 315 PRO B N 1
ATOM 7149 C CA . PRO B 1 315 ? 20.438 -5.508 -10.969 1 94.75 315 PRO B CA 1
ATOM 7150 C C . PRO B 1 315 ? 21.641 -5.719 -11.883 1 94.75 315 PRO B C 1
ATOM 7152 O O . PRO B 1 315 ? 21.484 -6.117 -13.039 1 94.75 315 PRO B O 1
ATOM 7155 N N . ASP B 1 316 ? 22.781 -5.344 -11.367 1 93.62 316 ASP B N 1
ATOM 7156 C CA . ASP B 1 316 ? 24.016 -5.387 -12.164 1 93.62 316 ASP B CA 1
ATOM 7157 C C . ASP B 1 316 ? 25.219 -5.684 -11.289 1 93.62 316 ASP B C 1
ATOM 7159 O O . ASP B 1 316 ? 25.312 -5.203 -10.156 1 93.62 316 ASP B O 1
ATOM 7163 N N . SER B 1 317 ? 26.047 -6.484 -11.82 1 91.69 317 SER B N 1
ATOM 7164 C CA . SER B 1 317 ? 27.25 -6.816 -11.062 1 91.69 317 SER B CA 1
ATOM 7165 C C . SER B 1 317 ? 28.438 -5.996 -11.539 1 91.69 317 SER B C 1
ATOM 7167 O O . SER B 1 317 ? 29.547 -6.156 -11.031 1 91.69 317 SER B O 1
ATOM 7169 N N . SER B 1 318 ? 28.062 -5.039 -12.406 1 88.38 318 SER B N 1
ATOM 7170 C CA . SER B 1 318 ? 29.156 -4.234 -12.922 1 88.38 318 SER B CA 1
ATOM 7171 C C . SER B 1 318 ? 29.734 -3.318 -11.852 1 88.38 318 SER B C 1
ATOM 7173 O O . SER B 1 318 ? 28.984 -2.686 -11.102 1 88.38 318 SER B O 1
ATOM 7175 N N . GLY B 1 319 ? 30.984 -3.352 -11.578 1 88.25 319 GLY B N 1
ATOM 7176 C CA . GLY B 1 319 ? 31.641 -2.453 -10.648 1 88.25 319 GLY B CA 1
ATOM 7177 C C . GLY B 1 319 ? 31.922 -3.09 -9.297 1 88.25 319 GLY B C 1
ATOM 7178 O O . GLY B 1 319 ? 32.625 -2.5 -8.461 1 88.25 319 GLY B O 1
ATOM 7179 N N . LEU B 1 320 ? 31.312 -4.203 -9.094 1 94.5 320 LEU B N 1
ATOM 7180 C CA . LEU B 1 320 ? 31.562 -4.914 -7.844 1 94.5 320 LEU B CA 1
ATOM 7181 C C . LEU B 1 320 ? 32.906 -5.641 -7.895 1 94.5 320 LEU B C 1
ATOM 7183 O O . LEU B 1 320 ? 33.312 -6.102 -8.961 1 94.5 320 LEU B O 1
ATOM 7187 N N . THR B 1 321 ? 33.594 -5.656 -6.789 1 95 321 THR B N 1
ATOM 7188 C CA . THR B 1 321 ? 34.75 -6.516 -6.68 1 95 321 THR B CA 1
ATOM 7189 C C . THR B 1 321 ? 34.344 -7.988 -6.68 1 95 321 THR B C 1
ATOM 7191 O O . THR B 1 321 ? 33.188 -8.312 -6.473 1 95 321 THR B O 1
ATOM 7194 N N . ALA B 1 322 ? 35.281 -8.82 -6.945 1 93.62 322 ALA B N 1
ATOM 7195 C CA . ALA B 1 322 ? 35.031 -10.25 -6.965 1 93.62 322 ALA B CA 1
ATOM 7196 C C . ALA B 1 322 ? 34.438 -10.719 -5.641 1 93.62 322 ALA B C 1
ATOM 7198 O O . ALA B 1 322 ? 33.531 -11.57 -5.621 1 93.62 322 ALA B O 1
ATOM 7199 N N . GLU B 1 323 ? 34.938 -10.219 -4.578 1 93.56 323 GLU B N 1
ATOM 7200 C CA . GLU B 1 323 ? 34.469 -10.586 -3.254 1 93.56 323 GLU B CA 1
ATOM 7201 C C . GLU B 1 323 ? 33.031 -10.094 -3.039 1 93.56 323 GLU B C 1
ATOM 7203 O O . GLU B 1 323 ? 32.188 -10.805 -2.465 1 93.56 323 GLU B O 1
ATOM 7208 N N . GLU B 1 324 ? 32.75 -8.922 -3.5 1 94.75 324 GLU B N 1
ATOM 7209 C CA . GLU B 1 324 ? 31.406 -8.336 -3.361 1 94.75 324 GLU B CA 1
ATOM 7210 C C . GLU B 1 324 ? 30.391 -9.086 -4.215 1 94.75 324 GLU B C 1
ATOM 7212 O O . GLU B 1 324 ? 29.234 -9.219 -3.828 1 94.75 324 GLU B O 1
ATOM 7217 N N . GLU B 1 325 ? 30.828 -9.5 -5.324 1 94.5 325 GLU B N 1
ATOM 7218 C CA . GLU B 1 325 ? 29.938 -10.227 -6.238 1 94.5 325 GLU B CA 1
ATOM 7219 C C . GLU B 1 325 ? 29.422 -11.516 -5.609 1 94.5 325 GLU B C 1
ATOM 7221 O O . GLU B 1 325 ? 28.328 -11.969 -5.926 1 94.5 325 GLU B O 1
ATOM 7226 N N . GLU B 1 326 ? 30.188 -12.078 -4.734 1 93.31 326 GLU B N 1
ATOM 7227 C CA . GLU B 1 326 ? 29.812 -13.336 -4.086 1 93.31 326 GLU B CA 1
ATOM 7228 C C . GLU B 1 326 ? 28.641 -13.133 -3.131 1 93.31 326 GLU B C 1
ATOM 7230 O O . GLU B 1 326 ? 28 -14.102 -2.719 1 93.31 326 GLU B O 1
ATOM 7235 N N . GLU B 1 327 ? 28.344 -11.898 -2.814 1 95.12 327 GLU B N 1
ATOM 7236 C CA . GLU B 1 327 ? 27.219 -11.578 -1.927 1 95.12 327 GLU B CA 1
ATOM 7237 C C . GLU B 1 327 ? 25.891 -11.719 -2.648 1 95.12 327 GLU B C 1
ATOM 7239 O O . GLU B 1 327 ? 24.828 -11.773 -2.008 1 95.12 327 GLU B O 1
ATOM 7244 N N . PHE B 1 328 ? 25.938 -11.828 -3.982 1 94.69 328 PHE B N 1
ATOM 7245 C CA . PHE B 1 328 ? 24.719 -11.773 -4.77 1 94.69 328 PHE B CA 1
ATOM 7246 C C . PHE B 1 328 ? 24.594 -13 -5.66 1 94.69 328 PHE B C 1
ATOM 7248 O O . PHE B 1 328 ? 25.594 -13.648 -5.977 1 94.69 328 PHE B O 1
ATOM 7255 N N . PHE B 1 329 ? 23.375 -13.383 -5.953 1 89.62 329 PHE B N 1
ATOM 7256 C CA . PHE B 1 329 ? 23.109 -14.328 -7.031 1 89.62 329 PHE B CA 1
ATOM 7257 C C . PHE B 1 329 ? 23.234 -13.656 -8.391 1 89.62 329 PHE B C 1
ATOM 7259 O O . PHE B 1 329 ? 23.453 -12.445 -8.469 1 89.62 329 PHE B O 1
ATOM 7266 N N . ASP B 1 330 ? 23.172 -14.477 -9.453 1 88.38 330 ASP B N 1
ATOM 7267 C CA . ASP B 1 330 ? 23.25 -13.961 -10.812 1 88.38 330 ASP B CA 1
ATOM 7268 C C . ASP B 1 330 ? 22.141 -12.945 -11.078 1 88.38 330 ASP B C 1
ATOM 7270 O O . ASP B 1 330 ? 20.953 -13.273 -10.977 1 88.38 330 ASP B O 1
ATOM 7274 N N . PRO B 1 331 ? 22.516 -11.695 -11.383 1 93.25 331 PRO B N 1
ATOM 7275 C CA . PRO B 1 331 ? 21.516 -10.656 -11.586 1 93.25 331 PRO B CA 1
ATOM 7276 C C . PRO B 1 331 ? 20.594 -10.93 -12.773 1 93.25 331 PRO B C 1
ATOM 7278 O O . PRO B 1 331 ? 19.5 -10.383 -12.859 1 93.25 331 PRO B O 1
ATOM 7281 N N . VAL B 1 332 ? 21 -11.828 -13.672 1 92.06 332 VAL B N 1
ATOM 7282 C CA . VAL B 1 332 ? 20.281 -12.086 -14.906 1 92.06 332 VAL B CA 1
ATOM 7283 C C . VAL B 1 332 ? 18.922 -12.711 -14.586 1 92.06 332 VAL B C 1
ATOM 7285 O O . VAL B 1 332 ? 17.922 -12.391 -15.234 1 92.06 332 VAL B O 1
ATOM 7288 N N . LEU B 1 333 ? 18.891 -13.594 -13.648 1 92.06 333 LEU B N 1
ATOM 7289 C CA . LEU B 1 333 ? 17.656 -14.281 -13.312 1 92.06 333 LEU B CA 1
ATOM 7290 C C . LEU B 1 333 ? 16.672 -13.336 -12.617 1 92.06 333 LEU B C 1
ATOM 7292 O O . LEU B 1 333 ? 15.469 -13.375 -12.883 1 92.06 333 LEU B O 1
ATOM 7296 N N . LEU B 1 334 ? 17.203 -12.484 -11.695 1 94.62 334 LEU B N 1
ATOM 7297 C CA . LEU B 1 334 ? 16.344 -11.484 -11.07 1 94.62 334 LEU B CA 1
ATOM 7298 C C . LEU B 1 334 ? 15.805 -10.508 -12.109 1 94.62 334 LEU B C 1
ATOM 7300 O O . LEU B 1 334 ? 14.648 -10.102 -12.039 1 94.62 334 LEU B O 1
ATOM 7304 N N . THR B 1 335 ? 16.609 -10.117 -13.047 1 94.88 335 THR B N 1
ATOM 7305 C CA . THR B 1 335 ? 16.172 -9.227 -14.117 1 94.88 335 THR B CA 1
ATOM 7306 C C . THR B 1 335 ? 15.062 -9.883 -14.938 1 94.88 335 THR B C 1
ATOM 7308 O O . THR B 1 335 ? 14.086 -9.227 -15.305 1 94.88 335 THR B O 1
ATOM 7311 N N . ALA B 1 336 ? 15.25 -11.172 -15.234 1 94.88 336 ALA B N 1
ATOM 7312 C CA . ALA B 1 336 ? 14.219 -11.914 -15.953 1 94.88 336 ALA B CA 1
ATOM 7313 C C . ALA B 1 336 ? 12.898 -11.891 -15.188 1 94.88 336 ALA B C 1
ATOM 7315 O O . ALA B 1 336 ? 11.836 -11.688 -15.773 1 94.88 336 ALA B O 1
ATOM 7316 N N . LEU B 1 337 ? 12.984 -12.102 -13.898 1 96 337 LEU B N 1
ATOM 7317 C CA . LEU B 1 337 ? 11.789 -12.086 -13.062 1 96 337 LEU B CA 1
ATOM 7318 C C . LEU B 1 337 ? 11.125 -10.719 -13.086 1 96 337 LEU B C 1
ATOM 7320 O O . LEU B 1 337 ? 9.898 -10.617 -13.141 1 96 337 LEU B O 1
ATOM 7324 N N . ILE B 1 338 ? 11.93 -9.641 -13 1 94.69 338 ILE B N 1
ATOM 7325 C CA . ILE B 1 338 ? 11.422 -8.273 -13.039 1 94.69 338 ILE B CA 1
ATOM 7326 C C . ILE B 1 338 ? 10.633 -8.055 -14.32 1 94.69 338 ILE B C 1
ATOM 7328 O O . ILE B 1 338 ? 9.508 -7.551 -14.289 1 94.69 338 ILE B O 1
ATOM 7332 N N . LYS B 1 339 ? 11.148 -8.445 -15.43 1 93.31 339 LYS B N 1
ATOM 7333 C CA . LYS B 1 339 ? 10.508 -8.266 -16.719 1 93.31 339 LYS B CA 1
ATOM 7334 C C . LYS B 1 339 ? 9.203 -9.047 -16.812 1 93.31 339 LYS B C 1
ATOM 7336 O O . LYS B 1 339 ? 8.211 -8.555 -17.359 1 93.31 339 LYS B O 1
ATOM 7341 N N . LEU B 1 340 ? 9.227 -10.227 -16.281 1 95.75 340 LEU B N 1
ATOM 7342 C CA . LEU B 1 340 ? 8.016 -11.047 -16.281 1 95.75 340 LEU B CA 1
ATOM 7343 C C . LEU B 1 340 ? 6.934 -10.422 -15.414 1 95.75 340 LEU B C 1
ATOM 7345 O O . LEU B 1 340 ? 5.75 -10.453 -15.773 1 95.75 340 LEU B O 1
ATOM 7349 N N . CYS B 1 341 ? 7.336 -9.891 -14.297 1 94.75 341 CYS B N 1
ATOM 7350 C CA . CYS B 1 341 ? 6.379 -9.234 -13.414 1 94.75 341 CYS B CA 1
ATOM 7351 C C . CYS B 1 341 ? 5.789 -7.996 -14.078 1 94.75 341 CYS B C 1
ATOM 7353 O O . CYS B 1 341 ? 4.602 -7.703 -13.914 1 94.75 341 CYS B O 1
ATOM 7355 N N . GLU B 1 342 ? 6.57 -7.273 -14.812 1 91.88 342 GLU B N 1
ATOM 7356 C CA . GLU B 1 342 ? 6.094 -6.098 -15.531 1 91.88 342 GLU B CA 1
ATOM 7357 C C . GLU B 1 342 ? 5.051 -6.473 -16.578 1 91.88 342 GLU B C 1
ATOM 7359 O O . GLU B 1 342 ? 3.988 -5.852 -16.656 1 91.88 342 GLU B O 1
ATOM 7364 N N . ILE B 1 343 ? 5.32 -7.469 -17.312 1 93.94 343 ILE B N 1
ATOM 7365 C CA . ILE B 1 343 ? 4.41 -7.82 -18.406 1 93.94 343 ILE B CA 1
ATOM 7366 C C . ILE B 1 343 ? 3.152 -8.469 -17.828 1 93.94 343 ILE B C 1
ATOM 7368 O O . ILE B 1 343 ? 2.064 -8.328 -18.391 1 93.94 343 ILE B O 1
ATOM 7372 N N . LYS B 1 344 ? 3.299 -9.227 -16.766 1 95.06 344 LYS B N 1
ATOM 7373 C CA . LYS B 1 344 ? 2.127 -9.836 -16.141 1 95.06 344 LYS B CA 1
ATOM 7374 C C . LYS B 1 344 ? 1.117 -8.773 -15.719 1 95.06 344 LYS B C 1
ATOM 7376 O O . LYS B 1 344 ? -0.093 -9 -15.781 1 95.06 344 LYS B O 1
ATOM 7381 N N . THR B 1 345 ? 1.604 -7.656 -15.266 1 91.31 345 THR B N 1
ATOM 7382 C CA . THR B 1 345 ? 0.717 -6.555 -14.914 1 91.31 345 THR B CA 1
ATOM 7383 C C . THR B 1 345 ? -0.075 -6.09 -16.125 1 91.31 345 THR B C 1
ATOM 7385 O O . THR B 1 345 ? -1.272 -5.816 -16.031 1 91.31 345 THR B O 1
ATOM 7388 N N . ASP B 1 346 ? 0.551 -6.02 -17.234 1 90.56 346 ASP B N 1
ATOM 7389 C CA . ASP B 1 346 ? -0.121 -5.656 -18.484 1 90.56 346 ASP B CA 1
ATOM 7390 C C . ASP B 1 346 ? -1.197 -6.676 -18.844 1 90.56 346 ASP B C 1
ATOM 7392 O O . ASP B 1 346 ? -2.256 -6.312 -19.359 1 90.56 346 ASP B O 1
ATOM 7396 N N . VAL B 1 347 ? -0.871 -7.883 -18.594 1 94.25 347 VAL B N 1
ATOM 7397 C CA . VAL B 1 347 ? -1.805 -8.969 -18.875 1 94.25 347 VAL B CA 1
ATOM 7398 C C . VAL B 1 347 ? -3.072 -8.797 -18.047 1 94.25 347 VAL B C 1
ATOM 7400 O O . VAL B 1 347 ? -4.184 -8.812 -18.578 1 94.25 347 VAL B O 1
ATOM 7403 N N . VAL B 1 348 ? -2.928 -8.602 -16.781 1 92.88 348 VAL B N 1
ATOM 7404 C CA . VAL B 1 348 ? -4.059 -8.484 -15.867 1 92.88 348 VAL B CA 1
ATOM 7405 C C . VAL B 1 348 ? -4.879 -7.242 -16.219 1 92.88 348 VAL B C 1
ATOM 7407 O O . VAL B 1 348 ? -6.113 -7.281 -16.203 1 92.88 348 VAL B O 1
ATOM 7410 N N . ASN B 1 349 ? -4.227 -6.191 -16.562 1 87.44 349 ASN B N 1
ATOM 7411 C CA . ASN B 1 349 ? -4.922 -4.973 -16.969 1 87.44 349 ASN B CA 1
ATOM 7412 C C . ASN B 1 349 ? -5.719 -5.176 -18.25 1 87.44 349 ASN B C 1
ATOM 7414 O O . ASN B 1 349 ? -6.832 -4.668 -18.391 1 87.44 349 ASN B O 1
ATOM 7418 N N . THR B 1 350 ? -5.148 -5.844 -19.172 1 90.69 350 THR B N 1
ATOM 7419 C CA . THR B 1 350 ? -5.82 -6.121 -20.438 1 90.69 350 THR B CA 1
ATOM 7420 C C . THR B 1 350 ? -7.059 -6.984 -20.219 1 90.69 350 THR B C 1
ATOM 7422 O O . THR B 1 350 ? -8.117 -6.727 -20.797 1 90.69 350 THR B O 1
ATOM 7425 N N . VAL B 1 351 ? -6.918 -8 -19.391 1 92 351 VAL B N 1
ATOM 7426 C CA . VAL B 1 351 ? -8.023 -8.906 -19.109 1 92 351 VAL B CA 1
ATOM 7427 C C . VAL B 1 351 ? -9.164 -8.133 -18.453 1 92 351 VAL B C 1
ATOM 7429 O O . VAL B 1 351 ? -10.336 -8.375 -18.75 1 92 351 VAL B O 1
ATOM 7432 N N . SER B 1 352 ? -8.836 -7.215 -17.609 1 84.94 352 SER B N 1
ATOM 7433 C CA . SER B 1 352 ? -9.852 -6.441 -16.891 1 84.94 352 SER B CA 1
ATOM 7434 C C . SER B 1 352 ? -10.641 -5.559 -17.844 1 84.94 352 SER B C 1
ATOM 7436 O O . SER B 1 352 ? -11.75 -5.129 -17.531 1 84.94 352 SER B O 1
ATOM 7438 N N . ARG B 1 353 ? -10.172 -5.348 -19.047 1 85.19 353 ARG B N 1
ATOM 7439 C CA . ARG B 1 353 ? -10.82 -4.473 -20.016 1 85.19 353 ARG B CA 1
ATOM 7440 C C . ARG B 1 353 ? -11.609 -5.285 -21.047 1 85.19 353 ARG B C 1
ATOM 7442 O O . ARG B 1 353 ? -12.344 -4.723 -21.859 1 85.19 353 ARG B O 1
ATOM 7449 N N . LEU B 1 354 ? -11.477 -6.52 -21 1 89.25 354 LEU B N 1
ATOM 7450 C CA . LEU B 1 354 ? -12.148 -7.371 -21.969 1 89.25 354 LEU B CA 1
ATOM 7451 C C . LEU B 1 354 ? -13.656 -7.363 -21.75 1 89.25 354 LEU B C 1
ATOM 7453 O O . LEU B 1 354 ? -14.125 -7.609 -20.641 1 89.25 354 LEU B O 1
ATOM 7457 N N . LYS B 1 355 ? -14.336 -7.059 -22.828 1 87.5 355 LYS B N 1
ATOM 7458 C CA . LYS B 1 355 ? -15.797 -7.031 -22.812 1 87.5 355 LYS B CA 1
ATOM 7459 C C . LYS B 1 355 ? -16.359 -8.078 -23.781 1 87.5 355 LYS B C 1
ATOM 7461 O O . LYS B 1 355 ? -15.641 -8.625 -24.609 1 87.5 355 LYS B O 1
ATOM 7466 N N . HIS B 1 356 ? -17.656 -8.305 -23.641 1 85.19 356 HIS B N 1
ATOM 7467 C CA . HIS B 1 356 ? -18.328 -9.281 -24.484 1 85.19 356 HIS B CA 1
ATOM 7468 C C . HIS B 1 356 ? -18.219 -8.898 -25.969 1 85.19 356 HIS B C 1
ATOM 7470 O O . HIS B 1 356 ? -18.078 -9.766 -26.828 1 85.19 356 HIS B O 1
ATOM 7476 N N . LYS B 1 357 ? -18.266 -7.637 -26.188 1 82.31 357 LYS B N 1
ATOM 7477 C CA . LYS B 1 357 ? -18.203 -7.152 -27.578 1 82.31 357 LYS B CA 1
ATOM 7478 C C . LYS B 1 357 ? -16.859 -7.457 -28.219 1 82.31 357 LYS B C 1
ATOM 7480 O O . LYS B 1 357 ? -16.75 -7.535 -29.438 1 82.31 357 LYS B O 1
ATOM 7485 N N . ASP B 1 358 ? -15.898 -7.672 -27.391 1 83.19 358 ASP B N 1
ATOM 7486 C CA . ASP B 1 358 ? -14.539 -7.836 -27.891 1 83.19 358 ASP B CA 1
ATOM 7487 C C . ASP B 1 358 ? -14.32 -9.234 -28.453 1 83.19 358 ASP B C 1
ATOM 7489 O O . ASP B 1 358 ? -13.336 -9.484 -29.141 1 83.19 358 ASP B O 1
ATOM 7493 N N . ILE B 1 359 ? -15.227 -10.141 -28.297 1 83.81 359 ILE B N 1
ATOM 7494 C CA . ILE B 1 359 ? -15.078 -11.539 -28.688 1 83.81 359 ILE B CA 1
ATOM 7495 C C . ILE B 1 359 ? -15.094 -11.648 -30.219 1 83.81 359 ILE B C 1
ATOM 7497 O O . ILE B 1 359 ? -14.484 -12.555 -30.781 1 83.81 359 ILE B O 1
ATOM 7501 N N . THR B 1 360 ? -15.781 -10.711 -30.828 1 81.38 360 THR B N 1
ATOM 7502 C CA . THR B 1 360 ? -15.875 -10.742 -32.281 1 81.38 360 THR B CA 1
ATOM 7503 C C . THR B 1 360 ? -14.523 -10.43 -32.938 1 81.38 360 THR B C 1
ATOM 7505 O O . THR B 1 360 ? -14.164 -11.016 -33.938 1 81.38 360 THR B O 1
ATOM 7508 N N . GLU B 1 361 ? -13.789 -9.508 -32.281 1 84.06 361 GLU B N 1
ATOM 7509 C CA . GLU B 1 361 ? -12.445 -9.148 -32.719 1 84.06 361 GLU B CA 1
ATOM 7510 C C . GLU B 1 361 ? -11.508 -8.969 -31.531 1 84.06 361 GLU B C 1
ATOM 7512 O O . GLU B 1 361 ? -11.023 -7.863 -31.266 1 84.06 361 GLU B O 1
ATOM 7517 N N . PRO B 1 362 ? -11.188 -10.094 -30.953 1 86.81 362 PRO B N 1
ATOM 7518 C CA . PRO B 1 362 ? -10.445 -9.992 -29.703 1 86.81 362 PRO B CA 1
ATOM 7519 C C . PRO B 1 362 ? -9.023 -9.461 -29.891 1 86.81 362 PRO B C 1
ATOM 7521 O O . PRO B 1 362 ? -8.438 -8.891 -28.969 1 86.81 362 PRO B O 1
ATOM 7524 N N . TYR B 1 363 ? -8.492 -9.609 -31.109 1 84.69 363 TYR B N 1
ATOM 7525 C CA . TYR B 1 363 ? -7.105 -9.234 -31.359 1 84.69 363 TYR B CA 1
ATOM 7526 C C . TYR B 1 363 ? -6.918 -7.727 -31.219 1 84.69 363 TYR B C 1
ATOM 7528 O O . TYR B 1 363 ? -5.832 -7.258 -30.859 1 84.69 363 TYR B O 1
ATOM 7536 N N . GLN B 1 364 ? -7.957 -6.992 -31.438 1 85 364 GLN B N 1
ATOM 7537 C CA . GLN B 1 364 ? -7.867 -5.543 -31.297 1 85 364 GLN B CA 1
ATOM 7538 C C . GLN B 1 364 ? -7.488 -5.141 -29.875 1 85 364 GLN B C 1
ATOM 7540 O O . GLN B 1 364 ? -6.703 -4.211 -29.672 1 85 364 GLN B O 1
ATOM 7545 N N . VAL B 1 365 ? -7.969 -5.871 -28.922 1 89.88 365 VAL B N 1
ATOM 7546 C CA . VAL B 1 365 ? -7.711 -5.559 -27.516 1 89.88 365 VAL B CA 1
ATOM 7547 C C . VAL B 1 365 ? -6.469 -6.305 -27.047 1 89.88 365 VAL B C 1
ATOM 7549 O O . VAL B 1 365 ? -5.727 -5.809 -26.188 1 89.88 365 VAL B O 1
ATOM 7552 N N . LEU B 1 366 ? -6.152 -7.43 -27.672 1 92.19 366 LEU B N 1
ATOM 7553 C CA . LEU B 1 366 ? -5.117 -8.328 -27.172 1 92.19 366 LEU B CA 1
ATOM 7554 C C . LEU B 1 366 ? -3.773 -8.031 -27.812 1 92.19 366 LEU B C 1
ATOM 7556 O O . LEU B 1 366 ? -2.725 -8.414 -27.297 1 92.19 366 LEU B O 1
ATOM 7560 N N . ARG B 1 367 ? -3.748 -7.395 -28.922 1 87.5 367 ARG B N 1
ATOM 7561 C CA . ARG B 1 367 ? -2.588 -7.305 -29.797 1 87.5 367 ARG B CA 1
ATOM 7562 C C . ARG B 1 367 ? -1.379 -6.742 -29.062 1 87.5 367 ARG B C 1
ATOM 7564 O O . ARG B 1 367 ? -0.288 -7.312 -29.125 1 87.5 367 ARG B O 1
ATOM 7571 N N . GLN B 1 368 ? -1.603 -5.629 -28.375 1 88.06 368 GLN B N 1
ATOM 7572 C CA . GLN B 1 368 ? -0.488 -4.973 -27.703 1 88.06 368 GLN B CA 1
ATOM 7573 C C . GLN B 1 368 ? 0.126 -5.879 -26.641 1 88.06 368 GLN B C 1
ATOM 7575 O O . GLN B 1 368 ? 1.35 -5.965 -26.531 1 88.06 368 GLN B O 1
ATOM 7580 N N . CYS B 1 369 ? -0.654 -6.5 -25.906 1 92.38 369 CYS B N 1
ATOM 7581 C CA . CYS B 1 369 ? -0.182 -7.379 -24.844 1 92.38 369 CYS B CA 1
ATOM 7582 C C . CYS B 1 369 ? 0.501 -8.617 -25.422 1 92.38 369 CYS B C 1
ATOM 7584 O O . CYS B 1 369 ? 1.518 -9.07 -24.891 1 92.38 369 CYS B O 1
ATOM 7586 N N . LEU B 1 370 ? -0.047 -9.188 -26.469 1 91.88 370 LEU B N 1
ATOM 7587 C CA . LEU B 1 370 ? 0.543 -10.359 -27.109 1 91.88 370 LEU B CA 1
ATOM 7588 C C . LEU B 1 370 ? 1.914 -10.031 -27.688 1 91.88 370 LEU B C 1
ATOM 7590 O O . LEU B 1 370 ? 2.852 -10.82 -27.562 1 91.88 370 LEU B O 1
ATOM 7594 N N . GLN B 1 371 ? 1.991 -8.883 -28.281 1 88.44 371 GLN B N 1
ATOM 7595 C CA . GLN B 1 371 ? 3.281 -8.438 -28.812 1 88.44 371 GLN B CA 1
ATOM 7596 C C . GLN B 1 371 ? 4.285 -8.219 -27.688 1 88.44 371 GLN B C 1
ATOM 7598 O O . GLN B 1 371 ? 5.469 -8.539 -27.828 1 88.44 371 GLN B O 1
ATOM 7603 N N . GLY B 1 372 ? 3.77 -7.652 -26.625 1 91 372 GLY B N 1
ATOM 7604 C CA . GLY B 1 372 ? 4.617 -7.473 -25.453 1 91 372 GLY B CA 1
ATOM 7605 C C . GLY B 1 372 ? 5.129 -8.781 -24.875 1 91 372 GLY B C 1
ATOM 7606 O O . GLY B 1 372 ? 6.293 -8.875 -24.484 1 91 372 GLY B O 1
ATOM 7607 N N . LEU B 1 373 ? 4.293 -9.773 -24.812 1 92.56 373 LEU B N 1
ATOM 7608 C CA . LEU B 1 373 ? 4.668 -11.094 -24.312 1 92.56 373 LEU B CA 1
ATOM 7609 C C . LEU B 1 373 ? 5.715 -11.734 -25.219 1 92.56 373 LEU B C 1
ATOM 7611 O O . LEU B 1 373 ? 6.668 -12.352 -24.734 1 92.56 373 LEU B O 1
ATOM 7615 N N . ASP B 1 374 ? 5.484 -11.57 -26.453 1 90.5 374 ASP B N 1
ATOM 7616 C CA . ASP B 1 374 ? 6.449 -12.117 -27.406 1 90.5 374 ASP B CA 1
ATOM 7617 C C . ASP B 1 374 ? 7.816 -11.461 -27.234 1 90.5 374 ASP B C 1
ATOM 7619 O O . ASP B 1 374 ? 8.844 -12.148 -27.219 1 90.5 374 ASP B O 1
ATOM 7623 N N . ARG B 1 375 ? 7.801 -10.141 -27.125 1 89.31 375 ARG B N 1
ATOM 7624 C CA . ARG B 1 375 ? 9.047 -9.406 -26.906 1 89.31 375 ARG B CA 1
ATOM 7625 C C . ARG B 1 375 ? 9.711 -9.844 -25.609 1 89.31 375 ARG B C 1
ATOM 7627 O O . ARG B 1 375 ? 10.93 -10.047 -25.562 1 89.31 375 ARG B O 1
ATOM 7634 N N . CYS B 1 376 ? 8.953 -9.969 -24.609 1 92.62 376 CYS B N 1
ATOM 7635 C CA . CYS B 1 376 ? 9.469 -10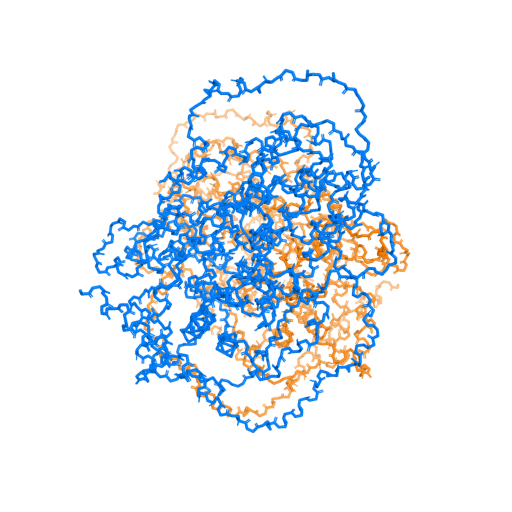.414 -23.312 1 92.62 376 CYS B CA 1
ATOM 7636 C C . CYS B 1 376 ? 10.141 -11.773 -23.438 1 92.62 376 CYS B C 1
ATOM 7638 O O . CYS B 1 376 ? 11.242 -11.977 -22.922 1 92.62 376 CYS B O 1
ATOM 7640 N N . GLY B 1 377 ? 9.516 -12.703 -24.156 1 91.19 377 GLY B N 1
ATOM 7641 C CA . GLY B 1 377 ? 10.086 -14.031 -24.344 1 91.19 377 GLY B CA 1
ATOM 7642 C C . GLY B 1 377 ? 11.43 -14.008 -25.062 1 91.19 377 GLY B C 1
ATOM 7643 O O . GLY B 1 377 ? 12.328 -14.773 -24.703 1 91.19 377 GLY B O 1
ATOM 7644 N N . ARG B 1 378 ? 11.578 -13.062 -25.953 1 89.75 378 ARG B N 1
ATOM 7645 C CA . ARG B 1 378 ? 12.812 -12.961 -26.719 1 89.75 378 ARG B CA 1
ATOM 7646 C C . ARG B 1 378 ? 13.93 -12.344 -25.875 1 89.75 378 ARG B C 1
ATOM 7648 O O . ARG B 1 378 ? 15.102 -12.633 -26.094 1 89.75 378 ARG B O 1
ATOM 7655 N N . GLU B 1 379 ? 13.547 -11.586 -24.922 1 90.62 379 GLU B N 1
ATOM 7656 C CA . GLU B 1 379 ? 14.523 -10.883 -24.094 1 90.62 379 GLU B CA 1
ATOM 7657 C C . GLU B 1 379 ? 14.953 -11.734 -22.906 1 90.62 379 GLU B C 1
ATOM 7659 O O . GLU B 1 379 ? 15.977 -11.453 -22.266 1 90.62 379 GLU B O 1
ATOM 7664 N N . LEU B 1 380 ? 14.195 -12.789 -22.609 1 93.12 380 LEU B N 1
ATOM 7665 C CA . LEU B 1 380 ? 14.562 -13.664 -21.5 1 93.12 380 LEU B CA 1
ATOM 7666 C C . LEU B 1 380 ? 15.82 -14.461 -21.844 1 93.12 380 LEU B C 1
ATOM 7668 O O . LEU B 1 380 ? 16.062 -14.805 -23 1 93.12 380 LEU B O 1
ATOM 7672 N N . PRO B 1 381 ? 16.656 -14.719 -20.844 1 91.25 381 PRO B N 1
ATOM 7673 C CA . PRO B 1 381 ? 17.828 -15.555 -21.094 1 91.25 381 PRO B CA 1
ATOM 7674 C C . PRO B 1 381 ? 17.453 -16.938 -21.656 1 91.25 381 PRO B C 1
ATOM 7676 O O . PRO B 1 381 ? 16.453 -17.516 -21.234 1 91.25 381 PRO B O 1
ATOM 7679 N N . GLU B 1 382 ? 18.312 -17.453 -22.453 1 88.56 382 GLU B N 1
ATOM 7680 C CA . GLU B 1 382 ? 18.062 -18.734 -23.109 1 88.56 382 GLU B CA 1
ATOM 7681 C C . GLU B 1 382 ? 17.938 -19.859 -22.094 1 88.56 382 GLU B C 1
ATOM 7683 O O . GLU B 1 382 ? 17.172 -20.812 -22.297 1 88.56 382 GLU B O 1
ATOM 7688 N N . ARG B 1 383 ? 18.609 -19.75 -21.078 1 88.12 383 ARG B N 1
ATOM 7689 C CA . ARG B 1 383 ? 18.625 -20.812 -20.078 1 88.12 383 ARG B CA 1
ATOM 7690 C C . ARG B 1 383 ? 17.266 -20.969 -19.422 1 88.12 383 ARG B C 1
ATOM 7692 O O . ARG B 1 383 ? 16.969 -22.016 -18.828 1 88.12 383 ARG B O 1
ATOM 7699 N N . VAL B 1 384 ? 16.422 -19.953 -19.484 1 89.81 384 VAL B N 1
ATOM 7700 C CA . VAL B 1 384 ? 15.07 -20.031 -18.938 1 89.81 384 VAL B CA 1
ATOM 7701 C C . VAL B 1 384 ? 14.289 -21.156 -19.625 1 89.81 384 VAL B C 1
ATOM 7703 O O . VAL B 1 384 ? 13.492 -21.844 -18.984 1 89.81 384 VAL B O 1
ATOM 7706 N N . PHE B 1 385 ? 14.594 -21.391 -20.875 1 86.81 385 PHE B N 1
ATOM 7707 C CA . PHE B 1 385 ? 13.812 -22.375 -21.625 1 86.81 385 PHE B CA 1
ATOM 7708 C C . PHE B 1 385 ? 14.625 -23.625 -21.875 1 86.81 385 PHE B C 1
ATOM 7710 O O . PHE B 1 385 ? 14.062 -24.719 -22.016 1 86.81 385 PHE B O 1
ATOM 7717 N N . SER B 1 386 ? 15.898 -23.516 -21.906 1 82.81 386 SER B N 1
ATOM 7718 C CA . SER B 1 386 ? 16.75 -24.656 -22.188 1 82.81 386 SER B CA 1
ATOM 7719 C C . SER B 1 386 ? 17.203 -25.359 -20.906 1 82.81 386 SER B C 1
ATOM 7721 O O . SER B 1 386 ? 17.641 -26.5 -20.953 1 82.81 386 SER B O 1
ATOM 7723 N N . GLY B 1 387 ? 17.031 -24.688 -19.859 1 80 387 GLY B N 1
ATOM 7724 C CA . GLY B 1 387 ? 17.469 -25.266 -18.594 1 80 387 GLY B CA 1
ATOM 7725 C C . GLY B 1 387 ? 18.734 -24.625 -18.062 1 80 387 GLY B C 1
ATOM 7726 O O . GLY B 1 387 ? 19.578 -24.156 -18.844 1 80 387 GLY B O 1
ATOM 7727 N N . GLY B 1 388 ? 18.891 -24.656 -16.781 1 73.94 388 GLY B N 1
ATOM 7728 C CA . GLY B 1 388 ? 20.047 -24.062 -16.125 1 73.94 388 GLY B CA 1
ATOM 7729 C C . GLY B 1 388 ? 21.25 -24.984 -16.094 1 73.94 388 GLY B C 1
ATOM 7730 O O . GLY B 1 388 ? 21.172 -26.141 -16.531 1 73.94 388 GLY B O 1
ATOM 7731 N N . SER B 1 389 ? 22.359 -24.375 -15.602 1 74.06 389 SER B N 1
ATOM 7732 C CA . SER B 1 389 ? 23.625 -25.094 -15.539 1 74.06 389 SER B CA 1
ATOM 7733 C C . SER B 1 389 ? 23.688 -26 -14.312 1 74.06 389 SER B C 1
ATOM 7735 O O . SER B 1 389 ? 24.531 -26.906 -14.25 1 74.06 389 SER B O 1
ATOM 7737 N N . SER B 1 390 ? 22.891 -25.703 -13.367 1 78 390 SER B N 1
ATOM 7738 C CA . SER B 1 390 ? 22.812 -26.484 -12.141 1 78 390 SER B CA 1
ATOM 7739 C C . SER B 1 390 ? 21.375 -26.844 -11.797 1 78 390 SER B C 1
ATOM 7741 O O . SER B 1 390 ? 20.438 -26.266 -12.367 1 78 390 SER B O 1
ATOM 7743 N N . LEU B 1 391 ? 21.266 -27.766 -10.883 1 71.44 391 LEU B N 1
ATOM 7744 C CA . LEU B 1 391 ? 19.922 -28.219 -10.523 1 71.44 391 LEU B CA 1
ATOM 7745 C C . LEU B 1 391 ? 19.125 -27.078 -9.898 1 71.44 391 LEU B C 1
ATOM 7747 O O . LEU B 1 391 ? 18 -26.797 -10.312 1 71.44 391 LEU B O 1
ATOM 7751 N N . PRO B 1 392 ? 19.781 -26.344 -8.984 1 76.88 392 PRO B N 1
ATOM 7752 C CA . PRO B 1 392 ? 19.016 -25.234 -8.414 1 76.88 392 PRO B CA 1
ATOM 7753 C C . PRO B 1 392 ? 18.688 -24.156 -9.445 1 76.88 392 PRO B C 1
ATOM 7755 O O . PRO B 1 392 ? 17.594 -23.578 -9.422 1 76.88 392 PRO B O 1
ATOM 7758 N N . GLU B 1 393 ? 19.562 -23.953 -10.281 1 84.75 393 GLU B N 1
ATOM 7759 C CA . GLU B 1 393 ? 19.312 -22.969 -11.328 1 84.75 393 GLU B CA 1
ATOM 7760 C C . GLU B 1 393 ? 18.219 -23.438 -12.289 1 84.75 393 GLU B C 1
ATOM 7762 O O . GLU B 1 393 ? 17.438 -22.625 -12.797 1 84.75 393 GLU B O 1
ATOM 7767 N N . ASN B 1 394 ? 18.266 -24.75 -12.469 1 87.62 394 ASN B N 1
ATOM 7768 C CA . ASN B 1 394 ? 17.234 -25.312 -13.336 1 87.62 394 ASN B CA 1
ATOM 7769 C C . ASN B 1 394 ? 15.836 -25.078 -12.773 1 87.62 394 ASN B C 1
ATOM 7771 O O . ASN B 1 394 ? 14.898 -24.812 -13.523 1 87.62 394 ASN B O 1
ATOM 7775 N N . ARG B 1 395 ? 15.75 -25.266 -11.516 1 89.62 395 ARG B N 1
ATOM 7776 C CA . ARG B 1 395 ? 14.445 -25.047 -10.891 1 89.62 395 ARG B CA 1
ATOM 7777 C C . ARG B 1 395 ? 14 -23.594 -11.055 1 89.62 395 ARG B C 1
ATOM 7779 O O . ARG B 1 395 ? 12.828 -23.328 -11.312 1 89.62 395 ARG B O 1
ATOM 7786 N N . ILE B 1 396 ? 14.922 -22.688 -10.883 1 90.94 396 ILE B N 1
ATOM 7787 C CA . ILE B 1 396 ? 14.625 -21.266 -11.031 1 90.94 396 ILE B CA 1
ATOM 7788 C C . ILE B 1 396 ? 14.211 -20.969 -12.477 1 90.94 396 ILE B C 1
ATOM 7790 O O . ILE B 1 396 ? 13.234 -20.266 -12.711 1 90.94 396 ILE B O 1
ATOM 7794 N N . CYS B 1 397 ? 14.938 -21.531 -13.398 1 92.12 397 CYS B N 1
ATOM 7795 C CA . CYS B 1 397 ? 14.641 -21.344 -14.82 1 92.12 397 CYS B CA 1
ATOM 7796 C C . CYS B 1 397 ? 13.266 -21.906 -15.164 1 92.12 397 CYS B C 1
ATOM 7798 O O . CYS B 1 397 ? 12.492 -21.266 -15.883 1 92.12 397 CYS B O 1
ATOM 7800 N N . SER B 1 398 ? 12.984 -23.078 -14.641 1 93.31 398 SER B N 1
ATOM 7801 C CA . SER B 1 398 ? 11.664 -23.656 -14.852 1 93.31 398 SER B CA 1
ATOM 7802 C C . SER B 1 398 ? 10.562 -22.766 -14.305 1 93.31 398 SER B C 1
ATOM 7804 O O . SER B 1 398 ? 9.508 -22.609 -14.93 1 93.31 398 SER B O 1
ATOM 7806 N N . SER B 1 399 ? 10.805 -22.203 -13.102 1 93.69 399 SER B N 1
ATOM 7807 C CA . SER B 1 399 ? 9.82 -21.297 -12.5 1 93.69 399 SER B CA 1
ATOM 7808 C C . SER B 1 399 ? 9.586 -20.078 -13.375 1 93.69 399 SER B C 1
ATOM 7810 O O . SER B 1 399 ? 8.453 -19.609 -13.516 1 93.69 399 SER B O 1
ATOM 7812 N N . LEU B 1 400 ? 10.617 -19.531 -13.93 1 95.19 400 LEU B N 1
ATOM 7813 C CA . LEU B 1 400 ? 10.5 -18.391 -14.82 1 95.19 400 LEU B CA 1
ATOM 7814 C C . LEU B 1 400 ? 9.742 -18.75 -16.094 1 95.19 400 LEU B C 1
ATOM 7816 O O . LEU B 1 400 ? 8.891 -17.984 -16.562 1 95.19 400 LEU B O 1
ATOM 7820 N N . ALA B 1 401 ? 10.031 -19.906 -16.625 1 95.62 401 ALA B N 1
ATOM 7821 C CA . ALA B 1 401 ? 9.328 -20.375 -17.812 1 95.62 401 ALA B CA 1
ATOM 7822 C C . ALA B 1 401 ? 7.84 -20.562 -17.531 1 95.62 401 ALA B C 1
ATOM 7824 O O . ALA B 1 401 ? 6.996 -20.203 -18.359 1 95.62 401 ALA B O 1
ATOM 7825 N N . LEU B 1 402 ? 7.586 -21.203 -16.406 1 96.56 402 LEU B N 1
ATOM 7826 C CA . LEU B 1 402 ? 6.195 -21.391 -16 1 96.56 402 LEU B CA 1
ATOM 7827 C C . LEU B 1 402 ? 5.453 -20.062 -15.93 1 96.56 402 LEU B C 1
ATOM 7829 O O . LEU B 1 402 ? 4.324 -19.953 -16.406 1 96.56 402 LEU B O 1
ATOM 7833 N N . ARG B 1 403 ? 6.113 -19.109 -15.375 1 97 403 ARG B N 1
ATOM 7834 C CA . ARG B 1 403 ? 5.5 -17.797 -15.242 1 97 403 ARG B CA 1
ATOM 7835 C C . ARG B 1 403 ? 5.266 -17.156 -16.609 1 97 403 ARG B C 1
ATOM 7837 O O . ARG B 1 403 ? 4.246 -16.5 -16.828 1 97 403 ARG B O 1
ATOM 7844 N N . TYR B 1 404 ? 6.184 -17.344 -17.438 1 96.94 404 TYR B N 1
ATOM 7845 C CA . TYR B 1 404 ? 6.055 -16.797 -18.797 1 96.94 404 TYR B CA 1
ATOM 7846 C C . TYR B 1 404 ? 4.848 -17.391 -19.5 1 96.94 404 TYR B C 1
ATOM 7848 O O . TYR B 1 404 ? 4.008 -16.656 -20.031 1 96.94 404 TYR B O 1
ATOM 7856 N N . HIS B 1 405 ? 4.711 -18.656 -19.531 1 96.5 405 HIS B N 1
ATOM 7857 C CA . HIS B 1 405 ? 3.596 -19.312 -20.203 1 96.5 405 HIS B CA 1
ATOM 7858 C C . HIS B 1 405 ? 2.273 -19 -19.5 1 96.5 405 HIS B C 1
ATOM 7860 O O . HIS B 1 405 ? 1.232 -18.906 -20.156 1 96.5 405 HIS B O 1
ATOM 7866 N N . GLN B 1 406 ? 2.383 -18.891 -18.188 1 97.38 406 GLN B N 1
ATOM 7867 C CA . GLN B 1 406 ? 1.179 -18.578 -17.438 1 97.38 406 GLN B CA 1
ATOM 7868 C C . GLN B 1 406 ? 0.589 -17.234 -17.875 1 97.38 406 GLN B C 1
ATOM 7870 O O . GLN B 1 406 ? -0.63 -17.062 -17.859 1 97.38 406 GLN B O 1
ATOM 7875 N N . CYS B 1 407 ? 1.41 -16.312 -18.266 1 96.44 407 CYS B N 1
ATOM 7876 C CA . CYS B 1 407 ? 0.925 -15.016 -18.734 1 96.44 407 CYS B CA 1
ATOM 7877 C C . CYS B 1 407 ? 0.026 -15.195 -19.953 1 96.44 407 CYS B C 1
ATOM 7879 O O . CYS B 1 407 ? -1.014 -14.539 -20.062 1 96.44 407 CYS B O 1
ATOM 7881 N N . TYR B 1 408 ? 0.369 -16.109 -20.844 1 96.06 408 TYR B N 1
ATOM 7882 C CA . TYR B 1 408 ? -0.468 -16.391 -22.016 1 96.06 408 TYR B CA 1
ATOM 7883 C C . TYR B 1 408 ? -1.8 -16.984 -21.594 1 96.06 408 TYR B C 1
ATOM 7885 O O . TYR B 1 408 ? -2.854 -16.609 -22.094 1 96.06 408 TYR B O 1
ATOM 7893 N N . ILE B 1 409 ? -1.734 -17.906 -20.688 1 96.69 409 ILE B N 1
ATOM 7894 C CA . ILE B 1 409 ? -2.947 -18.578 -20.234 1 96.69 409 ILE B CA 1
ATOM 7895 C C . ILE B 1 409 ? -3.895 -17.562 -19.609 1 96.69 409 ILE B C 1
ATOM 7897 O O . ILE B 1 409 ? -5.082 -17.516 -19.938 1 96.69 409 ILE B O 1
ATOM 7901 N N . MET B 1 410 ? -3.334 -16.75 -18.75 1 96.06 410 MET B N 1
ATOM 7902 C CA . MET B 1 410 ? -4.141 -15.75 -18.047 1 96.06 410 MET B CA 1
ATOM 7903 C C . MET B 1 410 ? -4.773 -14.773 -19.016 1 96.06 410 MET B C 1
ATOM 7905 O O . MET B 1 410 ? -5.922 -14.359 -18.844 1 96.06 410 MET B O 1
ATOM 7909 N N . LEU B 1 411 ? -4.062 -14.406 -20.016 1 94.69 411 LEU B N 1
ATOM 7910 C CA . LEU B 1 411 ? -4.516 -13.422 -20.984 1 94.69 411 LEU B CA 1
ATOM 7911 C C . LEU B 1 411 ? -5.645 -13.984 -21.844 1 94.69 411 LEU B C 1
ATOM 7913 O O . LEU B 1 411 ? -6.59 -13.273 -22.172 1 94.69 411 LEU B O 1
ATOM 7917 N N . LEU B 1 412 ? -5.617 -15.281 -22.188 1 94.69 412 LEU B N 1
ATOM 7918 C CA . LEU B 1 412 ? -6.449 -15.797 -23.266 1 94.69 412 LEU B CA 1
ATOM 7919 C C . LEU B 1 412 ? -7.566 -16.672 -22.719 1 94.69 412 LEU B C 1
ATOM 7921 O O . LEU B 1 412 ? -8.539 -16.953 -23.422 1 94.69 412 LEU B O 1
ATOM 7925 N N . ARG B 1 413 ? -7.453 -17.141 -21.484 1 94.81 413 ARG B N 1
ATOM 7926 C CA . ARG B 1 413 ? -8.406 -18.078 -20.906 1 94.81 413 ARG B CA 1
ATOM 7927 C C . ARG B 1 413 ? -9.812 -17.484 -20.891 1 94.81 413 ARG B C 1
ATOM 7929 O O . ARG B 1 413 ? -10.797 -18.203 -21.078 1 94.81 413 ARG B O 1
ATOM 7936 N N . PRO B 1 414 ? -9.961 -16.156 -20.672 1 92.56 414 PRO B N 1
ATOM 7937 C CA . PRO B 1 414 ? -11.328 -15.625 -20.703 1 92.56 414 PRO B CA 1
ATOM 7938 C C . PRO B 1 414 ? -12.008 -15.805 -22.062 1 92.56 414 PRO B C 1
ATOM 7940 O O . PRO B 1 414 ? -13.219 -16.031 -22.125 1 92.56 414 PRO B O 1
ATOM 7943 N N . ILE B 1 415 ? -11.312 -15.664 -23.094 1 92.12 415 ILE B N 1
ATOM 7944 C CA . ILE B 1 415 ? -11.859 -15.812 -24.453 1 92.12 415 ILE B CA 1
ATOM 7945 C C . ILE B 1 415 ? -12.258 -17.266 -24.688 1 92.12 415 ILE B C 1
ATOM 7947 O O . ILE B 1 415 ? -13.328 -17.547 -25.234 1 92.12 415 ILE B O 1
ATOM 7951 N N . LEU B 1 416 ? -11.398 -18.156 -24.281 1 92.88 416 LEU B N 1
ATOM 7952 C CA . LEU B 1 416 ? -11.695 -19.578 -24.391 1 92.88 416 LEU B CA 1
ATOM 7953 C C . LEU B 1 416 ? -12.922 -19.938 -23.562 1 92.88 416 LEU B C 1
ATOM 7955 O O . LEU B 1 416 ? -13.766 -20.719 -24.016 1 92.88 416 LEU B O 1
ATOM 7959 N N . LEU B 1 417 ? -12.945 -19.391 -22.391 1 91.94 417 LEU B N 1
ATOM 7960 C CA . LEU B 1 417 ? -14.07 -19.625 -21.5 1 91.94 417 LEU B CA 1
ATOM 7961 C C . LEU B 1 417 ? -15.375 -19.172 -22.141 1 91.94 417 LEU B C 1
ATOM 7963 O O . LEU B 1 417 ? -16.406 -19.859 -22.047 1 91.94 417 LEU B O 1
ATOM 7967 N N . HIS B 1 418 ? -15.359 -18.047 -22.766 1 90.81 418 HIS B N 1
ATOM 7968 C CA . HIS B 1 418 ? -16.547 -17.531 -23.438 1 90.81 418 HIS B CA 1
ATOM 7969 C C . HIS B 1 418 ? -17.047 -18.5 -24.5 1 90.81 418 HIS B C 1
ATOM 7971 O O . HIS B 1 418 ? -18.234 -18.75 -24.609 1 90.81 418 HIS B O 1
ATOM 7977 N N . GLN B 1 419 ? -16.203 -18.969 -25.281 1 89.94 419 GLN B N 1
ATOM 7978 C CA . GLN B 1 419 ? -16.547 -19.922 -26.328 1 89.94 419 GLN B CA 1
ATOM 7979 C C . GLN B 1 419 ? -17.109 -21.219 -25.734 1 89.94 419 GLN B C 1
ATOM 7981 O O . GLN B 1 419 ? -18.125 -21.734 -26.203 1 89.94 419 GLN B O 1
ATOM 7986 N N . PHE B 1 420 ? -16.422 -21.656 -24.75 1 91.75 420 PHE B N 1
ATOM 7987 C CA . PHE B 1 420 ? -16.797 -22.891 -24.078 1 91.75 420 PHE B CA 1
ATOM 7988 C C . PHE B 1 420 ? -18.188 -22.781 -23.469 1 91.75 420 PHE B C 1
ATOM 7990 O O . PHE B 1 420 ? -19.031 -23.656 -23.672 1 91.75 420 PHE B O 1
ATOM 7997 N N . THR B 1 421 ? -18.422 -21.703 -22.766 1 89.31 421 THR B N 1
ATOM 7998 C CA . THR B 1 421 ? -19.703 -21.516 -22.094 1 89.31 421 THR B CA 1
ATOM 7999 C C . THR B 1 421 ? -20.812 -21.25 -23.109 1 89.31 421 THR B C 1
ATOM 8001 O O . THR B 1 421 ? -21.953 -21.656 -22.906 1 89.31 421 THR B O 1
ATOM 8004 N N . PHE B 1 422 ? -20.422 -20.594 -24.172 1 86.81 422 PHE B N 1
ATOM 8005 C CA . PHE B 1 422 ? -21.391 -20.391 -25.25 1 86.81 422 PHE B CA 1
ATOM 8006 C C . PHE B 1 422 ? -21.875 -21.734 -25.797 1 86.81 422 PHE B C 1
ATOM 8008 O O . PHE B 1 422 ? -23.078 -21.922 -26.016 1 86.81 422 PHE B O 1
ATOM 8015 N N . MET B 1 423 ? -20.984 -22.656 -26.031 1 87.19 423 MET B N 1
ATOM 8016 C CA . MET B 1 423 ? -21.312 -23.984 -26.531 1 87.19 423 MET B CA 1
ATOM 8017 C C . MET B 1 423 ? -22.172 -24.75 -25.531 1 87.19 423 MET B C 1
ATOM 8019 O O . MET B 1 423 ? -23.109 -25.453 -25.922 1 87.19 423 MET B O 1
ATOM 8023 N N . LEU B 1 424 ? -21.844 -24.562 -24.297 1 85.38 424 LEU B N 1
ATOM 8024 C CA . LEU B 1 424 ? -22.562 -25.25 -23.234 1 85.38 424 LEU B CA 1
ATOM 8025 C C . LEU B 1 424 ? -23.984 -24.734 -23.125 1 85.38 424 LEU B C 1
ATOM 8027 O O . LEU B 1 424 ? -24.922 -25.516 -22.938 1 85.38 424 LEU B O 1
ATOM 8031 N N . ARG B 1 425 ? -24.078 -23.484 -23.25 1 83.12 425 ARG B N 1
ATOM 8032 C CA . ARG B 1 425 ? -25.359 -22.844 -23.031 1 83.12 425 ARG B CA 1
ATOM 8033 C C . ARG B 1 425 ? -26.281 -23.016 -24.234 1 83.12 425 ARG B C 1
ATOM 8035 O O . ARG B 1 425 ? -27.469 -23.297 -24.078 1 83.12 425 ARG B O 1
ATOM 8042 N N . ASN B 1 426 ? -25.688 -22.812 -25.422 1 81.44 426 ASN B N 1
ATOM 8043 C CA . ASN B 1 426 ? -26.5 -22.75 -26.625 1 81.44 426 ASN B CA 1
ATOM 8044 C C . ASN B 1 426 ? -26.531 -24.094 -27.344 1 81.44 426 ASN B C 1
ATOM 8046 O O . ASN B 1 426 ? -27.375 -24.328 -28.219 1 81.44 42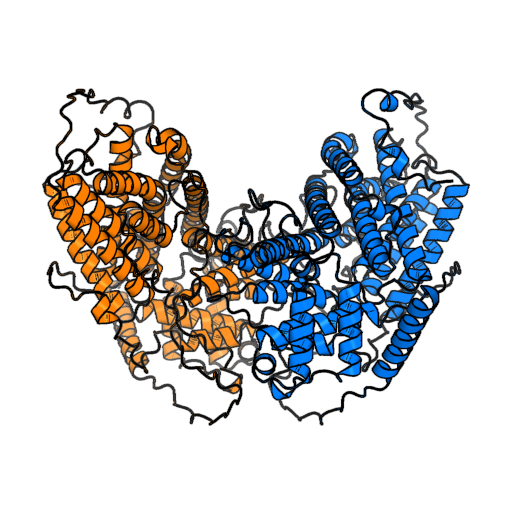6 ASN B O 1
ATOM 8050 N N . LYS B 1 427 ? -25.641 -24.984 -27.016 1 80.25 427 LYS B N 1
ATOM 8051 C CA . LYS B 1 427 ? -25.531 -26.328 -27.609 1 80.25 427 LYS B CA 1
ATOM 8052 C C . LYS B 1 427 ? -25.359 -26.234 -29.125 1 80.25 427 LYS B C 1
ATOM 8054 O O . LYS B 1 427 ? -25.969 -27 -29.859 1 80.25 427 LYS B O 1
ATOM 8059 N N . ILE B 1 428 ? -24.688 -25.156 -29.531 1 80.94 428 ILE B N 1
ATOM 8060 C CA . ILE B 1 428 ? -24.375 -24.969 -30.938 1 80.94 428 ILE B CA 1
ATOM 8061 C C . ILE B 1 428 ? -22.891 -24.625 -31.094 1 80.94 428 ILE B C 1
ATOM 8063 O O . ILE B 1 428 ? -22.25 -24.156 -30.156 1 80.94 428 ILE B O 1
ATOM 8067 N N . VAL B 1 429 ? -22.406 -25 -32.219 1 82.56 429 VAL B N 1
ATOM 8068 C CA . VAL B 1 429 ? -21.031 -24.656 -32.562 1 82.56 429 VAL B CA 1
ATOM 8069 C C . VAL B 1 429 ? -21.031 -23.547 -33.625 1 82.56 429 VAL B C 1
ATOM 8071 O O . VAL B 1 429 ? -21.828 -23.594 -34.562 1 82.56 429 VAL B O 1
ATOM 8074 N N . VAL B 1 430 ? -20.406 -22.547 -33.312 1 77.69 430 VAL B N 1
ATOM 8075 C CA . VAL B 1 430 ? -20.281 -21.453 -34.281 1 77.69 430 VAL B CA 1
ATOM 8076 C C . VAL B 1 430 ? -18.922 -21.5 -34.969 1 77.69 430 VAL B C 1
ATOM 8078 O O . VAL B 1 430 ? -17.922 -21.891 -34.344 1 77.69 430 VAL B O 1
ATOM 8081 N N . ALA B 1 431 ? -18.984 -21.109 -36.219 1 78.25 431 ALA B N 1
ATOM 8082 C CA . ALA B 1 431 ? -17.719 -21.078 -36.969 1 78.25 431 ALA B CA 1
ATOM 8083 C C . ALA B 1 431 ? -16.719 -20.141 -36.312 1 78.25 431 ALA B C 1
ATOM 8085 O O . ALA B 1 431 ? -17.078 -19.047 -35.875 1 78.25 431 ALA B O 1
ATOM 8086 N N . LEU B 1 432 ? -15.555 -20.641 -36.219 1 82.81 432 LEU B N 1
ATOM 8087 C CA . LEU B 1 432 ? -14.492 -19.891 -35.531 1 82.81 432 LEU B CA 1
ATOM 8088 C C . LEU B 1 432 ? -13.734 -19.016 -36.531 1 82.81 432 LEU B C 1
ATOM 8090 O O . LEU B 1 432 ? -13.406 -19.453 -37.625 1 82.81 432 LEU B O 1
ATOM 8094 N N . SER B 1 433 ? -13.609 -17.797 -36.25 1 82.38 433 SER B N 1
ATOM 8095 C CA . SER B 1 433 ? -12.742 -16.938 -37.031 1 82.38 433 SER B CA 1
ATOM 8096 C C . SER B 1 433 ? -11.289 -17.375 -36.969 1 82.38 433 SER B C 1
ATOM 8098 O O . SER B 1 433 ? -10.906 -18.094 -36.031 1 82.38 433 SER B O 1
ATOM 8100 N N . ASP B 1 434 ? -10.445 -16.953 -37.875 1 81.69 434 ASP B N 1
ATOM 8101 C CA . ASP B 1 434 ? -9.016 -17.266 -37.875 1 81.69 434 ASP B CA 1
ATOM 8102 C C . ASP B 1 434 ? -8.336 -16.719 -36.625 1 81.69 434 ASP B C 1
ATOM 8104 O O . ASP B 1 434 ? -7.41 -17.328 -36.094 1 81.69 434 ASP B O 1
ATOM 8108 N N . GLU B 1 435 ? -8.828 -15.586 -36.219 1 83.56 435 GLU B N 1
ATOM 8109 C CA . GLU B 1 435 ? -8.266 -14.969 -35 1 83.56 435 GLU B CA 1
ATOM 8110 C C . GLU B 1 435 ? -8.508 -15.828 -33.781 1 83.56 435 GLU B C 1
ATOM 8112 O O . GLU B 1 435 ? -7.594 -16.047 -32.969 1 83.56 435 GLU B O 1
ATOM 8117 N N . LEU B 1 436 ? -9.695 -16.297 -33.656 1 88.38 436 LEU B N 1
ATOM 8118 C CA . LEU B 1 436 ? -10.047 -17.094 -32.5 1 88.38 436 LEU B CA 1
ATOM 8119 C C . LEU B 1 436 ? -9.312 -18.438 -32.531 1 88.38 436 LEU B C 1
ATOM 8121 O O . LEU B 1 436 ? -8.875 -18.938 -31.484 1 88.38 436 LEU B O 1
ATOM 8125 N N . TYR B 1 437 ? -9.188 -18.969 -33.719 1 88.88 437 TYR B N 1
ATOM 8126 C CA . TYR B 1 437 ? -8.438 -20.203 -33.906 1 88.88 437 TYR B CA 1
ATOM 8127 C C . TYR B 1 437 ? -7 -20.031 -33.406 1 88.88 437 TYR B C 1
ATOM 8129 O O . TYR B 1 437 ? -6.48 -20.891 -32.688 1 88.88 437 TYR B O 1
ATOM 8137 N N . THR B 1 438 ? -6.402 -18.953 -33.812 1 87.62 438 THR B N 1
ATOM 8138 C CA . THR B 1 438 ? -5.02 -18.672 -33.438 1 87.62 438 THR B CA 1
ATOM 8139 C C . THR B 1 438 ? -4.898 -18.469 -31.938 1 87.62 438 THR B C 1
ATOM 8141 O O . THR B 1 438 ? -3.99 -19 -31.297 1 87.62 438 THR B O 1
ATOM 8144 N N . ILE B 1 439 ? -5.762 -17.719 -31.359 1 89.5 439 ILE B N 1
ATOM 8145 C CA . ILE B 1 439 ? -5.77 -17.406 -29.938 1 89.5 439 ILE B CA 1
ATOM 8146 C C . ILE B 1 439 ? -5.945 -18.688 -29.141 1 89.5 439 ILE B C 1
ATOM 8148 O O . ILE B 1 439 ? -5.223 -18.922 -28.156 1 89.5 439 ILE B O 1
ATOM 8152 N N . ASN B 1 440 ? -6.898 -19.5 -29.547 1 93.12 440 ASN B N 1
ATOM 8153 C CA . ASN B 1 440 ? -7.133 -20.781 -28.875 1 93.12 440 ASN B CA 1
ATOM 8154 C C . ASN B 1 440 ? -5.887 -21.672 -28.906 1 93.12 440 ASN B C 1
ATOM 8156 O O . ASN B 1 440 ? -5.539 -22.281 -27.891 1 93.12 440 ASN B O 1
ATOM 8160 N N . SER B 1 441 ? -5.262 -21.656 -30.016 1 91.31 441 SER B N 1
ATOM 8161 C CA . SER B 1 441 ? -4.098 -22.516 -30.203 1 91.31 441 SER B CA 1
ATOM 8162 C C . SER B 1 441 ? -2.922 -22.047 -29.359 1 91.31 441 SER B C 1
ATOM 8164 O O . SER B 1 441 ? -2.176 -22.859 -28.812 1 91.31 441 SER B O 1
ATOM 8166 N N . ILE B 1 442 ? -2.754 -20.734 -29.266 1 91.75 442 ILE B N 1
ATOM 8167 C CA . ILE B 1 442 ? -1.694 -20.172 -28.422 1 91.75 442 ILE B CA 1
ATOM 8168 C C . ILE B 1 442 ? -1.941 -20.547 -26.969 1 91.75 442 ILE B C 1
ATOM 8170 O O . ILE B 1 442 ? -1.016 -20.938 -26.25 1 91.75 442 ILE B O 1
ATOM 8174 N N . CYS B 1 443 ? -3.141 -20.406 -26.531 1 94.5 443 CYS B N 1
ATOM 8175 C CA . CYS B 1 443 ? -3.502 -20.719 -25.156 1 94.5 443 CYS B CA 1
ATOM 8176 C C . CYS B 1 443 ? -3.236 -22.188 -24.844 1 94.5 443 CYS B C 1
ATOM 8178 O O . CYS B 1 443 ? -2.666 -22.516 -23.797 1 94.5 443 CYS B O 1
ATOM 8180 N N . LEU B 1 444 ? -3.643 -23.031 -25.766 1 95.62 444 LEU B N 1
ATOM 8181 C CA . LEU B 1 444 ? -3.443 -24.469 -25.578 1 95.62 444 LEU B CA 1
ATOM 8182 C C . LEU B 1 444 ? -1.959 -24.812 -25.531 1 95.62 444 LEU B C 1
ATOM 8184 O O . LEU B 1 444 ? -1.531 -25.625 -24.719 1 95.62 444 LEU B O 1
ATOM 8188 N N . GLN B 1 445 ? -1.241 -24.219 -26.391 1 93.81 445 GLN B N 1
ATOM 8189 C CA . GLN B 1 445 ? 0.193 -24.484 -26.422 1 93.81 445 GLN B CA 1
ATOM 8190 C C . GLN B 1 445 ? 0.857 -24.047 -25.109 1 93.81 445 GLN B C 1
ATOM 8192 O O . GLN B 1 445 ? 1.77 -24.719 -24.625 1 93.81 445 GLN B O 1
ATOM 8197 N N . ALA B 1 446 ? 0.48 -22.891 -24.625 1 95.56 446 ALA B N 1
ATOM 8198 C CA . ALA B 1 446 ? 1.003 -22.422 -23.344 1 95.56 446 ALA B CA 1
ATOM 8199 C C . ALA B 1 446 ? 0.674 -23.406 -22.219 1 95.56 446 ALA B C 1
ATOM 8201 O O . ALA B 1 446 ? 1.519 -23.703 -21.375 1 95.56 446 ALA B O 1
ATOM 8202 N N . ALA B 1 447 ? -0.493 -23.922 -22.234 1 97.44 447 ALA B N 1
ATOM 8203 C CA . ALA B 1 447 ? -0.918 -24.891 -21.234 1 97.44 447 ALA B CA 1
ATOM 8204 C C . ALA B 1 447 ? -0.097 -26.172 -21.328 1 97.44 447 ALA B C 1
ATOM 8206 O O . ALA B 1 447 ? 0.311 -26.75 -20.312 1 97.44 447 ALA B O 1
ATOM 8207 N N . ARG B 1 448 ? 0.12 -26.656 -22.578 1 96.12 448 ARG B N 1
ATOM 8208 C CA . ARG B 1 448 ? 0.931 -27.844 -22.812 1 96.12 448 ARG B CA 1
ATOM 8209 C C . ARG B 1 448 ? 2.34 -27.672 -22.266 1 96.12 448 ARG B C 1
ATOM 8211 O O . ARG B 1 448 ? 2.869 -28.562 -21.609 1 96.12 448 ARG B O 1
ATOM 8218 N N . SER B 1 449 ? 2.844 -26.531 -22.531 1 94.75 449 SER B N 1
ATOM 8219 C CA . SER B 1 449 ? 4.199 -26.25 -22.078 1 94.75 449 SER B CA 1
ATOM 8220 C C . SER B 1 449 ? 4.289 -26.266 -20.562 1 94.75 449 SER B C 1
ATOM 8222 O O . SER B 1 449 ? 5.188 -26.891 -19.984 1 94.75 449 SER B O 1
ATOM 8224 N N . ASN B 1 450 ? 3.418 -25.578 -19.875 1 96.88 450 ASN B N 1
ATOM 8225 C CA . ASN B 1 450 ? 3.416 -25.547 -18.422 1 96.88 450 ASN B CA 1
ATOM 8226 C C . ASN B 1 450 ? 3.201 -26.938 -17.828 1 96.88 450 ASN B C 1
ATOM 8228 O O . ASN B 1 450 ? 3.873 -27.328 -16.875 1 96.88 450 ASN B O 1
ATOM 8232 N N . ALA B 1 451 ? 2.287 -27.672 -18.422 1 97 451 ALA B N 1
ATOM 8233 C CA . ALA B 1 451 ? 2.031 -29.031 -17.938 1 97 451 ALA B CA 1
ATOM 8234 C C . ALA B 1 451 ? 3.277 -29.906 -18.062 1 97 451 ALA B C 1
ATOM 8236 O O . ALA B 1 451 ? 3.617 -30.656 -17.141 1 97 451 ALA B O 1
ATOM 8237 N N . ARG B 1 452 ? 3.895 -29.812 -19.172 1 94.69 452 ARG B N 1
ATOM 8238 C CA . ARG B 1 452 ? 5.098 -30.609 -19.406 1 94.69 452 ARG B CA 1
ATOM 8239 C C . ARG B 1 452 ? 6.184 -30.266 -18.391 1 94.69 452 ARG B C 1
ATOM 8241 O O . ARG B 1 452 ? 6.812 -31.172 -17.828 1 94.69 452 ARG B O 1
ATOM 8248 N N . ILE B 1 453 ? 6.434 -28.969 -18.172 1 94.94 453 ILE B N 1
ATOM 8249 C CA . ILE B 1 453 ? 7.457 -28.531 -17.234 1 94.94 453 ILE B CA 1
ATOM 8250 C C . ILE B 1 453 ? 7.133 -29.047 -15.844 1 94.94 453 ILE B C 1
ATOM 8252 O O . ILE B 1 453 ? 8.016 -29.562 -15.148 1 94.94 453 ILE B O 1
ATOM 8256 N N . LEU B 1 454 ? 5.926 -28.969 -15.453 1 96.19 454 LEU B N 1
ATOM 8257 C CA . LEU B 1 454 ? 5.531 -29.359 -14.109 1 96.19 454 LEU B CA 1
ATOM 8258 C C . LEU B 1 454 ? 5.625 -30.875 -13.93 1 96.19 454 LEU B C 1
ATOM 8260 O O . LEU B 1 454 ? 5.996 -31.344 -12.859 1 96.19 454 LEU B O 1
ATOM 8264 N N . LEU B 1 455 ? 5.242 -31.641 -14.984 1 95.25 455 LEU B N 1
ATOM 8265 C CA . LEU B 1 455 ? 5.371 -33.094 -14.914 1 95.25 455 LEU B CA 1
ATOM 8266 C C . LEU B 1 455 ? 6.84 -33.5 -14.836 1 95.25 455 LEU B C 1
ATOM 8268 O O . LEU B 1 455 ? 7.188 -34.438 -14.109 1 95.25 455 LEU B O 1
ATOM 8272 N N . GLU B 1 456 ? 7.676 -32.812 -15.547 1 92.5 456 GLU B N 1
ATOM 8273 C CA . GLU B 1 456 ? 9.109 -33.062 -15.453 1 92.5 456 GLU B CA 1
ATOM 8274 C C . GLU B 1 456 ? 9.641 -32.75 -14.055 1 92.5 456 GLU B C 1
ATOM 8276 O O . GLU B 1 456 ? 10.453 -33.5 -13.523 1 92.5 456 GLU B O 1
ATOM 8281 N N . LEU B 1 457 ? 9.203 -31.641 -13.508 1 92 457 LEU B N 1
ATOM 8282 C CA . LEU B 1 457 ? 9.609 -31.297 -12.148 1 92 457 LEU B CA 1
ATOM 8283 C C . LEU B 1 457 ? 9.117 -32.344 -11.148 1 92 457 LEU B C 1
ATOM 8285 O O . LEU B 1 457 ? 9.836 -32.688 -10.211 1 92 457 LEU B O 1
ATOM 8289 N N . ALA B 1 458 ? 7.926 -32.812 -11.344 1 93.38 458 ALA B N 1
ATOM 8290 C CA . ALA B 1 458 ? 7.363 -33.812 -10.469 1 93.38 458 ALA B CA 1
ATOM 8291 C C . ALA B 1 458 ? 8.188 -35.094 -10.523 1 93.38 458 ALA B C 1
ATOM 8293 O O . ALA B 1 458 ? 8.484 -35.719 -9.484 1 93.38 458 ALA B O 1
ATOM 8294 N N . GLN B 1 459 ? 8.516 -35.469 -11.68 1 91.44 459 GLN B N 1
ATOM 8295 C CA . GLN B 1 459 ? 9.289 -36.688 -11.867 1 91.44 459 GLN B CA 1
ATOM 8296 C C . GLN B 1 459 ? 10.695 -36.562 -11.289 1 91.44 459 GLN B C 1
ATOM 8298 O O . GLN B 1 459 ? 11.25 -37.531 -10.766 1 91.44 459 GLN B O 1
ATOM 8303 N N . ALA B 1 460 ? 11.273 -35.375 -11.414 1 88.12 460 ALA B N 1
ATOM 8304 C CA . ALA B 1 460 ? 12.625 -35.125 -10.945 1 88.12 460 ALA B CA 1
ATOM 8305 C C . ALA B 1 460 ? 12.648 -34.906 -9.438 1 88.12 460 ALA B C 1
ATOM 8307 O O . ALA B 1 460 ? 13.719 -34.812 -8.828 1 88.12 460 ALA B O 1
ATOM 8308 N N . GLY B 1 461 ? 11.5 -34.844 -8.828 1 88 461 GLY B N 1
ATOM 8309 C CA . GLY B 1 461 ? 11.43 -34.562 -7.398 1 88 461 GLY B CA 1
ATOM 8310 C C . GLY B 1 461 ? 11.719 -33.125 -7.059 1 88 461 GLY B C 1
ATOM 8311 O O . GLY B 1 461 ? 12.266 -32.812 -5.992 1 88 461 GLY B O 1
ATOM 8312 N N . GLU B 1 462 ? 11.438 -32.219 -7.98 1 88.81 462 GLU B N 1
ATOM 8313 C CA . GLU B 1 462 ? 11.75 -30.797 -7.793 1 88.81 462 GLU B CA 1
ATOM 8314 C C . GLU B 1 462 ? 10.477 -29.984 -7.559 1 88.81 462 GLU B C 1
ATOM 8316 O O . GLU B 1 462 ? 10.547 -28.766 -7.371 1 88.81 462 GLU B O 1
ATOM 8321 N N . LEU B 1 463 ? 9.352 -30.703 -7.484 1 89.81 463 LEU B N 1
ATOM 8322 C CA . LEU B 1 463 ? 8.094 -30.031 -7.16 1 89.81 463 LEU B CA 1
ATOM 8323 C C . LEU B 1 463 ? 8.008 -29.719 -5.672 1 89.81 463 LEU B C 1
ATOM 8325 O O . LEU B 1 463 ? 8.398 -30.547 -4.836 1 89.81 463 LEU B O 1
ATOM 8329 N N . VAL B 1 464 ? 7.645 -28.516 -5.363 1 85.56 464 VAL B N 1
ATOM 8330 C CA . VAL B 1 464 ? 7.422 -28.172 -3.965 1 85.56 464 VAL B CA 1
ATOM 8331 C C . VAL B 1 464 ? 6.047 -28.656 -3.523 1 85.56 464 VAL B C 1
ATOM 8333 O O . VAL B 1 464 ? 5.023 -28.109 -3.938 1 85.56 464 VAL B O 1
ATOM 8336 N N . ARG B 1 465 ? 5.992 -29.609 -2.705 1 79.38 465 ARG B N 1
ATOM 8337 C CA . ARG B 1 465 ? 4.773 -30.312 -2.33 1 79.38 465 ARG B CA 1
ATOM 8338 C C . ARG B 1 465 ? 3.748 -29.359 -1.73 1 79.38 465 ARG B C 1
ATOM 8340 O O . ARG B 1 465 ? 2.549 -29.484 -1.991 1 79.38 465 ARG B O 1
ATOM 8347 N N . TYR B 1 466 ? 4.23 -28.422 -0.949 1 78.75 466 TYR B N 1
ATOM 8348 C CA . TYR B 1 466 ? 3.312 -27.5 -0.304 1 78.75 466 TYR B CA 1
ATOM 8349 C C . TYR B 1 466 ? 3.338 -26.141 -0.998 1 78.75 466 TYR B C 1
ATOM 8351 O O . TYR B 1 466 ? 2.848 -25.141 -0.453 1 78.75 466 TYR B O 1
ATOM 8359 N N . GLY B 1 467 ? 3.924 -26.188 -2.184 1 83.56 467 GLY B N 1
ATOM 8360 C CA . GLY B 1 467 ? 4.031 -24.938 -2.926 1 83.56 467 GLY B CA 1
ATOM 8361 C C . GLY B 1 467 ? 2.715 -24.5 -3.535 1 83.56 467 GLY B C 1
ATOM 8362 O O . GLY B 1 467 ? 1.925 -25.328 -3.994 1 83.56 467 GLY B O 1
ATOM 8363 N N . TYR B 1 468 ? 2.4 -23.25 -3.5 1 90.75 468 TYR B N 1
ATOM 8364 C CA . TYR B 1 468 ? 1.19 -22.688 -4.094 1 90.75 468 TYR B CA 1
ATOM 8365 C C . TYR B 1 468 ? 1.333 -22.562 -5.605 1 90.75 468 TYR B C 1
ATOM 8367 O O . TYR B 1 468 ? 0.416 -22.922 -6.355 1 90.75 468 TYR B O 1
ATOM 8375 N N . TRP B 1 469 ? 2.363 -22.109 -6.082 1 93.88 469 TRP B N 1
ATOM 8376 C CA . TRP B 1 469 ? 2.525 -21.688 -7.469 1 93.88 469 TRP B CA 1
ATOM 8377 C C . TRP B 1 469 ? 2.531 -22.875 -8.406 1 93.88 469 TRP B C 1
ATOM 8379 O O . TRP B 1 469 ? 1.9 -22.844 -9.469 1 93.88 469 TRP B O 1
ATOM 8389 N N . ASP B 1 470 ? 3.258 -23.906 -8.023 1 94.25 470 ASP B N 1
ATOM 8390 C CA . ASP B 1 470 ? 3.24 -25.109 -8.852 1 94.25 470 ASP B CA 1
ATOM 8391 C C . ASP B 1 470 ? 1.819 -25.656 -9 1 94.25 470 ASP B C 1
ATOM 8393 O O . ASP B 1 470 ? 1.405 -26.031 -10.102 1 94.25 470 ASP B O 1
ATOM 8397 N N . SER B 1 471 ? 1.153 -25.672 -7.91 1 94.62 471 SER B N 1
ATOM 8398 C CA . SER B 1 471 ? -0.23 -26.125 -7.926 1 94.62 471 SER B CA 1
ATOM 8399 C C . SER B 1 471 ? -1.098 -25.25 -8.82 1 94.62 471 SER B C 1
ATOM 8401 O O . SER B 1 471 ? -1.887 -25.766 -9.617 1 94.62 471 SER B O 1
ATOM 8403 N N . ALA B 1 472 ? -0.964 -23.969 -8.672 1 95.31 472 ALA B N 1
ATOM 8404 C CA . ALA B 1 472 ? -1.769 -23.016 -9.43 1 95.31 472 ALA B CA 1
ATOM 8405 C C . ALA B 1 472 ? -1.508 -23.141 -10.93 1 95.31 472 ALA B C 1
ATOM 8407 O O . ALA B 1 472 ? -2.441 -23.109 -11.734 1 95.31 472 ALA B O 1
ATOM 8408 N N . HIS B 1 473 ? -0.279 -23.266 -11.312 1 96.94 473 HIS B N 1
ATOM 8409 C CA . HIS B 1 473 ? 0.075 -23.406 -12.719 1 96.94 473 HIS B CA 1
ATOM 8410 C C . HIS B 1 473 ? -0.422 -24.734 -13.273 1 96.94 473 HIS B C 1
ATOM 8412 O O . HIS B 1 473 ? -0.872 -24.797 -14.422 1 96.94 473 HIS B O 1
ATOM 8418 N N . LEU B 1 474 ? -0.27 -25.719 -12.453 1 97.19 474 LEU B N 1
ATOM 8419 C CA . LEU B 1 474 ? -0.745 -27.016 -12.891 1 97.19 474 LEU B CA 1
ATOM 8420 C C . LEU B 1 474 ? -2.254 -27.016 -13.109 1 97.19 474 LEU B C 1
ATOM 8422 O O . LEU B 1 474 ? -2.746 -27.484 -14.133 1 97.19 474 LEU B O 1
ATOM 8426 N N . PHE B 1 475 ? -2.949 -26.547 -12.219 1 97.12 475 PHE B N 1
ATOM 8427 C CA . PHE B 1 475 ? -4.395 -26.422 -12.359 1 97.12 475 PHE B CA 1
ATOM 8428 C C . PHE B 1 475 ? -4.746 -25.672 -13.641 1 97.12 475 PHE B C 1
ATOM 8430 O O . PHE B 1 475 ? -5.617 -26.109 -14.398 1 97.12 475 PHE B O 1
ATOM 8437 N N . SER B 1 476 ? -4.156 -24.484 -13.805 1 97.25 476 SER B N 1
ATOM 8438 C CA . SER B 1 476 ? -4.453 -23.656 -14.969 1 97.25 476 SER B CA 1
ATOM 8439 C C . SER B 1 476 ? -4.238 -24.422 -16.266 1 97.25 476 SER B C 1
ATOM 8441 O O . SER B 1 476 ? -5.047 -24.328 -17.188 1 97.25 476 SER B O 1
ATOM 8443 N N . SER B 1 477 ? -3.197 -25.141 -16.312 1 97.88 477 SER B N 1
ATOM 8444 C CA . SER B 1 477 ? -2.885 -25.938 -17.5 1 97.88 477 SER B CA 1
ATOM 8445 C C . SER B 1 477 ? -3.912 -27.047 -17.719 1 97.88 477 SER B C 1
ATOM 8447 O O . SER B 1 477 ? -4.406 -27.219 -18.844 1 97.88 477 SER B O 1
ATOM 8449 N N . LEU B 1 478 ? -4.219 -27.734 -16.672 1 97.69 478 LEU B N 1
ATOM 8450 C CA . LEU B 1 478 ? -5.152 -28.844 -16.766 1 97.69 478 LEU B CA 1
ATOM 8451 C C . LEU B 1 478 ? -6.551 -28.359 -17.109 1 97.69 478 LEU B C 1
ATOM 8453 O O . LEU B 1 478 ? -7.281 -29.016 -17.859 1 97.69 478 LEU B O 1
ATOM 8457 N N . ALA B 1 479 ? -6.918 -27.234 -16.547 1 97.25 479 ALA B N 1
ATOM 8458 C CA . ALA B 1 479 ? -8.211 -26.641 -16.875 1 97.25 479 ALA B CA 1
ATOM 8459 C C . ALA B 1 479 ? -8.32 -26.344 -18.359 1 97.25 479 ALA B C 1
ATOM 8461 O O . ALA B 1 479 ? -9.336 -26.641 -18.984 1 97.25 479 ALA B O 1
ATOM 8462 N N . ILE B 1 480 ? -7.289 -25.781 -18.953 1 97.31 480 ILE B N 1
ATOM 8463 C CA . ILE B 1 480 ? -7.281 -25.438 -20.375 1 97.31 480 ILE B CA 1
ATOM 8464 C C . ILE B 1 480 ? -7.309 -26.719 -21.219 1 97.31 480 ILE B C 1
ATOM 8466 O O . ILE B 1 480 ? -8.016 -26.797 -22.219 1 97.31 480 ILE B O 1
ATOM 8470 N N . LEU B 1 481 ? -6.535 -27.734 -20.797 1 97.06 481 LEU B N 1
ATOM 8471 C CA . LEU B 1 481 ? -6.523 -29 -21.516 1 97.06 481 LEU B CA 1
ATOM 8472 C C . LEU B 1 481 ? -7.91 -29.641 -21.516 1 97.06 481 LEU B C 1
ATOM 8474 O O . LEU B 1 481 ? -8.352 -30.188 -22.531 1 97.06 481 LEU B O 1
ATOM 8478 N N . THR B 1 482 ? -8.555 -29.547 -20.422 1 95.88 482 THR B N 1
ATOM 8479 C CA . THR B 1 482 ? -9.898 -30.109 -20.297 1 95.88 482 THR B CA 1
ATOM 8480 C C . THR B 1 482 ? -10.875 -29.359 -21.203 1 95.88 482 THR B C 1
ATOM 8482 O O . THR B 1 482 ? -11.656 -29.984 -21.922 1 95.88 482 THR B O 1
ATOM 8485 N N . ILE B 1 483 ? -10.82 -28.109 -21.172 1 95.12 483 ILE B N 1
ATOM 8486 C CA . ILE B 1 483 ? -11.703 -27.281 -21.984 1 95.12 483 ILE B CA 1
ATOM 8487 C C . ILE B 1 483 ? -11.43 -27.547 -23.469 1 95.12 483 ILE B C 1
ATOM 8489 O O . ILE B 1 483 ? -12.359 -27.734 -24.266 1 95.12 483 ILE B O 1
ATOM 8493 N N . ALA B 1 484 ? -10.172 -27.547 -23.828 1 95.19 484 ALA B N 1
ATOM 8494 C CA . ALA B 1 484 ? -9.781 -27.781 -25.219 1 95.19 484 ALA B CA 1
ATOM 8495 C C . ALA B 1 484 ? -10.273 -29.141 -25.719 1 95.19 484 ALA B C 1
ATOM 8497 O O . ALA B 1 484 ? -10.797 -29.25 -26.828 1 95.19 484 ALA B O 1
ATOM 8498 N N . GLN B 1 485 ? -10.117 -30.125 -24.906 1 93.88 485 GLN B N 1
ATOM 8499 C CA . GLN B 1 485 ? -10.57 -31.453 -25.266 1 93.88 485 GLN B CA 1
ATOM 8500 C C . GLN B 1 485 ? -12.078 -31.484 -25.469 1 93.88 485 GLN B C 1
ATOM 8502 O O . GLN B 1 485 ? -12.57 -32.062 -26.453 1 93.88 485 GLN B O 1
ATOM 8507 N N . SER B 1 486 ? -12.766 -30.875 -24.594 1 92.19 486 SER B N 1
ATOM 8508 C CA . SER B 1 486 ? -14.227 -30.859 -24.656 1 92.19 486 SER B CA 1
ATOM 8509 C C . SER B 1 486 ? -14.711 -30.094 -25.891 1 92.19 486 SER B C 1
ATOM 8511 O O . SER B 1 486 ? -15.664 -30.516 -26.547 1 92.19 486 SER B O 1
ATOM 8513 N N . MET B 1 487 ? -14.086 -29.016 -26.172 1 92 487 MET B N 1
ATOM 8514 C CA . MET B 1 487 ? -14.469 -28.219 -27.328 1 92 487 MET B CA 1
ATOM 8515 C C . MET B 1 487 ? -14.164 -28.953 -28.625 1 92 487 MET B C 1
ATOM 8517 O O . MET B 1 487 ? -14.961 -28.922 -29.562 1 92 487 MET B O 1
ATOM 8521 N N . ARG B 1 488 ? -13.07 -29.656 -28.688 1 90.56 488 ARG B N 1
ATOM 8522 C CA . ARG B 1 488 ? -12.641 -30.359 -29.891 1 90.56 488 ARG B CA 1
ATOM 8523 C C . ARG B 1 488 ? -13.578 -31.516 -30.203 1 90.56 488 ARG B C 1
ATOM 8525 O O . ARG B 1 488 ? -13.773 -31.875 -31.359 1 90.56 488 ARG B O 1
ATOM 8532 N N . ASN B 1 489 ? -14.125 -32.062 -29.188 1 87.25 489 ASN B N 1
ATOM 8533 C CA . ASN B 1 489 ? -15.086 -33.156 -29.375 1 87.25 489 ASN B CA 1
ATOM 8534 C C . ASN B 1 489 ? -16.297 -32.688 -30.172 1 87.25 489 ASN B C 1
ATOM 8536 O O . ASN B 1 489 ? -16.922 -33.469 -30.891 1 87.25 489 ASN B O 1
ATOM 8540 N N . ASN B 1 490 ? -16.594 -31.422 -30.109 1 85.75 490 ASN B N 1
ATOM 8541 C CA . ASN B 1 490 ? -17.734 -30.859 -30.797 1 85.75 490 ASN B CA 1
ATOM 8542 C C . ASN B 1 490 ? -17.312 -30.062 -32.031 1 85.75 490 ASN B C 1
ATOM 8544 O O . ASN B 1 490 ? -18.062 -29.938 -33 1 85.75 490 ASN B O 1
ATOM 8548 N N . GLN B 1 491 ? -16.141 -29.547 -31.906 1 87.88 491 GLN B N 1
ATOM 8549 C CA . GLN B 1 491 ? -15.586 -28.734 -33 1 87.88 491 GLN B CA 1
ATOM 8550 C C . GLN B 1 491 ? -14.109 -29.062 -33.219 1 87.88 491 GLN B C 1
ATOM 8552 O O . GLN B 1 491 ? -13.234 -28.359 -32.688 1 87.88 491 GLN B O 1
ATOM 8557 N N . PRO B 1 492 ? -13.781 -29.969 -34 1 83.88 492 PRO B N 1
ATOM 8558 C CA . PRO B 1 492 ? -12.414 -30.453 -34.188 1 83.88 492 PRO B CA 1
ATOM 8559 C C . PRO B 1 492 ? -11.445 -29.391 -34.688 1 83.88 492 PRO B C 1
ATOM 8561 O O . PRO B 1 492 ? -10.234 -29.484 -34.438 1 83.88 492 PRO B O 1
ATOM 8564 N N . ASP B 1 493 ? -11.984 -28.359 -35.344 1 85 493 ASP B N 1
ATOM 8565 C CA . ASP B 1 493 ? -11.117 -27.328 -35.906 1 85 493 ASP B CA 1
ATOM 8566 C C . ASP B 1 493 ? -11.008 -26.125 -34.938 1 85 493 ASP B C 1
ATOM 8568 O O . ASP B 1 493 ? -10.609 -25.031 -35.344 1 85 493 ASP B O 1
ATOM 8572 N N . ALA B 1 494 ? -11.352 -26.375 -33.719 1 90.19 494 ALA B N 1
ATOM 8573 C CA . ALA B 1 494 ? -11.32 -25.281 -32.75 1 90.19 494 ALA B CA 1
ATOM 8574 C C . ALA B 1 494 ? -9.891 -24.953 -32.344 1 90.19 494 ALA B C 1
ATOM 8576 O O . ALA B 1 494 ? -9.609 -23.844 -31.859 1 90.19 494 ALA B O 1
ATOM 8577 N N . PHE B 1 495 ? -8.992 -25.922 -32.438 1 92.38 495 PHE B N 1
ATOM 8578 C CA . PHE B 1 495 ? -7.582 -25.781 -32.094 1 92.38 495 PHE B CA 1
ATOM 8579 C C . PHE B 1 495 ? -6.691 -26.391 -33.156 1 92.38 495 PHE B C 1
ATOM 8581 O O . PHE B 1 495 ? -7.133 -27.266 -33.906 1 92.38 495 PHE B O 1
ATOM 8588 N N . SER B 1 496 ? -5.48 -25.875 -33.219 1 85.69 496 SER B N 1
ATOM 8589 C CA . SER B 1 496 ? -4.477 -26.531 -34.031 1 85.69 496 SER B CA 1
ATOM 8590 C C . SER B 1 496 ? -3.939 -27.781 -33.344 1 85.69 496 SER B C 1
ATOM 8592 O O . SER B 1 496 ? -3.004 -27.719 -32.562 1 85.69 496 SER B O 1
ATOM 8594 N N . CYS B 1 497 ? -4.555 -28.969 -33.656 1 87.38 497 CYS B N 1
ATOM 8595 C CA . CYS B 1 497 ? -4.172 -30.172 -32.938 1 87.38 497 CYS B CA 1
ATOM 8596 C C . CYS B 1 497 ? -4.371 -31.406 -33.812 1 87.38 497 CYS B C 1
ATOM 8598 O O . CYS B 1 497 ? -5.383 -31.531 -34.5 1 87.38 497 CYS B O 1
ATOM 8600 N N . THR B 1 498 ? -3.41 -32.312 -33.844 1 87.81 498 THR B N 1
ATOM 8601 C CA . THR B 1 498 ? -3.518 -33.594 -34.531 1 87.81 498 THR B CA 1
ATOM 8602 C C . THR B 1 498 ? -4.098 -34.625 -33.562 1 87.81 498 THR B C 1
ATOM 8604 O O . THR B 1 498 ? -4.258 -34.375 -32.375 1 87.81 498 THR B O 1
ATOM 8607 N N . ARG B 1 499 ? -4.391 -35.781 -34.156 1 88.62 499 ARG B N 1
ATOM 8608 C CA . ARG B 1 499 ? -4.883 -36.875 -33.312 1 88.62 499 ARG B CA 1
ATOM 8609 C C . ARG B 1 499 ? -3.828 -37.344 -32.312 1 88.62 499 ARG B C 1
ATOM 8611 O O . ARG B 1 499 ? -4.16 -37.719 -31.188 1 88.62 499 ARG B O 1
ATOM 8618 N N . GLU B 1 500 ? -2.617 -37.25 -32.75 1 90.75 500 GLU B N 1
ATOM 8619 C CA . GLU B 1 500 ? -1.511 -37.594 -31.859 1 90.75 500 GLU B CA 1
ATOM 8620 C C . GLU B 1 500 ? -1.398 -36.594 -30.703 1 90.75 500 GLU B C 1
ATOM 8622 O O . GLU B 1 500 ? -1.135 -37 -29.562 1 90.75 500 GLU B O 1
ATOM 8627 N N . ASP B 1 501 ? -1.629 -35.375 -31.047 1 90.5 501 ASP B N 1
ATOM 8628 C CA . ASP B 1 501 ? -1.61 -34.312 -30.016 1 90.5 501 ASP B CA 1
ATOM 8629 C C . ASP B 1 501 ? -2.699 -34.562 -28.984 1 90.5 501 ASP B C 1
ATOM 8631 O O . ASP B 1 501 ? -2.479 -34.344 -27.781 1 90.5 501 ASP B O 1
ATOM 8635 N N . MET B 1 502 ? -3.795 -34.969 -29.469 1 91.19 502 MET B N 1
ATOM 8636 C CA . MET B 1 502 ? -4.934 -35.188 -28.578 1 91.19 502 MET B CA 1
ATOM 8637 C C . MET B 1 502 ? -4.652 -36.312 -27.594 1 91.19 502 MET B C 1
ATOM 8639 O O . MET B 1 502 ? -5 -36.219 -26.422 1 91.19 502 MET B O 1
ATOM 8643 N N . SER B 1 503 ? -4.055 -37.375 -28.109 1 91.75 503 SER B N 1
ATOM 8644 C CA . SER B 1 503 ? -3.688 -38.5 -27.25 1 91.75 503 SER B CA 1
ATOM 8645 C C . SER B 1 503 ? -2.648 -38.062 -26.219 1 91.75 503 SER B C 1
ATOM 8647 O O . SER B 1 503 ? -2.721 -38.469 -25.062 1 91.75 503 SER B O 1
ATOM 8649 N N . ARG B 1 504 ? -1.714 -37.344 -26.688 1 92.94 504 ARG B N 1
ATOM 8650 C CA . ARG B 1 504 ? -0.69 -36.812 -25.781 1 92.94 504 ARG B CA 1
ATOM 8651 C C . ARG B 1 504 ? -1.301 -35.906 -24.719 1 92.94 504 ARG B C 1
ATOM 8653 O O . ARG B 1 504 ? -0.875 -35.938 -23.562 1 92.94 504 ARG B O 1
ATOM 8660 N N . ASP B 1 505 ? -2.213 -35.062 -25.141 1 94.81 505 ASP B N 1
ATOM 8661 C CA . ASP B 1 505 ? -2.893 -34.156 -24.219 1 94.81 505 ASP B CA 1
ATOM 8662 C C . ASP B 1 505 ? -3.639 -34.969 -23.141 1 94.81 505 ASP B C 1
ATOM 8664 O O . ASP B 1 505 ? -3.635 -34.594 -21.969 1 94.81 505 ASP B O 1
ATOM 8668 N N . ALA B 1 506 ? -4.309 -36 -23.531 1 93.5 506 ALA B N 1
ATOM 8669 C CA . ALA B 1 506 ? -5.055 -36.844 -22.594 1 93.5 506 ALA B CA 1
ATOM 8670 C C . ALA B 1 506 ? -4.121 -37.5 -21.562 1 93.5 506 ALA B C 1
ATOM 8672 O O . ALA B 1 506 ? -4.445 -37.562 -20.375 1 93.5 506 ALA B O 1
ATOM 8673 N N . ASP B 1 507 ? -3.025 -37.969 -22.062 1 94.38 507 ASP B N 1
ATOM 8674 C CA . ASP B 1 507 ? -2.031 -38.562 -21.172 1 94.38 507 ASP B CA 1
ATOM 8675 C C . ASP B 1 507 ? -1.462 -37.531 -20.203 1 94.38 507 ASP B C 1
ATOM 8677 O O . ASP B 1 507 ? -1.322 -37.812 -19.016 1 94.38 507 ASP B O 1
ATOM 8681 N N . THR B 1 508 ? -1.124 -36.406 -20.781 1 95.12 508 THR B N 1
ATOM 8682 C CA . THR B 1 508 ? -0.602 -35.312 -19.969 1 95.12 508 THR B CA 1
ATOM 8683 C C . THR B 1 508 ? -1.609 -34.906 -18.891 1 95.12 508 THR B C 1
ATOM 8685 O O . THR B 1 508 ? -1.237 -34.656 -17.75 1 95.12 508 THR B O 1
ATOM 8688 N N . TYR B 1 509 ? -2.85 -34.781 -19.297 1 95.94 509 TYR B N 1
ATOM 8689 C CA . TYR B 1 509 ? -3.902 -34.406 -18.344 1 95.94 509 TYR B CA 1
ATOM 8690 C C . TYR B 1 509 ? -3.994 -35.406 -17.219 1 95.94 509 TYR B C 1
ATOM 8692 O O . TYR B 1 509 ? -4.043 -35.031 -16.047 1 95.94 509 TYR B O 1
ATOM 8700 N N . SER B 1 510 ? -4.016 -36.719 -17.547 1 94.62 510 SER B N 1
ATOM 8701 C CA . SER B 1 510 ? -4.156 -37.75 -16.547 1 94.62 510 SER B CA 1
ATOM 8702 C C . SER B 1 510 ? -2.992 -37.75 -15.562 1 94.62 510 SER B C 1
ATOM 8704 O O . SER B 1 510 ? -3.197 -37.844 -14.352 1 94.62 510 SER B O 1
ATOM 8706 N N . LYS B 1 511 ? -1.834 -37.656 -16.078 1 95.31 511 LYS B N 1
ATOM 8707 C CA . LYS B 1 511 ? -0.649 -37.594 -15.227 1 95.31 511 LYS B CA 1
ATOM 8708 C C . LYS B 1 511 ? -0.669 -36.344 -14.352 1 95.31 511 LYS B C 1
ATOM 8710 O O . LYS B 1 511 ? -0.356 -36.406 -13.156 1 95.31 511 LYS B O 1
ATOM 8715 N N . GLY B 1 512 ? -0.947 -35.219 -15.016 1 96.38 512 GLY B N 1
ATOM 8716 C CA . GLY B 1 512 ? -1.016 -33.969 -14.266 1 96.38 512 GLY B CA 1
ATOM 8717 C C . GLY B 1 512 ? -2.062 -33.969 -13.164 1 96.38 512 GLY B C 1
ATOM 8718 O O . GLY B 1 512 ? -1.826 -33.469 -12.07 1 96.38 512 GLY B O 1
ATOM 8719 N N . ARG B 1 513 ? -3.23 -34.469 -13.484 1 95.31 513 ARG B N 1
ATOM 8720 C CA . ARG B 1 513 ? -4.289 -34.594 -12.492 1 95.31 513 ARG B CA 1
ATOM 8721 C C . ARG B 1 513 ? -3.83 -35.438 -11.305 1 95.31 513 ARG B C 1
ATOM 8723 O O . ARG B 1 513 ? -4.129 -35.125 -10.148 1 95.31 513 ARG B O 1
ATOM 8730 N N . ASN B 1 514 ? -3.172 -36.5 -11.562 1 93.31 514 ASN B N 1
ATOM 8731 C CA . ASN B 1 514 ? -2.648 -37.344 -10.508 1 93.31 514 ASN B CA 1
ATOM 8732 C C . ASN B 1 514 ? -1.647 -36.625 -9.625 1 93.31 514 ASN B C 1
ATOM 8734 O O . ASN B 1 514 ? -1.599 -36.844 -8.414 1 93.31 514 ASN B O 1
ATOM 8738 N N . VAL B 1 515 ? -0.78 -35.844 -10.242 1 93.62 515 VAL B N 1
ATOM 8739 C CA . VAL B 1 515 ? 0.177 -35.062 -9.484 1 93.62 515 VAL B CA 1
ATOM 8740 C C . VAL B 1 515 ? -0.569 -34.094 -8.562 1 93.62 515 VAL B C 1
ATOM 8742 O O . VAL B 1 515 ? -0.202 -33.938 -7.395 1 93.62 515 VAL B O 1
ATOM 8745 N N . LEU B 1 516 ? -1.574 -33.438 -9.102 1 93.75 516 LEU B N 1
ATOM 8746 C CA . LEU B 1 516 ? -2.371 -32.5 -8.305 1 93.75 516 LEU B CA 1
ATOM 8747 C C . LEU B 1 516 ? -3.053 -33.219 -7.148 1 93.75 516 LEU B C 1
ATOM 8749 O O . LEU B 1 516 ? -3.107 -32.688 -6.035 1 93.75 516 LEU B O 1
ATOM 8753 N N . VAL B 1 517 ? -3.582 -34.406 -7.406 1 91.94 517 VAL B N 1
ATOM 8754 C CA . VAL B 1 517 ? -4.211 -35.219 -6.375 1 91.94 517 VAL B CA 1
ATOM 8755 C C . VAL B 1 517 ? -3.182 -35.594 -5.309 1 91.94 517 VAL B C 1
ATOM 8757 O O . VAL B 1 517 ? -3.48 -35.562 -4.113 1 91.94 517 VAL B O 1
ATOM 8760 N N . HIS B 1 518 ? -2.031 -35.938 -5.781 1 89.25 518 HIS B N 1
ATOM 8761 C CA . HIS B 1 518 ? -0.962 -36.281 -4.848 1 89.25 518 HIS B CA 1
ATOM 8762 C C . HIS B 1 518 ? -0.63 -35.094 -3.941 1 89.25 518 HIS B C 1
ATOM 8764 O O . HIS B 1 518 ? -0.491 -35.281 -2.729 1 89.25 518 HIS B O 1
ATOM 8770 N N . MET B 1 519 ? -0.482 -33.969 -4.5 1 88.88 519 MET B N 1
ATOM 8771 C CA . MET B 1 519 ? -0.184 -32.75 -3.715 1 88.88 519 MET B CA 1
ATOM 8772 C C . MET B 1 519 ? -1.301 -32.469 -2.717 1 88.88 519 MET B C 1
ATOM 8774 O O . MET B 1 519 ? -1.036 -32.125 -1.562 1 88.88 519 MET B O 1
ATOM 8778 N N . ALA B 1 520 ? -2.506 -32.594 -3.146 1 88.38 520 ALA B N 1
ATOM 8779 C CA . ALA B 1 520 ? -3.658 -32.344 -2.285 1 88.38 520 ALA B CA 1
ATOM 8780 C C . ALA B 1 520 ? -3.717 -33.375 -1.142 1 88.38 520 ALA B C 1
ATOM 8782 O O . ALA B 1 520 ? -3.963 -33 0.009 1 88.38 520 ALA B O 1
ATOM 8783 N N . SER B 1 521 ? -3.469 -34.625 -1.416 1 84.62 521 SER B N 1
ATOM 8784 C CA . SER B 1 521 ? -3.594 -35.688 -0.444 1 84.62 521 SER B CA 1
ATOM 8785 C C . SER B 1 521 ? -2.482 -35.625 0.599 1 84.62 521 SER B C 1
ATOM 8787 O O . SER B 1 521 ? -2.631 -36.156 1.702 1 84.62 521 SER B O 1
ATOM 8789 N N . THR B 1 522 ? -1.426 -35 0.226 1 79.56 522 THR B N 1
ATOM 8790 C CA . THR B 1 522 ? -0.303 -34.906 1.153 1 79.56 522 THR B CA 1
ATOM 8791 C C . THR B 1 522 ? -0.405 -33.656 2.004 1 79.56 522 THR B C 1
ATOM 8793 O O . THR B 1 522 ? 0.509 -33.344 2.77 1 79.56 522 THR B O 1
ATOM 8796 N N . GLY B 1 523 ? -1.436 -32.906 1.806 1 78.5 523 GLY B N 1
ATOM 8797 C CA . GLY B 1 523 ? -1.71 -31.828 2.758 1 78.5 523 GLY B CA 1
ATOM 8798 C C . GLY B 1 523 ? -1.607 -30.438 2.15 1 78.5 523 GLY B C 1
ATOM 8799 O O . GLY B 1 523 ? -1.721 -29.438 2.857 1 78.5 523 GLY B O 1
ATOM 8800 N N . ASN B 1 524 ? -1.289 -30.297 0.895 1 85.56 524 ASN B N 1
ATOM 8801 C CA . ASN B 1 524 ? -1.254 -29 0.251 1 85.56 524 ASN B CA 1
ATOM 8802 C C . ASN B 1 524 ? -2.648 -28.375 0.15 1 85.56 524 ASN B C 1
ATOM 8804 O O . ASN B 1 524 ? -3.473 -28.828 -0.646 1 85.56 524 ASN B O 1
ATOM 8808 N N . MET B 1 525 ? -2.9 -27.359 0.894 1 84.5 525 MET B N 1
ATOM 8809 C CA . MET B 1 525 ? -4.223 -26.734 0.981 1 84.5 525 MET B CA 1
ATOM 8810 C C . MET B 1 525 ? -4.609 -26.094 -0.343 1 84.5 525 MET B C 1
ATOM 8812 O O . MET B 1 525 ? -5.77 -26.156 -0.759 1 84.5 525 MET B O 1
ATOM 8816 N N . ALA B 1 526 ? -3.703 -25.484 -0.968 1 88.88 526 ALA B N 1
ATOM 8817 C CA . ALA B 1 526 ? -3.98 -24.859 -2.256 1 88.88 526 ALA B CA 1
ATOM 8818 C C . ALA B 1 526 ? -4.387 -25.891 -3.299 1 88.88 526 ALA B C 1
ATOM 8820 O O . ALA B 1 526 ? -5.309 -25.672 -4.086 1 88.88 526 ALA B O 1
ATOM 8821 N N . SER B 1 527 ? -3.697 -27.016 -3.312 1 91 527 SER B N 1
ATOM 8822 C CA . SER B 1 527 ? -3.979 -28.062 -4.293 1 91 527 SER B CA 1
ATOM 8823 C C . SER B 1 527 ? -5.363 -28.656 -4.078 1 91 527 SER B C 1
ATOM 8825 O O . SER B 1 527 ? -6.023 -29.078 -5.031 1 91 527 SER B O 1
ATOM 8827 N N . ARG B 1 528 ? -5.801 -28.703 -2.854 1 88.5 528 ARG B N 1
ATOM 8828 C CA . ARG B 1 528 ? -7.152 -29.188 -2.584 1 88.5 528 ARG B CA 1
ATOM 8829 C C . ARG B 1 528 ? -8.195 -28.297 -3.246 1 88.5 528 ARG B C 1
ATOM 8831 O O . ARG B 1 528 ? -9.156 -28.781 -3.848 1 88.5 528 ARG B O 1
ATOM 8838 N N . GLN B 1 529 ? -7.992 -27.047 -3.08 1 87.88 529 GLN B N 1
ATOM 8839 C CA . GLN B 1 529 ? -8.898 -26.094 -3.707 1 87.88 529 GLN B CA 1
ATOM 8840 C C . GLN B 1 529 ? -8.812 -26.172 -5.23 1 87.88 529 GLN B C 1
ATOM 8842 O O . GLN B 1 529 ? -9.836 -26.141 -5.918 1 87.88 529 GLN B O 1
ATOM 8847 N N . HIS B 1 530 ? -7.633 -26.266 -5.754 1 93 530 HIS B N 1
ATOM 8848 C CA . HIS B 1 530 ? -7.434 -26.344 -7.195 1 93 530 HIS B CA 1
ATOM 8849 C C . HIS B 1 530 ? -8.055 -27.609 -7.766 1 93 530 HIS B C 1
ATOM 8851 O O . HIS B 1 530 ? -8.633 -27.594 -8.852 1 93 530 HIS B O 1
ATOM 8857 N N . LEU B 1 531 ? -7.895 -28.641 -6.996 1 92.38 531 LEU B N 1
ATOM 8858 C CA . LEU B 1 531 ? -8.477 -29.906 -7.438 1 92.38 531 LEU B CA 1
ATOM 8859 C C . LEU B 1 531 ? -10 -29.812 -7.484 1 92.38 531 LEU B C 1
ATOM 8861 O O . LEU B 1 531 ? -10.633 -30.297 -8.43 1 92.38 531 LEU B O 1
ATOM 8865 N N . SER B 1 532 ? -10.594 -29.219 -6.473 1 89.06 532 SER B N 1
ATOM 8866 C CA . SER B 1 532 ? -12.039 -29.016 -6.449 1 89.06 532 SER B CA 1
ATOM 8867 C C . SER B 1 532 ? -12.508 -28.188 -7.648 1 89.06 532 SER B C 1
ATOM 8869 O O . SER B 1 532 ? -13.508 -28.531 -8.281 1 89.06 532 SER B O 1
ATOM 8871 N N . MET B 1 533 ? -11.797 -27.188 -7.934 1 91.44 533 MET B N 1
ATOM 8872 C CA . MET B 1 533 ? -12.141 -26.344 -9.078 1 91.44 533 MET B CA 1
ATOM 8873 C C . MET B 1 533 ? -11.953 -27.109 -10.391 1 91.44 533 MET B C 1
ATOM 8875 O O . MET B 1 533 ? -12.75 -26.953 -11.312 1 91.44 533 MET B O 1
ATOM 8879 N N . LEU B 1 534 ? -10.883 -27.891 -10.422 1 94.44 534 LEU B N 1
ATOM 8880 C CA . LEU B 1 534 ? -10.641 -28.672 -11.625 1 94.44 534 LEU B CA 1
ATOM 8881 C C . LEU B 1 534 ? -11.773 -29.672 -11.867 1 94.44 534 LEU B C 1
ATOM 8883 O O . LEU B 1 534 ? -12.195 -29.859 -13.008 1 94.44 534 LEU B O 1
ATOM 8887 N N . GLU B 1 535 ? -12.242 -30.266 -10.828 1 91.69 535 GLU B N 1
ATOM 8888 C CA . GLU B 1 535 ? -13.344 -31.234 -10.938 1 91.69 535 GLU B CA 1
ATOM 8889 C C . GLU B 1 535 ? -14.602 -30.562 -11.477 1 91.69 535 GLU B C 1
ATOM 8891 O O . GLU B 1 535 ? -15.375 -31.172 -12.211 1 91.69 535 GLU B O 1
ATOM 8896 N N . GLU B 1 536 ? -14.742 -29.406 -11.102 1 89.31 536 GLU B N 1
ATOM 8897 C CA . GLU B 1 536 ? -15.875 -28.656 -11.633 1 89.31 536 GLU B CA 1
ATOM 8898 C C . GLU B 1 536 ? -15.734 -28.438 -13.133 1 89.31 536 GLU B C 1
ATOM 8900 O O . GLU B 1 536 ? -16.703 -28.578 -13.883 1 89.31 536 GLU B O 1
ATOM 8905 N N . VAL B 1 537 ? -14.602 -28.031 -13.578 1 92.81 537 VAL B N 1
ATOM 8906 C CA . VAL B 1 537 ? -14.352 -27.844 -15 1 92.81 537 VAL B CA 1
ATOM 8907 C C . VAL B 1 537 ? -14.57 -29.156 -15.742 1 92.81 537 VAL B C 1
ATOM 8909 O O . VAL B 1 537 ? -15.164 -29.188 -16.828 1 92.81 537 VAL B O 1
ATOM 8912 N N . GLU B 1 538 ? -14.125 -30.25 -15.125 1 92.12 538 GLU B N 1
ATOM 8913 C CA . GLU B 1 538 ? -14.281 -31.578 -15.703 1 92.12 538 GLU B CA 1
ATOM 8914 C C . GLU B 1 538 ? -15.75 -31.938 -15.883 1 92.12 538 GLU B C 1
ATOM 8916 O O . GLU B 1 538 ? -16.141 -32.531 -16.906 1 92.12 538 GLU B O 1
ATOM 8921 N N . ARG B 1 539 ? -16.484 -31.641 -14.93 1 89.56 539 ARG B N 1
ATOM 8922 C CA . ARG B 1 539 ? -17.906 -31.953 -14.984 1 89.56 539 ARG B CA 1
ATOM 8923 C C . ARG B 1 539 ? -18.578 -31.234 -16.156 1 89.56 539 ARG B C 1
ATOM 8925 O O . ARG B 1 539 ? -19.344 -31.844 -16.906 1 89.56 539 ARG B O 1
ATOM 8932 N N . HIS B 1 540 ? -18.281 -30.047 -16.312 1 88.38 540 HIS B N 1
ATOM 8933 C CA . HIS B 1 540 ? -18.875 -29.281 -17.406 1 88.38 540 HIS B CA 1
ATOM 8934 C C . HIS B 1 540 ? -18.297 -29.719 -18.75 1 88.38 540 HIS B C 1
ATOM 8936 O O . HIS B 1 540 ? -19 -29.688 -19.766 1 88.38 540 HIS B O 1
ATOM 8942 N N . GLY B 1 541 ? -17.047 -30.062 -18.781 1 87.75 541 GLY B N 1
ATOM 8943 C CA . GLY B 1 541 ? -16.469 -30.594 -19.984 1 87.75 541 GLY B CA 1
ATOM 8944 C C . GLY B 1 541 ? -17.125 -31.891 -20.453 1 87.75 541 GLY B C 1
ATOM 8945 O O . GLY B 1 541 ? -17.344 -32.094 -21.641 1 87.75 541 GLY B O 1
ATOM 8946 N N . THR B 1 542 ? -17.438 -32.656 -19.469 1 84.5 542 THR B N 1
ATOM 8947 C CA . THR B 1 542 ? -18.125 -33.938 -19.766 1 84.5 542 THR B CA 1
ATOM 8948 C C . THR B 1 542 ? -19.516 -33.656 -20.344 1 84.5 542 THR B C 1
ATOM 8950 O O . THR B 1 542 ? -19.953 -34.344 -21.266 1 84.5 542 THR B O 1
ATOM 8953 N N . VAL B 1 543 ? -20.109 -32.719 -19.781 1 80.19 543 VAL B N 1
ATOM 8954 C CA . VAL B 1 543 ? -21.438 -32.375 -20.266 1 80.19 543 VAL B CA 1
ATOM 8955 C C . VAL B 1 543 ? -21.344 -31.922 -21.719 1 80.19 543 VAL B C 1
ATOM 8957 O O . VAL B 1 543 ? -22.172 -32.312 -22.547 1 80.19 543 VAL B O 1
ATOM 8960 N N . LEU B 1 544 ? -20.453 -31.188 -21.984 1 83.94 544 LEU B N 1
ATOM 8961 C CA . LEU B 1 544 ? -20.297 -30.688 -23.359 1 83.94 544 LEU B CA 1
ATOM 8962 C C . LEU B 1 544 ? -19.953 -31.828 -24.312 1 83.94 544 LEU B C 1
ATOM 8964 O O . LEU B 1 544 ? -20.469 -31.891 -25.422 1 83.94 544 LEU B O 1
ATOM 8968 N N . SER B 1 545 ? -19.109 -32.656 -23.891 1 82.38 545 SER B N 1
ATOM 8969 C CA . SER B 1 545 ? -18.688 -33.781 -24.734 1 82.38 545 SER B CA 1
ATOM 8970 C C . SER B 1 545 ? -19.844 -34.75 -25.016 1 82.38 545 SER B C 1
ATOM 8972 O O . SER B 1 545 ? -19.891 -35.375 -26.062 1 82.38 545 SER B O 1
ATOM 8974 N N . ALA B 1 546 ? -20.734 -34.719 -24.125 1 77.81 546 ALA B N 1
ATOM 8975 C CA . ALA B 1 546 ? -21.891 -35.594 -24.281 1 77.81 546 ALA B CA 1
ATOM 8976 C C . ALA B 1 546 ? -22.953 -34.969 -25.172 1 77.81 546 ALA B C 1
ATOM 8978 O O . ALA B 1 546 ? -23.797 -35.688 -25.734 1 77.81 546 ALA B O 1
ATOM 8979 N N . SER B 1 547 ? -23.094 -33.625 -25.328 1 75.69 547 SER B N 1
ATOM 8980 C CA . SER B 1 547 ? -24.141 -32.906 -26.031 1 75.69 547 SER B CA 1
ATOM 8981 C C . SER B 1 547 ? -23.938 -32.969 -27.547 1 75.69 547 SER B C 1
ATOM 8983 O O . SER B 1 547 ? -24.875 -32.719 -28.312 1 75.69 547 SER B O 1
ATOM 8985 N N . GLN B 1 548 ? -23.641 -34.031 -28.328 1 66.5 548 GLN B N 1
ATOM 8986 C CA . GLN B 1 548 ? -23.453 -34.094 -29.766 1 66.5 548 GLN B CA 1
ATOM 8987 C C . GLN B 1 548 ? -24.047 -32.844 -30.438 1 66.5 548 GLN B C 1
ATOM 8989 O O . GLN B 1 548 ? -25.203 -32.844 -30.859 1 66.5 548 GLN B O 1
ATOM 8994 N N . LEU B 1 549 ? -23.312 -31.719 -30.438 1 67.12 549 LEU B N 1
ATOM 8995 C CA . LEU B 1 549 ? -23.828 -30.422 -30.891 1 67.12 549 LEU B CA 1
ATOM 8996 C C . LEU B 1 549 ? -23.875 -30.359 -32.406 1 67.12 549 LEU B C 1
ATOM 8998 O O . LEU B 1 549 ? -23.078 -31 -33.094 1 67.12 549 LEU B O 1
ATOM 9002 N N . THR B 1 550 ? -25.031 -29.984 -33.125 1 60.22 550 THR B N 1
ATOM 9003 C CA . THR B 1 550 ? -25.281 -29.844 -34.562 1 60.22 550 THR B CA 1
ATOM 9004 C C . THR B 1 550 ? -24.609 -28.578 -35.094 1 60.22 550 THR B C 1
ATOM 9006 O O . THR B 1 550 ? -24.578 -27.547 -34.406 1 60.22 550 THR B O 1
ATOM 9009 N N . LEU B 1 551 ? -23.609 -28.641 -36 1 53.41 551 LEU B N 1
ATOM 9010 C CA . LEU B 1 551 ? -23.047 -27.5 -36.719 1 53.41 551 LEU B CA 1
ATOM 9011 C C . LEU B 1 551 ? -24.125 -26.719 -37.469 1 53.41 551 LEU B C 1
ATOM 9013 O O . LEU B 1 551 ? -24.969 -27.312 -38.125 1 53.41 551 LEU B O 1
ATOM 9017 N N . PRO B 1 552 ? -24.469 -25.609 -37.281 1 46.84 552 PRO B N 1
ATOM 9018 C CA . PRO B 1 552 ? -25.219 -25 -38.375 1 46.84 552 PRO B CA 1
ATOM 9019 C C . PRO B 1 552 ? -24.453 -25 -39.688 1 46.84 552 PRO B C 1
ATOM 9021 O O . PRO B 1 552 ? -23.219 -24.906 -39.688 1 46.84 552 PRO B O 1
ATOM 9024 N N . PHE B 1 553 ? -24.891 -25.641 -40.844 1 36.09 553 PHE B N 1
ATOM 9025 C CA . PHE B 1 553 ? -24.328 -25.828 -42.188 1 36.09 553 PHE B CA 1
ATOM 9026 C C . PHE B 1 553 ? -23.875 -24.5 -42.781 1 36.09 553 PHE B C 1
ATOM 9028 O O . PHE B 1 553 ? -23.594 -24.406 -43.969 1 36.09 553 PHE B O 1
ATOM 9035 N N . SER B 1 554 ? -23.875 -23.281 -42.375 1 36.88 554 SER B N 1
ATOM 9036 C CA . SER B 1 554 ? -23.375 -22.359 -43.406 1 36.88 554 SER B CA 1
ATOM 9037 C C . SER B 1 554 ? -21.891 -22.594 -43.688 1 36.88 554 SER B C 1
ATOM 9039 O O . SER B 1 554 ? -21.078 -22.578 -42.75 1 36.88 554 SER B O 1
ATOM 9041 N N . GLN B 1 555 ? -21.484 -23.312 -44.781 1 30.23 555 GLN B N 1
ATOM 9042 C CA . GLN B 1 555 ? -20.219 -23.562 -45.469 1 30.23 555 GLN B CA 1
ATOM 9043 C C . GLN B 1 555 ? -19.438 -22.266 -45.656 1 30.23 555 GLN B C 1
ATOM 9045 O O . GLN B 1 555 ? -19.391 -21.719 -46.75 1 30.23 555 GLN B O 1
ATOM 9050 N N . ARG B 1 556 ? -19.422 -21.203 -45 1 33.97 556 ARG B N 1
ATOM 9051 C CA . ARG B 1 556 ? -18.453 -20.266 -45.5 1 33.97 556 ARG B CA 1
ATOM 9052 C C . ARG B 1 556 ? -17.031 -20.844 -45.438 1 33.97 556 ARG B C 1
ATOM 9054 O O . ARG B 1 556 ? -16.594 -21.266 -44.375 1 33.97 556 ARG B O 1
ATOM 9061 N N . THR B 1 557 ? -16.547 -21.406 -46.625 1 28.02 557 THR B N 1
ATOM 9062 C CA . THR B 1 557 ? -15.156 -21.75 -46.906 1 28.02 557 THR B CA 1
ATOM 9063 C C . THR B 1 557 ? -14.211 -20.641 -46.438 1 28.02 557 THR B C 1
ATOM 9065 O O . THR B 1 557 ? -14.281 -19.516 -46.906 1 28.02 557 THR B O 1
ATOM 9068 N N . TYR B 1 558 ? -14.008 -20.438 -45.281 1 27.94 558 TYR B N 1
ATOM 9069 C CA . TYR B 1 558 ? -13 -19.438 -44.969 1 27.94 558 TYR B CA 1
ATOM 9070 C C . TYR B 1 558 ? -11.648 -19.797 -45.562 1 27.94 558 TYR B C 1
ATOM 9072 O O . TYR B 1 558 ? -11.234 -20.969 -45.5 1 27.94 558 TYR B O 1
ATOM 9080 N N . PRO B 1 559 ? -11.219 -19.109 -46.656 1 29.08 559 PRO B N 1
ATOM 9081 C CA . PRO B 1 559 ? -9.891 -19.344 -47.25 1 29.08 559 PRO B CA 1
ATOM 9082 C C . PRO B 1 559 ? -8.805 -19.453 -46.188 1 29.08 559 PRO B C 1
ATOM 9084 O O . PRO B 1 559 ? -8.93 -18.891 -45.094 1 29.08 559 PRO B O 1
ATOM 9087 N N . LYS B 1 560 ? -8.094 -20.531 -46.156 1 29.92 560 LYS B N 1
ATOM 9088 C CA . LYS B 1 560 ? -6.879 -20.828 -45.406 1 29.92 560 LYS B CA 1
ATOM 9089 C C . LYS B 1 560 ? -5.984 -19.594 -45.312 1 29.92 560 LYS B C 1
ATOM 9091 O O . LYS B 1 560 ? -5.336 -19.203 -46.281 1 29.92 560 LYS B O 1
ATOM 9096 N N . ILE B 1 561 ? -6.438 -18.578 -44.719 1 26.36 561 ILE B N 1
ATOM 9097 C CA . ILE B 1 561 ? -5.531 -17.438 -44.562 1 26.36 561 ILE B CA 1
ATOM 9098 C C . ILE B 1 561 ? -4.301 -17.891 -43.781 1 26.36 561 ILE B C 1
ATOM 9100 O O . ILE B 1 561 ? -4.32 -17.922 -42.531 1 26.36 561 ILE B O 1
ATOM 9104 N N . ALA B 1 562 ? -3.873 -19.094 -43.875 1 27.2 562 ALA B N 1
ATOM 9105 C CA . ALA B 1 562 ? -2.619 -19.516 -43.25 1 27.2 562 ALA B CA 1
ATOM 9106 C C . ALA B 1 562 ? -1.517 -18.484 -43.5 1 27.2 562 ALA B C 1
ATOM 9108 O O . ALA B 1 562 ? -0.689 -18.234 -42.625 1 27.2 562 ALA B O 1
ATOM 9109 N N . ASN B 1 563 ? -1.329 -18.031 -44.781 1 24.56 563 ASN B N 1
ATOM 9110 C CA . ASN B 1 563 ? -0.051 -17.484 -45.219 1 24.56 563 ASN B CA 1
ATOM 9111 C C . ASN B 1 563 ? 0.151 -16.062 -44.719 1 24.56 563 ASN B C 1
ATOM 9113 O O . ASN B 1 563 ? 1.252 -15.516 -44.812 1 24.56 563 ASN B O 1
ATOM 9117 N N . LYS B 1 564 ? -0.993 -15.297 -44.625 1 30.08 564 LYS B N 1
ATOM 9118 C CA . LYS B 1 564 ? -0.632 -13.891 -44.469 1 30.08 564 LYS B CA 1
ATOM 9119 C C . LYS B 1 564 ? -0.101 -13.602 -43.062 1 30.08 564 LYS B C 1
ATOM 9121 O O . LYS B 1 564 ? 0.288 -12.469 -42.781 1 30.08 564 LYS B O 1
ATOM 9126 N N . VAL B 1 565 ? -0.524 -14.273 -42.125 1 28.7 565 VAL B N 1
ATOM 9127 C CA . VAL B 1 565 ? 0.051 -13.922 -40.812 1 28.7 565 VAL B CA 1
ATOM 9128 C C . VAL B 1 565 ? 1.545 -14.234 -40.812 1 28.7 565 VAL B C 1
ATOM 9130 O O . VAL B 1 565 ? 2.23 -14.008 -39.812 1 28.7 565 VAL B O 1
ATOM 9133 N N . ARG B 1 566 ? 2.109 -15.023 -41.75 1 28.73 566 ARG B N 1
ATOM 9134 C CA . ARG B 1 566 ? 3.547 -15.195 -41.906 1 28.73 566 ARG B CA 1
ATOM 9135 C C . ARG B 1 566 ? 4.215 -13.883 -42.312 1 28.73 566 ARG B C 1
ATOM 9137 O O . ARG B 1 566 ? 5.418 -13.703 -42.094 1 28.73 566 ARG B O 1
ATOM 9144 N N . THR B 1 567 ? 3.711 -13.18 -43.281 1 27.73 567 THR B N 1
ATOM 9145 C CA . THR B 1 567 ? 4.605 -12.227 -43.938 1 27.73 567 THR B CA 1
ATOM 9146 C C . THR B 1 567 ? 4.961 -11.078 -43 1 27.73 567 THR B C 1
ATOM 9148 O O . THR B 1 567 ? 5.926 -10.352 -43.25 1 27.73 567 THR B O 1
ATOM 9151 N N . ALA B 1 568 ? 4.039 -10.344 -42.5 1 26.7 568 ALA B N 1
ATOM 9152 C CA . ALA B 1 568 ? 4.676 -9.148 -41.969 1 26.7 568 ALA B CA 1
ATOM 9153 C C . ALA B 1 568 ? 5.66 -9.508 -40.875 1 26.7 568 ALA B C 1
ATOM 9155 O O . ALA B 1 568 ? 6.594 -8.758 -40.594 1 26.7 568 ALA B O 1
ATOM 9156 N N . SER B 1 569 ? 5.277 -9.984 -39.625 1 27.44 569 SER B N 1
ATOM 9157 C CA . SER B 1 569 ? 6.391 -9.898 -38.688 1 27.44 569 SER B CA 1
ATOM 9158 C C . SER B 1 569 ? 7.484 -10.906 -39.031 1 27.44 569 SER B C 1
ATOM 9160 O O . SER B 1 569 ? 7.234 -11.891 -39.719 1 27.44 569 SER B O 1
ATOM 9162 N N . GLY B 1 570 ? 8.898 -10.703 -38.875 1 25.66 570 GLY B N 1
ATOM 9163 C CA . GLY B 1 570 ? 10.055 -11.57 -38.75 1 25.66 570 GLY B CA 1
ATOM 9164 C C . GLY B 1 570 ? 9.719 -12.914 -38.125 1 25.66 570 GLY B C 1
ATOM 9165 O O . GLY B 1 570 ? 8.664 -13.078 -37.5 1 25.66 570 GLY B O 1
ATOM 9166 N N . SER B 1 571 ? 10.484 -14.188 -38.469 1 27.61 571 SER B N 1
ATOM 9167 C CA . SER B 1 571 ? 10.586 -15.633 -38.281 1 27.61 571 SER B CA 1
ATOM 9168 C C . SER B 1 571 ? 10.297 -16.031 -36.844 1 27.61 571 SER B C 1
ATOM 9170 O O . SER B 1 571 ? 10.109 -17.219 -36.531 1 27.61 571 SER B O 1
ATOM 9172 N N . VAL B 1 572 ? 10.742 -15.297 -35.812 1 26.11 572 VAL B N 1
ATOM 9173 C CA . VAL B 1 572 ? 11.18 -15.945 -34.594 1 26.11 572 VAL B CA 1
ATOM 9174 C C . VAL B 1 572 ? 9.969 -16.406 -33.781 1 26.11 572 VAL B C 1
ATOM 9176 O O . VAL B 1 572 ? 10.117 -16.938 -32.688 1 26.11 572 VAL B O 1
ATOM 9179 N N . PHE B 1 573 ? 8.844 -16.047 -34.156 1 27.59 573 PHE B N 1
ATOM 9180 C CA . PHE B 1 573 ? 7.918 -16.234 -33.062 1 27.59 573 PHE B CA 1
ATOM 9181 C C . PHE B 1 573 ? 7.688 -17.703 -32.781 1 27.59 573 PHE B C 1
ATOM 9183 O O . PHE B 1 573 ? 7.535 -18.125 -31.625 1 27.59 573 PHE B O 1
ATOM 9190 N N . TRP B 1 574 ? 7.398 -18.5 -33.875 1 28.62 574 TRP B N 1
ATOM 9191 C CA . TRP B 1 574 ? 6.898 -19.875 -33.719 1 28.62 574 TRP B CA 1
ATOM 9192 C C . TRP B 1 574 ? 8.008 -20.812 -33.281 1 28.62 574 TRP B C 1
ATOM 9194 O O . TRP B 1 574 ? 7.754 -21.984 -32.969 1 28.62 574 TRP B O 1
ATOM 9204 N N . HIS B 1 575 ? 9.281 -20.438 -33.688 1 28.53 575 HIS B N 1
ATOM 9205 C CA . HIS B 1 575 ? 10.32 -21.453 -33.469 1 28.53 575 HIS B CA 1
ATOM 9206 C C . HIS B 1 575 ? 10.422 -21.844 -32 1 28.53 575 HIS B C 1
ATOM 9208 O O . HIS B 1 575 ? 11.078 -22.844 -31.672 1 28.53 575 HIS B O 1
ATOM 9214 N N . TRP B 1 576 ? 10.078 -20.922 -31.172 1 29.28 576 TRP B N 1
ATOM 9215 C CA . TRP B 1 576 ? 10.492 -21.188 -29.797 1 29.28 576 TRP B CA 1
ATOM 9216 C C . TRP B 1 576 ? 9.617 -22.25 -29.141 1 29.28 576 TRP B C 1
ATOM 9218 O O . TRP B 1 576 ? 9.883 -22.703 -28.031 1 29.28 576 TRP B O 1
ATOM 9228 N N . PHE B 1 577 ? 8.398 -22.406 -29.703 1 30.52 577 PHE B N 1
ATOM 9229 C CA . PHE B 1 577 ? 7.652 -23.453 -29 1 30.52 577 PHE B CA 1
ATOM 9230 C C . PHE B 1 577 ? 8.039 -24.828 -29.516 1 30.52 577 PHE B C 1
ATOM 9232 O O . PHE B 1 577 ? 7.406 -25.828 -29.156 1 30.52 577 PHE B O 1
ATOM 9239 N N . VAL B 1 578 ? 8.781 -25.047 -30.781 1 26.59 578 VAL B N 1
ATOM 9240 C CA . VAL B 1 578 ? 9.016 -26.375 -31.359 1 26.59 578 VAL B CA 1
ATOM 9241 C C . VAL B 1 578 ? 10.07 -27.109 -30.531 1 26.59 578 VAL B C 1
ATOM 9243 O O . VAL B 1 578 ? 11.156 -26.578 -30.297 1 26.59 578 VAL B O 1
ATOM 9246 N N . PRO B 1 579 ? 9.75 -28.203 -29.844 1 27.34 579 PRO B N 1
ATOM 9247 C CA . PRO B 1 579 ? 10.852 -29.031 -29.328 1 27.34 579 PRO B CA 1
ATOM 9248 C C . PRO B 1 579 ? 11.922 -29.297 -30.375 1 27.34 579 PRO B C 1
ATOM 9250 O O . PRO B 1 579 ? 11.633 -29.281 -31.578 1 27.34 579 PRO B O 1
ATOM 9253 N N . PRO B 1 580 ? 13.25 -28.938 -30.344 1 25.2 580 PRO B N 1
ATOM 9254 C CA . PRO B 1 580 ? 14.156 -29.438 -31.375 1 25.2 580 PRO B CA 1
ATOM 9255 C C . PRO B 1 580 ? 13.82 -30.859 -31.812 1 25.2 580 PRO B C 1
ATOM 9257 O O . PRO B 1 580 ? 13.227 -31.625 -31.031 1 25.2 580 PRO B O 1
ATOM 9260 N N . PRO B 1 581 ? 13.883 -31.156 -33.25 1 24.73 581 PRO B N 1
ATOM 9261 C CA . PRO B 1 581 ? 13.773 -32.594 -33.531 1 24.73 581 PRO B CA 1
ATOM 9262 C C . PRO B 1 581 ? 14.641 -33.438 -32.625 1 24.73 581 PRO B C 1
ATOM 9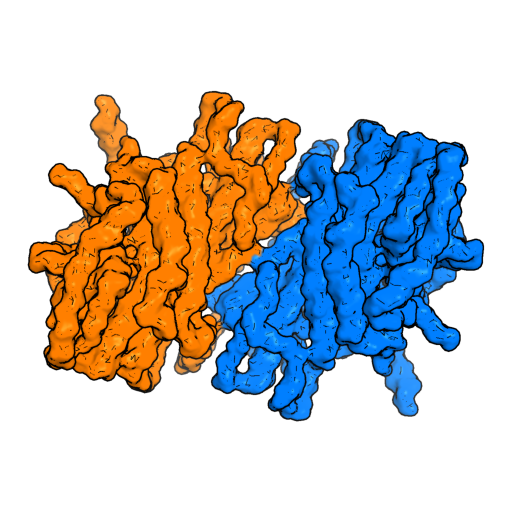264 O O . PRO B 1 581 ? 15.695 -33 -32.156 1 24.73 581 PRO B O 1
#

InterPro domains:
  IPR007219 Xylanolytic transcriptional activator, regulatory domain [PF04082] (136-363)
  IPR007219 Xylanolytic transcriptional activator, regulatory domain [SM00906] (249-321)

Foldseek 3Di:
DVVVVVVVLVVLLVVLLVVVVPPDPPPDDPPPPPVVVPPPPPPPPPVPPPPPPPQQQADPQALWSFLAVVRLLVSLCVLLPCPPDPCPDLPDQQFDDQCLVVVPDPVPDDDDDPSSLVSLLVQLLLFVALACLFQNVVLVVLSVCVNVPPPVNVVPLLSLLSSLLSSLLSFLQRSQQDFDDFDLDPPFDALVVLVPPPVPPPCPHGSSVSLSSSVNSLDADLVDHDLSNLSSLLSNLQSSLSRPNLVSSLVSLLVSQVSLVVVVLLDQDDPPDDPLVRLSSVRSNLSSVLSQLVSCLNVVHDGSDDDNRPPRDARDCPPPDPVSPSRHRDSLSNVLSSLLSNLSVVLRVLSSPHGPVCLVPVCVSCVVSVVSLLVSVVPRDPCLQVADPDPSRRLSSLLSLLSSLVSLLSNLVSSLSVQLSCCSNVVEHDDDDPVQQVSLASNLLSLVSLLVSLSVCSNVSSDSLQGQSSLSSLLSSLLSLLSVLLVCLQPVSSYDADPVRNVVSSSSNSSSLVSLSSSVSVPRSNSSSSSNSSVSSNVSSVSSSVSNRDYPPPPPVPPCPVPPVPPDDDDPRPVSSDDDD/DVVVVVVVLVVLLVVLLVCVVPPDPPPDDPPPPPPVVPPPPPPPPPVPPPPPPPQQQADPQALWSFLAVVRLLVSLCVLLPCPPDCCVPLPDQQFDDQCLVVVPDPVPDDDDDPSSLVSLLVQLLLFVALACLFQNVVLVVLSVCVNVPPPVNVVDLLSLLSSLLSSLLSFLQRSQQDFDDFDLDPPFDALVVLVPPPVPPPCPHGSSVSLSSSVNSLDADLVDHDLSNLSSLLSNLQSSLSRPNLVSSLVSLLVSQVSLVVVVLLDQDDPPDDPLVRLSSVRSNLSSVLSQLVSCLNVVHDGSDDDNRPPRDARDCPPPDPVSPSRHRDSQSNVLSSLLSNLSVVLRVLSSPHGPVCLVPVCVSCVVSVVSLLVSVVPRDPCLQVADPDPSRRLSSLLSLLSSLVSLLSNLVSSLSVQLSCCSNVVEHDDDDPVQQVSLQSNLLSLVSLLVSLSVCSNVSSDSLQGQSSLSSLLSSLLSLLSVLLVCLQPVSSYDADPVRNVVSSSSNSSSLVSLSSSVSVPRSNSSSSSNSSVSSNVSSVSSSVSNRDYPPPPPVPPCPVPPVPPDDDDPRPVVSDDDD

Sequence (1162 aa):
MPETYLRNLDRSLNELTDAIRTHRFHQADPISASNPWTHDRRPVTQCQSQPEYPARRGAPDSLVEDSTVEAFIRRLREAVGQETNHATPIPPRDHGEERSATLLSRESLSLPPYEYATQLVARAEQEFGDCHTFLRKSFLRRFHATYRGQQSETYDRKWLCRLFFVLALAECTTTTKQPIQLTSDKTVAPATQMEGFAPSENMLSSGVELFEHGLTLLNTSYEEPTVDDVEALNLASHCCYILNRRMSAYAYAGQSVRLAHCLGLDHPAPTSLSKLEQEHRKRVWWTAFCVDRMISTELALHPAYTGLGQELGYPDSSGLTAEEEEEFFDPVLLTALIKLCEIKTDVVNTVSRLKHKDITEPYQVLRQCLQGLDRCGRELPERVFSGGSSLPENRICSSLALRYHQCYIMLLRPILLHQFTFMLRNKIVVALSDELYTINSICLQAARSNARILLELAQAGELVRYGYWDSAHLFSSLAILTIAQSMRNNQPDAFSCTREDMSRDADTYSKGRNVLVHMASTGNMASRQHLSMLEEVERHGTVLSASQLTLPFSQRTYPKIANKVRTASGSVFWHWFVPPPMPETYLRNLDRSLNELTDAIRTHRFHQADPISASNPWTHDRRPVTQCQSQPEYPARRGAPDSLVEDSTVEAFIRRLREAVGQETNHATPIPPRDHGEERSATLLSRESLSLPPYEYATQLVARAEQEFGDCHTFLRKSFLRRFHATYRGQQSETYDRKWLCRLFFVLALAECTTTTKQPIQLTSDKTVAPATQMEGFAPSENMLSSGVELFEHGLTLLNTSYEEPTVDDVEALNLASHCCYILNRRMSAYAYAGQSVRLAHCLGLDHPAPTSLSKLEQEHRKRVWWTAFCVDRMISTELALHPAYTGLGQELGYPDSSGLTAEEEEEFFDPVLLTALIKLCEIKTDVVNTVSRLKHKDITEPYQVLRQCLQGLDRCGRELPERVFSGGSSLPENRICSSLALRYHQCYIMLLRPILLHQFTFMLRNKIVVALSDELYTINSICLQAARSNARILLELAQAGELVRYGYWDSAHLFSSLAILTIAQSMRNNQPDAFSCTREDMSRDADTYSKGRNVLVHMASTGNMASRQHLSMLEEVERHGTVLSASQLTLPFSQRTYPKIANKVRTASGSVFWHWFVPPP

Radius of gyration: 32.38 Å; Cα contacts (8 Å, |Δi|>4): 1486; chains: 2; bounding box: 70×95×88 Å

Secondary structure (DSSP, 8-state):
-HHHHHHHHHHHHHHHHHHHHH-------------SS--------S-------------TTBS-S-SSHHHHHHHHHHHTT---S----S-----PPP-TTT---GGG--PPPHHHHHHHHHHHHHH-TTS--S-HHHHHHHHHHHHTT-HHHHT-HHHHHHHHHHHHHHHHHHTT---------S-PPPGGGGTT----TT---TTHHHHHHHHHH----TTS--HHHHHHHHHHHHHGGGGT-HHHHHHHHHHHHHHHHHTTTTSPPPTTS-HHHHHHHHHHHHHHHHHHHHHHHHHT---S--S--TT-PPP--TT--HHHHTTS--HHHHHHHHHHHHHHHHHHHHHHH-BGGGGSSTHHHHHHHHHHHHHHHHHS-THHHH--SSHHHHHHHHHHHHHHHHHHHHHHHHHHHHHHHHHHHH-B-PPPPHHHHHHHHHHHHHHHHHHHHHHHHHHHT-S-TT-HHHHHHHHHHHHHHHHHHHHHHH-GGGSS--HHHHHHHHHHHHHHHHHHHHHHHTT-HHHHHHHHHHHHHHHHHHHHHHS--B----------TTSHHHHSS-STTTGGGS---/-HHHHHHHHHHHHHHHHHHHHH-------------SS--------S-------------TTBS-S-SSHHHHHHHHHHHTT---S----------PPP-TTT---GGG--PPPHHHHHHHHHHHHHH-TTS--S-HHHHHHHHHHHHTT-HHHHT-HHHHHHHHHHHHHHHHHHTT---------S-PPPGGGGTT----TT---TTHHHHHHHHHH----SSS--HHHHHHHHHHHHHGGGGT-HHHHHHHHHHHHHHHHHTTTTSPPPTTS-HHHHHHHHHHHHHHHHHHHHHHHHHT---S--S--TTPPPP--TT--HHHHTTS--HHHHHHHHHHHHHHHHHHHHHHH-BGGGGSSHHHHHHHHHHHHHHHHHHS-THHHH--SSHHHHHHHHHHHHHHHHHHHHHHHHHHHHHHHHHHHH-B-PPPPHHHHHHHHHHHHHHHHHHHHHHHHHHHT-S-TT-HHHHHHHHHHHHHHHHHHHHHHH-GGGSS--HHHHHHHHHHHHHHHHHHHHHHHTT-HHHHHHHHHHHHHHHHHHHHHHS--B----------TTSHHHHSS-SHHHHTTS---

Solvent-accessible surface area (backbone atoms only — not comparable to full-atom values): 63688 Å² total; per-residue (Å²): 120,70,67,62,54,56,50,51,52,49,50,51,51,54,48,46,55,53,48,62,70,62,59,68,74,78,78,68,75,79,71,83,69,77,51,78,82,50,76,70,70,61,73,77,49,81,71,60,73,64,71,65,67,64,62,64,72,34,61,92,57,35,65,38,47,42,57,24,69,64,37,50,51,50,51,55,44,60,48,66,57,61,63,68,81,78,70,67,60,76,70,68,83,58,48,58,84,80,56,28,84,70,57,69,60,76,83,70,64,74,80,71,58,67,72,60,47,50,53,30,51,55,48,36,72,48,56,49,46,53,47,56,72,64,48,48,55,62,48,52,52,50,51,54,38,35,77,72,60,37,58,79,45,69,66,29,52,71,54,47,19,38,49,27,30,51,46,12,44,24,35,31,49,57,72,48,40,52,59,45,87,78,46,63,72,80,84,66,80,63,57,75,75,47,69,74,57,52,70,58,90,81,57,68,60,61,27,49,68,40,34,35,50,14,54,57,45,60,68,81,48,54,79,66,67,52,72,67,52,31,42,35,25,43,40,48,19,59,46,24,38,69,37,43,30,58,46,42,17,46,51,31,17,34,51,17,41,54,50,32,53,76,61,33,30,49,36,74,59,67,83,87,49,52,65,62,55,40,46,50,42,43,33,43,33,51,30,29,51,34,55,23,37,52,45,17,50,59,66,58,47,80,45,49,63,87,70,89,40,81,84,45,76,72,62,62,70,80,86,49,49,77,73,54,47,60,31,49,64,64,39,67,50,33,44,42,46,45,53,50,36,54,50,40,49,49,32,46,55,48,38,55,65,37,32,61,78,36,69,83,52,45,57,76,73,42,44,67,54,53,52,49,51,51,52,50,60,69,69,39,63,66,40,36,78,73,44,41,96,42,72,45,45,25,54,45,16,47,53,51,40,40,52,55,32,45,43,46,35,53,49,39,44,62,59,52,47,51,53,52,39,45,32,60,58,65,51,41,54,71,87,73,50,71,64,53,28,49,50,44,30,51,30,49,50,27,22,51,52,39,41,50,54,51,51,51,30,27,52,70,19,66,36,41,44,50,40,51,63,65,41,51,50,43,40,55,17,44,48,49,53,45,47,52,52,24,47,34,70,67,34,64,77,50,42,83,68,52,73,67,50,52,54,50,48,52,48,50,41,35,24,48,50,45,50,43,49,50,28,25,75,72,62,15,53,55,24,42,53,42,46,46,53,44,52,52,52,49,52,53,26,49,51,48,51,65,52,79,48,59,66,70,77,82,73,74,77,68,75,82,72,66,64,67,83,61,63,72,78,87,80,69,73,68,61,73,75,55,74,78,134,120,68,67,61,54,53,50,50,52,51,49,50,48,53,49,48,55,52,47,61,70,62,57,66,75,78,76,68,76,78,72,78,67,78,50,77,81,49,77,70,66,63,71,78,50,80,70,60,73,64,72,64,68,63,62,64,72,35,59,92,58,34,64,38,46,40,59,23,69,65,36,51,52,50,50,55,44,61,48,64,56,61,66,65,81,76,72,68,60,74,71,66,82,58,50,59,85,81,56,30,84,70,56,68,60,76,82,70,64,74,81,73,59,68,72,60,47,52,51,31,51,54,47,36,73,50,56,50,45,54,47,56,72,63,50,47,55,65,46,51,52,50,51,55,39,35,77,71,60,36,59,79,45,70,68,28,52,70,55,48,19,38,50,26,30,52,45,11,44,23,35,30,50,57,71,47,40,53,59,45,85,76,46,67,72,81,83,67,79,62,58,75,72,47,67,71,58,54,69,58,92,80,59,69,59,60,28,49,69,40,34,35,50,14,53,57,45,60,68,83,47,55,81,67,67,53,72,64,51,32,41,34,26,42,42,49,18,60,45,25,37,68,36,41,30,58,46,45,18,45,51,31,18,33,49,17,40,54,50,32,52,76,62,32,28,50,37,74,60,66,81,86,49,53,67,62,55,40,45,50,42,44,33,43,33,51,30,29,51,33,54,22,37,52,45,17,51,58,66,57,46,79,43,50,62,87,70,90,39,80,83,45,77,71,63,62,69,78,87,50,51,76,75,54,47,61,30,49,65,65,38,64,52,34,43,44,46,45,54,50,37,55,51,41,50,50,33,47,54,49,37,55,66,36,32,59,78,35,68,84,52,44,57,79,73,41,46,66,54,54,51,48,50,53,52,51,62,70,69,40,63,66,40,35,78,74,43,41,96,42,73,45,44,25,55,45,17,48,52,52,40,41,52,55,30,44,42,47,33,51,50,40,46,61,60,54,47,50,54,52,38,47,30,59,58,65,51,41,55,72,88,73,52,72,67,55,30,52,50,44,31,51,29,49,51,26,22,50,50,38,40,51,53,51,50,51,28,25,52,70,18,67,36,41,46,50,41,50,63,64,41,51,50,43,40,55,16,45,47,50,51,45,47,52,53,23,46,32,71,66,34,64,79,51,40,84,67,53,72,67,49,52,54,50,48,52,48,50,43,36,25,47,52,46,51,43,48,50,28,24,74,73,62,15,53,52,27,43,54,41,46,46,53,43,51,50,53,48,52,54,26,51,51,46,53,66,53,76,46,59,65,69,76,83,74,73,78,68,75,80,71,65,64,64,78,55,65,72,63,81,81,68,72,68,60,73,77,54,74,78,133

pLDDT: mean 77.13, std 22.98, range [23.34, 97.88]

Nearest PDB structures (foldseek):
  6p7x-assembly1_B  TM=5.459E-01  e=3.009E-04  Kluyveromyces lactis
  2veq-assembly1_A-2  TM=6.191E-01  e=2.100E-03  Saccharomyces cerevisiae
  2quq-assembly1_A-2  TM=5.955E-01  e=3.555E-03  Saccharomyces cerevisiae
  6f07-assembly1_A  TM=6.145E-01  e=6.017E-03  Saccharomyces cerevisiae
  6p7x-assembly1_B  TM=5.546E-01  e=2.724E-04  Kluyveromyces lactis